Protein AF-0000000078559158 (afdb_homodimer)

Secondary structure (DSSP, 8-state):
--SHHHHHHHHHHHHHHHHHHHHHHHHS-------SSS---------------GGGSSSB--PPPSS-SS--S-------EE---SS---EEE-TTSEEEE-PPEETTEE-----EEEEEEEEEEEETTEEEE---EEE-BTS-EE---SEEEEEEEESTTT--EEEEEEEE-------SSS--SSPBP-SSS-EEEEEEETT-BHHHHHHH-HHHHHHHHHTT-EE-TTEE-S-S-HHHHHHHHHTTSS-TTT----HHHHHHHTT-EEEEEESSS--HHHH-S-----SEE-HHHHHHHHHH-BTTB-TTS-BHHHHHHHHHHHHHHHTTTB-EEEEEEE-HHHHH-GGGGGGGHHHHHHHHHHHHHTTGGGTEEEEEEESS--GGGGGG--HHHHHHHHSB-EEEE--HHHHHH-HHHHHHHHHHTTS-EEHHHHHHHHHHHHT--TTGGGGGGGG--BTTB--TTT-PPPTT--TTTTT--GGG---BEE-HHHHTTSBTTSHHHHHHHHHHHHHHHTSTTEEEEEE-TT--B-EEEE--HHHHHT-SSGGGHHHHTTS----S-EEEEEEEEEEEPPPTT-SS--EEEEEEEEEEETTTEEEEEEEEEEEE--TT----BHHHIIIIIIIS--STT-----/--SHHHHHHHHHHHHHHHHHHHHHHHHS-------SSS---------------GGGSSSB--PPPSS-SS--S-------EE---SS---EEE-TTSEEEE-PPEETTEE-----EEEEEEEEEEEETTEEEE---EEE-BTS-EE---SEEEEEEEESTTT--EEEEEEEE-------SSS--SSPBP-SSS-EEEEEEETT-BHHHHHHH-HHHHHHHHHTT-EE-TTEE-S-S-HHHHHHHHHTTTS-TTT----HHHHHHHTT-EEEEEESSS--HHHH-S-----SEE-HHHHHHHHHH-BTTB-TTS-BHHHHHHHHHHHHHHHTTTB-EEEEEEE-HHHHH-GGGGGGGHHHHHHHHHHHHHTTGGGTEEEEEEESS--GGGGGG--HHHHHHHHSB-EEEE--HHHHHH-HHHHHHHHHHTTS-EEHHHHHHHHHHHHT--TTGGGGGGGG--BTTB--TTT-PPPTT--TTTTT--GGG--PBEE-HHHHTTSBTTSHHHHHHHHHHHHHHHTSTTEEEEEE-TT--B-EEEE--HHHHHT-SSGGGHHHHTTS----S-EEEEEEEEEEEPPPTT-SS--EEEEEEEEEEETTTEEEEEEEEEEEE--TT----BHHHIIIIIII---STT-----

Structure (mmCIF, N/CA/C/O backbone):
data_AF-0000000078559158-model_v1
#
loop_
_entity.id
_entity.type
_entity.pdbx_description
1 polymer 'Uncharacterized protein'
#
loop_
_atom_site.group_PDB
_atom_site.id
_atom_site.type_symbol
_atom_site.label_atom_id
_atom_site.label_alt_id
_atom_site.label_comp_id
_atom_site.label_asym_id
_atom_site.label_entity_id
_atom_site.label_seq_id
_atom_site.pdbx_PDB_ins_code
_atom_site.Cartn_x
_atom_site.Cartn_y
_atom_site.Cartn_z
_atom_site.occupancy
_atom_site.B_iso_or_equiv
_atom_site.auth_seq_id
_atom_site.auth_comp_id
_atom_site.auth_asym_id
_atom_site.auth_atom_id
_atom_site.pdbx_PDB_model_num
ATOM 1 N N . MET A 1 1 ? 10.406 6.535 -50.938 1 21.53 1 MET A N 1
ATOM 2 C CA . MET A 1 1 ? 9.055 6.352 -50.406 1 21.53 1 MET A CA 1
ATOM 3 C C . MET A 1 1 ? 8.961 6.852 -48.969 1 21.53 1 MET A C 1
ATOM 5 O O . MET A 1 1 ? 7.941 6.668 -48.312 1 21.53 1 MET A O 1
ATOM 9 N N . THR A 1 2 ? 10.023 7.301 -48.375 1 26.86 2 THR A N 1
ATOM 10 C CA . THR A 1 2 ? 10.602 7.688 -47.094 1 26.86 2 THR A CA 1
ATOM 11 C C . THR A 1 2 ? 10.195 9.109 -46.719 1 26.86 2 THR A C 1
ATOM 13 O O . THR A 1 2 ? 10.102 9.438 -45.531 1 26.86 2 THR A O 1
ATOM 16 N N . ALA A 1 3 ? 10.109 9.938 -47.75 1 32.44 3 ALA A N 1
ATOM 17 C CA . ALA A 1 3 ? 10.055 11.391 -47.688 1 32.44 3 ALA A CA 1
ATOM 18 C C . ALA A 1 3 ? 8.648 11.867 -47.312 1 32.44 3 ALA A C 1
ATOM 20 O O . ALA A 1 3 ? 8.492 12.875 -46.625 1 32.44 3 ALA A O 1
ATOM 21 N N . SER A 1 4 ? 7.645 11.203 -47.875 1 35.44 4 SER A N 1
ATOM 22 C CA . SER A 1 4 ? 6.246 11.617 -47.812 1 35.44 4 SER A CA 1
ATOM 23 C C . SER A 1 4 ? 5.641 11.328 -46.438 1 35.44 4 SER A C 1
ATOM 25 O O . SER A 1 4 ? 4.711 12.016 -46.031 1 35.44 4 SER A O 1
ATOM 27 N N . THR A 1 5 ? 6.117 10.281 -45.844 1 40.5 5 THR A N 1
ATOM 28 C CA . THR A 1 5 ? 5.738 9.898 -44.5 1 40.5 5 THR A CA 1
ATOM 29 C C . THR A 1 5 ? 6.23 10.93 -43.469 1 40.5 5 THR A C 1
ATOM 31 O O . THR A 1 5 ? 5.574 11.172 -42.469 1 40.5 5 THR A O 1
ATOM 34 N N . SER A 1 6 ? 7.293 11.688 -44 1 42.53 6 SER A N 1
ATOM 35 C CA . SER A 1 6 ? 7.953 12.711 -43.188 1 42.53 6 SER A CA 1
ATOM 36 C C . SER A 1 6 ? 7.145 14 -43.156 1 42.53 6 SER A C 1
ATOM 38 O O . SER A 1 6 ? 6.98 14.625 -42.125 1 42.53 6 SER A O 1
ATOM 40 N N . PHE A 1 7 ? 6.547 14.336 -44.281 1 45.09 7 PHE A N 1
ATOM 41 C CA . PHE A 1 7 ? 5.848 15.609 -44.375 1 45.09 7 PHE A CA 1
ATOM 42 C C . PHE A 1 7 ? 4.504 15.555 -43.656 1 45.09 7 PHE A C 1
ATOM 44 O O . PHE A 1 7 ? 4.145 16.469 -42.938 1 45.09 7 PHE A O 1
ATOM 51 N N . ALA A 1 8 ? 3.814 14.398 -43.75 1 40.84 8 ALA A N 1
ATOM 52 C CA . ALA A 1 8 ? 2.512 14.195 -43.125 1 40.84 8 ALA A CA 1
ATOM 53 C C . ALA A 1 8 ? 2.646 14.055 -41.625 1 40.84 8 ALA A C 1
ATOM 55 O O . ALA A 1 8 ? 1.839 14.602 -40.844 1 40.84 8 ALA A O 1
ATOM 56 N N . SER A 1 9 ? 3.684 13.469 -41.125 1 42.34 9 SER A N 1
ATOM 57 C CA . SER A 1 9 ? 4.023 13.438 -39.719 1 42.34 9 SER A CA 1
ATOM 58 C C . SER A 1 9 ? 4.336 14.836 -39.188 1 42.34 9 SER A C 1
ATOM 60 O O . SER A 1 9 ? 3.906 15.203 -38.094 1 42.34 9 SER A O 1
ATOM 62 N N . TRP A 1 10 ? 4.891 15.609 -40.062 1 48.62 10 TRP A N 1
ATOM 63 C CA . TRP A 1 10 ? 5.219 16.984 -39.656 1 48.62 10 TRP A CA 1
ATOM 64 C C . TRP A 1 10 ? 3.977 17.859 -39.688 1 48.62 10 TRP A C 1
ATOM 66 O O . TRP A 1 10 ? 3.832 18.75 -38.844 1 48.62 10 TRP A O 1
ATOM 76 N N . LEU A 1 11 ? 3.014 17.609 -40.469 1 47.03 11 LEU A N 1
ATOM 77 C CA . LEU A 1 11 ? 1.763 18.359 -40.531 1 47.03 11 LEU A CA 1
ATOM 78 C C . LEU A 1 11 ? 0.872 17.984 -39.344 1 47.03 11 LEU A C 1
ATOM 80 O O . LEU A 1 11 ? 0.225 18.859 -38.75 1 47.03 11 LEU A O 1
ATOM 84 N N . VAL A 1 12 ? 0.989 16.703 -38.906 1 46.22 12 VAL A N 1
ATOM 85 C CA . VAL A 1 12 ? 0.298 16.25 -37.719 1 46.22 12 VAL A CA 1
ATOM 86 C C . VAL A 1 12 ? 0.936 16.875 -36.469 1 46.22 12 VAL A C 1
ATOM 88 O O . VAL A 1 12 ? 0.233 17.359 -35.594 1 46.22 12 VAL A O 1
ATOM 91 N N . VAL A 1 13 ? 2.186 16.969 -36.531 1 48.84 13 VAL A N 1
ATOM 92 C CA . VAL A 1 13 ? 2.912 17.625 -35.469 1 48.84 13 VAL A CA 1
ATOM 93 C C . VAL A 1 13 ? 2.605 19.125 -35.469 1 48.84 13 VAL A C 1
ATOM 95 O O . VAL A 1 13 ? 2.332 19.719 -34.438 1 48.84 13 VAL A O 1
ATOM 98 N N . ALA A 1 14 ? 2.539 19.75 -36.625 1 49.94 14 ALA A N 1
ATOM 99 C CA . ALA A 1 14 ? 2.221 21.156 -36.781 1 49.94 14 ALA A CA 1
ATOM 100 C C . ALA A 1 14 ? 0.767 21.438 -36.406 1 49.94 14 ALA A C 1
ATOM 102 O O . ALA A 1 14 ? 0.466 22.422 -35.719 1 49.94 14 ALA A O 1
ATOM 103 N N . ALA A 1 15 ? -0.104 20.562 -36.719 1 47.62 15 ALA A N 1
ATOM 104 C CA . ALA A 1 15 ? -1.515 20.719 -36.375 1 47.62 15 ALA A CA 1
ATOM 105 C C . ALA A 1 15 ? -1.746 20.5 -34.875 1 47.62 15 ALA A C 1
ATOM 107 O O . ALA A 1 15 ? -2.492 21.25 -34.25 1 47.62 15 ALA A O 1
ATOM 108 N N . ILE A 1 16 ? -1.088 19.453 -34.281 1 49.88 16 ILE A N 1
ATOM 109 C CA . ILE A 1 16 ? -1.116 19.266 -32.844 1 49.88 16 ILE A CA 1
ATOM 110 C C . ILE A 1 16 ? -0.493 20.469 -32.156 1 49.88 16 ILE A C 1
ATOM 112 O O . ILE A 1 16 ? -1.033 20.984 -31.156 1 49.88 16 ILE A O 1
ATOM 116 N N . LEU A 1 17 ? 0.523 20.969 -32.75 1 52.25 17 LEU A N 1
ATOM 117 C CA . LEU A 1 17 ? 1.148 22.172 -32.188 1 52.25 17 LEU A CA 1
ATOM 118 C C . LEU A 1 17 ? 0.264 23.391 -32.438 1 52.25 17 LEU A C 1
ATOM 120 O O . LEU A 1 17 ? 0.147 24.25 -31.547 1 52.25 17 LEU A O 1
ATOM 124 N N . GLY A 1 18 ? -0.317 23.594 -33.562 1 49.66 18 GLY A N 1
ATOM 125 C CA . GLY A 1 18 ? -1.249 24.688 -33.781 1 49.66 18 GLY A CA 1
ATOM 126 C C . GLY A 1 18 ? -2.48 24.625 -32.906 1 49.66 18 GLY A C 1
ATOM 127 O O . GLY A 1 18 ? -2.883 25.625 -32.312 1 49.66 18 GLY A O 1
ATOM 128 N N . ALA A 1 19 ? -3.062 23.469 -32.844 1 47.34 19 ALA A N 1
ATOM 129 C CA . ALA A 1 19 ? -4.211 23.281 -31.953 1 47.34 19 ALA A CA 1
ATOM 130 C C . ALA A 1 19 ? -3.82 23.469 -30.484 1 47.34 19 ALA A C 1
ATOM 132 O O . ALA A 1 19 ? -4.539 24.125 -29.719 1 47.34 19 ALA A O 1
ATOM 133 N N . SER A 1 20 ? -2.666 22.797 -30.156 1 46.62 20 SER A N 1
ATOM 134 C CA . SER A 1 20 ? -2.127 23.062 -28.828 1 46.62 20 SER A CA 1
ATOM 135 C C . SER A 1 20 ? -1.884 24.547 -28.609 1 46.62 20 SER A C 1
ATOM 137 O O . SER A 1 20 ? -2.189 25.094 -27.547 1 46.62 20 SER A O 1
ATOM 139 N N . PHE A 1 21 ? -1.425 25.156 -29.656 1 48.88 21 PHE A N 1
ATOM 140 C CA . PHE A 1 21 ? -1.225 26.609 -29.609 1 48.88 21 PHE A CA 1
ATOM 141 C C . PHE A 1 21 ? -2.561 27.328 -29.547 1 48.88 21 PHE A C 1
ATOM 143 O O . PHE A 1 21 ? -2.73 28.281 -28.781 1 48.88 21 PHE A O 1
ATOM 150 N N . TYR A 1 22 ? -3.498 27.172 -30.422 1 42.75 22 TYR A N 1
ATOM 151 C CA . TYR A 1 22 ? -4.816 27.797 -30.391 1 42.75 22 TYR A CA 1
ATOM 152 C C . TYR A 1 22 ? -5.496 27.578 -29.047 1 42.75 22 TYR A C 1
ATOM 154 O O . TYR A 1 22 ? -6.008 28.516 -28.438 1 42.75 22 TYR A O 1
ATOM 162 N N . PHE A 1 23 ? -5.594 26.281 -28.625 1 43.84 23 PHE A N 1
ATOM 163 C CA . PHE A 1 23 ? -6.195 26.078 -27.312 1 43.84 23 PHE A CA 1
ATOM 164 C C . PHE A 1 23 ? -5.371 26.75 -26.219 1 43.84 23 PHE A C 1
ATOM 166 O O . PHE A 1 23 ? -5.93 27.344 -25.281 1 43.84 23 PHE A O 1
ATOM 173 N N . TYR A 1 24 ? -4.031 26.672 -26.5 1 43.81 24 TYR A N 1
ATOM 174 C CA . TYR A 1 24 ? -3.207 27.484 -25.609 1 43.81 24 TYR A CA 1
ATOM 175 C C . TYR A 1 24 ? -3.566 28.953 -25.75 1 43.81 24 TYR A C 1
ATOM 177 O O . TYR A 1 24 ? -3.73 29.656 -24.734 1 43.81 24 TYR A O 1
ATOM 185 N N . SER A 1 25 ? -3.607 29.391 -26.922 1 42.03 25 SER A N 1
ATOM 186 C CA . SER A 1 25 ? -3.82 30.812 -27.141 1 42.03 25 SER A CA 1
ATOM 187 C C . SER A 1 25 ? -5.191 31.25 -26.641 1 42.03 25 SER A C 1
ATOM 189 O O . SER A 1 25 ? -5.348 32.375 -26.125 1 42.03 25 SER A O 1
ATOM 191 N N . ASN A 1 26 ? -6.168 30.562 -27 1 39.19 26 ASN A N 1
ATOM 192 C CA . ASN A 1 26 ? -7.508 31.016 -26.641 1 39.19 26 ASN A CA 1
ATOM 193 C C . ASN A 1 26 ? -7.879 30.609 -25.219 1 39.19 26 ASN A C 1
ATOM 195 O O . ASN A 1 26 ? -8.68 31.297 -24.562 1 39.19 26 ASN A O 1
ATOM 199 N N . HIS A 1 27 ? -7.688 29.516 -24.828 1 39.78 27 HIS A N 1
ATOM 200 C CA . HIS A 1 27 ? -8.102 29.109 -23.5 1 39.78 27 HIS A CA 1
ATOM 201 C C . HIS A 1 27 ? -6.934 29.141 -22.516 1 39.78 27 HIS A C 1
ATOM 203 O O . HIS A 1 27 ? -7.109 28.906 -21.328 1 39.78 27 HIS A O 1
ATOM 209 N N . LYS A 1 28 ? -6.016 29.859 -22.984 1 38.94 28 LYS A N 1
ATOM 210 C CA . LYS A 1 28 ? -4.762 30.219 -22.328 1 38.94 28 LYS A CA 1
ATOM 211 C C . LYS A 1 28 ? -4.215 29.047 -21.516 1 38.94 28 LYS A C 1
ATOM 213 O O . LYS A 1 28 ? -3.373 29.25 -20.625 1 38.94 28 LYS A O 1
ATOM 218 N N . TYR A 1 29 ? -5.035 28.016 -21.375 1 31.44 29 TYR A N 1
ATOM 219 C CA . TYR A 1 29 ? -4.617 26.828 -20.641 1 31.44 29 TYR A CA 1
ATOM 220 C C . TYR A 1 29 ? -4.543 25.609 -21.562 1 31.44 29 TYR A C 1
ATOM 222 O O . TYR A 1 29 ? -5.406 25.422 -22.422 1 31.44 29 TYR A O 1
ATOM 230 N N . LEU A 1 30 ? -3.605 25.359 -22.328 1 37.88 30 LEU A N 1
ATOM 231 C CA . LEU A 1 30 ? -3.494 24.109 -23.062 1 37.88 30 LEU A CA 1
ATOM 232 C C . LEU A 1 30 ? -2.797 23.047 -22.219 1 37.88 30 LEU A C 1
ATOM 234 O O . LEU A 1 30 ? -1.644 23.219 -21.812 1 37.88 30 LEU A O 1
ATOM 238 N N . THR A 1 31 ? -3.4 22.391 -21.297 1 35.5 31 THR A N 1
ATOM 239 C CA . THR A 1 31 ? -2.67 21.484 -20.406 1 35.5 31 THR A CA 1
ATOM 240 C C . THR A 1 31 ? -1.751 20.562 -21.219 1 35.5 31 THR A C 1
ATOM 242 O O . THR A 1 31 ? -0.553 20.484 -20.938 1 35.5 31 THR A O 1
ATOM 245 N N . TYR A 1 32 ? -1.821 19.094 -21.094 1 34.78 32 TYR A N 1
ATOM 246 C CA . TYR A 1 32 ? -0.945 18.047 -21.594 1 34.78 32 TYR A CA 1
ATOM 247 C C . TYR A 1 32 ? -1.465 17.5 -22.922 1 34.78 32 TYR A C 1
ATOM 249 O O . TYR A 1 32 ? -2.672 17.516 -23.172 1 34.78 32 TYR A O 1
ATOM 257 N N . VAL A 1 33 ? -0.866 17.875 -24.109 1 35.41 33 VAL A N 1
ATOM 258 C CA . VAL A 1 33 ? -1.061 17.031 -25.297 1 35.41 33 VAL A CA 1
ATOM 259 C C . VAL A 1 33 ? -0.227 15.766 -25.156 1 35.41 33 VAL A C 1
ATOM 261 O O . VAL A 1 33 ? 0.966 15.828 -24.844 1 35.41 33 VAL A O 1
ATOM 264 N N . LYS A 1 34 ? -0.628 14.688 -24.5 1 34.78 34 LYS A N 1
ATOM 265 C CA . LYS A 1 34 ? 0.139 13.445 -24.531 1 34.78 34 LYS A CA 1
ATOM 266 C C . LYS A 1 34 ? 0.008 12.75 -25.891 1 34.78 34 LYS A C 1
ATOM 268 O O . LYS A 1 34 ? -1.096 12.625 -26.422 1 34.78 34 LYS A O 1
ATOM 273 N N . THR A 1 35 ? 0.996 12.984 -26.844 1 32.03 35 THR A N 1
ATOM 274 C CA . THR A 1 35 ? 1.004 12.125 -28.016 1 32.03 35 THR A CA 1
ATOM 275 C C . THR A 1 35 ? 1.062 10.656 -27.625 1 32.03 35 THR A C 1
ATOM 277 O O . THR A 1 35 ? 1.58 10.312 -26.547 1 32.03 35 THR A O 1
ATOM 280 N N . ALA A 1 36 ? 0.203 9.875 -28.188 1 32 36 ALA A N 1
ATOM 281 C CA . ALA A 1 36 ? -0.094 8.469 -27.969 1 32 36 ALA A CA 1
ATOM 282 C C . ALA A 1 36 ? 1.189 7.648 -27.844 1 32 36 ALA A C 1
ATOM 284 O O . ALA A 1 36 ? 1.26 6.707 -27.047 1 32 36 ALA A O 1
ATOM 285 N N . ASP A 1 37 ? 2.088 7.789 -28.906 1 29.45 37 ASP A N 1
ATOM 286 C CA . ASP A 1 37 ? 3.08 6.719 -28.984 1 29.45 37 ASP A CA 1
ATOM 287 C C . ASP A 1 37 ? 3.953 6.699 -27.719 1 29.45 37 ASP A C 1
ATOM 289 O O . ASP A 1 37 ? 4.102 5.66 -27.078 1 29.45 37 ASP A O 1
ATOM 293 N N . THR A 1 38 ? 5.145 7.445 -27.938 1 32.41 38 THR A N 1
ATOM 294 C CA . THR A 1 38 ? 6.312 7.242 -27.094 1 32.41 38 THR A CA 1
ATOM 295 C C . THR A 1 38 ? 5.996 7.609 -25.641 1 32.41 38 THR A C 1
ATOM 297 O O . THR A 1 38 ? 6.832 7.43 -24.75 1 32.41 38 THR A O 1
ATOM 300 N N . PHE A 1 39 ? 4.75 7.301 -25.047 1 35.41 39 PHE A N 1
ATOM 301 C CA . PHE A 1 39 ? 4.109 7.391 -23.734 1 35.41 39 PHE A CA 1
ATOM 302 C C . PHE A 1 39 ? 4.707 8.523 -22.906 1 35.41 39 PHE A C 1
ATOM 304 O O . PHE A 1 39 ? 4.594 8.539 -21.688 1 35.41 39 PHE A O 1
ATOM 311 N N . ASP A 1 40 ? 5.648 9.203 -23.516 1 30.48 40 ASP A N 1
ATOM 312 C CA . ASP A 1 40 ? 6.188 10.25 -22.641 1 30.48 40 ASP A CA 1
ATOM 313 C C . ASP A 1 40 ? 5.184 11.383 -22.453 1 30.48 40 ASP A C 1
ATOM 315 O O . ASP A 1 40 ? 4.586 11.852 -23.422 1 30.48 40 ASP A O 1
ATOM 319 N N . PRO A 1 41 ? 4.633 11.391 -21.375 1 34.12 41 PRO A N 1
ATOM 320 C CA . PRO A 1 41 ? 3.742 12.531 -21.109 1 34.12 41 PRO A CA 1
ATOM 321 C C . PRO A 1 41 ? 4.359 13.867 -21.516 1 34.12 41 PRO A C 1
ATOM 323 O O . PRO A 1 41 ? 5.566 14.062 -21.359 1 34.12 41 PRO A O 1
ATOM 326 N N . LEU A 1 42 ? 4.051 14.32 -22.766 1 31 42 LEU A N 1
ATOM 327 C CA . LEU A 1 42 ? 4.391 15.727 -22.938 1 31 42 LEU A CA 1
ATOM 328 C C . LEU A 1 42 ? 3.758 16.578 -21.828 1 31 42 LEU A C 1
ATOM 330 O O . LEU A 1 42 ? 2.533 16.594 -21.688 1 31 42 LEU A O 1
ATOM 334 N N . TYR A 1 43 ? 4.41 16.672 -20.734 1 30.48 43 TYR A N 1
ATOM 335 C CA . TYR A 1 43 ? 4 17.531 -19.641 1 30.48 43 TYR A CA 1
ATOM 336 C C . TYR A 1 43 ? 3.912 18.984 -20.078 1 30.48 43 TYR A C 1
ATOM 338 O O . TYR A 1 43 ? 4.898 19.547 -20.547 1 30.48 43 TYR A O 1
ATOM 346 N N . LEU A 1 44 ? 2.889 19.25 -20.875 1 31.58 44 LEU A N 1
ATOM 347 C CA . LEU A 1 44 ? 2.768 20.703 -20.953 1 31.58 44 LEU A CA 1
ATOM 348 C C . LEU A 1 44 ? 2.805 21.328 -19.547 1 31.58 44 LEU A C 1
ATOM 350 O O . LEU A 1 44 ? 2.125 20.844 -18.641 1 31.58 44 LEU A O 1
ATOM 354 N N . LEU A 1 45 ? 3.822 21.875 -19.234 1 31.56 45 LEU A N 1
ATOM 355 C CA . LEU A 1 45 ? 4.023 22.562 -17.969 1 31.56 45 LEU A CA 1
ATOM 356 C C . LEU A 1 45 ? 2.771 23.344 -17.578 1 31.56 45 LEU A C 1
ATOM 358 O O . LEU A 1 45 ? 2.357 24.266 -18.281 1 31.56 45 LEU A O 1
ATOM 362 N N . ILE A 1 46 ? 1.66 22.734 -17.203 1 36.31 46 ILE A N 1
ATOM 363 C CA . ILE A 1 46 ? 0.681 23.531 -16.469 1 36.31 46 ILE A CA 1
ATOM 364 C C . ILE A 1 46 ? 1.392 24.625 -15.688 1 36.31 46 ILE A C 1
ATOM 366 O O . ILE A 1 46 ? 2.43 24.391 -15.07 1 36.31 46 ILE A O 1
ATOM 370 N N . PRO A 1 47 ? 1.113 25.922 -16.062 1 36.19 47 PRO A N 1
ATOM 371 C CA . PRO A 1 47 ? 1.758 26.891 -15.164 1 36.19 47 PRO A CA 1
ATOM 372 C C . PRO A 1 47 ? 1.902 26.344 -13.742 1 36.19 47 PRO A C 1
ATOM 374 O O . PRO A 1 47 ? 1.078 25.547 -13.289 1 36.19 47 PRO A O 1
ATOM 377 N N . PRO A 1 48 ? 2.994 26.344 -13.375 1 40.06 48 PRO A N 1
ATOM 378 C CA . PRO A 1 48 ? 3.24 25.969 -11.984 1 40.06 48 PRO A CA 1
ATOM 379 C C . PRO A 1 48 ? 2.113 26.406 -11.047 1 40.06 48 PRO A C 1
ATOM 381 O O . PRO A 1 48 ? 1.497 27.453 -11.266 1 40.06 48 PRO A O 1
ATOM 384 N N . ILE A 1 49 ? 1.317 25.562 -10.508 1 46.69 49 ILE A N 1
ATOM 385 C CA . ILE A 1 49 ? 0.531 25.906 -9.328 1 46.69 49 ILE A CA 1
ATOM 386 C C . ILE A 1 49 ? 1.013 27.234 -8.758 1 46.69 49 ILE A C 1
ATOM 388 O O . ILE A 1 49 ? 2.209 27.422 -8.523 1 46.69 49 ILE A O 1
ATOM 392 N N . VAL A 1 50 ? 0.22 28.375 -9.164 1 50.72 50 VAL A N 1
ATOM 393 C CA . VAL A 1 50 ? 0.522 29.656 -8.516 1 50.72 50 VAL A CA 1
ATOM 394 C C . VAL A 1 50 ? 1.097 29.406 -7.121 1 50.72 50 VAL A C 1
ATOM 396 O O . VAL A 1 50 ? 0.455 28.766 -6.285 1 50.72 50 VAL A O 1
ATOM 399 N N . MET A 1 51 ? 2.404 29.5 -7.062 1 62.16 51 MET A N 1
ATOM 400 C CA . MET A 1 51 ? 3.133 29.25 -5.82 1 62.16 51 MET A CA 1
ATOM 401 C C . MET A 1 51 ? 2.967 30.422 -4.852 1 62.16 51 MET A C 1
ATOM 403 O O . MET A 1 51 ? 3.051 31.578 -5.254 1 62.16 51 MET A O 1
ATOM 407 N N . SER A 1 52 ? 2.152 30.406 -3.84 1 77 52 SER A N 1
ATOM 408 C CA . SER A 1 52 ? 2.08 31.375 -2.752 1 77 52 SER A CA 1
ATOM 409 C C . SER A 1 52 ? 3.146 31.109 -1.696 1 77 52 SER A C 1
ATOM 411 O O . SER A 1 52 ? 3.721 30.016 -1.656 1 77 52 SER A O 1
ATOM 413 N N . SER A 1 53 ? 3.549 32.25 -1.063 1 81.31 53 SER A N 1
ATOM 414 C CA . SER A 1 53 ? 4.531 32.156 0.01 1 81.31 53 SER A CA 1
ATOM 415 C C . SER A 1 53 ? 3.975 32.688 1.325 1 81.31 53 SER A C 1
ATOM 417 O O . SER A 1 53 ? 3.242 33.656 1.336 1 81.31 53 SER A O 1
ATOM 419 N N . ILE A 1 54 ? 4.379 32.094 2.332 1 89.5 54 ILE A N 1
ATOM 420 C CA . ILE A 1 54 ? 3.973 32.5 3.67 1 89.5 54 ILE A CA 1
ATOM 421 C C . ILE A 1 54 ? 4.453 33.938 3.928 1 89.5 54 ILE A C 1
ATOM 423 O O . ILE A 1 54 ? 3.768 34.719 4.598 1 89.5 54 ILE A O 1
ATOM 427 N N . MET A 1 55 ? 5.516 34.375 3.324 1 85.44 55 MET A N 1
ATOM 428 C CA . MET A 1 55 ? 6.199 35.625 3.639 1 85.44 55 MET A CA 1
ATOM 429 C C . MET A 1 55 ? 5.508 36.812 2.967 1 85.44 55 MET A C 1
ATOM 431 O O . MET A 1 55 ? 5.762 37.969 3.32 1 85.44 55 MET A O 1
ATOM 435 N N . GLU A 1 56 ? 4.641 36.594 2.086 1 81.19 56 GLU A N 1
ATOM 436 C CA . GLU A 1 56 ? 3.982 37.656 1.357 1 81.19 56 GLU A CA 1
ATOM 437 C C . GLU A 1 56 ? 2.82 38.25 2.16 1 81.19 56 GLU A C 1
ATOM 439 O O . GLU A 1 56 ? 2.334 39.344 1.86 1 81.19 56 GLU A O 1
ATOM 444 N N . ASN A 1 57 ? 2.434 37.625 3.18 1 89.94 57 ASN A N 1
ATOM 445 C CA . ASN A 1 57 ? 1.248 38 3.938 1 89.94 57 ASN A CA 1
ATOM 446 C C . ASN A 1 57 ? 1.551 39.125 4.914 1 89.94 57 ASN A C 1
ATOM 448 O O . ASN A 1 57 ? 2.662 39.219 5.438 1 89.94 57 ASN A O 1
ATOM 452 N N . ASP A 1 58 ? 0.559 40 5.129 1 90.19 58 ASP A N 1
ATOM 453 C CA . ASP A 1 58 ? 0.667 41 6.191 1 90.19 58 ASP A CA 1
ATOM 454 C C . ASP A 1 58 ? 0.689 40.344 7.566 1 90.19 58 ASP A C 1
ATOM 456 O O . ASP A 1 58 ? 1.308 40.844 8.5 1 90.19 58 ASP A O 1
ATOM 460 N N . CYS A 1 59 ? -0.075 39.281 7.625 1 95.12 59 CYS A N 1
ATOM 461 C CA . CYS A 1 59 ? 0.054 38.438 8.805 1 95.12 59 CYS A CA 1
ATOM 462 C C . CYS A 1 59 ? 1.429 37.781 8.859 1 95.12 59 CYS A C 1
ATOM 464 O O . CYS A 1 59 ? 1.679 36.781 8.172 1 95.12 59 CYS A O 1
ATOM 466 N N . LYS A 1 60 ? 2.291 38.312 9.719 1 94.75 60 LYS A N 1
ATOM 467 C CA . LYS A 1 60 ? 3.633 37.75 9.867 1 94.75 60 LYS A CA 1
ATOM 468 C C . LYS A 1 60 ? 3.604 36.469 10.68 1 94.75 60 LYS A C 1
ATOM 470 O O . LYS A 1 60 ? 3.633 36.5 11.914 1 94.75 60 LYS A O 1
ATOM 475 N N . TRP A 1 61 ? 3.705 35.344 9.977 1 94.81 61 TRP A N 1
ATOM 476 C CA . TRP A 1 61 ? 3.506 34.031 10.562 1 94.81 61 TRP A CA 1
ATOM 477 C C . TRP A 1 61 ? 4.793 33.5 11.203 1 94.81 61 TRP A C 1
ATOM 479 O O . TRP A 1 61 ? 5.875 33.656 10.633 1 94.81 61 TRP A O 1
ATOM 489 N N . PRO A 1 62 ? 4.711 32.969 12.359 1 93.06 62 PRO A N 1
ATOM 490 C CA . PRO A 1 62 ? 5.887 32.375 13.023 1 93.06 62 PRO A CA 1
ATOM 491 C C . PRO A 1 62 ? 6.23 30.984 12.492 1 93.06 62 PRO A C 1
ATOM 493 O O . PRO A 1 62 ? 5.906 29.984 13.133 1 93.06 62 PRO A O 1
ATOM 496 N N . VAL A 1 63 ? 6.969 30.906 11.5 1 89.69 63 VAL A N 1
ATOM 497 C CA . VAL A 1 63 ? 7.355 29.641 10.883 1 89.69 63 VAL A CA 1
ATOM 498 C C . VAL A 1 63 ? 8.312 28.891 11.805 1 89.69 63 VAL A C 1
ATOM 500 O O . VAL A 1 63 ? 9.367 29.422 12.172 1 89.69 63 VAL A O 1
ATOM 503 N N . LEU A 1 64 ? 7.906 27.703 12.133 1 84.81 64 LEU A N 1
ATOM 504 C CA . LEU A 1 64 ? 8.727 26.875 13.008 1 84.81 64 LEU A CA 1
ATOM 505 C C . LEU A 1 64 ? 9.547 25.875 12.195 1 84.81 64 LEU A C 1
ATOM 507 O O . LEU A 1 64 ? 9.148 25.484 11.102 1 84.81 64 LEU A O 1
ATOM 511 N N . PRO A 1 65 ? 10.734 25.531 12.711 1 75.31 65 PRO A N 1
ATOM 512 C CA . PRO A 1 65 ? 11.469 24.438 12.055 1 75.31 65 PRO A CA 1
ATOM 513 C C . PRO A 1 65 ? 10.805 23.078 12.266 1 75.31 65 PRO A C 1
ATOM 515 O O . PRO A 1 65 ? 10.125 22.859 13.266 1 75.31 65 PRO A O 1
ATOM 518 N N . ALA A 1 66 ? 10.938 22.266 11.203 1 63.78 66 ALA A N 1
ATOM 519 C CA . ALA A 1 66 ? 10.398 20.922 11.359 1 63.78 66 ALA A CA 1
ATOM 520 C C . ALA A 1 66 ? 11.07 20.188 12.523 1 63.78 66 ALA A C 1
ATOM 522 O O . ALA A 1 66 ? 10.461 19.328 13.156 1 63.78 66 ALA A O 1
ATOM 523 N N . VAL A 1 67 ? 12.344 20.328 12.625 1 57.66 67 VAL A N 1
ATOM 524 C CA . VAL A 1 67 ? 13.078 19.734 13.734 1 57.66 67 VAL A CA 1
ATOM 525 C C . VAL A 1 67 ? 13.453 20.812 14.75 1 57.66 67 VAL A C 1
ATOM 527 O O . VAL A 1 67 ? 13.906 21.891 14.375 1 57.66 67 VAL A O 1
ATOM 530 N N . ASP A 1 68 ? 12.719 20.859 15.891 1 52.03 68 ASP A N 1
ATOM 531 C CA . ASP A 1 68 ? 12.969 21.906 16.891 1 52.03 68 ASP A CA 1
ATOM 532 C C . ASP A 1 68 ? 14.422 21.891 17.344 1 52.03 68 ASP A C 1
ATOM 534 O O . ASP A 1 68 ? 14.875 20.922 17.953 1 52.03 68 ASP A O 1
ATOM 538 N N . ALA A 1 69 ? 15.195 22.719 16.781 1 44.5 69 ALA A N 1
ATOM 539 C CA . ALA A 1 69 ? 16.562 22.906 17.281 1 44.5 69 ALA A CA 1
ATOM 540 C C . ALA A 1 69 ? 16.562 23.234 18.766 1 44.5 69 ALA A C 1
ATOM 542 O O . ALA A 1 69 ? 17.516 22.922 19.484 1 44.5 69 ALA A O 1
ATOM 543 N N . ASN A 1 70 ? 15.758 24.156 19.156 1 43.69 70 ASN A N 1
ATOM 544 C CA . ASN A 1 70 ? 15.859 24.672 20.516 1 43.69 70 ASN A CA 1
ATOM 545 C C . ASN A 1 70 ? 15.43 23.625 21.531 1 43.69 70 ASN A C 1
ATOM 547 O O . ASN A 1 70 ? 15.422 23.891 22.75 1 43.69 70 ASN A O 1
ATOM 551 N N . LEU A 1 71 ? 14.672 22.75 21.109 1 41.28 71 LEU A N 1
ATOM 552 C CA . LEU A 1 71 ? 14.406 21.703 22.094 1 41.28 71 LEU A CA 1
ATOM 553 C C . LEU A 1 71 ? 15.656 20.875 22.359 1 41.28 71 LEU A C 1
ATOM 555 O O . LEU A 1 71 ? 16.141 20.172 21.469 1 41.28 71 LEU A O 1
ATOM 559 N N . ASP A 1 72 ? 16.5 21.484 22.906 1 42.09 72 ASP A N 1
ATOM 560 C CA . ASP A 1 72 ? 17.719 20.766 23.266 1 42.09 72 ASP A CA 1
ATOM 561 C C . ASP A 1 72 ? 17.547 19.266 23.062 1 42.09 72 ASP A C 1
ATOM 563 O O . ASP A 1 72 ? 18.5 18.578 22.672 1 42.09 72 ASP A O 1
ATOM 567 N N . ASN A 1 73 ? 16.781 18.703 24.094 1 45.03 73 ASN A N 1
ATOM 568 C CA . ASN A 1 73 ? 16.578 17.25 24.188 1 45.03 73 ASN A CA 1
ATOM 569 C C . ASN A 1 73 ? 15.703 16.734 23.062 1 45.03 73 ASN A C 1
ATOM 571 O O . ASN A 1 73 ? 14.633 17.281 22.797 1 45.03 73 ASN A O 1
ATOM 575 N N . ALA A 1 74 ? 16.312 16.047 22.156 1 50.75 74 ALA A N 1
ATOM 576 C CA . ALA A 1 74 ? 15.82 15.297 21 1 50.75 74 ALA A CA 1
ATOM 577 C C . ALA A 1 74 ? 14.359 14.883 21.219 1 50.75 74 ALA A C 1
ATOM 579 O O . ALA A 1 74 ? 14 14.391 22.281 1 50.75 74 ALA A O 1
ATOM 580 N N . VAL A 1 75 ? 13.523 15.758 20.594 1 57.69 75 VAL A N 1
ATOM 581 C CA . VAL A 1 75 ? 12.141 15.297 20.625 1 57.69 75 VAL A CA 1
ATOM 582 C C . VAL A 1 75 ? 12.109 13.773 20.625 1 57.69 75 VAL A C 1
ATOM 584 O O . VAL A 1 75 ? 12.734 13.133 19.766 1 57.69 75 VAL A O 1
ATOM 587 N N . THR A 1 76 ? 11.75 13.359 21.812 1 66.5 76 THR A N 1
ATOM 588 C CA . THR A 1 76 ? 11.625 11.906 21.938 1 66.5 76 THR A CA 1
ATOM 589 C C . THR A 1 76 ? 10.586 11.375 20.969 1 66.5 76 THR A C 1
ATOM 591 O O . THR A 1 76 ? 9.43 11.805 20.984 1 66.5 76 THR A O 1
ATOM 594 N N . ARG A 1 77 ? 11.094 10.844 19.891 1 75.25 77 ARG A N 1
ATOM 595 C CA . ARG A 1 77 ? 10.203 10.102 19 1 75.25 77 ARG A CA 1
ATOM 596 C C . ARG A 1 77 ? 10.102 8.641 19.438 1 75.25 77 ARG A C 1
ATOM 598 O O . ARG A 1 77 ? 11.102 7.93 19.469 1 75.25 77 ARG A O 1
ATOM 605 N N . PHE A 1 78 ? 8.852 8.422 19.812 1 80.62 78 PHE A N 1
ATOM 606 C CA . PHE A 1 78 ? 8.609 7.027 20.156 1 80.62 78 PHE A CA 1
ATOM 607 C C . PHE A 1 78 ? 8.273 6.227 18.891 1 80.62 78 PHE A C 1
ATOM 609 O O . PHE A 1 78 ? 7.223 6.426 18.281 1 80.62 78 PHE A O 1
ATOM 616 N N . ARG A 1 79 ? 9.25 5.434 18.562 1 82.88 79 ARG A N 1
ATOM 617 C CA . ARG A 1 79 ? 9.086 4.719 17.297 1 82.88 79 ARG A CA 1
ATOM 618 C C . ARG A 1 79 ? 8.688 3.268 17.531 1 82.88 79 ARG A C 1
ATOM 620 O O . ARG A 1 79 ? 8.227 2.582 16.609 1 82.88 79 ARG A O 1
ATOM 627 N N . ASN A 1 80 ? 8.781 2.865 18.781 1 88.12 80 ASN A N 1
ATOM 628 C CA . ASN A 1 80 ? 8.562 1.449 19.062 1 88.12 80 ASN A CA 1
ATOM 629 C C . ASN A 1 80 ? 7.57 1.248 20.203 1 88.12 80 ASN A C 1
ATOM 631 O O . ASN A 1 80 ? 7.574 2.008 21.172 1 88.12 80 ASN A O 1
ATOM 635 N N . ILE A 1 81 ? 6.758 0.312 20.016 1 89.81 81 ILE A N 1
ATOM 636 C CA . ILE A 1 81 ? 5.805 -0.08 21.047 1 89.81 81 ILE A CA 1
ATOM 637 C C . ILE A 1 81 ? 5.754 -1.603 21.156 1 89.81 81 ILE A C 1
ATOM 639 O O . ILE A 1 81 ? 5.785 -2.303 20.141 1 89.81 81 ILE A O 1
ATOM 643 N N . ARG A 1 82 ? 5.816 -2.123 22.344 1 91.62 82 ARG A N 1
ATOM 644 C CA . ARG A 1 82 ? 5.699 -3.557 22.578 1 91.62 82 ARG A CA 1
ATOM 645 C C . ARG A 1 82 ? 4.285 -3.926 23.016 1 91.62 82 ARG A C 1
ATOM 647 O O . ARG A 1 82 ? 3.801 -3.443 24.047 1 91.62 82 ARG A O 1
ATOM 654 N N . CYS A 1 83 ? 3.646 -4.746 22.25 1 92.56 83 CYS A N 1
ATOM 655 C CA . CYS A 1 83 ? 2.344 -5.305 22.594 1 92.56 83 CYS A CA 1
ATOM 656 C C . CYS A 1 83 ? 2.375 -6.828 22.547 1 92.56 83 CYS A C 1
ATOM 658 O O . CYS A 1 83 ? 2.426 -7.422 21.469 1 92.56 83 CYS A O 1
ATOM 660 N N . ASN A 1 84 ? 2.412 -7.473 23.625 1 92.5 84 ASN A N 1
ATOM 661 C CA . ASN A 1 84 ? 2.363 -8.93 23.703 1 92.5 84 ASN A CA 1
ATOM 662 C C . ASN A 1 84 ? 0.931 -9.438 23.844 1 92.5 84 ASN A C 1
ATOM 664 O O . ASN A 1 84 ? 0.138 -8.852 24.594 1 92.5 84 ASN A O 1
ATOM 668 N N . ALA A 1 85 ? 0.634 -10.492 23.172 1 91.81 85 ALA A N 1
ATOM 669 C CA . ALA A 1 85 ? -0.689 -11.109 23.234 1 91.81 85 ALA A CA 1
ATOM 670 C C . ALA A 1 85 ? -0.894 -11.836 24.547 1 91.81 85 ALA A C 1
ATOM 672 O O . ALA A 1 85 ? 0.007 -12.531 25.031 1 91.81 85 ALA A O 1
ATOM 673 N N . VAL A 1 86 ? -2.045 -11.602 25.125 1 92.12 86 VAL A N 1
ATOM 674 C CA . VAL A 1 86 ? -2.408 -12.312 26.344 1 92.12 86 VAL A CA 1
ATOM 675 C C . VAL A 1 86 ? -3.404 -13.422 26.031 1 92.12 86 VAL A C 1
ATOM 677 O O . VAL A 1 86 ? -3.703 -14.266 26.875 1 92.12 86 VAL A O 1
ATOM 680 N N . MET A 1 87 ? -3.906 -13.422 24.844 1 91.12 87 MET A N 1
ATOM 681 C CA . MET A 1 87 ? -4.746 -14.5 24.312 1 91.12 87 MET A CA 1
ATOM 682 C C . MET A 1 87 ? -4.27 -14.938 22.938 1 91.12 87 MET A C 1
ATOM 684 O O . MET A 1 87 ? -3.65 -14.156 22.219 1 91.12 87 MET A O 1
ATOM 688 N N . ASN A 1 88 ? -4.574 -16.203 22.609 1 90.38 88 ASN A N 1
ATOM 689 C CA . ASN A 1 88 ? -4.238 -16.688 21.281 1 90.38 88 ASN A CA 1
ATOM 690 C C . ASN A 1 88 ? -5.23 -16.203 20.234 1 90.38 88 ASN A C 1
ATOM 692 O O . ASN A 1 88 ? -6.441 -16.219 20.453 1 90.38 88 ASN A O 1
ATOM 696 N N . PRO A 1 89 ? -4.711 -15.703 19.125 1 91.81 89 PRO A N 1
ATOM 697 C CA . PRO A 1 89 ? -5.625 -15.227 18.078 1 91.81 89 PRO A CA 1
ATOM 698 C C . PRO A 1 89 ? -6.262 -16.375 17.297 1 91.81 89 PRO A C 1
ATOM 700 O O . PRO A 1 89 ? -5.555 -17.188 16.703 1 91.81 89 PRO A O 1
ATOM 703 N N . PHE A 1 90 ? -7.613 -16.406 17.219 1 92.12 90 PHE A N 1
ATOM 704 C CA . PHE A 1 90 ? -8.32 -17.5 16.562 1 92.12 90 PHE A CA 1
ATOM 705 C C . PHE A 1 90 ? -9.023 -17.016 15.305 1 92.12 90 PHE A C 1
ATOM 707 O O . PHE A 1 90 ? -9.297 -17.797 14.398 1 92.12 90 PHE A O 1
ATOM 714 N N . ALA A 1 91 ? -9.32 -15.758 15.305 1 94.31 91 ALA A N 1
ATOM 715 C CA . ALA A 1 91 ? -10.25 -15.289 14.273 1 94.31 91 ALA A CA 1
ATOM 716 C C . ALA A 1 91 ? -9.547 -14.352 13.297 1 94.31 91 ALA A C 1
ATOM 718 O O . ALA A 1 91 ? -8.672 -13.57 13.688 1 94.31 91 ALA A O 1
ATOM 719 N N . PHE A 1 92 ? -9.914 -14.477 12.047 1 91.75 92 PHE A N 1
ATOM 720 C CA . PHE A 1 92 ? -9.438 -13.625 10.961 1 91.75 92 PHE A CA 1
ATOM 721 C C . PHE A 1 92 ? -10.594 -13.203 10.062 1 91.75 92 PHE A C 1
ATOM 723 O O . PHE A 1 92 ? -11.406 -14.031 9.648 1 91.75 92 PHE A O 1
ATOM 730 N N . LEU A 1 93 ? -10.734 -11.891 9.883 1 90.94 93 LEU A N 1
ATOM 731 C CA . LEU A 1 93 ? -11.734 -11.352 8.969 1 90.94 93 LEU A CA 1
ATOM 732 C C . LEU A 1 93 ? -11.078 -10.797 7.711 1 90.94 93 LEU A C 1
ATOM 734 O O . LEU A 1 93 ? -10.195 -9.938 7.789 1 90.94 93 LEU A O 1
ATOM 738 N N . ASP A 1 94 ? -11.516 -11.25 6.562 1 81.38 94 ASP A N 1
ATOM 739 C CA . ASP A 1 94 ? -10.891 -10.758 5.34 1 81.38 94 ASP A CA 1
ATOM 740 C C . ASP A 1 94 ? -11.641 -9.547 4.789 1 81.38 94 ASP A C 1
ATOM 742 O O . ASP A 1 94 ? -12.594 -9.062 5.402 1 81.38 94 ASP A O 1
ATOM 746 N N . GLU A 1 95 ? -11.188 -9.039 3.701 1 73.31 95 GLU A N 1
ATOM 747 C CA . GLU A 1 95 ? -11.711 -7.797 3.145 1 73.31 95 GLU A CA 1
ATOM 748 C C . GLU A 1 95 ? -13.086 -8 2.525 1 73.31 95 GLU A C 1
ATOM 750 O O . GLU A 1 95 ? -13.789 -7.031 2.229 1 73.31 95 GLU A O 1
ATOM 755 N N . PHE A 1 96 ? -13.531 -9.242 2.414 1 72.81 96 PHE A N 1
ATOM 756 C CA . PHE A 1 96 ? -14.82 -9.539 1.807 1 72.81 96 PHE A CA 1
ATOM 757 C C . PHE A 1 96 ? -15.867 -9.82 2.877 1 72.81 96 PHE A C 1
ATOM 759 O O . PHE A 1 96 ? -17.016 -10.117 2.559 1 72.81 96 PHE A O 1
ATOM 766 N N . GLY A 1 97 ? -15.445 -9.711 4.078 1 82.38 97 GLY A N 1
ATOM 767 C CA . GLY A 1 97 ? -16.359 -9.945 5.188 1 82.38 97 GLY A CA 1
ATOM 768 C C . GLY A 1 97 ? -16.5 -11.414 5.547 1 82.38 97 GLY A C 1
ATOM 769 O O . GLY A 1 97 ? -17.5 -11.828 6.117 1 82.38 97 GLY A O 1
ATOM 770 N N . MET A 1 98 ? -15.547 -12.211 5.078 1 85.94 98 MET A N 1
ATOM 771 C CA . MET A 1 98 ? -15.539 -13.625 5.438 1 85.94 98 MET A CA 1
ATOM 772 C C . MET A 1 98 ? -14.75 -13.859 6.723 1 85.94 98 MET A C 1
ATOM 774 O O . MET A 1 98 ? -13.547 -13.594 6.777 1 85.94 98 MET A O 1
ATOM 778 N N . LEU A 1 99 ? -15.438 -14.32 7.734 1 92.62 99 LEU A N 1
ATOM 779 C CA . LEU A 1 99 ? -14.812 -14.648 9.008 1 92.62 99 LEU A CA 1
ATOM 780 C C . LEU A 1 99 ? -14.297 -16.078 9.016 1 92.62 99 LEU A C 1
ATOM 782 O O . LEU A 1 99 ? -15.031 -17 8.656 1 92.62 99 LEU A O 1
ATOM 786 N N . GLU A 1 100 ? -13.094 -16.25 9.336 1 90.5 100 GLU A N 1
ATOM 787 C CA . GLU A 1 100 ? -12.516 -17.578 9.477 1 90.5 100 GLU A CA 1
ATOM 788 C C . GLU A 1 100 ? -11.906 -17.766 10.867 1 90.5 100 GLU A C 1
ATOM 790 O O . GLU A 1 100 ? -11.141 -16.922 11.336 1 90.5 100 GLU A O 1
ATOM 795 N N . VAL A 1 101 ? -12.305 -18.828 11.516 1 91.62 101 VAL A N 1
ATOM 796 C CA . VAL A 1 101 ? -11.727 -19.203 12.797 1 91.62 101 VAL A CA 1
ATOM 797 C C . VAL A 1 101 ? -10.828 -20.422 12.617 1 91.62 101 VAL A C 1
ATOM 799 O O . VAL A 1 101 ? -11.219 -21.406 11.992 1 91.62 101 VAL A O 1
ATOM 802 N N . SER A 1 102 ? -9.617 -20.297 13.039 1 87.06 102 SER A N 1
ATOM 803 C CA . SER A 1 102 ? -8.656 -21.391 12.906 1 87.06 102 SER A CA 1
ATOM 804 C C . SER A 1 102 ? -7.727 -21.453 14.117 1 87.06 102 SER A C 1
ATOM 806 O O . SER A 1 102 ? -7.621 -20.484 14.875 1 87.06 102 SER A O 1
ATOM 808 N N . ARG A 1 103 ? -7.094 -22.625 14.297 1 86.44 103 ARG A N 1
ATOM 809 C CA . ARG A 1 103 ? -6.082 -22.766 15.336 1 86.44 103 ARG A CA 1
ATOM 810 C C . ARG A 1 103 ? -4.855 -21.906 15.016 1 86.44 103 ARG A C 1
ATOM 812 O O . ARG A 1 103 ? -4.328 -21.969 13.906 1 86.44 103 ARG A O 1
ATOM 819 N N . PRO A 1 104 ? -4.453 -21.109 15.953 1 87.62 104 PRO A N 1
ATOM 820 C CA . PRO A 1 104 ? -3.301 -20.25 15.68 1 87.62 104 PRO A CA 1
ATOM 821 C C . PRO A 1 104 ? -1.973 -21.016 15.758 1 87.62 104 PRO A C 1
ATOM 823 O O . PRO A 1 104 ? -1.883 -22.031 16.438 1 87.62 104 PRO A O 1
ATOM 826 N N . VAL A 1 105 ? -1.055 -20.5 14.977 1 85.56 105 VAL A N 1
ATOM 827 C CA . VAL A 1 105 ? 0.331 -20.938 15.125 1 85.56 105 VAL A CA 1
ATOM 828 C C . VAL A 1 105 ? 0.981 -20.203 16.297 1 85.56 105 VAL A C 1
ATOM 830 O O . VAL A 1 105 ? 0.902 -18.969 16.391 1 85.56 105 VAL A O 1
ATOM 833 N N . VAL A 1 106 ? 1.479 -20.906 17.219 1 85.19 106 VAL A N 1
ATOM 834 C CA . VAL A 1 106 ? 2.123 -20.312 18.375 1 85.19 106 VAL A CA 1
ATOM 835 C C . VAL A 1 106 ? 3.625 -20.578 18.328 1 85.19 106 VAL A C 1
ATOM 837 O O . VAL A 1 106 ? 4.07 -21.688 18.656 1 85.19 106 VAL A O 1
ATOM 840 N N . GLY A 1 107 ? 4.426 -19.406 18.047 1 75 107 GLY A N 1
ATOM 841 C CA . GLY A 1 107 ? 5.859 -19.562 17.859 1 75 107 GLY A CA 1
ATOM 842 C C . GLY A 1 107 ? 6.215 -20.453 16.688 1 75 107 GLY A C 1
ATOM 843 O O . GLY A 1 107 ? 6.145 -20.016 15.523 1 75 107 GLY A O 1
ATOM 844 N N . GLY A 1 108 ? 6.277 -21.609 16.797 1 67.62 108 GLY A N 1
ATOM 845 C CA . GLY A 1 108 ? 6.613 -22.578 15.773 1 67.62 108 GLY A CA 1
ATOM 846 C C . GLY A 1 108 ? 5.691 -23.797 15.773 1 67.62 108 GLY A C 1
ATOM 847 O O . GLY A 1 108 ? 5.77 -24.641 14.883 1 67.62 108 GLY A O 1
ATOM 848 N N . ASP A 1 109 ? 4.832 -23.672 16.75 1 76.38 109 ASP A N 1
ATOM 849 C CA . ASP A 1 109 ? 3.986 -24.859 16.891 1 76.38 109 ASP A CA 1
ATOM 850 C C . ASP A 1 109 ? 2.508 -24.5 16.781 1 76.38 109 ASP A C 1
ATOM 852 O O . ASP A 1 109 ? 2.146 -23.312 16.875 1 76.38 109 ASP A O 1
ATOM 856 N N . LEU A 1 110 ? 1.723 -25.5 16.453 1 72.75 110 LEU A N 1
ATOM 857 C CA . LEU A 1 110 ? 0.28 -25.281 16.406 1 72.75 110 LEU A CA 1
ATOM 858 C C . LEU A 1 110 ? -0.313 -25.344 17.812 1 72.75 110 LEU A C 1
ATOM 860 O O . LEU A 1 110 ? 0.13 -26.141 18.656 1 72.75 110 LEU A O 1
ATOM 864 N N . PHE A 1 111 ? -1.273 -24.484 17.938 1 74.56 111 PHE A N 1
ATOM 865 C CA . PHE A 1 111 ? -2.035 -24.516 19.172 1 74.56 111 PHE A CA 1
ATOM 866 C C . PHE A 1 111 ? -2.77 -25.844 19.328 1 74.56 111 PHE A C 1
ATOM 868 O O . PHE A 1 111 ? -3.41 -26.312 18.391 1 74.56 111 PHE A O 1
ATOM 875 N N . VAL A 1 112 ? -2.674 -26.547 20.422 1 71.12 112 VAL A N 1
ATOM 876 C CA . VAL A 1 112 ? -3.006 -27.969 20.562 1 71.12 112 VAL A CA 1
ATOM 877 C C . VAL A 1 112 ? -4.406 -28.109 21.156 1 71.12 112 VAL A C 1
ATOM 879 O O . VAL A 1 112 ? -5.031 -29.172 21.031 1 71.12 112 VAL A O 1
ATOM 882 N N . GLU A 1 113 ? -5 -27.188 21.625 1 69.56 113 GLU A N 1
ATOM 883 C CA . GLU A 1 113 ? -6.297 -27.438 22.25 1 69.56 113 GLU A CA 1
ATOM 884 C C . GLU A 1 113 ? -7.359 -27.766 21.203 1 69.56 113 GLU A C 1
ATOM 886 O O . GLU A 1 113 ? -7.562 -27 20.266 1 69.56 113 GLU A O 1
ATOM 891 N N . THR A 1 114 ? -7.949 -28.891 21.297 1 68.69 114 THR A N 1
ATOM 892 C CA . THR A 1 114 ? -8.797 -29.391 20.219 1 68.69 114 THR A CA 1
ATOM 893 C C . THR A 1 114 ? -10.273 -29.156 20.547 1 68.69 114 THR A C 1
ATOM 895 O O . THR A 1 114 ? -11.117 -29.156 19.641 1 68.69 114 THR A O 1
ATOM 898 N N . ASP A 1 115 ? -10.703 -28.938 21.812 1 85.06 115 ASP A N 1
ATOM 899 C CA . ASP A 1 115 ? -12.125 -28.828 22.094 1 85.06 115 ASP A CA 1
ATOM 900 C C . ASP A 1 115 ? -12.539 -27.391 22.359 1 85.06 115 ASP A C 1
ATOM 902 O O . ASP A 1 115 ? -12.805 -27.016 23.5 1 85.06 115 ASP A O 1
ATOM 906 N N . ILE A 1 116 ? -12.555 -26.641 21.297 1 91.69 116 ILE A N 1
ATOM 907 C CA . ILE A 1 116 ? -12.867 -25.219 21.375 1 91.69 116 ILE A CA 1
ATOM 908 C C . ILE A 1 116 ? -14.078 -24.922 20.5 1 91.69 116 ILE A C 1
ATOM 910 O O . ILE A 1 116 ? -14.203 -25.453 19.391 1 91.69 116 ILE A O 1
ATOM 914 N N . THR A 1 117 ? -15.023 -24.25 21.047 1 92.88 117 THR A N 1
ATOM 915 C CA . THR A 1 117 ? -16.156 -23.75 20.281 1 92.88 117 THR A CA 1
ATOM 916 C C . THR A 1 117 ? -16.094 -22.219 20.156 1 92.88 117 THR A C 1
ATOM 918 O O . THR A 1 117 ? -15.75 -21.531 21.125 1 92.88 117 THR A O 1
ATOM 921 N N . CYS A 1 118 ? -16.359 -21.734 18.984 1 94.94 118 CYS A N 1
ATOM 922 C CA . CYS A 1 118 ? -16.344 -20.297 18.75 1 94.94 118 CYS A CA 1
ATOM 923 C C . CYS A 1 118 ? -17.672 -19.812 18.203 1 94.94 118 CYS A C 1
ATOM 925 O O . CYS A 1 118 ? -18.406 -20.578 17.562 1 94.94 118 CYS A O 1
ATOM 927 N N . SER A 1 119 ? -18.078 -18.625 18.547 1 96.56 119 SER A N 1
ATOM 928 C CA . SER A 1 119 ? -19.297 -17.969 18.094 1 96.56 119 SER A CA 1
ATOM 929 C C . SER A 1 119 ? -19.078 -16.484 17.844 1 96.56 119 SER A C 1
ATOM 931 O O . SER A 1 119 ? -18.062 -15.922 18.281 1 96.56 119 SER A O 1
ATOM 933 N N . TYR A 1 120 ? -19.891 -15.867 17.047 1 97.31 120 TYR A N 1
ATOM 934 C CA . TYR A 1 120 ? -19.875 -14.406 16.938 1 97.31 120 TYR A CA 1
ATOM 935 C C . TYR A 1 120 ? -21.219 -13.82 17.344 1 97.31 120 TYR A C 1
ATOM 937 O O . TYR A 1 120 ? -22.25 -14.484 17.234 1 97.31 120 TYR A O 1
ATOM 945 N N . GLN A 1 121 ? -21.234 -12.633 17.875 1 96.75 121 GLN A N 1
ATOM 946 C CA . GLN A 1 121 ? -22.406 -11.867 18.297 1 96.75 121 GLN A CA 1
ATOM 947 C C . GLN A 1 121 ? -22.344 -10.438 17.781 1 96.75 121 GLN A C 1
ATOM 949 O O . GLN A 1 121 ? -21.328 -9.758 17.938 1 96.75 121 GLN A O 1
ATOM 954 N N . PRO A 1 122 ? -23.422 -10.016 17.172 1 94.75 122 PRO A N 1
ATOM 955 C CA . PRO A 1 122 ? -23.438 -8.617 16.734 1 94.75 122 PRO A CA 1
ATOM 956 C C . PRO A 1 122 ? -23.406 -7.629 17.906 1 94.75 122 PRO A C 1
ATOM 958 O O . PRO A 1 122 ? -23.938 -7.922 18.969 1 94.75 122 PRO A O 1
ATOM 961 N N . LEU A 1 123 ? -22.656 -6.559 17.719 1 92.44 123 LEU A N 1
ATOM 962 C CA . LEU A 1 123 ? -22.672 -5.449 18.672 1 92.44 123 LEU A CA 1
ATOM 963 C C . LEU A 1 123 ? -23.781 -4.453 18.328 1 92.44 123 LEU A C 1
ATOM 965 O O . LEU A 1 123 ? -23.828 -3.932 17.219 1 92.44 123 LEU A O 1
ATOM 969 N N . LEU A 1 124 ? -24.641 -4.273 19.219 1 84.12 124 LEU A N 1
ATOM 970 C CA . LEU A 1 124 ? -25.797 -3.404 19 1 84.12 124 LEU A CA 1
ATOM 971 C C . LEU A 1 124 ? -25.781 -2.217 19.953 1 84.12 124 LEU A C 1
ATOM 973 O O . LEU A 1 124 ? -25.203 -2.305 21.047 1 84.12 124 LEU A O 1
ATOM 977 N N . ASN A 1 125 ? -26.156 -1.036 19.344 1 70.12 125 ASN A N 1
ATOM 978 C CA . ASN A 1 125 ? -26.25 0.157 20.188 1 70.12 125 ASN A CA 1
ATOM 979 C C . ASN A 1 125 ? -27.625 0.25 20.859 1 70.12 125 ASN A C 1
ATOM 981 O O . ASN A 1 125 ? -28.656 0.241 20.188 1 70.12 125 ASN A O 1
ATOM 985 N N . ASN A 1 126 ? -27.828 -0.202 22.094 1 56.28 126 ASN A N 1
ATOM 986 C CA . ASN A 1 126 ? -29.141 0.035 22.672 1 56.28 126 ASN A CA 1
ATOM 987 C C . ASN A 1 126 ? -29.391 1.521 22.922 1 56.28 126 ASN A C 1
ATOM 989 O O . ASN A 1 126 ? -30.469 2.031 22.641 1 56.28 126 ASN A O 1
ATOM 993 N N . SER A 1 127 ? -28.688 2.211 23.797 1 56.5 127 SER A N 1
ATOM 994 C CA . SER A 1 127 ? -28.672 3.623 24.172 1 56.5 127 SER A CA 1
ATOM 995 C C . SER A 1 127 ? -27.25 4.164 24.219 1 56.5 127 SER A C 1
ATOM 997 O O . SER A 1 127 ? -26.281 3.398 24.156 1 56.5 127 SER A O 1
ATOM 999 N N . ILE A 1 128 ? -27.078 5.465 24.141 1 53.47 128 ILE A N 1
ATOM 1000 C CA . ILE A 1 128 ? -25.797 6.145 24.203 1 53.47 128 ILE A CA 1
ATOM 1001 C C . ILE A 1 128 ? -24.906 5.484 25.266 1 53.47 128 ILE A C 1
ATOM 1003 O O . ILE A 1 128 ? -25.281 5.422 26.438 1 53.47 128 ILE A O 1
ATOM 1007 N N . GLY A 1 129 ? -23.781 4.859 24.906 1 55.22 129 GLY A N 1
ATOM 1008 C CA . GLY A 1 129 ? -22.734 4.41 25.812 1 55.22 129 GLY A CA 1
ATOM 1009 C C . GLY A 1 129 ? -22.875 2.945 26.188 1 55.22 129 GLY A C 1
ATOM 1010 O O . GLY A 1 129 ? -21.953 2.367 26.781 1 55.22 129 GLY A O 1
ATOM 1011 N N . HIS A 1 130 ? -24.109 2.402 25.953 1 65.94 130 HIS A N 1
ATOM 1012 C CA . HIS A 1 130 ? -24.266 1.027 26.406 1 65.94 130 HIS A CA 1
ATOM 1013 C C . HIS A 1 130 ? -24.203 0.046 25.25 1 65.94 130 HIS A C 1
ATOM 1015 O O . HIS A 1 130 ? -24.859 0.257 24.219 1 65.94 130 HIS A O 1
ATOM 1021 N N . VAL A 1 131 ? -23.266 -0.946 25.297 1 78.81 131 VAL A N 1
ATOM 1022 C CA . VAL A 1 131 ? -23.078 -1.928 24.234 1 78.81 131 VAL A CA 1
ATOM 1023 C C . VAL A 1 131 ? -23.859 -3.197 24.547 1 78.81 131 VAL A C 1
ATOM 1025 O O . VAL A 1 131 ? -23.75 -3.736 25.656 1 78.81 131 VAL A O 1
ATOM 1028 N N . LEU A 1 132 ? -24.828 -3.52 23.719 1 85.88 132 LEU A N 1
ATOM 1029 C CA . LEU A 1 132 ? -25.578 -4.766 23.828 1 85.88 132 LEU A CA 1
ATOM 1030 C C . LEU A 1 132 ? -25.078 -5.793 22.812 1 85.88 132 LEU A C 1
ATOM 1032 O O . LEU A 1 132 ? -24.703 -5.438 21.703 1 85.88 132 LEU A O 1
ATOM 1036 N N . LEU A 1 133 ? -25.047 -7.035 23.266 1 90.38 133 LEU A N 1
ATOM 1037 C CA . LEU A 1 133 ? -24.672 -8.141 22.391 1 90.38 133 LEU A CA 1
ATOM 1038 C C . LEU A 1 133 ? -25.906 -8.844 21.844 1 90.38 133 LEU A C 1
ATOM 1040 O O . LEU A 1 133 ? -26.859 -9.102 22.578 1 90.38 133 LEU A O 1
ATOM 1044 N N . GLY A 1 134 ? -25.922 -9.062 20.578 1 92.75 134 GLY A N 1
ATOM 1045 C CA . GLY A 1 134 ? -27.016 -9.805 19.953 1 92.75 134 GLY A CA 1
ATOM 1046 C C . GLY A 1 134 ? -26.922 -11.305 20.172 1 92.75 134 GLY A C 1
ATOM 1047 O O . GLY A 1 134 ? -26.266 -11.75 21.125 1 92.75 134 GLY A O 1
ATOM 1048 N N . THR A 1 135 ? -27.625 -12.047 19.312 1 94 135 THR A N 1
ATOM 1049 C CA . THR A 1 135 ? -27.672 -13.5 19.438 1 94 135 THR A CA 1
ATOM 1050 C C . THR A 1 135 ? -26.375 -14.125 18.953 1 94 135 THR A C 1
ATOM 1052 O O . THR A 1 135 ? -25.828 -13.719 17.922 1 94 135 THR A O 1
ATOM 1055 N N . ALA A 1 136 ? -25.953 -15.086 19.688 1 95.44 136 ALA A N 1
ATOM 1056 C CA . ALA A 1 136 ? -24.719 -15.781 19.344 1 95.44 136 ALA A CA 1
ATOM 1057 C C . ALA A 1 136 ? -24.938 -16.797 18.234 1 95.44 136 ALA A C 1
ATOM 1059 O O . ALA A 1 136 ? -25.938 -17.516 18.234 1 95.44 136 ALA A O 1
ATOM 1060 N N . VAL A 1 137 ? -24.109 -16.781 17.297 1 96.56 137 VAL A N 1
ATOM 1061 C CA . VAL A 1 137 ? -24.125 -17.734 16.188 1 96.56 137 VAL A CA 1
ATOM 1062 C C . VAL A 1 137 ? -22.812 -18.531 16.172 1 96.56 137 VAL A C 1
ATOM 1064 O O . VAL A 1 137 ? -21.734 -17.938 16.109 1 96.56 137 VAL A O 1
ATOM 1067 N N . GLU A 1 138 ? -22.953 -19.797 16.156 1 95.44 138 GLU A N 1
ATOM 1068 C CA . GLU A 1 138 ? -21.766 -20.641 16.172 1 95.44 138 GLU A CA 1
ATOM 1069 C C . GLU A 1 138 ? -21.062 -20.625 14.812 1 95.44 138 GLU A C 1
ATOM 1071 O O . GLU A 1 138 ? -21.703 -20.609 13.766 1 95.44 138 GLU A O 1
ATOM 1076 N N . VAL A 1 139 ? -19.719 -20.594 14.906 1 94.06 139 VAL A N 1
ATOM 1077 C CA . VAL A 1 139 ? -18.891 -20.594 13.703 1 94.06 139 VAL A CA 1
ATOM 1078 C C . VAL A 1 139 ? -18.047 -21.859 13.672 1 94.06 139 VAL A C 1
ATOM 1080 O O . VAL A 1 139 ? -17.453 -22.25 14.688 1 94.06 139 VAL A O 1
ATOM 1083 N N . GLU A 1 140 ? -17.922 -22.484 12.539 1 88.75 140 GLU A N 1
ATOM 1084 C CA . GLU A 1 140 ? -17.125 -23.688 12.375 1 88.75 140 GLU A CA 1
ATOM 1085 C C . GLU A 1 140 ? -15.664 -23.344 12.086 1 88.75 140 GLU A C 1
ATOM 1087 O O . GLU A 1 140 ? -15.375 -22.406 11.344 1 88.75 140 GLU A O 1
ATOM 1092 N N . PHE A 1 141 ? -14.773 -24.203 12.656 1 87.06 141 PHE A N 1
ATOM 1093 C CA . PHE A 1 141 ? -13.352 -24 12.438 1 87.06 141 PHE A CA 1
ATOM 1094 C C . PHE A 1 141 ? -12.984 -24.281 10.984 1 87.06 141 PHE A C 1
ATOM 1096 O O . PHE A 1 141 ? -13.5 -25.219 10.375 1 87.06 141 PHE A O 1
ATOM 1103 N N . ASN A 1 142 ? -12.164 -23.406 10.461 1 81.62 142 ASN A N 1
ATOM 1104 C CA . ASN A 1 142 ? -11.531 -23.562 9.156 1 81.62 142 ASN A CA 1
ATOM 1105 C C . ASN A 1 142 ? -12.555 -23.484 8.023 1 81.62 142 ASN A C 1
ATOM 1107 O O . ASN A 1 142 ? -12.375 -24.109 6.977 1 81.62 142 ASN A O 1
ATOM 1111 N N . ARG A 1 143 ? -13.664 -22.844 8.281 1 83.25 143 ARG A N 1
ATOM 1112 C CA . ARG A 1 143 ? -14.68 -22.578 7.27 1 83.25 143 ARG A CA 1
ATOM 1113 C C . ARG A 1 143 ? -15.047 -21.094 7.238 1 83.25 143 ARG A C 1
ATOM 1115 O O . ARG A 1 143 ? -15.508 -20.547 8.242 1 83.25 143 ARG A O 1
ATOM 1122 N N . PRO A 1 144 ? -14.836 -20.547 6.113 1 85.44 144 PRO A N 1
ATOM 1123 C CA . PRO A 1 144 ? -15.211 -19.141 6.031 1 85.44 144 PRO A CA 1
ATOM 1124 C C . PRO A 1 144 ? -16.703 -18.906 6.219 1 85.44 144 PRO A C 1
ATOM 1126 O O . PRO A 1 144 ? -17.516 -19.641 5.648 1 85.44 144 PRO A O 1
ATOM 1129 N N . THR A 1 145 ? -17.094 -18 7.051 1 90.25 145 THR A N 1
ATOM 1130 C CA . THR A 1 145 ? -18.484 -17.625 7.328 1 90.25 145 THR A CA 1
ATOM 1131 C C . THR A 1 145 ? -18.734 -16.188 6.926 1 90.25 145 THR A C 1
ATOM 1133 O O . THR A 1 145 ? -18.078 -15.266 7.426 1 90.25 145 THR A O 1
ATOM 1136 N N . PRO A 1 146 ? -19.625 -16 6.035 1 89.25 146 PRO A N 1
ATOM 1137 C CA . PRO A 1 146 ? -19.938 -14.609 5.695 1 89.25 146 PRO A CA 1
ATOM 1138 C C . PRO A 1 146 ? -20.625 -13.867 6.836 1 89.25 146 PRO A C 1
ATOM 1140 O O . PRO A 1 146 ? -21.625 -14.352 7.383 1 89.25 146 PRO A O 1
ATOM 1143 N N . ILE A 1 147 ? -20.156 -12.758 7.195 1 92.31 147 ILE A N 1
ATOM 1144 C CA . ILE A 1 147 ? -20.75 -11.938 8.25 1 92.31 147 ILE A CA 1
ATOM 1145 C C . ILE A 1 147 ? -21.516 -10.766 7.629 1 92.31 147 ILE A C 1
ATOM 1147 O O . ILE A 1 147 ? -20.969 -10.016 6.828 1 92.31 147 ILE A O 1
ATOM 1151 N N . ARG A 1 148 ? -22.734 -10.562 8.047 1 89 148 ARG A N 1
ATOM 1152 C CA . ARG A 1 148 ? -23.578 -9.516 7.473 1 89 148 ARG A CA 1
ATOM 1153 C C . ARG A 1 148 ? -23.75 -8.359 8.445 1 89 148 ARG A C 1
ATOM 1155 O O . ARG A 1 148 ? -24.547 -7.457 8.219 1 89 148 ARG A O 1
ATOM 1162 N N . HIS A 1 149 ? -22.984 -8.352 9.508 1 91.56 149 HIS A N 1
ATOM 1163 C CA . HIS A 1 149 ? -23.016 -7.285 10.5 1 91.56 149 HIS A CA 1
ATOM 1164 C C . HIS A 1 149 ? -21.781 -6.391 10.383 1 91.56 149 HIS A C 1
ATOM 1166 O O . HIS A 1 149 ? -20.688 -6.871 10.109 1 91.56 149 HIS A O 1
ATOM 1172 N N . ASP A 1 150 ? -22 -5.09 10.594 1 92.38 150 ASP A N 1
ATOM 1173 C CA . ASP A 1 150 ? -20.875 -4.156 10.438 1 92.38 150 ASP A CA 1
ATOM 1174 C C . ASP A 1 150 ? -19.969 -4.168 11.664 1 92.38 150 ASP A C 1
ATOM 1176 O O . ASP A 1 150 ? -18.828 -3.707 11.602 1 92.38 150 ASP A O 1
ATOM 1180 N N . GLN A 1 151 ? -20.438 -4.664 12.812 1 94.31 151 GLN A N 1
ATOM 1181 C CA . GLN A 1 151 ? -19.641 -4.805 14.031 1 94.31 151 GLN A CA 1
ATOM 1182 C C . GLN A 1 151 ? -20.125 -5.988 14.867 1 94.31 151 GLN A C 1
ATOM 1184 O O . GLN A 1 151 ? -21.328 -6.207 15.008 1 94.31 151 GLN A O 1
ATOM 1189 N N . PHE A 1 152 ? -19.188 -6.785 15.359 1 96.19 152 PHE A N 1
ATOM 1190 C CA . PHE A 1 152 ? -19.516 -8.008 16.078 1 96.19 152 PHE A CA 1
ATOM 1191 C C . PHE A 1 152 ? -18.328 -8.461 16.938 1 96.19 152 PHE A C 1
ATOM 1193 O O . PHE A 1 152 ? -17.219 -7.969 16.781 1 96.19 152 PHE A O 1
ATOM 1200 N N . VAL A 1 153 ? -18.656 -9.336 17.875 1 96.56 153 VAL A N 1
ATOM 1201 C CA . VAL A 1 153 ? -17.641 -9.891 18.75 1 96.56 153 VAL A CA 1
ATOM 1202 C C . VAL A 1 153 ? -17.516 -11.391 18.531 1 96.56 153 VAL A C 1
ATOM 1204 O O . VAL A 1 153 ? -18.531 -12.086 18.375 1 96.56 153 VAL A O 1
ATOM 1207 N N . VAL A 1 154 ? -16.281 -11.844 18.344 1 97.06 154 VAL A N 1
ATOM 1208 C CA . VAL A 1 154 ? -16.031 -13.273 18.281 1 97.06 154 VAL A CA 1
ATOM 1209 C C . VAL A 1 154 ? -15.539 -13.781 19.625 1 97.06 154 VAL A C 1
ATOM 1211 O O . VAL A 1 154 ? -14.688 -13.156 20.266 1 97.06 154 VAL A O 1
ATOM 1214 N N . GLN A 1 155 ? -16.109 -14.875 20.047 1 96.44 155 GLN A N 1
ATOM 1215 C CA . GLN A 1 155 ? -15.719 -15.492 21.312 1 96.44 155 GLN A CA 1
ATOM 1216 C C . GLN A 1 155 ? -15.477 -16.984 21.141 1 96.44 155 GLN A C 1
ATOM 1218 O O . GLN A 1 155 ? -16.188 -17.656 20.391 1 96.44 155 GLN A O 1
ATOM 1223 N N . CYS A 1 156 ? -14.438 -17.469 21.734 1 95.12 156 CYS A N 1
ATOM 1224 C CA . CYS A 1 156 ? -14.141 -18.891 21.75 1 95.12 156 CYS A CA 1
ATOM 1225 C C . CYS A 1 156 ? -14.039 -19.406 23.188 1 95.12 156 CYS A C 1
ATOM 1227 O O . CYS A 1 156 ? -13.461 -18.75 24.047 1 95.12 156 CYS A O 1
ATOM 1229 N N . ARG A 1 157 ? -14.633 -20.562 23.438 1 94.5 157 ARG A N 1
ATOM 1230 C CA . ARG A 1 157 ? -14.648 -21.188 24.75 1 94.5 157 ARG A CA 1
ATOM 1231 C C . ARG A 1 157 ? -14.242 -22.656 24.672 1 94.5 157 ARG A C 1
ATOM 1233 O O . ARG A 1 157 ? -14.422 -23.297 23.625 1 94.5 157 ARG A O 1
ATOM 1240 N N . THR A 1 158 ? -13.617 -23.062 25.719 1 91.06 158 THR A N 1
ATOM 1241 C CA . THR A 1 158 ? -13.32 -24.484 25.812 1 91.06 158 THR A CA 1
ATOM 1242 C C . THR A 1 158 ? -14.602 -25.297 25.984 1 91.06 158 THR A C 1
ATOM 1244 O O . THR A 1 158 ? -15.617 -24.766 26.422 1 91.06 158 THR A O 1
ATOM 1247 N N . ALA A 1 159 ? -14.484 -26.531 25.5 1 84.19 159 ALA A N 1
ATOM 1248 C CA . ALA A 1 159 ? -15.641 -27.422 25.609 1 84.19 159 ALA A CA 1
ATOM 1249 C C . ALA A 1 159 ? -16.078 -27.578 27.062 1 84.19 159 ALA A C 1
ATOM 1251 O O . ALA A 1 159 ? -15.289 -27.375 27.984 1 84.19 159 ALA A O 1
ATOM 1252 N N . PRO A 1 160 ? -17.438 -27.891 27.141 1 81 160 PRO A N 1
ATOM 1253 C CA . PRO A 1 160 ? -17.891 -28.203 28.5 1 81 160 PRO A CA 1
ATOM 1254 C C . PRO A 1 160 ? -17.109 -29.359 29.125 1 81 160 PRO A C 1
ATOM 1256 O O . PRO A 1 160 ? -16.688 -30.281 28.422 1 81 160 PRO A O 1
ATOM 1259 N N . PRO A 1 161 ? -16.906 -29.109 30.484 1 82 161 PRO A N 1
ATOM 1260 C CA . PRO A 1 161 ? -17.625 -28.312 31.453 1 82 161 PRO A CA 1
ATOM 1261 C C . PRO A 1 161 ? -16.953 -26.969 31.75 1 82 161 PRO A C 1
ATOM 1263 O O . PRO A 1 161 ? -17.562 -26.062 32.312 1 82 161 PRO A O 1
ATOM 1266 N N . SER A 1 162 ? -15.672 -26.812 31.391 1 80.44 162 SER A N 1
ATOM 1267 C CA . SER A 1 162 ? -14.969 -25.594 31.781 1 80.44 162 SER A CA 1
ATOM 1268 C C . SER A 1 162 ? -15.555 -24.359 31.078 1 80.44 162 SER A C 1
ATOM 1270 O O . SER A 1 162 ? -15.789 -23.344 31.719 1 80.44 162 SER A O 1
ATOM 1272 N N . GLN A 1 163 ? -15.914 -24.422 29.906 1 88 163 GLN A N 1
ATOM 1273 C CA . GLN A 1 163 ? -16.438 -23.328 29.109 1 88 163 GLN A CA 1
ATOM 1274 C C . GLN A 1 163 ? -15.672 -22.031 29.391 1 88 163 GLN A C 1
ATOM 1276 O O . GLN A 1 163 ? -16.281 -20.969 29.578 1 88 163 GLN A O 1
ATOM 1281 N N . GLN A 1 164 ? -14.398 -22.188 29.578 1 91.88 164 GLN A N 1
ATOM 1282 C CA . GLN A 1 164 ? -13.539 -21.047 29.844 1 91.88 164 GLN A CA 1
ATOM 1283 C C . GLN A 1 164 ? -13.383 -20.172 28.594 1 91.88 164 GLN A C 1
ATOM 1285 O O . GLN A 1 164 ? -13.18 -20.703 27.5 1 91.88 164 GLN A O 1
ATOM 1290 N N . LEU A 1 165 ? -13.578 -18.844 28.844 1 93.5 165 LEU A N 1
ATOM 1291 C CA . LEU A 1 165 ? -13.375 -17.906 27.75 1 93.5 165 LEU A CA 1
ATOM 1292 C C . LEU A 1 165 ? -11.891 -17.75 27.438 1 93.5 165 LEU A C 1
ATOM 1294 O O . LEU A 1 165 ? -11.109 -17.297 28.281 1 93.5 165 LEU A O 1
ATOM 1298 N N . ILE A 1 166 ? -11.484 -18.141 26.219 1 92.62 166 ILE A N 1
ATOM 1299 C CA . ILE A 1 166 ? -10.062 -18.141 25.906 1 92.62 166 ILE A CA 1
ATOM 1300 C C . ILE A 1 166 ? -9.766 -17.094 24.828 1 92.62 166 ILE A C 1
ATOM 1302 O O . ILE A 1 166 ? -8.602 -16.75 24.594 1 92.62 166 ILE A O 1
ATOM 1306 N N . TYR A 1 167 ? -10.781 -16.672 24.156 1 94.25 167 TYR A N 1
ATOM 1307 C CA . TYR A 1 167 ? -10.625 -15.656 23.125 1 94.25 167 TYR A CA 1
ATOM 1308 C C . TYR A 1 167 ? -11.867 -14.773 23.031 1 94.25 167 TYR A C 1
ATOM 1310 O O . TYR A 1 167 ? -12.992 -15.273 23.078 1 94.25 167 TYR A O 1
ATOM 1318 N N . LYS A 1 168 ? -11.688 -13.5 23 1 95.44 168 LYS A N 1
ATOM 1319 C CA . LYS A 1 168 ? -12.758 -12.523 22.859 1 95.44 168 LYS A CA 1
ATOM 1320 C C . LYS A 1 168 ? -12.266 -11.25 22.172 1 95.44 168 LYS A C 1
ATOM 1322 O O . LYS A 1 168 ? -11.414 -10.539 22.719 1 95.44 168 LYS A O 1
ATOM 1327 N N . LYS A 1 169 ? -12.797 -10.977 21 1 95.62 169 LYS A N 1
ATOM 1328 C CA . LYS A 1 169 ? -12.352 -9.805 20.25 1 95.62 169 LYS A CA 1
ATOM 1329 C C . LYS A 1 169 ? -13.469 -9.273 19.359 1 95.62 169 LYS A C 1
ATOM 1331 O O . LYS A 1 169 ? -14.227 -10.055 18.781 1 95.62 169 LYS A O 1
ATOM 1336 N N . ALA A 1 170 ? -13.547 -7.965 19.312 1 95.75 170 ALA A N 1
ATOM 1337 C CA . ALA A 1 170 ? -14.523 -7.328 18.422 1 95.75 170 ALA A CA 1
ATOM 1338 C C . ALA A 1 170 ? -13.938 -7.078 17.047 1 95.75 170 ALA A C 1
ATOM 1340 O O . ALA A 1 170 ? -12.727 -6.902 16.906 1 95.75 170 ALA A O 1
ATOM 1341 N N . PHE A 1 171 ? -14.758 -7.109 16 1 96.06 171 PHE A N 1
ATOM 1342 C CA . PHE A 1 171 ? -14.383 -6.883 14.609 1 96.06 171 PHE A CA 1
ATOM 1343 C C . PHE A 1 171 ? -15.32 -5.879 13.953 1 96.06 171 PHE A C 1
ATOM 1345 O O . PHE A 1 171 ? -16.469 -5.734 14.359 1 96.06 171 PHE A O 1
ATOM 1352 N N . VAL A 1 172 ? -14.797 -5.09 13.031 1 95.19 172 VAL A N 1
ATOM 1353 C CA . VAL A 1 172 ? -15.578 -4.203 12.172 1 95.19 172 VAL A CA 1
ATOM 1354 C C . VAL A 1 172 ? -15.617 -4.762 10.75 1 95.19 172 VAL A C 1
ATOM 1356 O O . VAL A 1 172 ? -14.609 -5.262 10.242 1 95.19 172 VAL A O 1
ATOM 1359 N N . ASN A 1 173 ? -16.781 -4.82 10.164 1 91.62 173 ASN A N 1
ATOM 1360 C CA . ASN A 1 173 ? -17.016 -5.27 8.797 1 91.62 173 ASN A CA 1
ATOM 1361 C C . ASN A 1 173 ? -17.844 -4.27 8.008 1 91.62 173 ASN A C 1
ATOM 1363 O O . ASN A 1 173 ? -18.578 -3.465 8.594 1 91.62 173 ASN A O 1
ATOM 1367 N N . VAL A 1 174 ? -17.625 -4.031 6.758 1 85.62 174 VAL A N 1
ATOM 1368 C CA . VAL A 1 174 ? -18.516 -3.287 5.875 1 85.62 174 VAL A CA 1
ATOM 1369 C C . VAL A 1 174 ? -19.203 -4.246 4.902 1 85.62 174 VAL A C 1
ATOM 1371 O O . VAL A 1 174 ? -18.641 -4.57 3.852 1 85.62 174 VAL A O 1
ATOM 1374 N N . PRO A 1 175 ? -20.328 -4.727 5.289 1 76.88 175 PRO A N 1
ATOM 1375 C CA . PRO A 1 175 ? -21 -5.754 4.488 1 76.88 175 PRO A CA 1
ATOM 1376 C C . PRO A 1 175 ? -21.406 -5.25 3.107 1 76.88 175 PRO A C 1
ATOM 1378 O O . PRO A 1 175 ? -21.812 -4.094 2.965 1 76.88 175 PRO A O 1
ATOM 1381 N N . ILE A 1 176 ? -20.953 -6.039 1.99 1 63.53 176 ILE A N 1
ATOM 1382 C CA . ILE A 1 176 ? -21.391 -5.742 0.635 1 63.53 176 ILE A CA 1
ATOM 1383 C C . ILE A 1 176 ? -22.766 -6.363 0.399 1 63.53 176 ILE A C 1
ATOM 1385 O O . ILE A 1 176 ? -23.016 -7.504 0.8 1 63.53 176 ILE A O 1
ATOM 1389 N N . ALA A 1 177 ? -23.734 -5.547 0.013 1 56.72 177 ALA A N 1
ATOM 1390 C CA . ALA A 1 177 ? -25.047 -6.09 -0.276 1 56.72 177 ALA A CA 1
ATOM 1391 C C . ALA A 1 177 ? -25 -7.117 -1.401 1 56.72 177 ALA A C 1
ATOM 1393 O O . ALA A 1 177 ? -24.484 -6.828 -2.49 1 56.72 177 ALA A O 1
ATOM 1394 N N . SER A 1 178 ? -24.516 -8.344 -1.366 1 51.56 178 SER A N 1
ATOM 1395 C CA . SER A 1 178 ? -24.266 -9.375 -2.365 1 51.56 178 SER A CA 1
ATOM 1396 C C . SER A 1 178 ? -25.516 -9.664 -3.188 1 51.56 178 SER A C 1
ATOM 1398 O O . SER A 1 178 ? -25.5 -10.516 -4.078 1 51.56 178 SER A O 1
ATOM 1400 N N . GLY A 1 179 ? -26.703 -9.297 -2.893 1 48.78 179 GLY A N 1
ATOM 1401 C CA . GLY A 1 179 ? -27.766 -9.992 -3.615 1 48.78 179 GLY A CA 1
ATOM 1402 C C . GLY A 1 179 ? -27.906 -9.539 -5.055 1 48.78 179 GLY A C 1
ATOM 1403 O O . GLY A 1 179 ? -27.516 -8.414 -5.395 1 48.78 179 GLY A O 1
ATOM 1404 N N . PRO A 1 180 ? -27.953 -10.531 -6.129 1 49.84 180 PRO A N 1
ATOM 1405 C CA . PRO A 1 180 ? -28.109 -10.273 -7.562 1 49.84 180 PRO A CA 1
ATOM 1406 C C . PRO A 1 180 ? -28.875 -8.984 -7.852 1 49.84 180 PRO A C 1
ATOM 1408 O O . PRO A 1 180 ? -28.531 -8.258 -8.797 1 49.84 180 PRO A O 1
ATOM 1411 N N . ALA A 1 181 ? -30.297 -8.969 -7.746 1 46.62 181 ALA A N 1
ATOM 1412 C CA . ALA A 1 181 ? -31.406 -8.195 -8.32 1 46.62 181 ALA A CA 1
ATOM 1413 C C . ALA A 1 181 ? -31.438 -6.777 -7.762 1 46.62 181 ALA A C 1
ATOM 1415 O O . ALA A 1 181 ? -32.281 -5.969 -8.148 1 46.62 181 ALA A O 1
ATOM 1416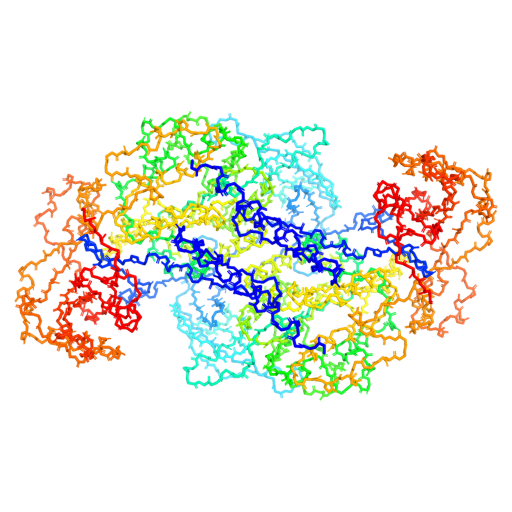 N N . THR A 1 182 ? -30.797 -6.418 -6.691 1 52.41 182 THR A N 1
ATOM 1417 C CA . THR A 1 182 ? -31.281 -5.211 -6.031 1 52.41 182 THR A CA 1
ATOM 1418 C C . THR A 1 182 ? -30.469 -3.994 -6.469 1 52.41 182 THR A C 1
ATOM 1420 O O . THR A 1 182 ? -29.266 -4.098 -6.707 1 52.41 182 THR A O 1
ATOM 1423 N N . GLU A 1 183 ? -31.094 -3.033 -6.98 1 65.19 183 GLU A N 1
ATOM 1424 C CA . GLU A 1 183 ? -30.547 -1.7 -7.238 1 65.19 183 GLU A CA 1
ATOM 1425 C C . GLU A 1 183 ? -29.531 -1.297 -6.172 1 65.19 183 GLU A C 1
ATOM 1427 O O . GLU A 1 183 ? -29.766 -1.5 -4.977 1 65.19 183 GLU A O 1
ATOM 1432 N N . PRO A 1 184 ? -28.312 -1.008 -6.613 1 78.62 184 PRO A N 1
ATOM 1433 C CA . PRO A 1 184 ? -27.328 -0.578 -5.617 1 78.62 184 PRO A CA 1
ATOM 1434 C C . PRO A 1 184 ? -27.891 0.474 -4.656 1 78.62 184 PRO A C 1
ATOM 1436 O O . PRO A 1 184 ? -28.562 1.413 -5.086 1 78.62 184 PRO A O 1
ATOM 1439 N N . LYS A 1 185 ? -27.797 0.211 -3.467 1 84.81 185 LYS A N 1
ATOM 1440 C CA . LYS A 1 185 ? -28.297 1.092 -2.41 1 84.81 185 LYS A CA 1
ATOM 1441 C C . LYS A 1 185 ? -27.625 2.461 -2.48 1 84.81 185 LYS A C 1
ATOM 1443 O O . LYS A 1 185 ? -28.25 3.48 -2.178 1 84.81 185 LYS A O 1
ATOM 1448 N N . PHE A 1 186 ? -26.406 2.512 -2.943 1 92.62 186 PHE A N 1
ATOM 1449 C CA . PHE A 1 186 ? -25.625 3.744 -2.93 1 92.62 186 PHE A CA 1
ATOM 1450 C C . PHE A 1 186 ? -25.203 4.137 -4.34 1 92.62 186 PHE A C 1
ATOM 1452 O O . PHE A 1 186 ? -25.078 3.277 -5.215 1 92.62 186 PHE A O 1
ATOM 1459 N N . ALA A 1 187 ? -25.047 5.426 -4.496 1 92.62 187 ALA A N 1
ATOM 1460 C CA . ALA A 1 187 ? -24.625 5.957 -5.793 1 92.62 187 ALA A CA 1
ATOM 1461 C C . ALA A 1 187 ? -23.219 5.484 -6.156 1 92.62 187 ALA A C 1
ATOM 1463 O O . ALA A 1 187 ? -22.469 5.059 -5.285 1 92.62 187 ALA A O 1
ATOM 1464 N N . GLU A 1 188 ? -22.953 5.477 -7.414 1 92.06 188 GLU A N 1
ATOM 1465 C CA . GLU A 1 188 ? -21.625 5.109 -7.879 1 92.06 188 GLU A CA 1
ATOM 1466 C C . GLU A 1 188 ? -20.594 6.195 -7.539 1 92.06 188 GLU A C 1
ATOM 1468 O O . GLU A 1 188 ? -20.906 7.387 -7.609 1 92.06 188 GLU A O 1
ATOM 1473 N N . ASN A 1 189 ? -19.453 5.773 -7.133 1 93.38 189 ASN A N 1
ATOM 1474 C CA . ASN A 1 189 ? -18.359 6.715 -6.887 1 93.38 189 ASN A CA 1
ATOM 1475 C C . ASN A 1 189 ? -17.844 7.328 -8.188 1 93.38 189 ASN A C 1
ATOM 1477 O O . ASN A 1 189 ? -17.812 6.66 -9.219 1 93.38 189 ASN A O 1
ATOM 1481 N N . SER A 1 190 ? -17.547 8.641 -8.133 1 90.88 190 SER A N 1
ATOM 1482 C CA . SER A 1 190 ? -17.078 9.328 -9.328 1 90.88 190 SER A CA 1
ATOM 1483 C C . SER A 1 190 ? -16.094 10.445 -8.969 1 90.88 190 SER A C 1
ATOM 1485 O O . SER A 1 190 ? -16.141 10.992 -7.863 1 90.88 190 SER A O 1
ATOM 1487 N N . TRP A 1 191 ? -15.25 10.727 -9.922 1 88.62 191 TRP A N 1
ATOM 1488 C CA . TRP A 1 191 ? -14.305 11.82 -9.695 1 88.62 191 TRP A CA 1
ATOM 1489 C C . TRP A 1 191 ? -15.008 13.172 -9.789 1 88.62 191 TRP A C 1
ATOM 1491 O O . TRP A 1 191 ? -14.516 14.172 -9.25 1 88.62 191 TRP A O 1
ATOM 1501 N N . GLU A 1 192 ? -16.156 13.25 -10.453 1 86.69 192 GLU A N 1
ATOM 1502 C CA . GLU A 1 192 ? -16.922 14.484 -10.586 1 86.69 192 GLU A CA 1
ATOM 1503 C C . GLU A 1 192 ? -17.609 14.859 -9.273 1 86.69 192 GLU A C 1
ATOM 1505 O O . GLU A 1 192 ? -17.734 16.031 -8.945 1 86.69 192 GLU A O 1
ATOM 1510 N N . TYR A 1 193 ? -18.109 13.836 -8.641 1 92.31 193 TYR A N 1
ATOM 1511 C CA . TYR A 1 193 ? -18.719 13.953 -7.32 1 92.31 193 TYR A CA 1
ATOM 1512 C C . TYR A 1 193 ? -18.047 13.023 -6.324 1 92.31 193 TYR A C 1
ATOM 1514 O O . TYR A 1 193 ? -18.625 12.008 -5.914 1 92.31 193 TYR A O 1
ATOM 1522 N N . PRO A 1 194 ? -16.875 13.438 -5.918 1 95.94 194 PRO A N 1
ATOM 1523 C CA . PRO A 1 194 ? -16 12.5 -5.195 1 95.94 194 PRO A CA 1
ATOM 1524 C C . PRO A 1 194 ? -16.531 12.156 -3.809 1 95.94 194 PRO A C 1
ATOM 1526 O O . PRO A 1 194 ? -17.25 12.961 -3.197 1 95.94 194 PRO A O 1
ATOM 1529 N N . SER A 1 195 ? -16.25 10.945 -3.393 1 97.69 195 SER A N 1
ATOM 1530 C CA . SER A 1 195 ? -16.438 10.555 -1.999 1 97.69 195 SER A CA 1
ATOM 1531 C C . SER A 1 195 ? -15.539 11.375 -1.071 1 97.69 195 SER A C 1
ATOM 1533 O O . SER A 1 195 ? -14.641 12.086 -1.531 1 97.69 195 SER A O 1
ATOM 1535 N N . LEU A 1 196 ? -15.82 11.359 0.236 1 98.19 196 LEU A N 1
ATOM 1536 C CA . LEU A 1 196 ? -15.078 12.164 1.206 1 98.19 196 LEU A CA 1
ATOM 1537 C C . LEU A 1 196 ? -14.625 11.305 2.385 1 98.19 196 LEU A C 1
ATOM 1539 O O . LEU A 1 196 ? -15.453 10.719 3.084 1 98.19 196 LEU A O 1
ATOM 1543 N N . ALA A 1 197 ? -13.352 11.164 2.531 1 98.56 197 ALA A N 1
ATOM 1544 C CA . ALA A 1 197 ? -12.75 10.453 3.658 1 98.56 197 ALA A CA 1
ATOM 1545 C C . ALA A 1 197 ? -12 11.422 4.574 1 98.56 197 ALA A C 1
ATOM 1547 O O . ALA A 1 197 ? -11.086 12.117 4.133 1 98.56 197 ALA A O 1
ATOM 1548 N N . VAL A 1 198 ? -12.328 11.422 5.871 1 97.94 198 VAL A N 1
ATOM 1549 C CA . VAL A 1 198 ? -11.773 12.398 6.801 1 97.94 198 VAL A CA 1
ATOM 1550 C C . VAL A 1 198 ? -11.094 11.68 7.965 1 97.94 198 VAL A C 1
ATOM 1552 O O . VAL A 1 198 ? -1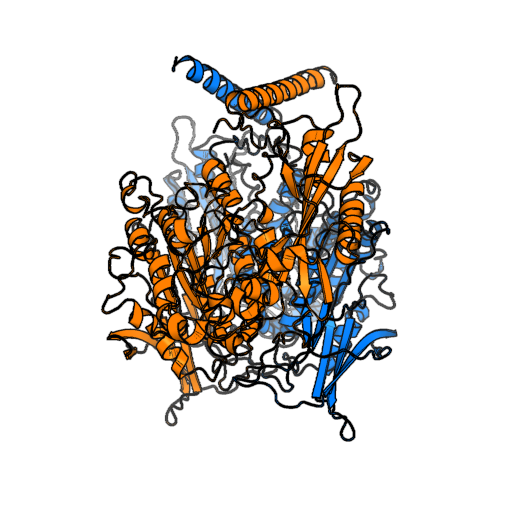1.734 10.898 8.672 1 97.94 198 VAL A O 1
ATOM 1555 N N . LEU A 1 199 ? -9.859 11.914 8.117 1 97.69 199 LEU A N 1
ATOM 1556 C CA . LEU A 1 199 ? -9.133 11.484 9.312 1 97.69 199 LEU A CA 1
ATOM 1557 C C . LEU A 1 199 ? -8.961 12.648 10.281 1 97.69 199 LEU A C 1
ATOM 1559 O O . LEU A 1 199 ? -8.336 13.656 9.945 1 97.69 199 LEU A O 1
ATOM 1563 N N . VAL A 1 200 ? -9.477 12.469 11.422 1 96.12 200 VAL A N 1
ATOM 1564 C CA . VAL A 1 200 ? -9.406 13.531 12.422 1 96.12 200 VAL A CA 1
ATOM 1565 C C . VAL A 1 200 ? -8.383 13.164 13.492 1 96.12 200 VAL A C 1
ATOM 1567 O O . VAL A 1 200 ? -8.422 12.062 14.047 1 96.12 200 VAL A O 1
ATOM 1570 N N . PHE A 1 201 ? -7.457 14.039 13.742 1 95.25 201 PHE A N 1
ATOM 1571 C CA . PHE A 1 201 ? -6.461 13.859 14.789 1 95.25 201 PHE A CA 1
ATOM 1572 C C . PHE A 1 201 ? -6.789 14.727 16 1 95.25 201 PHE A C 1
ATOM 1574 O O . PHE A 1 201 ? -7.09 15.914 15.867 1 95.25 201 PHE A O 1
ATOM 1581 N N . ASP A 1 202 ? -6.699 14.133 17.078 1 90.88 202 ASP A N 1
ATOM 1582 C CA . ASP A 1 202 ? -6.98 14.875 18.297 1 90.88 202 ASP A CA 1
ATOM 1583 C C . ASP A 1 202 ? -5.758 15.664 18.766 1 90.88 202 ASP A C 1
ATOM 1585 O O . ASP A 1 202 ? -4.754 15.078 19.172 1 90.88 202 ASP A O 1
ATOM 1589 N N . SER A 1 203 ? -5.852 16.969 18.656 1 90.44 203 SER A N 1
ATOM 1590 C CA . SER A 1 203 ? -4.867 17.891 19.219 1 90.44 203 SER A CA 1
ATOM 1591 C C . SER A 1 203 ? -3.512 17.734 18.531 1 90.44 203 SER A C 1
ATOM 1593 O O . SER A 1 203 ? -2.492 17.547 19.203 1 90.44 203 SER A O 1
ATOM 1595 N N . VAL A 1 204 ? -3.438 17.781 17.312 1 94.25 204 VAL A N 1
ATOM 1596 C CA . VAL A 1 204 ? -2.199 17.688 16.547 1 94.25 204 VAL A CA 1
ATOM 1597 C C . VAL A 1 204 ? -2.018 18.938 15.711 1 94.25 204 VAL A C 1
ATOM 1599 O O . VAL A 1 204 ? -2.891 19.297 14.914 1 94.25 204 VAL A O 1
ATOM 1602 N N . SER A 1 205 ? -0.937 19.609 15.914 1 93.56 205 SER A N 1
ATOM 1603 C CA . SER A 1 205 ? -0.624 20.781 15.109 1 93.56 205 SER A CA 1
ATOM 1604 C C . SER A 1 205 ? 0.057 20.391 13.805 1 93.56 205 SER A C 1
ATOM 1606 O O . SER A 1 205 ? 0.549 19.281 13.664 1 93.56 205 SER A O 1
ATOM 1608 N N . ALA A 1 206 ? 0.047 21.344 12.898 1 94.19 206 ALA A N 1
ATOM 1609 C CA . ALA A 1 206 ? 0.722 21.125 11.625 1 94.19 206 ALA A CA 1
ATOM 1610 C C . ALA A 1 206 ? 2.211 20.859 11.836 1 94.19 206 ALA A C 1
ATOM 1612 O O . ALA A 1 206 ? 2.779 19.953 11.234 1 94.19 206 ALA A O 1
ATOM 1613 N N . ASN A 1 207 ? 2.822 21.609 12.688 1 90.31 207 ASN A N 1
ATOM 1614 C CA . ASN A 1 207 ? 4.254 21.469 12.922 1 90.31 207 ASN A CA 1
ATOM 1615 C C . ASN A 1 207 ? 4.566 20.156 13.648 1 90.31 207 ASN A C 1
ATOM 1617 O O . ASN A 1 207 ? 5.586 19.516 13.375 1 90.31 207 ASN A O 1
ATOM 1621 N N . GLN A 1 208 ? 3.789 19.875 14.648 1 89.38 208 GLN A N 1
ATOM 1622 C CA . GLN A 1 208 ? 3.969 18.609 15.32 1 89.38 208 GLN A CA 1
ATOM 1623 C C . GLN A 1 208 ? 3.893 17.438 14.336 1 89.38 208 GLN A C 1
ATOM 1625 O O . GLN A 1 208 ? 4.672 16.484 14.43 1 89.38 208 GLN A O 1
ATOM 1630 N N . PHE A 1 209 ? 2.914 17.469 13.438 1 93.5 209 PHE A N 1
ATOM 1631 C CA . PHE A 1 209 ? 2.754 16.438 12.43 1 93.5 209 PHE A CA 1
ATOM 1632 C C . PHE A 1 209 ? 4 16.328 11.555 1 93.5 209 PHE A C 1
ATOM 1634 O O . PHE A 1 209 ? 4.488 15.227 11.289 1 93.5 209 PHE A O 1
ATOM 1641 N N . ARG A 1 210 ? 4.559 17.406 11.203 1 90.62 210 ARG A N 1
ATOM 1642 C CA . ARG A 1 210 ? 5.762 17.422 10.375 1 90.62 210 ARG A CA 1
ATOM 1643 C C . ARG A 1 210 ? 6.941 16.812 11.117 1 90.62 210 ARG A C 1
ATOM 1645 O O . ARG A 1 210 ? 7.738 16.078 10.523 1 90.62 210 ARG A O 1
ATOM 1652 N N . ARG A 1 211 ? 7 17.047 12.336 1 85 211 ARG A N 1
ATOM 1653 C CA . ARG A 1 211 ? 8.148 16.609 13.125 1 85 211 ARG A CA 1
ATOM 1654 C C . ARG A 1 211 ? 8.031 15.141 13.492 1 85 211 ARG A C 1
ATOM 1656 O O . ARG A 1 211 ? 9.031 14.414 13.508 1 85 211 ARG A O 1
ATOM 1663 N N . THR A 1 212 ? 6.82 14.773 13.789 1 87.88 212 THR A N 1
ATOM 1664 C CA . THR A 1 212 ? 6.656 13.461 14.406 1 87.88 212 THR A CA 1
ATOM 1665 C C . THR A 1 212 ? 6.234 12.43 13.359 1 87.88 212 THR A C 1
ATOM 1667 O O . THR A 1 212 ? 6.379 11.227 13.578 1 87.88 212 THR A O 1
ATOM 1670 N N . MET A 1 213 ? 5.699 12.883 12.234 1 92.12 213 MET A N 1
ATOM 1671 C CA . MET A 1 213 ? 5.227 11.984 11.195 1 92.12 213 MET A CA 1
ATOM 1672 C C . MET A 1 213 ? 5.941 12.25 9.875 1 92.12 213 MET A C 1
ATOM 1674 O O . MET A 1 213 ? 5.301 12.453 8.844 1 92.12 213 MET A O 1
ATOM 1678 N N . PRO A 1 214 ? 7.242 12.188 9.859 1 88.44 214 PRO A N 1
ATOM 1679 C CA . PRO A 1 214 ? 7.98 12.609 8.664 1 88.44 214 PRO A CA 1
ATOM 1680 C C . PRO A 1 214 ? 7.711 11.703 7.457 1 88.44 214 PRO A C 1
ATOM 1682 O O . PRO A 1 214 ? 7.711 12.18 6.316 1 88.44 214 PRO A O 1
ATOM 1685 N N . GLN A 1 215 ? 7.531 10.438 7.617 1 90.19 215 GLN A N 1
ATOM 1686 C CA . GLN A 1 215 ? 7.273 9.539 6.496 1 90.19 215 GLN A CA 1
ATOM 1687 C C . GLN A 1 215 ? 5.914 9.82 5.863 1 90.19 215 GLN A C 1
ATOM 1689 O O . GLN A 1 215 ? 5.789 9.859 4.641 1 90.19 215 GLN A O 1
ATOM 1694 N N . THR A 1 216 ? 4.93 10.008 6.699 1 95.44 216 THR A N 1
ATOM 1695 C CA . THR A 1 216 ? 3.604 10.352 6.199 1 95.44 216 THR A CA 1
ATOM 1696 C C . THR A 1 216 ? 3.625 11.711 5.512 1 95.44 216 THR A C 1
ATOM 1698 O O . THR A 1 216 ? 3.021 11.891 4.449 1 95.44 216 THR A O 1
ATOM 1701 N N . MET A 1 217 ? 4.352 12.648 6.102 1 93.31 217 MET A N 1
ATOM 1702 C CA . MET A 1 217 ? 4.422 13.984 5.523 1 93.31 217 MET A CA 1
ATOM 1703 C C . MET A 1 217 ? 5.043 13.945 4.129 1 93.31 217 MET A C 1
ATOM 1705 O O . MET A 1 217 ? 4.551 14.602 3.207 1 93.31 217 MET A O 1
ATOM 1709 N N . LYS A 1 218 ? 6.07 13.234 4 1 90.56 218 LYS A N 1
ATOM 1710 C CA . LYS A 1 218 ? 6.691 13.086 2.688 1 90.56 218 LYS A CA 1
ATOM 1711 C C . LYS A 1 218 ? 5.703 12.516 1.675 1 90.56 218 LYS A C 1
ATOM 1713 O O . LYS A 1 218 ? 5.641 12.977 0.533 1 90.56 218 LYS A O 1
ATOM 1718 N N . PHE A 1 219 ? 5.02 11.523 2.098 1 94.69 219 PHE A N 1
ATOM 1719 C CA . PHE A 1 219 ? 4.016 10.938 1.222 1 94.69 219 PHE A CA 1
ATOM 1720 C C . PHE A 1 219 ? 2.988 11.977 0.797 1 94.69 219 PHE A C 1
ATOM 1722 O O . PHE A 1 219 ? 2.59 12.023 -0.369 1 94.69 219 PHE A O 1
ATOM 1729 N N . LEU A 1 220 ? 2.477 12.773 1.744 1 97 220 LEU A N 1
ATOM 1730 C CA . LEU A 1 220 ? 1.477 13.789 1.441 1 97 220 LEU A CA 1
ATOM 1731 C C . LEU A 1 220 ? 1.993 14.766 0.388 1 97 220 LEU A C 1
ATOM 1733 O O . LEU A 1 220 ? 1.286 15.078 -0.57 1 97 220 LEU A O 1
ATOM 1737 N N . VAL A 1 221 ? 3.203 15.172 0.566 1 91.94 221 VAL A N 1
ATOM 1738 C CA . VAL A 1 221 ? 3.805 16.125 -0.365 1 91.94 221 VAL A CA 1
ATOM 1739 C C . VAL A 1 221 ? 3.947 15.477 -1.741 1 91.94 221 VAL A C 1
ATOM 1741 O O . VAL A 1 221 ? 3.539 16.062 -2.75 1 91.94 221 VAL A O 1
ATOM 1744 N N . ASP A 1 222 ? 4.43 14.242 -1.767 1 88.44 222 ASP A N 1
ATOM 1745 C CA . ASP A 1 222 ? 4.676 13.539 -3.02 1 88.44 222 ASP A CA 1
ATOM 1746 C C . ASP A 1 222 ? 3.371 13.266 -3.764 1 88.44 222 ASP A C 1
ATOM 1748 O O . ASP A 1 222 ? 3.373 13.078 -4.98 1 88.44 222 ASP A O 1
ATOM 1752 N N . ASN A 1 223 ? 2.311 13.242 -3.023 1 92.62 223 ASN A N 1
ATOM 1753 C CA . ASN A 1 223 ? 1.03 12.922 -3.643 1 92.62 223 ASN A CA 1
ATOM 1754 C C . ASN A 1 223 ? 0.125 14.141 -3.73 1 92.62 223 ASN A C 1
ATOM 1756 O O . ASN A 1 223 ? -1.096 14.016 -3.836 1 92.62 223 ASN A O 1
ATOM 1760 N N . HIS A 1 224 ? 0.615 15.344 -3.543 1 89.81 224 HIS A N 1
ATOM 1761 C CA . HIS A 1 224 ? 0.01 16.625 -3.869 1 89.81 224 HIS A CA 1
ATOM 1762 C C . HIS A 1 224 ? -1.146 16.953 -2.926 1 89.81 224 HIS A C 1
ATOM 1764 O O . HIS A 1 224 ? -2.211 17.375 -3.369 1 89.81 224 HIS A O 1
ATOM 1770 N N . PHE A 1 225 ? -0.945 16.594 -1.7 1 96.56 225 PHE A N 1
ATOM 1771 C CA . PHE A 1 225 ? -1.848 17.141 -0.695 1 96.56 225 PHE A CA 1
ATOM 1772 C C . PHE A 1 225 ? -1.611 18.641 -0.515 1 96.56 225 PHE A C 1
ATOM 1774 O O . PHE A 1 225 ? -0.47 19.094 -0.555 1 96.56 225 PHE A O 1
ATOM 1781 N N . PHE A 1 226 ? -2.652 19.359 -0.372 1 95.69 226 PHE A N 1
ATOM 1782 C CA . PHE A 1 226 ? -2.541 20.766 0.004 1 95.69 226 PHE A CA 1
ATOM 1783 C C . PHE A 1 226 ? -2.609 20.922 1.518 1 95.69 226 PHE A C 1
ATOM 1785 O O . PHE A 1 226 ? -3.65 20.672 2.129 1 95.69 226 PHE A O 1
ATOM 1792 N N . THR A 1 227 ? -1.5 21.297 2.094 1 96.56 227 THR A N 1
ATOM 1793 C CA . THR A 1 227 ? -1.472 21.547 3.531 1 96.56 227 THR A CA 1
ATOM 1794 C C . THR A 1 227 ? -1.55 23.047 3.822 1 96.56 227 THR A C 1
ATOM 1796 O O . THR A 1 227 ? -0.83 23.844 3.213 1 96.56 227 THR A O 1
ATOM 1799 N N . MET A 1 228 ? -2.496 23.406 4.66 1 97.06 228 MET A N 1
ATOM 1800 C CA . MET A 1 228 ? -2.617 24.812 5.043 1 97.06 228 MET A CA 1
ATOM 1801 C C . MET A 1 228 ? -1.572 25.188 6.09 1 97.06 228 MET A C 1
ATOM 1803 O O . MET A 1 228 ? -1.71 24.828 7.262 1 97.06 228 MET A O 1
ATOM 1807 N N . ASN A 1 229 ? -0.668 26.031 5.711 1 94.94 229 ASN A N 1
ATOM 1808 C CA . ASN A 1 229 ? 0.515 26.297 6.523 1 94.94 229 ASN A CA 1
ATOM 1809 C C . ASN A 1 229 ? 0.273 27.438 7.504 1 94.94 229 ASN A C 1
ATOM 1811 O O . ASN A 1 229 ? 1.058 27.641 8.43 1 94.94 229 ASN A O 1
ATOM 1815 N N . MET A 1 230 ? -0.76 28.219 7.34 1 97.12 230 MET A N 1
ATOM 1816 C CA . MET A 1 230 ? -1.096 29.328 8.211 1 97.12 230 MET A CA 1
ATOM 1817 C C . MET A 1 230 ? -2.494 29.172 8.797 1 97.12 230 MET A C 1
ATOM 1819 O O . MET A 1 230 ? -3.254 30.141 8.891 1 97.12 230 MET A O 1
ATOM 1823 N N . TYR A 1 231 ? -2.869 27.953 9.062 1 97.88 231 TYR A N 1
ATOM 1824 C CA . TYR A 1 231 ? -4.152 27.656 9.695 1 97.88 231 TYR A CA 1
ATOM 1825 C C . TYR A 1 231 ? -4.125 28.031 11.172 1 97.88 231 TYR A C 1
ATOM 1827 O O . TYR A 1 231 ? -3.287 27.531 11.93 1 97.88 231 TYR A O 1
ATOM 1835 N N . ASN A 1 232 ? -4.957 28.969 11.594 1 97.62 232 ASN A N 1
ATOM 1836 C CA . ASN A 1 232 ? -5.105 29.438 12.969 1 97.62 232 ASN A CA 1
ATOM 1837 C C . ASN A 1 232 ? -6.465 29.062 13.547 1 97.62 232 ASN A C 1
ATOM 1839 O O . ASN A 1 232 ? -7.5 29.328 12.93 1 97.62 232 ASN A O 1
ATOM 1843 N N . GLU A 1 233 ? -6.473 28.422 14.703 1 95.88 233 GLU A N 1
ATOM 1844 C CA . GLU A 1 233 ? -7.734 28.016 15.328 1 95.88 233 GLU A CA 1
ATOM 1845 C C . GLU A 1 233 ? -8.562 29.234 15.727 1 95.88 233 GLU A C 1
ATOM 1847 O O . GLU A 1 233 ? -8.023 30.344 15.852 1 95.88 233 GLU A O 1
ATOM 1852 N N . MET A 1 234 ? -9.844 29 15.977 1 92.94 234 MET A N 1
ATOM 1853 C CA . MET A 1 234 ? -10.742 30.109 16.266 1 92.94 234 MET A CA 1
ATOM 1854 C C . MET A 1 234 ? -11.203 30.094 17.719 1 92.94 234 MET A C 1
ATOM 1856 O O . MET A 1 234 ? -11.648 31.109 18.234 1 92.94 234 MET A O 1
ATOM 1860 N N . THR A 1 235 ? -11.156 28.906 18.25 1 90.19 235 THR A N 1
ATOM 1861 C CA . THR A 1 235 ? -11.531 28.781 19.641 1 90.19 235 THR A CA 1
ATOM 1862 C C . THR A 1 235 ? -10.547 27.875 20.391 1 90.19 235 THR A C 1
ATOM 1864 O O . THR A 1 235 ? -9.812 27.109 19.766 1 90.19 235 THR A O 1
ATOM 1867 N N . ASP A 1 236 ? -10.531 28.031 21.703 1 86.31 236 ASP A N 1
ATOM 1868 C CA . ASP A 1 236 ? -9.617 27.219 22.5 1 86.31 236 ASP A CA 1
ATOM 1869 C C . ASP A 1 236 ? -10.25 25.875 22.875 1 86.31 236 ASP A C 1
ATOM 1871 O O . ASP A 1 236 ? -9.672 25.109 23.641 1 86.31 236 ASP A O 1
ATOM 1875 N N . ASP A 1 237 ? -11.352 25.609 22.328 1 85.19 237 ASP A N 1
ATOM 1876 C CA . ASP A 1 237 ? -12.07 24.375 22.609 1 85.19 237 ASP A CA 1
ATOM 1877 C C . ASP A 1 237 ? -12 23.422 21.406 1 85.19 237 ASP A C 1
ATOM 1879 O O . ASP A 1 237 ? -12.555 23.703 20.344 1 85.19 237 ASP A O 1
ATOM 1883 N N . SER A 1 238 ? -11.336 22.266 21.703 1 83.19 238 SER A N 1
ATOM 1884 C CA . SER A 1 238 ? -11.125 21.297 20.641 1 83.19 238 SER A CA 1
ATOM 1885 C C . SER A 1 238 ? -12.453 20.781 20.078 1 83.19 238 SER A C 1
ATOM 1887 O O . SER A 1 238 ? -12.602 20.609 18.875 1 83.19 238 SER A O 1
ATOM 1889 N N . ASN A 1 239 ? -13.398 20.516 20.906 1 83.38 239 ASN A N 1
ATOM 1890 C CA . ASN A 1 239 ? -14.688 20 20.469 1 83.38 239 ASN A CA 1
ATOM 1891 C C . ASN A 1 239 ? -15.453 21.016 19.625 1 83.38 239 ASN A C 1
ATOM 1893 O O . ASN A 1 239 ? -16.062 20.672 18.625 1 83.38 239 ASN A O 1
ATOM 1897 N N . ALA A 1 240 ? -15.414 22.25 20.094 1 87.19 240 ALA A N 1
ATOM 1898 C CA . ALA A 1 240 ? -16.078 23.297 19.328 1 87.19 240 ALA A CA 1
ATOM 1899 C C . ALA A 1 240 ? -15.477 23.438 17.938 1 87.19 240 ALA A C 1
ATOM 1901 O O . ALA A 1 240 ? -16.203 23.609 16.953 1 87.19 240 ALA A O 1
ATOM 1902 N N . ASN A 1 241 ? -14.172 23.422 17.859 1 92.06 241 ASN A N 1
ATOM 1903 C CA . ASN A 1 241 ? -13.5 23.562 16.578 1 92.06 241 ASN A CA 1
ATOM 1904 C C . ASN A 1 241 ? -13.844 22.391 15.648 1 92.06 241 ASN A C 1
ATOM 1906 O O . ASN A 1 241 ? -14.148 22.609 14.469 1 92.06 241 ASN A O 1
ATOM 1910 N N . ILE A 1 242 ? -13.82 21.141 16.156 1 91.56 242 ILE A N 1
ATOM 1911 C CA . ILE A 1 242 ? -14.086 19.984 15.328 1 91.56 242 ILE A CA 1
ATOM 1912 C C . ILE A 1 242 ? -15.539 19.984 14.867 1 91.56 242 ILE A C 1
ATOM 1914 O O . ILE A 1 242 ? -15.836 19.656 13.719 1 91.56 242 ILE A O 1
ATOM 1918 N N . LEU A 1 243 ? -16.422 20.359 15.758 1 88.94 243 LEU A N 1
ATOM 1919 C CA . LEU A 1 243 ? -17.828 20.438 15.375 1 88.94 243 LEU A CA 1
ATOM 1920 C C . LEU A 1 243 ? -18.062 21.516 14.328 1 88.94 243 LEU A C 1
ATOM 1922 O O . LEU A 1 243 ? -18.906 21.359 13.445 1 88.94 243 LEU A O 1
ATOM 1926 N N . THR A 1 244 ? -17.375 22.625 14.469 1 91.75 244 THR A N 1
ATOM 1927 C CA . THR A 1 244 ? -17.422 23.672 13.453 1 91.75 244 THR A CA 1
ATOM 1928 C C . THR A 1 244 ? -16.969 23.141 12.102 1 91.75 244 THR A C 1
ATOM 1930 O O . THR A 1 244 ? -17.578 23.422 11.07 1 91.75 244 THR A O 1
ATOM 1933 N N . ILE A 1 245 ? -15.938 22.375 12.109 1 94.62 245 ILE A N 1
ATOM 1934 C CA . ILE A 1 245 ? -15.406 21.812 10.883 1 94.62 245 ILE A CA 1
ATOM 1935 C C . ILE A 1 245 ? -16.406 20.828 10.289 1 94.62 245 ILE A C 1
ATOM 1937 O O . ILE A 1 245 ? -16.766 20.922 9.117 1 94.62 245 ILE A O 1
ATOM 1941 N N . LEU A 1 246 ? -16.906 19.906 11.078 1 92.12 246 LEU A N 1
ATOM 1942 C CA . LEU A 1 246 ? -17.797 18.844 10.617 1 92.12 246 LEU A CA 1
ATOM 1943 C C . LEU A 1 246 ? -19.172 19.422 10.242 1 92.12 246 LEU A C 1
ATOM 1945 O O . LEU A 1 246 ? -19.891 18.812 9.445 1 92.12 246 LEU A O 1
ATOM 1949 N N . GLY A 1 247 ? -19.469 20.578 10.828 1 89.31 247 GLY A N 1
ATOM 1950 C CA . GLY A 1 247 ? -20.734 21.25 10.531 1 89.31 247 GLY A CA 1
ATOM 1951 C C . GLY A 1 247 ? -20.641 22.203 9.352 1 89.31 247 GLY A C 1
ATOM 1952 O O . GLY A 1 247 ? -21.562 22.984 9.094 1 89.31 247 GLY A O 1
ATOM 1953 N N . GLY A 1 248 ? -19.547 22.188 8.625 1 91.38 248 GLY A N 1
ATOM 1954 C CA . GLY A 1 248 ? -19.406 23.016 7.434 1 91.38 248 GLY A CA 1
ATOM 1955 C C . GLY A 1 248 ? -19.109 24.469 7.746 1 91.38 248 GLY A C 1
ATOM 1956 O O . GLY A 1 248 ? -19.609 25.359 7.07 1 91.38 248 GLY A O 1
ATOM 1957 N N . GLY A 1 249 ? -18.422 24.688 8.844 1 91.31 249 GLY A N 1
ATOM 1958 C CA . GLY A 1 249 ? -17.984 26.031 9.18 1 91.31 249 GLY A CA 1
ATOM 1959 C C . GLY A 1 249 ? -18.984 26.797 10.016 1 91.31 249 GLY A C 1
ATOM 1960 O O . GLY A 1 249 ? -18.734 27.938 10.438 1 91.31 249 GLY A O 1
ATOM 1961 N N . ARG A 1 250 ? -20.062 26.25 10.273 1 87.38 250 ARG A N 1
ATOM 1962 C CA . ARG A 1 250 ? -21.094 26.922 11.039 1 87.38 250 ARG A CA 1
ATOM 1963 C C . ARG A 1 250 ? -20.922 26.688 12.539 1 87.38 250 ARG A C 1
ATOM 1965 O O . ARG A 1 250 ? -20.203 25.766 12.945 1 87.38 250 ARG A O 1
ATOM 1972 N N . ASP A 1 251 ? -21.516 27.547 13.203 1 83 251 ASP A N 1
ATOM 1973 C CA . ASP A 1 251 ? -21.5 27.375 14.656 1 83 251 ASP A CA 1
ATOM 1974 C C . ASP A 1 251 ? -22.234 26.094 15.062 1 83 251 ASP A C 1
ATOM 1976 O O . ASP A 1 251 ? -23.328 25.812 14.578 1 83 251 ASP A O 1
ATOM 1980 N N . PRO A 1 252 ? -21.562 25.344 15.852 1 78.44 252 PRO A N 1
ATOM 1981 C CA . PRO A 1 252 ? -22.141 24.062 16.266 1 78.44 252 PRO A CA 1
ATOM 1982 C C . PRO A 1 252 ? -23.562 24.203 16.797 1 78.44 252 PRO A C 1
ATOM 1984 O O . PRO A 1 252 ? -24.375 23.297 16.609 1 78.44 252 PRO A O 1
ATOM 1987 N N . ALA A 1 253 ? -23.812 25.297 17.453 1 74.56 253 ALA A N 1
ATOM 1988 C CA . ALA A 1 253 ? -25.141 25.516 18.031 1 74.56 253 ALA A CA 1
ATOM 1989 C C . ALA A 1 253 ? -26.188 25.75 16.938 1 74.56 253 ALA A C 1
ATOM 1991 O O . ALA A 1 253 ? -27.375 25.516 17.141 1 74.56 253 ALA A O 1
ATOM 1992 N N . GLU A 1 254 ? -25.766 26.094 15.781 1 76 254 GLU A N 1
ATOM 1993 C CA . GLU A 1 254 ? -26.672 26.469 14.695 1 76 254 GLU A CA 1
ATOM 1994 C C . GLU A 1 254 ? -26.672 25.422 13.594 1 76 254 GLU A C 1
ATOM 1996 O O . GLU A 1 254 ? -27.516 25.469 12.688 1 76 254 GLU A O 1
ATOM 2001 N N . THR A 1 255 ? -25.75 24.484 13.82 1 75.44 255 THR A N 1
ATOM 2002 C CA . THR A 1 255 ? -25.547 23.547 12.727 1 75.44 255 THR A CA 1
ATOM 2003 C C . THR A 1 255 ? -26.688 22.547 12.641 1 75.44 255 THR A C 1
ATOM 2005 O O . THR A 1 255 ? -27.047 21.922 13.633 1 75.44 255 THR A O 1
ATOM 2008 N N . GLN A 1 256 ? -27.266 22.484 11.406 1 70.5 256 GLN A N 1
ATOM 2009 C CA . GLN A 1 256 ? -28.359 21.531 11.18 1 70.5 256 GLN A CA 1
ATOM 2010 C C . GLN A 1 256 ? -27.891 20.375 10.289 1 70.5 256 GLN A C 1
ATOM 2012 O O . GLN A 1 256 ? -28.5 19.312 10.297 1 70.5 256 GLN A O 1
ATOM 2017 N N . THR A 1 257 ? -26.891 20.656 9.633 1 83.19 257 THR A N 1
ATOM 2018 C CA . THR A 1 257 ? -26.422 19.672 8.664 1 83.19 257 THR A CA 1
ATOM 2019 C C . THR A 1 257 ? -24.922 19.422 8.82 1 83.19 257 THR A C 1
ATOM 2021 O O . THR A 1 257 ? -24.125 20.359 8.766 1 83.19 257 THR A O 1
ATOM 2024 N N . PHE A 1 258 ? -24.578 18.219 9.109 1 89.38 258 PHE A N 1
ATOM 2025 C CA . PHE A 1 258 ? -23.172 17.844 9.172 1 89.38 258 PHE A CA 1
ATOM 2026 C C . PHE A 1 258 ? -22.719 17.219 7.859 1 89.38 258 PHE A C 1
ATOM 2028 O O . PHE A 1 258 ? -23.531 16.953 6.977 1 89.38 258 PHE A O 1
ATOM 2035 N N . LEU A 1 259 ? -21.422 17 7.73 1 92.62 259 LEU A N 1
ATOM 2036 C CA . LEU A 1 259 ? -20.844 16.469 6.504 1 92.62 259 LEU A CA 1
ATOM 2037 C C . LEU A 1 259 ? -21.516 15.156 6.117 1 92.62 259 LEU A C 1
ATOM 2039 O O . LEU A 1 259 ? -21.812 14.93 4.941 1 92.62 259 LEU A O 1
ATOM 2043 N N . TRP A 1 260 ? -21.75 14.227 7.105 1 92.38 260 TRP A N 1
ATOM 2044 C CA . TRP A 1 260 ? -22.328 12.922 6.793 1 92.38 260 TRP A CA 1
ATOM 2045 C C . TRP A 1 260 ? -23.781 13.07 6.348 1 92.38 260 TRP A C 1
ATOM 2047 O O . TRP A 1 260 ? -24.281 12.25 5.586 1 92.38 260 TRP A O 1
ATOM 2057 N N . ASP A 1 261 ? -24.469 14.133 6.777 1 90.19 261 ASP A N 1
ATOM 2058 C CA . ASP A 1 261 ? -25.828 14.398 6.309 1 90.19 261 ASP A CA 1
ATOM 2059 C C . ASP A 1 261 ? -25.844 14.789 4.832 1 90.19 261 ASP A C 1
ATOM 2061 O O . ASP A 1 261 ? -26.656 14.289 4.055 1 90.19 261 ASP A O 1
ATOM 2065 N N . ALA A 1 262 ? -24.984 15.711 4.539 1 91.25 262 ALA A N 1
ATOM 2066 C CA . ALA A 1 262 ? -24.875 16.172 3.154 1 91.25 262 ALA A CA 1
ATOM 2067 C C . ALA A 1 262 ? -24.516 15.008 2.227 1 91.25 262 ALA A C 1
ATOM 2069 O O . ALA A 1 262 ? -25.094 14.875 1.143 1 91.25 262 ALA A O 1
ATOM 2070 N N . MET A 1 263 ? -23.656 14.188 2.648 1 94.31 263 MET A N 1
ATOM 2071 C CA . MET A 1 263 ? -23.219 13.062 1.823 1 94.31 263 MET A CA 1
ATOM 2072 C C . MET A 1 263 ? -24.297 12 1.722 1 94.31 263 MET A C 1
ATOM 2074 O O . MET A 1 263 ? -24.422 11.336 0.691 1 94.31 263 MET A O 1
ATOM 2078 N N . LYS A 1 264 ? -24.984 11.836 2.797 1 92.44 264 LYS A N 1
ATOM 2079 C CA . LYS A 1 264 ? -26.125 10.922 2.771 1 92.44 264 LYS A CA 1
ATOM 2080 C C . LYS A 1 264 ? -27.156 11.359 1.737 1 92.44 264 LYS A C 1
ATOM 2082 O O . LYS A 1 264 ? -27.75 10.523 1.053 1 92.44 264 LYS A O 1
ATOM 2087 N N . GLU A 1 265 ? -27.359 12.594 1.669 1 90 265 GLU A N 1
ATOM 2088 C CA . GLU A 1 265 ? -28.297 13.133 0.681 1 90 265 GLU A CA 1
ATOM 2089 C C . GLU A 1 265 ? -27.844 12.797 -0.739 1 90 265 GLU A C 1
ATOM 2091 O O . GLU A 1 265 ? -28.672 12.656 -1.642 1 90 265 GLU A O 1
ATOM 2096 N N . ARG A 1 266 ? -26.609 12.641 -0.868 1 92.31 266 ARG A N 1
ATOM 2097 C CA . ARG A 1 266 ? -26.062 12.242 -2.158 1 92.31 266 ARG A CA 1
ATOM 2098 C C . ARG A 1 266 ? -26.109 10.727 -2.332 1 92.31 266 ARG A C 1
ATOM 2100 O O . ARG A 1 266 ? -25.547 10.188 -3.291 1 92.31 266 ARG A O 1
ATOM 2107 N N . GLN A 1 267 ? -26.641 10.086 -1.367 1 93.19 267 GLN A N 1
ATOM 2108 C CA . GLN A 1 267 ? -26.781 8.641 -1.355 1 93.19 267 GLN A CA 1
ATOM 2109 C C . GLN A 1 267 ? -25.422 7.957 -1.182 1 93.19 267 GLN A C 1
ATOM 2111 O O . GLN A 1 267 ? -25.156 6.938 -1.817 1 93.19 267 GLN A O 1
ATOM 2116 N N . CYS A 1 268 ? -24.594 8.578 -0.453 1 95.12 268 CYS A N 1
ATOM 2117 C CA . CYS A 1 268 ? -23.312 7.977 -0.102 1 95.12 268 CYS A CA 1
ATOM 2118 C C . CYS A 1 268 ? -23.438 7.098 1.136 1 95.12 268 CYS A C 1
ATOM 2120 O O . CYS A 1 268 ? -24.234 7.391 2.025 1 95.12 268 CYS A O 1
ATOM 2122 N N . MET A 1 269 ? -22.672 6.035 1.145 1 94.81 269 MET A N 1
ATOM 2123 C CA . MET A 1 269 ? -22.531 5.277 2.385 1 94.81 269 MET A CA 1
ATOM 2124 C C . MET A 1 269 ? -21.797 6.098 3.445 1 94.81 269 MET A C 1
ATOM 2126 O O . MET A 1 269 ? -20.781 6.723 3.158 1 94.81 269 MET A O 1
ATOM 2130 N N . THR A 1 270 ? -22.328 6.164 4.637 1 94.62 270 THR A N 1
ATOM 2131 C CA . THR A 1 270 ? -21.719 6.977 5.688 1 94.62 270 THR A CA 1
ATOM 2132 C C . THR A 1 270 ? -21.141 6.09 6.789 1 94.62 270 THR A C 1
ATOM 2134 O O . THR A 1 270 ? -21.828 5.207 7.309 1 94.62 270 THR A O 1
ATOM 2137 N N . TYR A 1 271 ? -19.875 6.23 7.055 1 93.75 271 TYR A N 1
ATOM 2138 C CA . TYR A 1 271 ? -19.094 5.469 8.023 1 93.75 271 TYR A CA 1
ATOM 2139 C C . TYR A 1 271 ? -18.469 6.391 9.062 1 93.75 271 TYR A C 1
ATOM 2141 O O . TYR A 1 271 ? -17.672 7.27 8.734 1 93.75 271 TYR A O 1
ATOM 2149 N N . LEU A 1 272 ? -18.859 6.262 10.344 1 91 272 LEU A N 1
ATOM 2150 C CA . LEU A 1 272 ? -18.328 7.098 11.422 1 91 272 LEU A CA 1
ATOM 2151 C C . LEU A 1 272 ? -17.656 6.246 12.492 1 91 272 LEU A C 1
ATOM 2153 O O . LEU A 1 272 ? -18.266 5.316 13.023 1 91 272 LEU A O 1
ATOM 2157 N N . SER A 1 273 ? -16.406 6.574 12.734 1 91.06 273 SER A N 1
ATOM 2158 C CA . SER A 1 273 ? -15.648 5.895 13.789 1 91.06 273 SER A CA 1
ATOM 2159 C C . SER A 1 273 ? -14.859 6.887 14.633 1 91.06 273 SER A C 1
ATOM 2161 O O . SER A 1 273 ? -14.359 7.891 14.125 1 91.06 273 SER A O 1
ATOM 2163 N N . GLU A 1 274 ? -14.812 6.629 15.945 1 88.44 274 GLU A N 1
ATOM 2164 C CA . GLU A 1 274 ? -14.07 7.422 16.922 1 88.44 274 GLU A CA 1
ATOM 2165 C C . GLU A 1 274 ? -13.477 6.539 18 1 88.44 274 GLU A C 1
ATOM 2167 O O . GLU A 1 274 ? -14.18 5.738 18.625 1 88.44 274 GLU A O 1
ATOM 2172 N N . GLU A 1 275 ? -12.195 6.648 18.297 1 88.5 275 GLU A N 1
ATOM 2173 C CA . GLU A 1 275 ? -11.414 5.672 19.047 1 88.5 275 GLU A CA 1
ATOM 2174 C C . GLU A 1 275 ? -11.922 5.543 20.484 1 88.5 275 GLU A C 1
ATOM 2176 O O . GLU A 1 275 ? -11.695 4.523 21.141 1 88.5 275 GLU A O 1
ATOM 2181 N N . VAL A 1 276 ? -12.523 6.527 21.047 1 80.75 276 VAL A N 1
ATOM 2182 C CA . VAL A 1 276 ? -12.906 6.504 22.469 1 80.75 276 VAL A CA 1
ATOM 2183 C C . VAL A 1 276 ? -14.367 6.094 22.594 1 80.75 276 VAL A C 1
ATOM 2185 O O . VAL A 1 276 ? -14.742 5.422 23.562 1 80.75 276 VAL A O 1
ATOM 2188 N N . GLY A 1 277 ? -15.148 6.391 21.562 1 71.38 277 GLY A N 1
ATOM 2189 C CA . GLY A 1 277 ? -16.547 5.996 21.547 1 71.38 277 GLY A CA 1
ATOM 2190 C C . GLY A 1 277 ? -17.453 6.984 22.25 1 71.38 277 GLY A C 1
ATOM 2191 O O . GLY A 1 277 ? -18.609 6.668 22.562 1 71.38 277 GLY A O 1
ATOM 2192 N N . ASP A 1 278 ? -16.906 8.219 22.609 1 69.75 278 ASP A N 1
ATOM 2193 C CA . ASP A 1 278 ? -17.719 9.18 23.328 1 69.75 278 ASP A CA 1
ATOM 2194 C C . ASP A 1 278 ? -17.969 10.43 22.5 1 69.75 278 ASP A C 1
ATOM 2196 O O . ASP A 1 278 ? -18.344 11.477 23.047 1 69.75 278 ASP A O 1
ATOM 2200 N N . PHE A 1 279 ? -17.578 10.398 21.281 1 64.12 279 PHE A N 1
ATOM 2201 C CA . PHE A 1 279 ? -17.672 11.57 20.422 1 64.12 279 PHE A CA 1
ATOM 2202 C C . PHE A 1 279 ? -19.078 12.156 20.453 1 64.12 279 PHE A C 1
ATOM 2204 O O . PHE A 1 279 ? -19.281 13.312 20.078 1 64.12 279 PHE A O 1
ATOM 2211 N N . PRO A 1 280 ? -20.219 11.688 20.562 1 57.31 280 PRO A N 1
ATOM 2212 C CA . PRO A 1 280 ? -21.406 12.547 20.625 1 57.31 280 PRO A CA 1
ATOM 2213 C C . PRO A 1 280 ? -21.391 13.477 21.844 1 57.31 280 PRO A C 1
ATOM 2215 O O . PRO A 1 280 ? -22.328 14.258 22.031 1 57.31 280 PRO A O 1
ATOM 2218 N N . PRO A 1 281 ? -20.656 13.07 22.938 1 50.72 281 PRO A N 1
ATOM 2219 C CA . PRO A 1 281 ? -21.172 14.07 23.875 1 50.72 281 PRO A CA 1
ATOM 2220 C C . PRO A 1 281 ? -21.391 15.43 23.219 1 50.72 281 PRO A C 1
ATOM 2222 O O . PRO A 1 281 ? -22.297 16.172 23.609 1 50.72 281 PRO A O 1
ATOM 2225 N N . ILE A 1 282 ? -20.531 15.641 22.406 1 47.25 282 ILE A N 1
ATOM 2226 C CA . ILE A 1 282 ? -20.609 16.984 21.844 1 47.25 282 ILE A CA 1
ATOM 2227 C C . ILE A 1 282 ? -21.75 17.031 20.828 1 47.25 282 ILE A C 1
ATOM 2229 O O . ILE A 1 282 ? -22.281 18.109 20.531 1 47.25 282 ILE A O 1
ATOM 2233 N N . LEU A 1 283 ? -21.891 15.875 20.031 1 51.03 283 LEU A N 1
ATOM 2234 C CA . LEU A 1 283 ? -22.969 16.078 19.078 1 51.03 283 LEU A CA 1
ATOM 2235 C C . LEU A 1 283 ? -24.328 16.094 19.781 1 51.03 283 LEU A C 1
ATOM 2237 O O . LEU A 1 283 ? -25.359 16.297 19.156 1 51.03 283 LEU A O 1
ATOM 2241 N N . GLY A 1 284 ? -24.188 16.234 21 1 45.12 284 GLY A N 1
ATOM 2242 C CA . GLY A 1 284 ? -25.438 16.25 21.75 1 45.12 284 GLY A CA 1
ATOM 2243 C C . GLY A 1 284 ? -26.266 14.984 21.562 1 45.12 284 GLY A C 1
ATOM 2244 O O . GLY A 1 284 ? -25.719 13.922 21.281 1 45.12 284 GLY A O 1
ATOM 2245 N N . ASN A 1 285 ? -27.594 14.922 21.938 1 45 285 ASN A N 1
ATOM 2246 C CA . ASN A 1 285 ? -28.656 13.93 21.781 1 45 285 ASN A CA 1
ATOM 2247 C C . ASN A 1 285 ? -28.859 13.539 20.328 1 45 285 ASN A C 1
ATOM 2249 O O . ASN A 1 285 ? -29.938 13.055 19.953 1 45 285 ASN A O 1
ATOM 2253 N N . MET A 1 286 ? -27.969 13.82 19.531 1 48.69 286 MET A N 1
ATOM 2254 C CA . MET A 1 286 ? -28.328 13.648 18.125 1 48.69 286 MET A CA 1
ATOM 2255 C C . MET A 1 286 ? -28.094 12.211 17.672 1 48.69 286 MET A C 1
ATOM 2257 O O . MET A 1 286 ? -27.031 11.641 17.953 1 48.69 286 MET A O 1
ATOM 2261 N N . SER A 1 287 ? -29.078 11.461 17.641 1 56.94 287 SER A N 1
ATOM 2262 C CA . SER A 1 287 ? -29.047 10.203 16.891 1 56.94 287 SER A CA 1
ATOM 2263 C C . SER A 1 287 ? -28.328 10.367 15.562 1 56.94 287 SER A C 1
ATOM 2265 O O . SER A 1 287 ? -28.641 11.273 14.789 1 56.94 287 SER A O 1
ATOM 2267 N N . LEU A 1 288 ? -27.031 9.836 15.523 1 70.31 288 LEU A N 1
ATOM 2268 C CA . LEU A 1 288 ? -26.359 9.93 14.234 1 70.31 288 LEU A CA 1
ATOM 2269 C C . LEU A 1 288 ? -27.047 9.055 13.195 1 70.31 288 LEU A C 1
ATOM 2271 O O . LEU A 1 288 ? -27.266 7.863 13.43 1 70.31 288 LEU A O 1
ATOM 2275 N N . ASP A 1 289 ? -27.75 9.648 12.297 1 80.5 289 ASP A N 1
ATOM 2276 C CA . ASP A 1 289 ? -28.344 8.922 11.18 1 80.5 289 ASP A CA 1
ATOM 2277 C C . ASP A 1 289 ? -27.297 8.594 10.117 1 80.5 289 ASP A C 1
ATOM 2279 O O . ASP A 1 289 ? -27.266 9.219 9.055 1 80.5 289 ASP A O 1
ATOM 2283 N N . VAL A 1 290 ? -26.391 7.645 10.516 1 88.25 290 VAL A N 1
ATOM 2284 C CA . VAL A 1 290 ? -25.344 7.207 9.602 1 88.25 290 VAL A CA 1
ATOM 2285 C C . VAL A 1 290 ? -25.484 5.707 9.352 1 88.25 290 VAL A C 1
ATOM 2287 O O . VAL A 1 290 ? -26.078 4.984 10.156 1 88.25 290 VAL A O 1
ATOM 2290 N N . GLU A 1 291 ? -25.031 5.246 8.25 1 89.19 291 GLU A N 1
ATOM 2291 C CA . GLU A 1 291 ? -25.141 3.844 7.867 1 89.19 291 GLU A CA 1
ATOM 2292 C C . GLU A 1 291 ? -24.375 2.941 8.828 1 89.19 291 GLU A C 1
ATOM 2294 O O . GLU A 1 291 ? -24.875 1.901 9.25 1 89.19 291 GLU A O 1
ATOM 2299 N N . HIS A 1 292 ? -23.141 3.305 9.141 1 90.19 292 HIS A N 1
ATOM 2300 C CA . HIS A 1 292 ? -22.297 2.541 10.047 1 90.19 292 HIS A CA 1
ATOM 2301 C C . HIS A 1 292 ? -21.812 3.41 11.203 1 90.19 292 HIS A C 1
ATOM 2303 O O . HIS A 1 292 ? -20.859 4.184 11.047 1 90.19 292 HIS A O 1
ATOM 2309 N N . ASP A 1 293 ? -22.469 3.316 12.297 1 87.69 293 ASP A N 1
ATOM 2310 C CA . ASP A 1 293 ? -22.047 3.955 13.539 1 87.69 293 ASP A CA 1
ATOM 2311 C C . ASP A 1 293 ? -21.25 2.99 14.414 1 87.69 293 ASP A C 1
ATOM 2313 O O . ASP A 1 293 ? -21.828 2.148 15.102 1 87.69 293 ASP A O 1
ATOM 2317 N N . LEU A 1 294 ? -19.953 3.17 14.492 1 88.62 294 LEU A N 1
ATOM 2318 C CA . LEU A 1 294 ? -19.109 2.15 15.094 1 88.62 294 LEU A CA 1
ATOM 2319 C C . LEU A 1 294 ? -18.828 2.475 16.562 1 88.62 294 LEU A C 1
ATOM 2321 O O . LEU A 1 294 ? -17.922 1.894 17.172 1 88.62 294 LEU A O 1
ATOM 2325 N N . ARG A 1 295 ? -19.516 3.33 17.188 1 85.94 295 ARG A N 1
ATOM 2326 C CA . ARG A 1 295 ? -19.328 3.695 18.578 1 85.94 295 ARG A CA 1
ATOM 2327 C C . ARG A 1 295 ? -19.453 2.475 19.484 1 85.94 295 ARG A C 1
ATOM 2329 O O . ARG A 1 295 ? -18.672 2.312 20.438 1 85.94 295 ARG A O 1
ATOM 2336 N N . PRO A 1 296 ? -20.391 1.535 19.203 1 85.44 296 PRO A N 1
ATOM 2337 C CA . PRO A 1 296 ? -20.422 0.335 20.047 1 85.44 296 PRO A CA 1
ATOM 2338 C C . PRO A 1 296 ? -19.141 -0.479 19.984 1 85.44 296 PRO A C 1
ATOM 2340 O O . PRO A 1 296 ? -18.688 -1.021 21 1 85.44 296 PRO A O 1
ATOM 2343 N N . PHE A 1 297 ? -18.594 -0.611 18.859 1 91.69 297 PHE A N 1
ATOM 2344 C CA . PHE A 1 297 ? -17.344 -1.326 18.719 1 91.69 297 PHE A CA 1
ATOM 2345 C C . PHE A 1 297 ? -16.25 -0.703 19.578 1 91.69 297 PHE A C 1
ATOM 2347 O O . PHE A 1 297 ? -15.539 -1.412 20.297 1 91.69 297 PHE A O 1
ATOM 2354 N N . TYR A 1 298 ? -16.141 0.593 19.531 1 89 298 TYR A N 1
ATOM 2355 C CA . TYR A 1 298 ? -15.047 1.268 20.234 1 89 298 TYR A CA 1
ATOM 2356 C C . TYR A 1 298 ? -15.305 1.284 21.734 1 89 298 TYR A C 1
ATOM 2358 O O . TYR A 1 298 ? -14.359 1.218 22.531 1 89 298 TYR A O 1
ATOM 2366 N N . ALA A 1 299 ? -16.562 1.385 22.125 1 84.56 299 ALA A N 1
ATOM 2367 C CA . ALA A 1 299 ? -16.891 1.259 23.547 1 84.56 299 ALA A CA 1
ATOM 2368 C C . ALA A 1 299 ? -16.5 -0.117 24.078 1 84.56 299 ALA A C 1
ATOM 2370 O O . ALA A 1 299 ? -15.93 -0.229 25.172 1 84.56 299 ALA A O 1
ATOM 2371 N N . PHE A 1 300 ? -16.75 -1.137 23.312 1 89.19 300 PHE A N 1
ATOM 2372 C CA . PHE A 1 300 ? -16.406 -2.498 23.688 1 89.19 300 PHE A CA 1
ATOM 2373 C C . PHE A 1 300 ? -14.891 -2.678 23.719 1 89.19 300 PHE A C 1
ATOM 2375 O O . PHE A 1 300 ? -14.352 -3.252 24.672 1 89.19 300 PHE A O 1
ATOM 2382 N N . SER A 1 301 ? -14.242 -2.258 22.672 1 90.75 301 SER A N 1
ATOM 2383 C CA . SER A 1 301 ? -12.805 -2.445 22.531 1 90.75 301 SER A CA 1
ATOM 2384 C C . SER A 1 301 ? -12.031 -1.716 23.625 1 90.75 301 SER A C 1
ATOM 2386 O O . SER A 1 301 ? -10.984 -2.182 24.062 1 90.75 301 SER A O 1
ATOM 2388 N N . ARG A 1 302 ? -12.539 -0.618 24.047 1 85.88 302 ARG A N 1
ATOM 2389 C CA . ARG A 1 302 ? -11.883 0.152 25.094 1 85.88 302 ARG A CA 1
ATOM 2390 C C . ARG A 1 302 ? -11.82 -0.644 26.391 1 85.88 302 ARG A C 1
ATOM 2392 O O . ARG A 1 302 ? -10.836 -0.561 27.141 1 85.88 302 ARG A O 1
ATOM 2399 N N . GLU A 1 303 ? -12.789 -1.414 26.609 1 84.31 303 GLU A N 1
ATOM 2400 C CA . GLU A 1 303 ? -12.852 -2.201 27.828 1 84.31 303 GLU A CA 1
ATOM 2401 C C . GLU A 1 303 ? -11.867 -3.369 27.797 1 84.31 303 GLU A C 1
ATOM 2403 O O . GLU A 1 303 ? -11.438 -3.859 28.844 1 84.31 303 GLU A O 1
ATOM 2408 N N . THR A 1 304 ? -11.523 -3.727 26.656 1 85.62 304 THR A N 1
ATOM 2409 C CA . THR A 1 304 ? -10.711 -4.93 26.531 1 85.62 304 THR A CA 1
ATOM 2410 C C . THR A 1 304 ? -9.273 -4.57 26.141 1 85.62 304 THR A C 1
ATOM 2412 O O . THR A 1 304 ? -8.422 -5.453 26.031 1 85.62 304 THR A O 1
ATOM 2415 N N . THR A 1 305 ? -9.016 -3.344 25.875 1 88.38 305 THR A N 1
ATOM 2416 C CA . THR A 1 305 ? -7.676 -2.896 25.5 1 88.38 305 THR A CA 1
ATOM 2417 C C . THR A 1 305 ? -6.855 -2.545 26.734 1 88.38 305 THR A C 1
ATOM 2419 O O . THR A 1 305 ? -7.355 -1.894 27.656 1 88.38 305 THR A O 1
ATOM 2422 N N . ASP A 1 306 ? -5.676 -3.059 26.812 1 88.75 306 ASP A N 1
ATOM 2423 C CA . ASP A 1 306 ? -4.73 -2.73 27.875 1 88.75 306 ASP A CA 1
ATOM 2424 C C . ASP A 1 306 ? -3.758 -1.64 27.422 1 88.75 306 ASP A C 1
ATOM 2426 O O . ASP A 1 306 ? -2.75 -1.928 26.781 1 88.75 306 ASP A O 1
ATOM 2430 N N . GLY A 1 307 ? -4.039 -0.427 27.906 1 89.19 307 GLY A N 1
ATOM 2431 C CA . GLY A 1 307 ? -3.26 0.685 27.375 1 89.19 307 GLY A CA 1
ATOM 2432 C C . GLY A 1 307 ? -3.486 0.932 25.906 1 89.19 307 GLY A C 1
ATOM 2433 O O . GLY A 1 307 ? -4.598 1.263 25.484 1 89.19 307 GLY A O 1
ATOM 2434 N N . HIS A 1 308 ? -2.385 0.658 25.156 1 92.94 308 HIS A N 1
ATOM 2435 C CA . HIS A 1 308 ? -2.494 0.867 23.719 1 92.94 308 HIS A CA 1
ATOM 2436 C C . HIS A 1 308 ? -2.438 -0.457 22.969 1 92.94 308 HIS A C 1
ATOM 2438 O O . HIS A 1 308 ? -2.279 -0.472 21.75 1 92.94 308 HIS A O 1
ATOM 2444 N N . CYS A 1 309 ? -2.576 -1.589 23.703 1 93.69 309 CYS A N 1
ATOM 2445 C CA . CYS A 1 309 ? -2.406 -2.912 23.109 1 93.69 309 CYS A CA 1
ATOM 2446 C C . CYS A 1 309 ? -3.693 -3.721 23.203 1 93.69 309 CYS A C 1
ATOM 2448 O O . CYS A 1 309 ? -4.305 -3.799 24.281 1 93.69 309 CYS A O 1
ATOM 2450 N N . THR A 1 310 ? -4.129 -4.266 22.094 1 92.75 310 THR A N 1
ATOM 2451 C CA . THR A 1 310 ? -5.238 -5.215 22.141 1 92.75 310 THR A CA 1
ATOM 2452 C C . THR A 1 310 ? -4.812 -6.516 22.812 1 92.75 310 THR A C 1
ATOM 2454 O O . THR A 1 310 ? -3.619 -6.785 22.953 1 92.75 310 THR A O 1
ATOM 2457 N N . ARG A 1 311 ? -5.73 -7.285 23.188 1 92.12 311 ARG A N 1
ATOM 2458 C CA . ARG A 1 311 ? -5.43 -8.5 23.953 1 92.12 311 ARG A CA 1
ATOM 2459 C C . ARG A 1 311 ? -4.766 -9.547 23.062 1 92.12 311 ARG A C 1
ATOM 2461 O O . ARG A 1 311 ? -4.121 -10.469 23.562 1 92.12 311 ARG A O 1
ATOM 2468 N N . ASP A 1 312 ? -4.965 -9.422 21.781 1 89.88 312 ASP A N 1
ATOM 2469 C CA . ASP A 1 312 ? -4.309 -10.367 20.891 1 89.88 312 ASP A CA 1
ATOM 2470 C C . ASP A 1 312 ? -2.957 -9.836 20.406 1 89.88 312 ASP A C 1
ATOM 2472 O O . ASP A 1 312 ? -2.371 -10.359 19.469 1 89.88 312 ASP A O 1
ATOM 2476 N N . GLY A 1 313 ? -2.48 -8.781 21.016 1 89.88 313 GLY A N 1
ATOM 2477 C CA . GLY A 1 313 ? -1.095 -8.375 20.844 1 89.88 313 GLY A CA 1
ATOM 2478 C C . GLY A 1 313 ? -0.902 -7.359 19.734 1 89.88 313 GLY A C 1
ATOM 2479 O O . GLY A 1 313 ? 0.217 -7.152 19.266 1 89.88 313 GLY A O 1
ATOM 2480 N N . ARG A 1 314 ? -1.883 -6.688 19.297 1 92 314 ARG A N 1
ATOM 2481 C CA . ARG A 1 314 ? -1.778 -5.641 18.281 1 92 314 ARG A CA 1
ATOM 2482 C C . ARG A 1 314 ? -1.81 -4.258 18.922 1 92 314 ARG A C 1
ATOM 2484 O O . ARG A 1 314 ? -2.238 -4.105 20.078 1 92 314 ARG A O 1
ATOM 2491 N N . VAL A 1 315 ? -1.254 -3.318 18.234 1 93.5 315 VAL A N 1
ATOM 2492 C CA . VAL A 1 315 ? -1.43 -1.931 18.656 1 93.5 315 VAL A CA 1
ATOM 2493 C C . VAL A 1 315 ? -2.838 -1.459 18.297 1 93.5 315 VAL A C 1
ATOM 2495 O O . VAL A 1 315 ? -3.229 -1.476 17.141 1 93.5 315 VAL A O 1
ATOM 2498 N N . ALA A 1 316 ? -3.574 -1.029 19.234 1 94.88 316 ALA A N 1
ATOM 2499 C CA . ALA A 1 316 ? -4.996 -0.736 19.062 1 94.88 316 ALA A CA 1
ATOM 2500 C C . ALA A 1 316 ? -5.207 0.316 17.969 1 94.88 316 ALA A C 1
ATOM 2502 O O . ALA A 1 316 ? -6.027 0.131 17.078 1 94.88 316 ALA A O 1
ATOM 2503 N N . SER A 1 317 ? -4.488 1.407 18.016 1 94.44 317 SER A N 1
ATOM 2504 C CA . SER A 1 317 ? -4.66 2.49 17.047 1 94.44 317 SER A CA 1
ATOM 2505 C C . SER A 1 317 ? -4.344 2.029 15.633 1 94.44 317 SER A C 1
ATOM 2507 O O . SER A 1 317 ? -4.938 2.518 14.664 1 94.44 317 SER A O 1
ATOM 2509 N N . HIS A 1 318 ? -3.354 1.113 15.484 1 95.56 318 HIS A N 1
ATOM 2510 C CA . HIS A 1 318 ? -3.066 0.546 14.172 1 95.56 318 HIS A CA 1
ATOM 2511 C C . HIS A 1 318 ? -4.266 -0.228 13.633 1 95.56 318 HIS A C 1
ATOM 2513 O O . HIS A 1 318 ? -4.617 -0.095 12.461 1 95.56 318 HIS A O 1
ATOM 2519 N N . GLU A 1 319 ? -4.836 -0.987 14.484 1 94.69 319 GLU A N 1
ATOM 2520 C CA . GLU A 1 319 ? -6 -1.777 14.094 1 94.69 319 GLU A CA 1
ATOM 2521 C C . GLU A 1 319 ? -7.176 -0.88 13.719 1 94.69 319 GLU A C 1
ATOM 2523 O O . GLU A 1 319 ? -7.906 -1.172 12.766 1 94.69 319 GLU A O 1
ATOM 2528 N N . TYR A 1 320 ? -7.398 0.143 14.484 1 95.88 320 TYR A N 1
ATOM 2529 C CA . TYR A 1 320 ? -8.484 1.071 14.195 1 95.88 320 TYR A CA 1
ATOM 2530 C C . TYR A 1 320 ? -8.297 1.732 12.836 1 95.88 320 TYR A C 1
ATOM 2532 O O . TYR A 1 320 ? -9.25 1.867 12.062 1 95.88 320 TYR A O 1
ATOM 2540 N N . LEU A 1 321 ? -7.102 2.139 12.586 1 96.25 321 LEU A N 1
ATOM 2541 C CA . LEU A 1 321 ? -6.793 2.711 11.281 1 96.25 321 LEU A CA 1
ATOM 2542 C C . LEU A 1 321 ? -7.008 1.684 10.172 1 96.25 321 LEU A C 1
ATOM 2544 O O . LEU A 1 321 ? -7.5 2.023 9.094 1 96.25 321 LEU A O 1
ATOM 2548 N N . GLU A 1 322 ? -6.633 0.469 10.438 1 94.38 322 GLU A N 1
ATOM 2549 C CA . GLU A 1 322 ? -6.844 -0.616 9.484 1 94.38 322 GLU A CA 1
ATOM 2550 C C . GLU A 1 322 ? -8.328 -0.817 9.195 1 94.38 322 GLU A C 1
ATOM 2552 O O . GLU A 1 322 ? -8.719 -1.085 8.055 1 94.38 322 GLU A O 1
ATOM 2557 N N . ASN A 1 323 ? -9.141 -0.779 10.234 1 94.69 323 ASN A N 1
ATOM 2558 C CA . ASN A 1 323 ? -10.578 -0.888 10.039 1 94.69 323 ASN A CA 1
ATOM 2559 C C . ASN A 1 323 ? -11.102 0.197 9.102 1 94.69 323 ASN A C 1
ATOM 2561 O O . ASN A 1 323 ? -11.914 -0.077 8.219 1 94.69 323 ASN A O 1
ATOM 2565 N N . TRP A 1 324 ? -10.641 1.391 9.305 1 95.56 324 TRP A N 1
ATOM 2566 C CA . TRP A 1 324 ? -11.031 2.506 8.445 1 95.56 324 TRP A CA 1
ATOM 2567 C C . TRP A 1 324 ? -10.578 2.271 7.012 1 95.56 324 TRP A C 1
ATOM 2569 O O . TRP A 1 324 ? -11.359 2.43 6.07 1 95.56 324 TRP A O 1
ATOM 2579 N N . LYS A 1 325 ? -9.32 1.881 6.84 1 95.06 325 LYS A N 1
ATOM 2580 C CA . LYS A 1 325 ? -8.758 1.572 5.523 1 95.06 325 LYS A CA 1
ATOM 2581 C C . LYS A 1 325 ? -9.586 0.501 4.816 1 95.06 325 LYS A C 1
ATOM 2583 O O . LYS A 1 325 ? -9.945 0.657 3.646 1 95.06 325 LYS A O 1
ATOM 2588 N N . ASN A 1 326 ? -9.906 -0.551 5.508 1 92.12 326 ASN A N 1
ATOM 2589 C CA . ASN A 1 326 ? -10.656 -1.655 4.926 1 92.12 326 ASN A CA 1
ATOM 2590 C C . ASN A 1 326 ? -12.07 -1.227 4.527 1 92.12 326 ASN A C 1
ATOM 2592 O O . ASN A 1 326 ? -12.594 -1.681 3.512 1 92.12 326 ASN A O 1
ATOM 2596 N N . ALA A 1 327 ? -12.68 -0.396 5.371 1 93 327 ALA A N 1
ATOM 2597 C CA . ALA A 1 327 ? -14 0.131 5.031 1 93 327 ALA A CA 1
ATOM 2598 C C . ALA A 1 327 ? -13.961 0.889 3.709 1 93 327 ALA A C 1
ATOM 2600 O O . ALA A 1 327 ? -14.867 0.75 2.881 1 93 327 ALA A O 1
ATOM 2601 N N . LEU A 1 328 ? -12.945 1.676 3.537 1 94.5 328 LEU A N 1
ATOM 2602 C CA . LEU A 1 328 ? -12.789 2.443 2.307 1 94.5 328 LEU A CA 1
ATOM 2603 C C . LEU A 1 328 ? -12.562 1.52 1.114 1 94.5 328 LEU A C 1
ATOM 2605 O O . LEU A 1 328 ? -13.133 1.731 0.042 1 94.5 328 LEU A O 1
ATOM 2609 N N . LEU A 1 329 ? -11.797 0.492 1.302 1 91.25 329 LEU A N 1
ATOM 2610 C CA . LEU A 1 329 ? -11.516 -0.459 0.232 1 91.25 329 LEU A CA 1
ATOM 2611 C C . LEU A 1 329 ? -12.781 -1.191 -0.19 1 91.25 329 LEU A C 1
ATOM 2613 O O . LEU A 1 329 ? -13 -1.431 -1.38 1 91.25 329 LEU A O 1
ATOM 2617 N N . HIS A 1 330 ? -13.562 -1.445 0.75 1 88 330 HIS A N 1
ATOM 2618 C CA . HIS A 1 330 ? -14.781 -2.191 0.476 1 88 330 HIS A CA 1
ATOM 2619 C C . HIS A 1 330 ? -15.82 -1.317 -0.222 1 88 330 HIS A C 1
ATOM 2621 O O . HIS A 1 330 ? -16.625 -1.812 -1.013 1 88 330 HIS A O 1
ATOM 2627 N N . SER A 1 331 ? -15.773 -0.018 0.01 1 90.31 331 SER A N 1
ATOM 2628 C CA . SER A 1 331 ? -16.797 0.88 -0.522 1 90.31 331 SER A CA 1
ATOM 2629 C C . SER A 1 331 ? -16.266 1.686 -1.702 1 90.31 331 SER A C 1
ATOM 2631 O O . SER A 1 331 ? -16.891 2.656 -2.133 1 90.31 331 SER A O 1
ATOM 2633 N N . LYS A 1 332 ? -15.133 1.321 -2.205 1 91.31 332 LYS A N 1
ATOM 2634 C CA . LYS A 1 332 ? -14.398 2.172 -3.137 1 91.31 332 LYS A CA 1
ATOM 2635 C C . LYS A 1 332 ? -15.203 2.404 -4.414 1 91.31 332 LYS A C 1
ATOM 2637 O O . LYS A 1 332 ? -15.016 3.416 -5.094 1 91.31 332 LYS A O 1
ATOM 2642 N N . GLU A 1 333 ? -16.188 1.461 -4.777 1 90.12 333 GLU A N 1
ATOM 2643 C CA . GLU A 1 333 ? -16.938 1.581 -6.027 1 90.12 333 GLU A CA 1
ATOM 2644 C C . GLU A 1 333 ? -18.203 2.398 -5.832 1 90.12 333 GLU A C 1
ATOM 2646 O O . GLU A 1 333 ? -18.859 2.783 -6.809 1 90.12 333 GLU A O 1
ATOM 2651 N N . ARG A 1 334 ? -18.547 2.678 -4.594 1 92.94 334 ARG A N 1
ATOM 2652 C CA . ARG A 1 334 ? -19.75 3.42 -4.25 1 92.94 334 ARG A CA 1
ATOM 2653 C C . ARG A 1 334 ? -19.406 4.734 -3.559 1 92.94 334 ARG A C 1
ATOM 2655 O O . ARG A 1 334 ? -18.359 4.852 -2.92 1 92.94 334 ARG A O 1
ATOM 2662 N N . CYS A 1 335 ? -20.312 5.656 -3.762 1 95.56 335 CYS A N 1
ATOM 2663 C CA . CYS A 1 335 ? -20.141 6.91 -3.035 1 95.56 335 CYS A CA 1
ATOM 2664 C C . CYS A 1 335 ? -20.109 6.668 -1.531 1 95.56 335 CYS A C 1
ATOM 2666 O O . CYS A 1 335 ? -20.906 5.902 -0.998 1 95.56 335 CYS A O 1
ATOM 2668 N N . HIS A 1 336 ? -19.172 7.289 -0.888 1 96.81 336 HIS A N 1
ATOM 2669 C CA . HIS A 1 336 ? -19.031 7.039 0.542 1 96.81 336 HIS A CA 1
ATOM 2670 C C . HIS A 1 336 ? -18.5 8.266 1.27 1 96.81 336 HIS A C 1
ATOM 2672 O O . HIS A 1 336 ? -17.812 9.094 0.668 1 96.81 336 HIS A O 1
ATOM 2678 N N . PHE A 1 337 ? -18.906 8.414 2.508 1 96.88 337 PHE A N 1
ATOM 2679 C CA . PHE A 1 337 ? -18.328 9.297 3.516 1 96.88 337 PHE A CA 1
ATOM 2680 C C . PHE A 1 337 ? -17.75 8.492 4.672 1 96.88 337 PHE A C 1
ATOM 2682 O O . PHE A 1 337 ? -18.422 7.609 5.215 1 96.88 337 PHE A O 1
ATOM 2689 N N . SER A 1 338 ? -16.547 8.781 4.957 1 96.75 338 SER A N 1
ATOM 2690 C CA . SER A 1 338 ? -15.938 8.094 6.094 1 96.75 338 SER A CA 1
ATOM 2691 C C . SER A 1 338 ? -15.188 9.07 6.992 1 96.75 338 SER A C 1
ATOM 2693 O O . SER A 1 338 ? -14.531 9.992 6.504 1 96.75 338 SER A O 1
ATOM 2695 N N . MET A 1 339 ? -15.344 8.906 8.258 1 95.38 339 MET A N 1
ATOM 2696 C CA . MET A 1 339 ? -14.594 9.688 9.242 1 95.38 339 MET A CA 1
ATOM 2697 C C . MET A 1 339 ? -14.023 8.781 10.328 1 95.38 339 MET A C 1
ATOM 2699 O O . MET A 1 339 ? -14.727 7.918 10.859 1 95.38 339 MET A O 1
ATOM 2703 N N . HIS A 1 340 ? -12.812 8.875 10.586 1 95.38 340 HIS A N 1
ATOM 2704 C CA . HIS A 1 340 ? -12.164 8.219 11.727 1 95.38 340 HIS A CA 1
ATOM 2705 C C . HIS A 1 340 ? -11.469 9.234 12.617 1 95.38 340 HIS A C 1
ATOM 2707 O O . HIS A 1 340 ? -10.602 9.984 12.156 1 95.38 340 HIS A O 1
ATOM 2713 N N . TYR A 1 341 ? -11.891 9.352 13.852 1 94.12 341 TYR A N 1
ATOM 2714 C CA . TYR A 1 341 ? -11.344 10.289 14.828 1 94.12 341 TYR A CA 1
ATOM 2715 C C . TYR A 1 341 ? -10.312 9.602 15.727 1 94.12 341 TYR A C 1
ATOM 2717 O O . TYR A 1 341 ? -10.68 8.828 16.609 1 94.12 341 TYR A O 1
ATOM 2725 N N . MET A 1 342 ? -9.047 9.852 15.477 1 94.06 342 MET A N 1
ATOM 2726 C CA . MET A 1 342 ? -7.934 9.273 16.219 1 94.06 342 MET A CA 1
ATOM 2727 C C . MET A 1 342 ? -7.625 10.094 17.469 1 94.06 342 MET A C 1
ATOM 2729 O O . MET A 1 342 ? -7.195 11.25 17.375 1 94.06 342 MET A O 1
ATOM 2733 N N . ARG A 1 343 ? -7.668 9.461 18.672 1 90.88 343 ARG A N 1
ATOM 2734 C CA . ARG A 1 343 ? -7.609 10.242 19.891 1 90.88 343 ARG A CA 1
ATOM 2735 C C . ARG A 1 343 ? -6.719 9.57 20.938 1 90.88 343 ARG A C 1
ATOM 2737 O O . ARG A 1 343 ? -6.07 10.25 21.734 1 90.88 343 ARG A O 1
ATOM 2744 N N . THR A 1 344 ? -6.57 8.312 20.938 1 90.31 344 THR A N 1
ATOM 2745 C CA . THR A 1 344 ? -6.062 7.57 22.078 1 90.31 344 THR A CA 1
ATOM 2746 C C . THR A 1 344 ? -4.57 7.832 22.266 1 90.31 344 THR A C 1
ATOM 2748 O O . THR A 1 344 ? -4.117 8.086 23.391 1 90.31 344 THR A O 1
ATOM 2751 N N . LEU A 1 345 ? -3.768 7.855 21.25 1 89.62 345 LEU A N 1
ATOM 2752 C CA . LEU A 1 345 ? -2.322 8 21.391 1 89.62 345 LEU A CA 1
ATOM 2753 C C . LEU A 1 345 ? -1.958 9.406 21.859 1 89.62 345 LEU A C 1
ATOM 2755 O O . LEU A 1 345 ? -1.275 9.57 22.875 1 89.62 345 LEU A O 1
ATOM 2759 N N . THR A 1 346 ? -2.486 10.43 21.234 1 88.62 346 THR A N 1
ATOM 2760 C CA . THR A 1 346 ? -2.08 11.805 21.484 1 88.62 346 THR A CA 1
ATOM 2761 C C . THR A 1 346 ? -2.664 12.32 22.797 1 88.62 346 THR A C 1
ATOM 2763 O O . THR A 1 346 ? -2.131 13.25 23.391 1 88.62 346 THR A O 1
ATOM 2766 N N . ARG A 1 347 ? -3.721 11.758 23.234 1 84.94 347 ARG A N 1
ATOM 2767 C CA . ARG A 1 347 ? -4.297 12.133 24.516 1 84.94 347 ARG A CA 1
ATOM 2768 C C . ARG A 1 347 ? -3.398 11.695 25.672 1 84.94 347 ARG A C 1
ATOM 2770 O O . ARG A 1 347 ? -3.324 12.367 26.703 1 84.94 347 ARG A O 1
ATOM 2777 N N . ASP A 1 348 ? -2.795 10.602 25.469 1 84.75 348 ASP A N 1
ATOM 2778 C CA . ASP A 1 348 ? -1.902 10.094 26.516 1 84.75 348 ASP A CA 1
ATOM 2779 C C . ASP A 1 348 ? -0.563 10.82 26.484 1 84.75 348 ASP A C 1
ATOM 2781 O O . ASP A 1 348 ? -0.061 11.242 27.531 1 84.75 348 ASP A O 1
ATOM 2785 N N . ASN A 1 349 ? 0.009 10.914 25.344 1 85.69 349 ASN A N 1
ATOM 2786 C CA . ASN A 1 349 ? 1.272 11.602 25.109 1 85.69 349 ASN A CA 1
ATOM 2787 C C . ASN A 1 349 ? 1.371 12.117 23.688 1 85.69 349 ASN A C 1
ATOM 2789 O O . ASN A 1 349 ? 1.319 11.336 22.734 1 85.69 349 ASN A O 1
ATOM 2793 N N . PRO A 1 350 ? 1.508 13.414 23.562 1 84 350 PRO A N 1
ATOM 2794 C CA . PRO A 1 350 ? 1.554 13.984 22.203 1 84 350 PRO A CA 1
ATOM 2795 C C . PRO A 1 350 ? 2.637 13.352 21.344 1 84 350 PRO A C 1
ATOM 2797 O O . PRO A 1 350 ? 2.49 13.273 20.109 1 84 350 PRO A O 1
ATOM 2800 N N . GLU A 1 351 ? 3.686 12.898 21.922 1 82.62 351 GLU A N 1
ATOM 2801 C CA . GLU A 1 351 ? 4.809 12.367 21.172 1 82.62 351 GLU A CA 1
ATOM 2802 C C . GLU A 1 351 ? 4.531 10.945 20.688 1 82.62 351 GLU A C 1
ATOM 2804 O O . GLU A 1 351 ? 5.246 10.414 19.844 1 82.62 351 GLU A O 1
ATOM 2809 N N . TYR A 1 352 ? 3.439 10.312 21.172 1 90 352 TYR A N 1
ATOM 2810 C CA . TYR A 1 352 ? 3.08 8.969 20.734 1 90 352 TYR A CA 1
ATOM 2811 C C . TYR A 1 352 ? 2.527 8.977 19.312 1 90 352 TYR A C 1
ATOM 2813 O O . TYR A 1 352 ? 2.381 7.922 18.688 1 90 352 TYR A O 1
ATOM 2821 N N . LEU A 1 353 ? 2.328 10.203 18.797 1 92.19 353 LEU A N 1
ATOM 2822 C CA . LEU A 1 353 ? 1.848 10.297 17.422 1 92.19 353 LEU A CA 1
ATOM 2823 C C . LEU A 1 353 ? 2.805 9.602 16.469 1 92.19 353 LEU A C 1
ATOM 2825 O O . LEU A 1 353 ? 2.375 9.039 15.453 1 92.19 353 LEU A O 1
ATOM 2829 N N . SER A 1 354 ? 4.086 9.602 16.828 1 91.06 354 SER A N 1
ATOM 2830 C CA . SER A 1 354 ? 5.113 9.047 15.953 1 91.06 354 SER A CA 1
ATOM 2831 C C . SER A 1 354 ? 4.902 7.547 15.75 1 91.06 354 SER A C 1
ATOM 2833 O O . SER A 1 354 ? 5.371 6.98 14.758 1 91.06 354 SER A O 1
ATOM 2835 N N . LEU A 1 355 ? 4.18 6.887 16.641 1 92.44 355 LEU A N 1
ATOM 2836 C CA . LEU A 1 355 ? 3.91 5.453 16.547 1 92.44 355 LEU A CA 1
ATOM 2837 C C . LEU A 1 355 ? 3.008 5.145 15.359 1 92.44 355 LEU A C 1
ATOM 2839 O O . LEU A 1 355 ? 2.924 3.994 14.922 1 92.44 355 LEU A O 1
ATOM 2843 N N . LEU A 1 356 ? 2.363 6.195 14.789 1 95.38 356 LEU A N 1
ATOM 2844 C CA . LEU A 1 356 ? 1.396 6.004 13.719 1 95.38 356 LEU A CA 1
ATOM 2845 C C . LEU A 1 356 ? 2.031 6.289 12.359 1 95.38 356 LEU A C 1
ATOM 2847 O O . LEU A 1 356 ? 1.425 6.023 11.32 1 95.38 356 LEU A O 1
ATOM 2851 N N . ASP A 1 357 ? 3.209 6.832 12.273 1 93.38 357 ASP A N 1
ATOM 2852 C CA . ASP A 1 357 ? 3.801 7.398 11.062 1 93.38 357 ASP A CA 1
ATOM 2853 C C . ASP A 1 357 ? 3.854 6.363 9.945 1 93.38 357 ASP A C 1
ATOM 2855 O O . ASP A 1 357 ? 3.23 6.547 8.891 1 93.38 357 ASP A O 1
ATOM 2859 N N . LEU A 1 358 ? 4.453 5.207 10.234 1 92.12 358 LEU A N 1
ATOM 2860 C CA . LEU A 1 358 ? 4.605 4.18 9.211 1 92.12 358 LEU A CA 1
ATOM 2861 C C . LEU A 1 358 ? 3.25 3.588 8.836 1 92.12 358 LEU A C 1
ATOM 2863 O O . LEU A 1 358 ? 2.965 3.383 7.652 1 92.12 358 LEU A O 1
ATOM 2867 N N . GLU A 1 359 ? 2.426 3.285 9.812 1 95 359 GLU A N 1
ATOM 2868 C CA . GLU A 1 359 ? 1.131 2.652 9.586 1 95 359 GLU A CA 1
ATOM 2869 C C . GLU A 1 359 ? 0.227 3.539 8.734 1 95 359 GLU A C 1
ATOM 2871 O O . GLU A 1 359 ? -0.453 3.053 7.828 1 95 359 GLU A O 1
ATOM 2876 N N . LEU A 1 360 ? 0.192 4.805 9.023 1 97.56 360 LEU A N 1
ATOM 2877 C CA . LEU A 1 360 ? -0.65 5.711 8.25 1 97.56 360 LEU A CA 1
ATOM 2878 C C . LEU A 1 360 ? -0.136 5.848 6.824 1 97.56 360 LEU A C 1
ATOM 2880 O O . LEU A 1 360 ? -0.919 5.812 5.871 1 97.56 360 LEU A O 1
ATOM 2884 N N . ARG A 1 361 ? 1.155 6.055 6.672 1 95.81 361 ARG A N 1
ATOM 2885 C CA . ARG A 1 361 ? 1.728 6.141 5.336 1 95.81 361 ARG A CA 1
ATOM 2886 C C . ARG A 1 361 ? 1.355 4.922 4.5 1 95.81 361 ARG A C 1
ATOM 2888 O O . ARG A 1 361 ? 0.869 5.059 3.373 1 95.81 361 ARG A O 1
ATOM 2895 N N . GLU A 1 362 ? 1.552 3.732 5.035 1 95 362 GLU A N 1
ATOM 2896 C CA . GLU A 1 362 ? 1.274 2.494 4.312 1 95 362 GLU A CA 1
ATOM 2897 C C . GLU A 1 362 ? -0.215 2.352 4.012 1 95 362 GLU A C 1
ATOM 2899 O O . GLU A 1 362 ? -0.596 1.827 2.965 1 95 362 GLU A O 1
ATOM 2904 N N . SER A 1 363 ? -1.037 2.73 4.949 1 96.88 363 SER A N 1
ATOM 2905 C CA . SER A 1 363 ? -2.477 2.691 4.715 1 96.88 363 SER A CA 1
ATOM 2906 C C . SER A 1 363 ? -2.867 3.582 3.539 1 96.88 363 SER A C 1
ATOM 2908 O O . SER A 1 363 ? -3.654 3.176 2.682 1 96.88 363 SER A O 1
ATOM 2910 N N . LEU A 1 364 ? -2.309 4.785 3.518 1 97.94 364 LEU A N 1
ATOM 2911 C CA . LEU A 1 364 ? -2.596 5.703 2.422 1 97.94 364 LEU A CA 1
ATOM 2912 C C . LEU A 1 364 ? -2.064 5.156 1.101 1 97.94 364 LEU A C 1
ATOM 2914 O O . LEU A 1 364 ? -2.709 5.301 0.059 1 97.94 364 LEU A O 1
ATOM 2918 N N . GLU A 1 365 ? -0.917 4.52 1.174 1 96.62 365 GLU A N 1
ATOM 2919 C CA . GLU A 1 365 ? -0.353 3.895 -0.019 1 96.62 365 GLU A CA 1
ATOM 2920 C C . GLU A 1 365 ? -1.263 2.789 -0.547 1 96.62 365 GLU A C 1
ATOM 2922 O O . GLU A 1 365 ? -1.466 2.67 -1.758 1 96.62 365 GLU A O 1
ATOM 2927 N N . THR A 1 366 ? -1.777 1.984 0.336 1 95.88 366 THR A N 1
ATOM 2928 C CA . THR A 1 366 ? -2.707 0.927 -0.044 1 95.88 366 THR A CA 1
ATOM 2929 C C . THR A 1 366 ? -3.949 1.513 -0.712 1 95.88 366 THR A C 1
ATOM 2931 O O . THR A 1 366 ? -4.406 1.004 -1.737 1 95.88 366 THR A O 1
ATOM 2934 N N . LEU A 1 367 ? -4.473 2.561 -0.146 1 97.31 367 LEU A N 1
ATOM 2935 C CA . LEU A 1 367 ? -5.66 3.199 -0.702 1 97.31 367 LEU A CA 1
ATOM 2936 C C . LEU A 1 367 ? -5.371 3.779 -2.082 1 97.31 367 LEU A C 1
ATOM 2938 O O . LEU A 1 367 ? -6.195 3.672 -2.992 1 97.31 367 LEU A O 1
ATOM 2942 N N . LYS A 1 368 ? -4.188 4.387 -2.24 1 96.75 368 LYS A N 1
ATOM 2943 C CA . LYS A 1 368 ? -3.764 4.895 -3.541 1 96.75 368 LYS A CA 1
ATOM 2944 C C . LYS A 1 368 ? -3.646 3.768 -4.562 1 96.75 368 LYS A C 1
ATOM 2946 O O . LYS A 1 368 ? -4.16 3.879 -5.68 1 96.75 368 LYS A O 1
ATOM 2951 N N . ALA A 1 369 ? -3.045 2.691 -4.141 1 94.62 369 ALA A N 1
ATOM 2952 C CA . ALA A 1 369 ? -2.795 1.559 -5.027 1 94.62 369 ALA A CA 1
ATOM 2953 C C . ALA A 1 369 ? -4.105 0.939 -5.508 1 94.62 369 ALA A C 1
ATOM 2955 O O . ALA A 1 369 ? -4.148 0.308 -6.566 1 94.62 369 ALA A O 1
ATOM 2956 N N . ASN A 1 370 ? -5.117 1.152 -4.727 1 93.44 370 ASN A N 1
ATOM 2957 C CA . ASN A 1 370 ? -6.41 0.56 -5.059 1 93.44 370 ASN A CA 1
ATOM 2958 C C . ASN A 1 370 ? -7.348 1.581 -5.699 1 93.44 370 ASN A C 1
ATOM 2960 O O . ASN A 1 370 ? -8.555 1.351 -5.789 1 93.44 370 ASN A O 1
ATOM 2964 N N . GLY A 1 371 ? -6.891 2.76 -6.02 1 93.81 371 GLY A N 1
ATOM 2965 C CA . GLY A 1 371 ? -7.574 3.676 -6.914 1 93.81 371 GLY A CA 1
ATOM 2966 C C . GLY A 1 371 ? -8.422 4.703 -6.184 1 93.81 371 GLY A C 1
ATOM 2967 O O . GLY A 1 371 ? -9.102 5.516 -6.812 1 93.81 371 GLY A O 1
ATOM 2968 N N . LEU A 1 372 ? -8.367 4.734 -4.863 1 96.88 372 LEU A N 1
ATOM 2969 C CA . LEU A 1 372 ? -9.25 5.629 -4.117 1 96.88 372 LEU A CA 1
ATOM 2970 C C . LEU A 1 372 ? -8.836 7.086 -4.309 1 96.88 372 LEU A C 1
ATOM 2972 O O . LEU A 1 372 ? -9.648 7.996 -4.137 1 96.88 372 LEU A O 1
ATOM 2976 N N . PHE A 1 373 ? -7.594 7.375 -4.695 1 96.19 373 PHE A N 1
ATOM 2977 C CA . PHE A 1 373 ? -7.129 8.742 -4.902 1 96.19 373 PHE A CA 1
ATOM 2978 C C . PHE A 1 373 ? -7.734 9.336 -6.172 1 96.19 373 PHE A C 1
ATOM 2980 O O . PHE A 1 373 ? -7.68 10.547 -6.387 1 96.19 373 PHE A O 1
ATOM 2987 N N . GLU A 1 374 ? -8.438 8.523 -6.984 1 93 374 GLU A N 1
ATOM 2988 C CA . GLU A 1 374 ? -8.953 8.961 -8.273 1 93 374 GLU A CA 1
ATOM 2989 C C . GLU A 1 374 ? -10.367 9.516 -8.141 1 93 374 GLU A C 1
ATOM 2991 O O . GLU A 1 374 ? -10.828 10.266 -9.008 1 93 374 GLU A O 1
ATOM 2996 N N . ASP A 1 375 ? -11.016 9.125 -7.031 1 95.81 375 ASP A N 1
ATOM 2997 C CA . ASP A 1 375 ? -12.414 9.523 -6.977 1 95.81 375 ASP A CA 1
ATOM 2998 C C . ASP A 1 375 ? -12.859 9.781 -5.539 1 95.81 375 ASP A C 1
ATOM 3000 O O . ASP A 1 375 ? -14.055 9.766 -5.238 1 95.81 375 ASP A O 1
ATOM 3004 N N . THR A 1 376 ? -11.891 9.914 -4.629 1 98 376 THR A N 1
ATOM 3005 C CA . THR A 1 376 ? -12.172 10.203 -3.23 1 98 376 THR A CA 1
ATOM 3006 C C . THR A 1 376 ? -11.32 11.375 -2.738 1 98 376 THR A C 1
ATOM 3008 O O . THR A 1 376 ? -10.133 11.453 -3.049 1 98 376 THR A O 1
ATOM 3011 N N . VAL A 1 377 ? -11.922 12.305 -2.053 1 98.19 377 VAL A N 1
ATOM 3012 C CA . VAL A 1 377 ? -11.211 13.375 -1.371 1 98.19 377 VAL A CA 1
ATOM 3013 C C . VAL A 1 377 ? -10.75 12.898 0.007 1 98.19 377 VAL A C 1
ATOM 3015 O O . VAL A 1 377 ? -11.523 12.281 0.741 1 98.19 377 VAL A O 1
ATOM 3018 N N . PHE A 1 378 ? -9.523 13.117 0.275 1 98.75 378 PHE A N 1
ATOM 3019 C CA . PHE A 1 378 ? -8.977 12.789 1.588 1 98.75 378 PHE A CA 1
ATOM 3020 C C . PHE A 1 378 ? -8.641 14.055 2.367 1 98.75 378 PHE A C 1
ATOM 3022 O O . PHE A 1 378 ? -7.984 14.953 1.841 1 98.75 378 PHE A O 1
ATOM 3029 N N . ALA A 1 379 ? -9.07 14.141 3.588 1 98.69 379 ALA A N 1
ATOM 3030 C CA . ALA A 1 379 ? -8.758 15.273 4.461 1 98.69 379 ALA A CA 1
ATOM 3031 C C . ALA A 1 379 ? -8.195 14.797 5.793 1 98.69 379 ALA A C 1
ATOM 3033 O O . ALA A 1 379 ? -8.773 13.914 6.441 1 98.69 379 ALA A O 1
ATOM 3034 N N . LEU A 1 380 ? -7.035 15.25 6.156 1 98.62 380 LEU A N 1
ATOM 3035 C CA . LEU A 1 380 ? -6.469 15.125 7.496 1 98.62 380 LEU A CA 1
ATOM 3036 C C . LEU A 1 380 ? -6.66 16.406 8.289 1 98.62 380 LEU A C 1
ATOM 3038 O O . LEU A 1 380 ? -6.18 17.469 7.883 1 98.62 380 LEU A O 1
ATOM 3042 N N . VAL A 1 381 ? -7.367 16.266 9.391 1 97.56 381 VAL A N 1
ATOM 3043 C CA . VAL A 1 381 ? -7.77 17.516 10.039 1 97.56 381 VAL A CA 1
ATOM 3044 C C . VAL A 1 381 ? -7.602 17.391 11.555 1 97.56 381 VAL A C 1
ATOM 3046 O O . VAL A 1 381 ? -7.648 16.281 12.094 1 97.56 381 VAL A O 1
ATOM 3049 N N . SER A 1 382 ? -7.277 18.453 12.117 1 96 382 SER A N 1
ATOM 3050 C CA . SER A 1 382 ? -7.281 18.609 13.57 1 96 382 SER A CA 1
ATOM 3051 C C . SER A 1 382 ? -7.961 19.922 13.969 1 96 382 SER A C 1
ATOM 3053 O O . SER A 1 382 ? -8.047 20.859 13.172 1 96 382 SER A O 1
ATOM 3055 N N . GLY A 1 383 ? -8.539 19.953 15.18 1 91.38 383 GLY A N 1
ATOM 3056 C CA . GLY A 1 383 ? -9.219 21.141 15.648 1 91.38 383 GLY A CA 1
ATOM 3057 C C . GLY A 1 383 ? -8.312 22.094 16.406 1 91.38 383 GLY A C 1
ATOM 3058 O O . GLY A 1 383 ? -8.586 23.297 16.469 1 91.38 383 GLY A O 1
ATOM 3059 N N . ARG A 1 384 ? -7.328 21.562 16.953 1 91.5 384 ARG A N 1
ATOM 3060 C CA . ARG A 1 384 ? -6.359 22.359 17.703 1 91.5 384 ARG A CA 1
ATOM 3061 C C . ARG A 1 384 ? -5.051 21.594 17.891 1 91.5 384 ARG A C 1
ATOM 3063 O O . ARG A 1 384 ? -4.969 20.406 17.562 1 91.5 384 ARG A O 1
ATOM 3070 N N . GLY A 1 385 ? -4.043 22.344 18.281 1 89.31 385 GLY A N 1
ATOM 3071 C CA . GLY A 1 385 ? -2.818 21.672 18.672 1 89.31 385 GLY A CA 1
ATOM 3072 C C . GLY A 1 385 ? -2.871 21.141 20.094 1 89.31 385 GLY A C 1
ATOM 3073 O O . GLY A 1 385 ? -3.891 21.266 20.766 1 89.31 385 GLY A O 1
ATOM 3074 N N . ASN A 1 386 ? -1.792 20.438 20.516 1 83.19 386 ASN A N 1
ATOM 3075 C CA . ASN A 1 386 ? -1.761 19.781 21.812 1 83.19 386 ASN A CA 1
ATOM 3076 C C . ASN A 1 386 ? -1.445 20.766 22.938 1 83.19 386 ASN A C 1
ATOM 3078 O O . ASN A 1 386 ? -0.385 21.391 22.938 1 83.19 386 ASN A O 1
ATOM 3082 N N . PRO A 1 387 ? -2.322 20.859 23.875 1 73.12 387 PRO A N 1
ATOM 3083 C CA . PRO A 1 387 ? -2.113 21.828 24.953 1 73.12 387 PRO A CA 1
ATOM 3084 C C . PRO A 1 387 ? -1.063 21.359 25.969 1 73.12 387 PRO A C 1
ATOM 3086 O O . PRO A 1 387 ? -0.559 22.172 26.75 1 73.12 387 PRO A O 1
ATOM 3089 N N . LEU A 1 388 ? -0.811 20.094 26.016 1 63.88 388 LEU A N 1
ATOM 3090 C CA . LEU A 1 388 ? 0.069 19.547 27.047 1 63.88 388 LEU A CA 1
ATOM 3091 C C . LEU A 1 388 ? 1.472 20.141 26.922 1 63.88 388 LEU A C 1
ATOM 3093 O O . LEU A 1 388 ? 2.16 20.312 27.938 1 63.88 388 LEU A O 1
ATOM 3097 N N . ARG A 1 389 ? 1.931 20.406 25.797 1 56.59 389 ARG A N 1
ATOM 3098 C CA . ARG A 1 389 ? 3.289 20.922 25.625 1 56.59 389 ARG A CA 1
ATOM 3099 C C . ARG A 1 389 ? 3.396 22.375 26.078 1 56.59 389 ARG A C 1
ATOM 3101 O O . ARG A 1 389 ? 4.5 22.891 26.25 1 56.59 389 ARG A O 1
ATOM 3108 N N . VAL A 1 390 ? 2.277 22.969 26.312 1 51.84 390 VAL A N 1
ATOM 3109 C CA . VAL A 1 390 ? 2.221 24.391 26.641 1 51.84 390 VAL A CA 1
ATOM 3110 C C . VAL A 1 390 ? 2.748 24.625 28.047 1 51.84 390 VAL A C 1
ATOM 3112 O O . VAL A 1 390 ? 3.328 25.672 28.344 1 51.84 390 VAL A O 1
ATOM 3115 N N . LYS A 1 391 ? 2.619 23.562 28.734 1 49.84 391 LYS A N 1
ATOM 3116 C CA . LYS A 1 391 ? 3.111 23.766 30.094 1 49.84 391 LYS A CA 1
ATOM 3117 C C . LYS A 1 391 ? 4.609 24.047 30.094 1 49.84 391 LYS A C 1
ATOM 3119 O O . LYS A 1 391 ? 5.121 24.703 31.016 1 49.84 391 LYS A O 1
ATOM 3124 N N . ASP A 1 392 ? 5.199 23.719 28.953 1 53.41 392 ASP A N 1
ATOM 3125 C CA . ASP A 1 392 ? 6.652 23.859 28.922 1 53.41 392 ASP A CA 1
ATOM 3126 C C . ASP A 1 392 ? 7.055 25.297 28.641 1 53.41 392 ASP A C 1
ATOM 3128 O O . ASP A 1 392 ? 8.234 25.641 28.703 1 53.41 392 ASP A O 1
ATOM 3132 N N . GLN A 1 393 ? 6.098 26.188 28.656 1 58.59 393 GLN A N 1
ATOM 3133 C CA . GLN A 1 393 ? 6.309 27.625 28.469 1 58.59 393 GLN A CA 1
ATOM 3134 C C . GLN A 1 393 ? 7.297 27.891 27.344 1 58.59 393 GLN A C 1
ATOM 3136 O O . GLN A 1 393 ? 8.242 28.672 27.5 1 58.59 393 GLN A O 1
ATOM 3141 N N . LEU A 1 394 ? 7.09 27.062 26.312 1 73.5 394 LEU A N 1
ATOM 3142 C CA . LEU A 1 394 ? 7.953 27.234 25.156 1 73.5 394 LEU A CA 1
ATOM 3143 C C . LEU A 1 394 ? 7.211 27.953 24.031 1 73.5 394 LEU A C 1
ATOM 3145 O O . LEU A 1 394 ? 6.004 27.781 23.859 1 73.5 394 LEU A O 1
ATOM 3149 N N . PHE A 1 395 ? 7.941 28.875 23.375 1 80.19 395 PHE A N 1
ATOM 3150 C CA . PHE A 1 395 ? 7.434 29.594 22.219 1 80.19 395 PHE A CA 1
ATOM 3151 C C . PHE A 1 395 ? 6.805 28.641 21.219 1 80.19 395 PHE A C 1
ATOM 3153 O O . PHE A 1 395 ? 5.688 28.875 20.75 1 80.19 395 PHE A O 1
ATOM 3160 N N . THR A 1 396 ? 7.445 27.562 20.969 1 81.5 396 THR A N 1
ATOM 3161 C CA . THR A 1 396 ? 6.984 26.594 19.984 1 81.5 396 THR A CA 1
ATOM 3162 C C . THR A 1 396 ? 5.656 25.984 20.406 1 81.5 396 THR A C 1
ATOM 3164 O O . THR A 1 396 ? 4.793 25.703 19.578 1 81.5 396 THR A O 1
ATOM 3167 N N . ALA A 1 397 ? 5.512 25.766 21.672 1 83.81 397 ALA A N 1
ATOM 3168 C CA . ALA A 1 397 ? 4.281 25.172 22.188 1 83.81 397 ALA A CA 1
ATOM 3169 C C . ALA A 1 397 ? 3.094 26.109 22 1 83.81 397 ALA A C 1
ATOM 3171 O O . ALA A 1 397 ? 1.982 25.656 21.703 1 83.81 397 ALA A O 1
ATOM 3172 N N . ARG A 1 398 ? 3.367 27.438 22.172 1 87.44 398 ARG A N 1
ATOM 3173 C CA . ARG A 1 398 ? 2.309 28.422 22 1 87.44 398 ARG A CA 1
ATOM 3174 C C . ARG A 1 398 ? 1.836 28.469 20.547 1 87.44 398 ARG A C 1
ATOM 3176 O O . ARG A 1 398 ? 0.638 28.594 20.281 1 87.44 398 ARG A O 1
ATOM 3183 N N . VAL A 1 399 ? 2.762 28.391 19.656 1 90.06 399 VAL A N 1
ATOM 3184 C CA . VAL A 1 399 ? 2.439 28.438 18.234 1 90.06 399 VAL A CA 1
ATOM 3185 C C . VAL A 1 399 ? 1.736 27.141 17.828 1 90.06 399 VAL A C 1
ATOM 3187 O O . VAL A 1 399 ? 0.696 27.172 17.172 1 90.06 399 VAL A O 1
ATOM 3190 N N . GLU A 1 400 ? 2.244 26.016 18.281 1 89.38 400 GLU A N 1
ATOM 3191 C CA . GLU A 1 400 ? 1.702 24.719 17.891 1 89.38 400 GLU A CA 1
ATOM 3192 C C . GLU A 1 400 ? 0.282 24.531 18.422 1 89.38 400 GLU A C 1
ATOM 3194 O O . GLU A 1 400 ? -0.567 23.953 17.734 1 89.38 400 GLU A O 1
ATOM 3199 N N . GLU A 1 401 ? 0.064 24.969 19.531 1 90.5 401 GLU A N 1
ATOM 3200 C CA . GLU A 1 401 ? -1.263 24.797 20.125 1 90.5 401 GLU A CA 1
ATOM 3201 C C . GLU A 1 401 ? -2.33 25.5 19.281 1 90.5 401 GLU A C 1
ATOM 3203 O O . GLU A 1 401 ? -3.465 25.016 19.188 1 90.5 401 GLU A O 1
ATOM 3208 N N . ARG A 1 402 ? -1.958 26.531 18.594 1 94 402 ARG A N 1
ATOM 3209 C CA . ARG A 1 402 ? -2.938 27.406 17.953 1 94 402 ARG A CA 1
ATOM 3210 C C . ARG A 1 402 ? -2.951 27.203 16.453 1 94 402 ARG A C 1
ATOM 3212 O O . ARG A 1 402 ? -3.736 27.828 15.734 1 94 402 ARG A O 1
ATOM 3219 N N . SER A 1 403 ? -2.125 26.328 15.914 1 95.5 403 SER A N 1
ATOM 3220 C CA . SER A 1 403 ? -2.039 26.078 14.477 1 95.5 403 SER A CA 1
ATOM 3221 C C . SER A 1 403 ? -2.236 24.594 14.172 1 95.5 403 SER A C 1
ATOM 3223 O O . SER A 1 403 ? -1.27 23.875 13.906 1 95.5 403 SER A O 1
ATOM 3225 N N . PRO A 1 404 ? -3.514 24.172 14.094 1 97.06 404 PRO A N 1
ATOM 3226 C CA . PRO A 1 404 ? -3.801 22.75 13.883 1 97.06 404 PRO A CA 1
ATOM 3227 C C . PRO A 1 404 ? -3.502 22.297 12.453 1 97.06 404 PRO A C 1
ATOM 3229 O O . PRO A 1 404 ? -3.217 23.125 11.586 1 97.06 404 PRO A O 1
ATOM 3232 N N . LEU A 1 405 ? -3.562 20.969 12.289 1 97.75 405 LEU A N 1
ATOM 3233 C CA . LEU A 1 405 ? -3.291 20.328 11.008 1 97.75 405 LEU A CA 1
ATOM 3234 C C . LEU A 1 405 ? -4.52 20.375 10.109 1 97.75 405 LEU A C 1
ATOM 3236 O O . LEU A 1 405 ? -5.633 20.078 10.547 1 97.75 405 LEU A O 1
ATOM 3240 N N . PHE A 1 406 ? -4.363 20.797 8.844 1 98.31 406 PHE A N 1
ATOM 3241 C CA . PHE A 1 406 ? -5.336 20.578 7.777 1 98.31 406 PHE A CA 1
ATOM 3242 C C . PHE A 1 406 ? -4.633 20.297 6.453 1 98.31 406 PHE A C 1
ATOM 3244 O O . PHE A 1 406 ? -3.908 21.156 5.934 1 98.31 406 PHE A O 1
ATOM 3251 N N . SER A 1 407 ? -4.715 19.141 5.961 1 98.5 407 SER A N 1
ATOM 3252 C CA . SER A 1 407 ? -4.184 18.688 4.68 1 98.5 407 SER A CA 1
ATOM 3253 C C . SER A 1 407 ? -5.25 17.969 3.855 1 98.5 407 SER A C 1
ATOM 3255 O O . SER A 1 407 ? -5.973 17.125 4.371 1 98.5 407 SER A O 1
ATOM 3257 N N . ILE A 1 408 ? -5.383 18.375 2.549 1 98.38 408 ILE A N 1
ATOM 3258 C CA . ILE A 1 408 ? -6.484 17.844 1.753 1 98.38 408 ILE A CA 1
ATOM 3259 C C . ILE A 1 408 ? -5.969 17.406 0.384 1 98.38 408 ILE A C 1
ATOM 3261 O O . ILE A 1 408 ? -5.078 18.047 -0.183 1 98.38 408 ILE A O 1
ATOM 3265 N N . LYS A 1 409 ? -6.414 16.312 -0.07 1 97.88 409 LYS A N 1
ATOM 3266 C CA . LYS A 1 409 ? -6.133 15.789 -1.402 1 97.88 409 LYS A CA 1
ATOM 3267 C C . LYS A 1 409 ? -7.41 15.641 -2.219 1 97.88 409 LYS A C 1
ATOM 3269 O O . LYS A 1 409 ? -8.359 14.977 -1.783 1 97.88 409 LYS A O 1
ATOM 3274 N N . LEU A 1 410 ? -7.461 16.312 -3.318 1 95.94 410 LEU A N 1
ATOM 3275 C CA . LEU A 1 410 ? -8.555 16.172 -4.266 1 95.94 410 LEU A CA 1
ATOM 3276 C C . LEU A 1 410 ? -8.125 15.32 -5.465 1 95.94 410 LEU A C 1
ATOM 3278 O O . LEU A 1 410 ? -6.945 15.297 -5.812 1 95.94 410 LEU A O 1
ATOM 3282 N N . PRO A 1 411 ? -9.102 14.578 -6.023 1 93.56 411 PRO A N 1
ATOM 3283 C CA . PRO A 1 411 ? -8.758 13.812 -7.219 1 93.56 411 PRO A CA 1
ATOM 3284 C C . PRO A 1 411 ? -8.203 14.688 -8.344 1 93.56 411 PRO A C 1
ATOM 3286 O O . PRO A 1 411 ? -8.695 15.797 -8.562 1 93.56 411 PRO A O 1
ATOM 3289 N N . GLU A 1 412 ? -7.207 14.203 -9.008 1 84.81 412 GLU A N 1
ATOM 3290 C CA . GLU A 1 412 ? -6.52 14.977 -10.031 1 84.81 412 GLU A CA 1
ATOM 3291 C C . GLU A 1 412 ? -7.469 15.352 -11.172 1 84.81 412 GLU A C 1
ATOM 3293 O O . GLU A 1 412 ? -7.414 16.469 -11.688 1 84.81 412 GLU A O 1
ATOM 3298 N N . LYS A 1 413 ? -8.336 14.453 -11.578 1 81.56 413 LYS A N 1
ATOM 3299 C CA . LYS A 1 413 ? -9.289 14.727 -12.648 1 81.56 413 LYS A CA 1
ATOM 3300 C C . LYS A 1 413 ? -10.258 15.836 -12.25 1 81.56 413 LYS A C 1
ATOM 3302 O O . LYS A 1 413 ? -10.625 16.672 -13.078 1 81.56 413 LYS A O 1
ATOM 3307 N N . TYR A 1 414 ? -10.625 15.828 -11.016 1 86.94 414 TYR A N 1
ATOM 3308 C CA . TYR A 1 414 ? -11.477 16.891 -10.477 1 86.94 414 TYR A CA 1
ATOM 3309 C C . TYR A 1 414 ? -10.797 18.25 -10.594 1 86.94 414 TYR A C 1
ATOM 3311 O O . TYR A 1 414 ? -11.398 19.219 -11.047 1 86.94 414 TYR A O 1
ATOM 3319 N N . LEU A 1 415 ? -9.562 18.266 -10.211 1 83.5 415 LEU A N 1
ATOM 3320 C CA . LEU A 1 415 ? -8.812 19.516 -10.172 1 83.5 415 LEU A CA 1
ATOM 3321 C C . LEU A 1 415 ? -8.5 20 -11.578 1 83.5 415 LEU A C 1
ATOM 3323 O O . LEU A 1 415 ? -8.391 21.203 -11.812 1 83.5 415 LEU A O 1
ATOM 3327 N N . ARG A 1 416 ? -8.367 19.094 -12.383 1 76.06 416 ARG A N 1
ATOM 3328 C CA . ARG A 1 416 ? -8.117 19.469 -13.766 1 76.06 416 ARG A CA 1
ATOM 3329 C C . ARG A 1 416 ? -9.352 20.125 -14.383 1 76.06 416 ARG A C 1
ATOM 3331 O O . ARG A 1 416 ? -9.234 21.078 -15.156 1 76.06 416 ARG A O 1
ATOM 3338 N N . LYS A 1 417 ? -10.461 19.578 -14.086 1 74.69 417 LYS A N 1
ATOM 3339 C CA . LYS A 1 417 ? -11.719 20.141 -14.562 1 74.69 417 LYS A CA 1
ATOM 3340 C C . LYS A 1 417 ? -12.008 21.484 -13.883 1 74.69 417 LYS A C 1
ATOM 3342 O O . LYS A 1 417 ? -12.555 22.391 -14.5 1 74.69 417 LYS A O 1
ATOM 3347 N N . HIS A 1 418 ? -11.672 21.516 -12.648 1 79.88 418 HIS A N 1
ATOM 3348 C CA . HIS A 1 418 ? -11.906 22.703 -11.852 1 79.88 418 HIS A CA 1
ATOM 3349 C C . HIS A 1 418 ? -10.609 23.453 -11.578 1 79.88 418 HIS A C 1
ATOM 3351 O O . HIS A 1 418 ? -10.18 23.562 -10.422 1 79.88 418 HIS A O 1
ATOM 3357 N N . PHE A 1 419 ? -10.148 24.125 -12.484 1 75.19 419 PHE A N 1
ATOM 3358 C CA . PHE A 1 419 ? -8.836 24.734 -12.445 1 75.19 419 PHE A CA 1
ATOM 3359 C C . PHE A 1 419 ? -8.797 25.875 -11.43 1 75.19 419 PHE A C 1
ATOM 3361 O O . PHE A 1 419 ? -7.785 26.094 -10.773 1 75.19 419 PHE A O 1
ATOM 3368 N N . MET A 1 420 ? -9.805 26.625 -11.383 1 81.19 420 MET A N 1
ATOM 3369 C CA . MET A 1 420 ? -9.844 27.734 -10.43 1 81.19 420 MET A CA 1
ATOM 3370 C C . MET A 1 420 ? -9.781 27.219 -9 1 81.19 420 MET A C 1
ATOM 3372 O O . MET A 1 420 ? -9.102 27.812 -8.156 1 81.19 420 MET A O 1
ATOM 3376 N N . GLU A 1 421 ? -10.492 26.109 -8.805 1 86.56 421 GLU A N 1
ATOM 3377 C CA . GLU A 1 421 ? -10.445 25.516 -7.48 1 86.56 421 GLU A CA 1
ATOM 3378 C C . GLU A 1 421 ? -9.031 25.047 -7.137 1 86.56 421 GLU A C 1
ATOM 3380 O O . GLU A 1 421 ? -8.578 25.203 -6 1 86.56 421 GLU A O 1
ATOM 3385 N N . ARG A 1 422 ? -8.383 24.469 -8.117 1 86.69 422 ARG A N 1
ATOM 3386 C CA . ARG A 1 422 ? -7 24.047 -7.922 1 86.69 422 ARG A CA 1
ATOM 3387 C C . ARG A 1 422 ? -6.105 25.234 -7.574 1 86.69 422 ARG A C 1
ATOM 3389 O O . ARG A 1 422 ? -5.312 25.156 -6.629 1 86.69 422 ARG A O 1
ATOM 3396 N N . SER A 1 423 ? -6.238 26.25 -8.32 1 83.06 423 SER A N 1
ATOM 3397 C CA . SER A 1 423 ? -5.434 27.453 -8.094 1 83.06 423 SER A CA 1
ATOM 3398 C C . SER A 1 423 ? -5.73 28.062 -6.734 1 83.06 423 SER A C 1
ATOM 3400 O O . SER A 1 423 ? -4.812 28.406 -5.988 1 83.06 423 SER A O 1
ATOM 3402 N N . ASN A 1 424 ? -7.008 28.172 -6.418 1 89.5 424 ASN A N 1
ATOM 3403 C CA . ASN A 1 424 ? -7.422 28.797 -5.168 1 89.5 424 ASN A CA 1
ATOM 3404 C C . ASN A 1 424 ? -6.863 28.047 -3.959 1 89.5 424 ASN A C 1
ATOM 3406 O O . ASN A 1 424 ? -6.258 28.656 -3.072 1 89.5 424 ASN A O 1
ATOM 3410 N N . ILE A 1 425 ? -7.039 26.797 -3.959 1 94.06 425 ILE A N 1
ATOM 3411 C CA . ILE A 1 425 ? -6.605 26.031 -2.797 1 94.06 425 ILE A CA 1
ATOM 3412 C C . ILE A 1 425 ? -5.078 26.016 -2.725 1 94.06 425 ILE A C 1
ATOM 3414 O O . ILE A 1 425 ? -4.504 26.016 -1.634 1 94.06 425 ILE A O 1
ATOM 3418 N N . GLY A 1 426 ? -4.406 26.016 -3.846 1 91 426 GLY A N 1
ATOM 3419 C CA . GLY A 1 426 ? -2.955 26.109 -3.885 1 91 426 GLY A CA 1
ATOM 3420 C C . GLY A 1 426 ? -2.424 27.391 -3.291 1 91 426 GLY A C 1
ATOM 3421 O O . GLY A 1 426 ? -1.462 27.391 -2.521 1 91 426 GLY A O 1
ATOM 3422 N N . VAL A 1 427 ? -3.047 28.469 -3.617 1 88.5 427 VAL A N 1
ATOM 3423 C CA . VAL A 1 427 ? -2.648 29.781 -3.1 1 88.5 427 VAL A CA 1
ATOM 3424 C C . VAL A 1 427 ? -2.973 29.875 -1.61 1 88.5 427 VAL A C 1
ATOM 3426 O O . VAL A 1 427 ? -2.154 30.344 -0.817 1 88.5 427 VAL A O 1
ATOM 3429 N N . ASN A 1 428 ? -4.113 29.344 -1.291 1 95 428 ASN A N 1
ATOM 3430 C CA . ASN A 1 428 ? -4.578 29.438 0.089 1 95 428 ASN A CA 1
ATOM 3431 C C . ASN A 1 428 ? -3.74 28.578 1.024 1 95 428 ASN A C 1
ATOM 3433 O O . ASN A 1 428 ? -3.816 28.719 2.246 1 95 428 ASN A O 1
ATOM 3437 N N . ALA A 1 429 ? -2.938 27.672 0.493 1 94.81 429 ALA A N 1
ATOM 3438 C CA . ALA A 1 429 ? -2.055 26.844 1.312 1 94.81 429 ALA A CA 1
ATOM 3439 C C . ALA A 1 429 ? -1.131 27.703 2.166 1 94.81 429 ALA A C 1
ATOM 3441 O O . ALA A 1 429 ? -0.696 27.281 3.24 1 94.81 429 ALA A O 1
ATOM 3442 N N . ASN A 1 430 ? -0.845 28.922 1.669 1 92.56 430 ASN A N 1
ATOM 3443 C CA . ASN A 1 430 ? 0.048 29.828 2.387 1 92.56 430 ASN A CA 1
ATOM 3444 C C . ASN A 1 430 ? -0.639 31.141 2.715 1 92.56 430 ASN A C 1
ATOM 3446 O O . ASN A 1 430 ? -0.002 32.188 2.701 1 92.56 430 ASN A O 1
ATOM 3450 N N . ARG A 1 431 ? -1.908 31.109 2.891 1 94.81 431 ARG A N 1
ATOM 3451 C CA . ARG A 1 431 ? -2.68 32.25 3.357 1 94.81 431 ARG A CA 1
ATOM 3452 C C . ARG A 1 431 ? -3.268 32 4.742 1 94.81 431 ARG A C 1
ATOM 3454 O O . ARG A 1 431 ? -3.449 30.844 5.137 1 94.81 431 ARG A O 1
ATOM 3461 N N . LEU A 1 432 ? -3.533 33.094 5.438 1 97.31 432 LEU A N 1
ATOM 3462 C CA . LEU A 1 432 ? -4.184 32.938 6.734 1 97.31 432 LEU A CA 1
ATOM 3463 C C . LEU A 1 432 ? -5.547 32.281 6.59 1 97.31 432 LEU A C 1
ATOM 3465 O O . LEU A 1 432 ? -6.402 32.781 5.848 1 97.31 432 LEU A O 1
ATOM 3469 N N . THR A 1 433 ? -5.688 31.172 7.234 1 97.25 433 THR A N 1
ATOM 3470 C CA . THR A 1 433 ? -6.906 30.359 7.191 1 97.25 433 THR A CA 1
ATOM 3471 C C . THR A 1 433 ? -7.43 30.094 8.602 1 97.25 433 THR A C 1
ATOM 3473 O O . THR A 1 433 ? -6.648 29.984 9.547 1 97.25 433 THR A O 1
ATOM 3476 N N . ASN A 1 434 ? -8.742 30.078 8.75 1 97.12 434 ASN A N 1
ATOM 3477 C CA . ASN A 1 434 ? -9.344 29.812 10.055 1 97.12 434 ASN A CA 1
ATOM 3478 C C . ASN A 1 434 ? -10.172 28.531 10.039 1 97.12 434 ASN A C 1
ATOM 3480 O O . ASN A 1 434 ? -10.297 27.875 9 1 97.12 434 ASN A O 1
ATOM 3484 N N . THR A 1 435 ? -10.695 28.109 11.188 1 97.06 435 THR A N 1
ATOM 3485 C CA . THR A 1 435 ? -11.406 26.859 11.383 1 97.06 435 THR A CA 1
ATOM 3486 C C . THR A 1 435 ? -12.688 26.828 10.547 1 97.06 435 THR A C 1
ATOM 3488 O O . THR A 1 435 ? -13.047 25.781 10 1 97.06 435 THR A O 1
ATOM 3491 N N . ARG A 1 436 ? -13.359 27.891 10.422 1 95.94 436 ARG A N 1
ATOM 3492 C CA . ARG A 1 436 ? -14.602 27.984 9.648 1 95.94 436 ARG A CA 1
ATOM 3493 C C . ARG A 1 436 ? -14.352 27.672 8.18 1 95.94 436 ARG A C 1
ATOM 3495 O O . ARG A 1 436 ? -15.141 26.969 7.547 1 95.94 436 ARG A O 1
ATOM 3502 N N . GLU A 1 437 ? -13.32 28.188 7.672 1 97.38 437 GLU A N 1
ATOM 3503 C CA . GLU A 1 437 ? -13 27.984 6.262 1 97.38 437 GLU A CA 1
ATOM 3504 C C . GLU A 1 437 ? -12.672 26.531 5.969 1 97.38 437 GLU A C 1
ATOM 3506 O O . GLU A 1 437 ? -12.977 26.016 4.887 1 97.38 437 GLU A O 1
ATOM 3511 N N . VAL A 1 438 ? -12.023 25.844 6.945 1 97.69 438 VAL A N 1
ATOM 3512 C CA . VAL A 1 438 ? -11.773 24.406 6.812 1 97.69 438 VAL A CA 1
ATOM 3513 C C . VAL A 1 438 ? -13.102 23.672 6.688 1 97.69 438 VAL A C 1
ATOM 3515 O O . VAL A 1 438 ? -13.273 22.828 5.797 1 97.69 438 VAL A O 1
ATOM 3518 N N . GLY A 1 439 ? -14.039 23.984 7.539 1 96.19 439 GLY A N 1
ATOM 3519 C CA . GLY A 1 439 ? -15.359 23.375 7.484 1 96.19 439 GLY A CA 1
ATOM 3520 C C . GLY A 1 439 ? -16.094 23.672 6.191 1 96.19 439 GLY A C 1
ATOM 3521 O O . GLY A 1 439 ? -16.672 22.766 5.578 1 96.19 439 GLY A O 1
ATOM 3522 N N . LEU A 1 440 ? -16.078 24.953 5.754 1 95.56 440 LEU A N 1
ATOM 3523 C CA . LEU A 1 440 ? -16.734 25.375 4.52 1 95.56 440 LEU A CA 1
ATOM 3524 C C . LEU A 1 440 ? -16.156 24.625 3.318 1 95.56 440 LEU A C 1
ATOM 3526 O O . LEU A 1 440 ? -16.891 24.266 2.393 1 95.56 440 LEU A O 1
ATOM 3530 N N . THR A 1 441 ? -14.852 24.453 3.338 1 96.75 441 THR A N 1
ATOM 3531 C CA . THR A 1 441 ? -14.188 23.766 2.24 1 96.75 441 THR A CA 1
ATOM 3532 C C . THR A 1 441 ? -14.648 22.312 2.148 1 96.75 441 THR A C 1
ATOM 3534 O O . THR A 1 441 ? -14.961 21.828 1.061 1 96.75 441 THR A O 1
ATOM 3537 N N . LEU A 1 442 ? -14.703 21.594 3.293 1 96.94 442 LEU A N 1
ATOM 3538 C CA . LEU A 1 442 ? -15.148 20.203 3.303 1 96.94 442 LEU A CA 1
ATOM 3539 C C . LEU A 1 442 ? -16.625 20.094 2.922 1 96.94 442 LEU A C 1
ATOM 3541 O O . LEU A 1 442 ? -17.016 19.156 2.225 1 96.94 442 LEU A O 1
ATOM 3545 N N . MET A 1 443 ? -17.391 21.047 3.359 1 94.25 443 MET A N 1
ATOM 3546 C CA . MET A 1 443 ? -18.812 21.062 2.996 1 94.25 443 MET A CA 1
ATOM 3547 C C . MET A 1 443 ? -18.984 21.312 1.502 1 94.25 443 MET A C 1
ATOM 3549 O O . MET A 1 443 ? -19.891 20.766 0.877 1 94.25 443 MET A O 1
ATOM 3553 N N . ASP A 1 444 ? -18.156 22.203 0.977 1 93.38 444 ASP A N 1
ATOM 3554 C CA . ASP A 1 444 ? -18.156 22.453 -0.459 1 93.38 444 ASP A CA 1
ATOM 3555 C C . ASP A 1 444 ? -17.969 21.172 -1.253 1 93.38 444 ASP A C 1
ATOM 3557 O O . ASP A 1 444 ? -18.688 20.938 -2.232 1 93.38 444 ASP A O 1
ATOM 3561 N N . VAL A 1 445 ? -17.094 20.344 -0.791 1 93.88 445 VAL A N 1
ATOM 3562 C CA . VAL A 1 445 ? -16.859 19.047 -1.413 1 93.88 445 VAL A CA 1
ATOM 3563 C C . VAL A 1 445 ? -18.078 18.141 -1.217 1 93.88 445 VAL A C 1
ATOM 3565 O O . VAL A 1 445 ? -18.516 17.469 -2.152 1 93.88 445 VAL A O 1
ATOM 3568 N N . ALA A 1 446 ? -18.609 18.109 -0.034 1 93.94 446 ALA A N 1
ATOM 3569 C CA . ALA A 1 446 ? -19.719 17.219 0.322 1 93.94 446 ALA A CA 1
ATOM 3570 C C . ALA A 1 446 ? -20.969 17.562 -0.482 1 93.94 446 ALA A C 1
ATOM 3572 O O . ALA A 1 446 ? -21.797 16.688 -0.771 1 93.94 446 ALA A O 1
ATOM 3573 N N . LEU A 1 447 ? -21.047 18.797 -0.899 1 90 447 LEU A N 1
ATOM 3574 C CA . LEU A 1 447 ? -22.266 19.234 -1.567 1 90 447 LEU A CA 1
ATOM 3575 C C . LEU A 1 447 ? -22.078 19.25 -3.082 1 90 447 LEU A C 1
ATOM 3577 O O . LEU A 1 447 ? -22.953 19.719 -3.814 1 90 447 LEU A O 1
ATOM 3581 N N . THR A 1 448 ? -20.938 18.75 -3.545 1 81.06 448 THR A N 1
ATOM 3582 C CA . THR A 1 448 ? -20.734 18.672 -4.988 1 81.06 448 THR A CA 1
ATOM 3583 C C . THR A 1 448 ? -21.688 17.656 -5.617 1 81.06 448 THR A C 1
ATOM 3585 O O . THR A 1 448 ? -21.547 16.453 -5.395 1 81.06 448 THR A O 1
ATOM 3588 N N . SER A 1 449 ? -22.891 17.969 -6.125 1 66.44 449 SER A N 1
ATOM 3589 C CA . SER A 1 449 ? -23.828 17.031 -6.727 1 66.44 449 SER A CA 1
ATOM 3590 C C . SER A 1 449 ? -24.469 17.609 -7.988 1 66.44 449 SER A C 1
ATOM 3592 O O . SER A 1 449 ? -24.516 18.828 -8.156 1 66.44 449 SER A O 1
ATOM 3594 N N . PRO A 1 450 ? -24.734 16.688 -9.016 1 55.81 450 PRO A N 1
ATOM 3595 C CA . PRO A 1 450 ? -25.484 17.188 -10.18 1 55.81 450 PRO A CA 1
ATOM 3596 C C . PRO A 1 450 ? -26.688 18.031 -9.789 1 55.81 450 PRO A C 1
ATOM 3598 O O . PRO A 1 450 ? -27.016 19 -10.477 1 55.81 450 PRO A O 1
ATOM 3601 N N . SER A 1 451 ? -27.422 17.516 -8.852 1 49.91 451 SER A N 1
ATOM 3602 C CA . SER A 1 451 ? -28.703 18.109 -8.477 1 49.91 451 SER A CA 1
ATOM 3603 C C . SER A 1 451 ? -28.5 19.328 -7.57 1 49.91 451 SER A C 1
ATOM 3605 O O . SER A 1 451 ? -29.469 20.016 -7.242 1 49.91 451 SER A O 1
ATOM 3607 N N . SER A 1 452 ? -27.312 19.484 -7.031 1 52.47 452 SER A N 1
ATOM 3608 C CA . SER A 1 452 ? -27.172 20.438 -5.93 1 52.47 452 SER A CA 1
ATOM 3609 C C . SER A 1 452 ? -26.938 21.844 -6.449 1 52.47 452 SER A C 1
ATOM 3611 O O . SER A 1 452 ? -26.172 22.609 -5.867 1 52.47 452 SER A O 1
ATOM 3613 N N . GLU A 1 453 ? -27.234 22.172 -7.605 1 48.69 453 GLU A N 1
ATOM 3614 C CA . GLU A 1 453 ? -27.219 23.609 -7.895 1 48.69 453 GLU A CA 1
ATOM 3615 C C . GLU A 1 453 ? -27.672 24.422 -6.688 1 48.69 453 GLU A C 1
ATOM 3617 O O . GLU A 1 453 ? -27.281 25.578 -6.52 1 48.69 453 GLU A O 1
ATOM 3622 N N . HIS A 1 454 ? -28.531 23.875 -5.883 1 46.53 454 HIS A N 1
ATOM 3623 C CA . HIS A 1 454 ? -29.328 24.562 -4.867 1 46.53 454 HIS A CA 1
ATOM 3624 C C . HIS A 1 454 ? -28.516 24.781 -3.596 1 46.53 454 HIS A C 1
ATOM 3626 O O . HIS A 1 454 ? -28.969 25.484 -2.684 1 46.53 454 HIS A O 1
ATOM 3632 N N . HIS A 1 455 ? -27.344 24.203 -3.408 1 58.94 455 HIS A N 1
ATOM 3633 C CA . HIS A 1 455 ? -26.875 24.281 -2.031 1 58.94 455 HIS A CA 1
ATOM 3634 C C . HIS A 1 455 ? -25.844 25.406 -1.871 1 58.94 455 HIS A C 1
ATOM 3636 O O . HIS A 1 455 ? -24.953 25.312 -1.029 1 58.94 455 HIS A O 1
ATOM 3642 N N . GLU A 1 456 ? -26.031 26.359 -2.762 1 60.66 456 GLU A N 1
ATOM 3643 C CA . GLU A 1 456 ? -25.172 27.547 -2.684 1 60.66 456 GLU A CA 1
ATOM 3644 C C . GLU A 1 456 ? -25.328 28.25 -1.339 1 60.66 456 GLU A C 1
ATOM 3646 O O . GLU A 1 456 ? -24.375 28.859 -0.843 1 60.66 456 GLU A O 1
ATOM 3651 N N . GLN A 1 457 ? -26.531 28.062 -0.81 1 60.31 457 GLN A N 1
ATOM 3652 C CA . GLN A 1 457 ? -26.781 28.75 0.455 1 60.31 457 GLN A CA 1
ATOM 3653 C C . GLN A 1 457 ? -25.875 28.219 1.557 1 60.31 457 GLN A C 1
ATOM 3655 O O . GLN A 1 457 ? -25.422 28.984 2.414 1 60.31 457 GLN A O 1
ATOM 3660 N N . GLU A 1 458 ? -25.594 26.953 1.478 1 63.38 458 GLU A N 1
ATOM 3661 C CA . GLU A 1 458 ? -24.75 26.359 2.506 1 63.38 458 GLU A CA 1
ATOM 3662 C C . GLU A 1 458 ? -23.281 26.75 2.32 1 63.38 458 GLU A C 1
ATOM 3664 O O . GLU A 1 458 ? -22.484 26.641 3.248 1 63.38 458 GLU A O 1
ATOM 3669 N N . LEU A 1 459 ? -23.062 27.25 1.214 1 70.06 459 LEU A N 1
ATOM 3670 C CA . LEU A 1 459 ? -21.688 27.641 0.916 1 70.06 459 LEU A CA 1
ATOM 3671 C C . LEU A 1 459 ? -21.516 29.156 0.924 1 70.06 459 LEU A C 1
ATOM 3673 O O . LEU A 1 459 ? -20.5 29.672 0.49 1 70.06 459 LEU A O 1
ATOM 3677 N N . GLU A 1 460 ? -22.594 29.719 1.462 1 71.81 460 GLU A N 1
ATOM 3678 C CA . GLU A 1 460 ? -22.531 31.172 1.542 1 71.81 460 GLU A CA 1
ATOM 3679 C C . GLU A 1 460 ? -21.406 31.625 2.465 1 71.81 460 GLU A C 1
ATOM 3681 O O . GLU A 1 460 ? -21.094 30.953 3.447 1 71.81 460 GLU A O 1
ATOM 3686 N N . GLN A 1 461 ? -20.828 32.625 2.062 1 77.06 461 GLN A N 1
ATOM 3687 C CA . GLN A 1 461 ? -19.797 33.25 2.873 1 77.06 461 GLN A CA 1
ATOM 3688 C C . GLN A 1 461 ? -20.312 33.562 4.27 1 77.06 461 GLN A C 1
ATOM 3690 O O . GLN A 1 461 ? -21.438 34.031 4.422 1 77.06 461 GLN A O 1
ATOM 3695 N N . ILE A 1 462 ? -19.625 33.156 5.215 1 81 462 ILE A N 1
ATOM 3696 C CA . ILE A 1 462 ? -19.922 33.5 6.602 1 81 462 ILE A CA 1
ATOM 3697 C C . ILE A 1 462 ? -18.922 34.531 7.105 1 81 462 ILE A C 1
ATOM 3699 O O . ILE A 1 462 ? -17.75 34.219 7.348 1 81 462 ILE A O 1
ATOM 3703 N N . GLY A 1 463 ? -19.406 35.688 7.18 1 78.38 463 GLY A N 1
ATOM 3704 C CA . GLY A 1 463 ? -18.453 36.75 7.434 1 78.38 463 GLY A CA 1
ATOM 3705 C C . GLY A 1 463 ? -17.406 36.906 6.336 1 78.38 463 GLY A C 1
ATOM 3706 O O . GLY A 1 463 ? -17.75 37.031 5.16 1 78.38 463 GLY A O 1
ATOM 3707 N N . ASN A 1 464 ? -16.172 36.844 6.75 1 84.62 464 ASN A N 1
ATOM 3708 C CA . ASN A 1 464 ? -15.078 36.906 5.789 1 84.62 464 ASN A CA 1
ATOM 3709 C C . ASN A 1 464 ? -14.461 35.562 5.52 1 84.62 464 ASN A C 1
ATOM 3711 O O . ASN A 1 464 ? -13.281 35.469 5.16 1 84.62 464 ASN A O 1
ATOM 3715 N N . SER A 1 465 ? -15.281 34.562 5.77 1 93.12 465 SER A N 1
ATOM 3716 C CA . SER A 1 465 ? -14.781 33.188 5.566 1 93.12 465 SER A CA 1
ATOM 3717 C C . SER A 1 465 ? -15.523 32.5 4.434 1 93.12 465 SER A C 1
ATOM 3719 O O . SER A 1 465 ? -16.75 32.594 4.32 1 93.12 465 SER A O 1
ATOM 3721 N N . SER A 1 466 ? -14.836 31.922 3.551 1 93.62 466 SER A N 1
ATOM 3722 C CA . SER A 1 466 ? -15.367 31.172 2.42 1 93.62 466 SER A CA 1
ATOM 3723 C C . SER A 1 466 ? -14.586 29.875 2.191 1 93.62 466 SER A C 1
ATOM 3725 O O . SER A 1 466 ? -13.531 29.672 2.787 1 93.62 466 SER A O 1
ATOM 3727 N N . SER A 1 467 ? -15.219 29.047 1.364 1 95.44 467 SER A N 1
ATOM 3728 C CA . SER A 1 467 ? -14.508 27.844 0.976 1 95.44 467 SER A CA 1
ATOM 3729 C C . SER A 1 467 ? -13.172 28.172 0.309 1 95.44 467 SER A C 1
ATOM 3731 O O . SER A 1 467 ? -13.109 29.031 -0.568 1 95.44 467 SER A O 1
ATOM 3733 N N . LEU A 1 468 ? -12.133 27.438 0.705 1 96.44 468 LEU A N 1
ATOM 3734 C CA . LEU A 1 468 ? -10.781 27.641 0.186 1 96.44 468 LEU A CA 1
ATOM 3735 C C . LEU A 1 468 ? -10.688 27.219 -1.273 1 96.44 468 LEU A C 1
ATOM 3737 O O . LEU A 1 468 ? -9.719 27.531 -1.959 1 96.44 468 LEU A O 1
ATOM 3741 N N . LEU A 1 469 ? -11.695 26.547 -1.749 1 93.69 469 LEU A N 1
ATOM 3742 C CA . LEU A 1 469 ? -11.758 26.125 -3.148 1 93.69 469 LEU A CA 1
ATOM 3743 C C . LEU A 1 469 ? -12.344 27.234 -4.016 1 93.69 469 LEU A C 1
ATOM 3745 O O . LEU A 1 469 ? -12.086 27.281 -5.223 1 93.69 469 LEU A O 1
ATOM 3749 N N . ARG A 1 470 ? -13.047 28.172 -3.371 1 90.88 470 ARG A N 1
ATOM 3750 C CA . ARG A 1 470 ? -13.828 29.125 -4.152 1 90.88 470 ARG A CA 1
ATOM 3751 C C . ARG A 1 470 ? -13.172 30.5 -4.152 1 90.88 470 ARG A C 1
ATOM 3753 O O . ARG A 1 470 ? -13.211 31.203 -5.16 1 90.88 470 ARG A O 1
ATOM 3760 N N . VAL A 1 471 ? -12.625 30.844 -2.998 1 91.25 471 VAL A N 1
ATOM 3761 C CA . VAL A 1 471 ? -12.125 32.219 -2.854 1 91.25 471 VAL A CA 1
ATOM 3762 C C . VAL A 1 471 ? -10.68 32.188 -2.348 1 91.25 471 VAL A C 1
ATOM 3764 O O . VAL A 1 471 ? -10.336 31.344 -1.498 1 91.25 471 VAL A O 1
ATOM 3767 N N . VAL A 1 472 ? -9.867 33.031 -2.857 1 90.75 472 VAL A N 1
ATOM 3768 C CA . VAL A 1 472 ? -8.5 33.188 -2.379 1 90.75 472 VAL A CA 1
ATOM 3769 C C . VAL A 1 472 ? -8.469 34.219 -1.261 1 90.75 472 VAL A C 1
ATOM 3771 O O . VAL A 1 472 ? -9.023 35.312 -1.408 1 90.75 472 VAL A O 1
ATOM 3774 N N . ASN A 1 473 ? -7.934 33.844 -0.186 1 93.75 473 ASN A N 1
ATOM 3775 C CA . ASN A 1 473 ? -7.758 34.812 0.896 1 93.75 473 ASN A CA 1
ATOM 3776 C C . ASN A 1 473 ? -6.715 35.875 0.54 1 93.75 473 ASN A C 1
ATOM 3778 O O . ASN A 1 473 ? -5.672 35.562 -0.034 1 93.75 473 ASN A O 1
ATOM 3782 N N . GLU A 1 474 ? -6.977 37.062 0.963 1 88.69 474 GLU A N 1
ATOM 3783 C CA . GLU A 1 474 ? -6.109 38.188 0.596 1 88.69 474 GLU A CA 1
ATOM 3784 C C . GLU A 1 474 ? -4.824 38.188 1.417 1 88.69 474 GLU A C 1
ATOM 3786 O O . GLU A 1 474 ? -4.805 37.688 2.545 1 88.69 474 GLU A O 1
ATOM 3791 N N . VAL A 1 475 ? -3.799 38.812 0.91 1 87.12 475 VAL A N 1
ATOM 3792 C CA . VAL A 1 475 ? -2.494 38.906 1.56 1 87.12 475 VAL A CA 1
ATOM 3793 C C . VAL A 1 475 ? -2.576 39.812 2.777 1 87.12 475 VAL A C 1
ATOM 3795 O O . VAL A 1 475 ? -1.838 39.625 3.748 1 87.12 475 VAL A O 1
ATOM 3798 N N . TYR A 1 476 ? -3.49 40.812 2.777 1 91 476 TYR A N 1
ATOM 3799 C CA . TYR A 1 476 ? -3.561 41.812 3.844 1 91 476 TYR A CA 1
ATOM 3800 C C . TYR A 1 476 ? -4.547 41.375 4.926 1 91 476 TYR A C 1
ATOM 3802 O O . TYR A 1 476 ? -4.852 42.156 5.84 1 91 476 TYR A O 1
ATOM 3810 N N . ARG A 1 477 ? -5.016 40.156 4.816 1 94 477 ARG A N 1
ATOM 3811 C CA . ARG A 1 477 ? -5.977 39.656 5.777 1 94 477 ARG A CA 1
ATOM 3812 C C . ARG A 1 477 ? -5.359 39.531 7.168 1 94 477 ARG A C 1
ATOM 3814 O O . ARG A 1 477 ? -4.336 38.875 7.348 1 94 477 ARG A O 1
ATOM 3821 N N . SER A 1 478 ? -6.027 40.219 8.164 1 93.94 478 SER A N 1
ATOM 3822 C CA . SER A 1 478 ? -5.586 40.156 9.555 1 93.94 478 SER A CA 1
ATOM 3823 C C . SER A 1 478 ? -6.383 39.125 10.344 1 93.94 478 SER A C 1
ATOM 3825 O O . SER A 1 478 ? -7.355 38.562 9.844 1 93.94 478 SER A O 1
ATOM 3827 N N . CYS A 1 479 ? -5.926 38.875 11.625 1 96.5 479 CYS A N 1
ATOM 3828 C CA . CYS A 1 479 ? -6.676 37.969 12.492 1 96.5 479 CYS A CA 1
ATOM 3829 C C . CYS A 1 479 ? -8.078 38.5 12.75 1 96.5 479 CYS A C 1
ATOM 3831 O O . CYS A 1 479 ? -9.039 37.719 12.812 1 96.5 479 CYS A O 1
ATOM 3833 N N . ASP A 1 480 ? -8.219 39.781 12.836 1 94.5 480 ASP A N 1
ATOM 3834 C CA . ASP A 1 480 ? -9.531 40.406 13.039 1 94.5 480 ASP A CA 1
ATOM 3835 C C . ASP A 1 480 ? -10.438 40.156 11.836 1 94.5 480 ASP A C 1
ATOM 3837 O O . ASP A 1 480 ? -11.609 39.812 12 1 94.5 480 ASP A O 1
ATOM 3841 N N . ASP A 1 481 ? -9.852 40.344 10.664 1 93.56 481 ASP A N 1
ATOM 3842 C CA . ASP A 1 481 ? -10.602 40.062 9.438 1 93.56 481 ASP A CA 1
ATOM 3843 C C . ASP A 1 481 ? -11.078 38.625 9.414 1 93.56 481 ASP A C 1
ATOM 3845 O O . ASP A 1 481 ? -12.164 38.344 8.906 1 93.56 481 ASP A O 1
ATOM 3849 N N . ALA A 1 482 ? -10.273 37.75 9.953 1 95.5 482 ALA A N 1
ATOM 3850 C CA . ALA A 1 482 ? -10.539 36.312 9.914 1 95.5 482 ALA A CA 1
ATOM 3851 C C . ALA A 1 482 ? -11.352 35.875 11.125 1 95.5 482 ALA A C 1
ATOM 3853 O O . ALA A 1 482 ? -11.578 34.688 11.328 1 95.5 482 ALA A O 1
ATOM 3854 N N . ALA A 1 483 ? -11.711 36.75 11.977 1 93.62 483 ALA A N 1
ATOM 3855 C CA . ALA A 1 483 ? -12.508 36.469 13.172 1 93.62 483 ALA A CA 1
ATOM 3856 C C . ALA A 1 483 ? -11.742 35.594 14.148 1 93.62 483 ALA A C 1
ATOM 3858 O O . ALA A 1 483 ? -12.32 34.719 14.789 1 93.62 483 ALA A O 1
ATOM 3859 N N . ILE A 1 484 ? -10.469 35.719 14.289 1 95.56 484 ILE A N 1
ATOM 3860 C CA . ILE A 1 484 ? -9.609 35.062 15.258 1 95.56 484 ILE A CA 1
ATOM 3861 C C . ILE A 1 484 ? -9.352 35.969 16.438 1 95.56 484 ILE A C 1
ATOM 3863 O O . ILE A 1 484 ? -8.82 37.094 16.266 1 95.56 484 ILE A O 1
ATOM 3867 N N . PRO A 1 485 ? -9.734 35.562 17.578 1 94.38 485 PRO A N 1
ATOM 3868 C CA . PRO A 1 485 ? -9.531 36.438 18.734 1 94.38 485 PRO A CA 1
ATOM 3869 C C . PRO A 1 485 ? -8.055 36.719 19 1 94.38 485 PRO A C 1
ATOM 3871 O O . PRO A 1 485 ? -7.195 35.875 18.703 1 94.38 485 PRO A O 1
ATOM 3874 N N . PRO A 1 486 ? -7.77 37.812 19.609 1 92.81 486 PRO A N 1
ATOM 3875 C CA . PRO A 1 486 ? -6.379 38.25 19.812 1 92.81 486 PRO A CA 1
ATOM 3876 C C . PRO A 1 486 ? -5.566 37.25 20.625 1 92.81 486 PRO A C 1
ATOM 3878 O O . PRO A 1 486 ? -4.371 37.062 20.375 1 92.81 486 PRO A O 1
ATOM 3881 N N . HIS A 1 487 ? -6.195 36.562 21.562 1 91.94 487 HIS A N 1
ATOM 3882 C CA . HIS A 1 487 ? -5.438 35.656 22.422 1 91.94 487 HIS A CA 1
ATOM 3883 C C . HIS A 1 487 ? -5.098 34.375 21.688 1 91.94 487 HIS A C 1
ATOM 3885 O O . HIS A 1 487 ? -4.316 33.562 22.188 1 91.94 487 HIS A O 1
ATOM 3891 N N . LEU A 1 488 ? -5.641 34.188 20.531 1 94.69 488 LEU A N 1
ATOM 3892 C CA . LEU A 1 488 ? -5.332 33 19.719 1 94.69 488 LEU A CA 1
ATOM 3893 C C . LEU A 1 488 ? -4.551 33.375 18.469 1 94.69 488 LEU A C 1
ATOM 3895 O O . LEU A 1 488 ? -4.074 32.5 17.734 1 94.69 488 LEU A O 1
ATOM 3899 N N . CYS A 1 489 ? -4.398 34.688 18.219 1 95.88 489 CYS A N 1
ATOM 3900 C CA . CYS A 1 489 ? -3.814 35.188 16.969 1 95.88 489 CYS A CA 1
ATOM 3901 C C . CYS A 1 489 ? -2.312 34.938 16.938 1 95.88 489 CYS A C 1
ATOM 3903 O O . CYS A 1 489 ? -1.582 35.375 17.812 1 95.88 489 CYS A O 1
ATOM 3905 N N . LEU A 1 490 ? -1.818 34.281 15.875 1 96.19 490 LEU A N 1
ATOM 3906 C CA . LEU A 1 490 ? -0.403 33.938 15.758 1 96.19 490 LEU A CA 1
ATOM 3907 C C . LEU A 1 490 ? 0.323 34.969 14.883 1 96.19 490 LEU A C 1
ATOM 3909 O O . LEU A 1 490 ? 1.548 34.906 14.75 1 96.19 490 LEU A O 1
ATOM 3913 N N . CYS A 1 491 ? -0.391 35.875 14.258 1 96.81 491 CYS A N 1
ATOM 3914 C CA . CYS A 1 491 ? 0.274 36.938 13.492 1 96.81 491 CYS A CA 1
ATOM 3915 C C . CYS A 1 491 ? 1.127 37.812 14.398 1 96.81 491 CYS A C 1
ATOM 3917 O O . CYS A 1 491 ? 0.605 38.469 15.297 1 96.81 491 CYS A O 1
ATOM 3919 N N . MET A 1 492 ? 2.34 37.844 14.102 1 95.44 492 MET A N 1
ATOM 3920 C CA . MET A 1 492 ? 3.262 38.531 14.984 1 95.44 492 MET A CA 1
ATOM 3921 C C . MET A 1 492 ? 3.156 40.062 14.789 1 95.44 492 MET A C 1
ATOM 3923 O O . MET A 1 492 ? 2.826 40.531 13.703 1 95.44 492 MET A O 1
ATOM 3927 N N . ASP A 1 493 ? 3.52 40.688 15.859 1 92.31 493 ASP A N 1
ATOM 3928 C CA . ASP A 1 493 ? 3.523 42.125 15.859 1 92.31 493 ASP A CA 1
ATOM 3929 C C . ASP A 1 493 ? 4.945 42.688 15.742 1 92.31 493 ASP A C 1
ATOM 3931 O O . ASP A 1 493 ? 5.891 42.094 16.25 1 92.31 493 ASP A O 1
ATOM 3935 N N . GLU A 1 494 ? 4.996 43.781 15.078 1 93.25 494 GLU A N 1
ATOM 3936 C CA . GLU A 1 494 ? 6.273 44.5 15.062 1 93.25 494 GLU A CA 1
ATOM 3937 C C . GLU A 1 494 ? 6.57 45.125 16.406 1 93.25 494 GLU A C 1
ATOM 3939 O O . GLU A 1 494 ? 5.672 45.688 17.062 1 93.25 494 GLU A O 1
ATOM 3944 N N . LYS A 1 495 ? 7.816 45 16.766 1 92.69 495 LYS A N 1
ATOM 3945 C CA . LYS A 1 495 ? 8.305 45.656 17.984 1 92.69 495 LYS A CA 1
ATOM 3946 C C . LYS A 1 495 ? 9.234 46.812 17.641 1 92.69 495 LYS A C 1
ATOM 3948 O O . LYS A 1 495 ? 10.453 46.656 17.609 1 92.69 495 LYS A O 1
ATOM 3953 N N . PRO A 1 496 ? 8.703 48 17.609 1 91.69 496 PRO A N 1
ATOM 3954 C CA . PRO A 1 496 ? 9.5 49.125 17.141 1 91.69 496 PRO A CA 1
ATOM 3955 C C . PRO A 1 496 ? 10.672 49.438 18.062 1 91.69 496 PRO A C 1
ATOM 3957 O O . PRO A 1 496 ? 11.766 49.75 17.594 1 91.69 496 PRO A O 1
ATOM 3960 N N . LEU A 1 497 ? 10.422 49.438 19.344 1 91.06 497 LEU A N 1
ATOM 3961 C CA . LEU A 1 497 ? 11.477 49.75 20.297 1 91.06 497 LEU A CA 1
ATOM 3962 C C . LEU A 1 497 ? 12.641 48.781 20.172 1 91.06 497 LEU A C 1
ATOM 3964 O O . LEU A 1 497 ? 13.805 49.188 20.234 1 91.06 497 LEU A O 1
ATOM 3968 N N . LEU A 1 498 ? 12.312 47.562 20 1 90.31 498 LEU A N 1
ATOM 3969 C CA . LEU A 1 498 ? 13.359 46.562 19.828 1 90.31 498 LEU A CA 1
ATOM 3970 C C . LEU A 1 498 ? 14.047 46.719 18.469 1 90.31 498 LEU A C 1
ATOM 3972 O O . LEU A 1 498 ? 15.242 46.438 18.344 1 90.31 498 LEU A O 1
ATOM 3976 N N . SER A 1 499 ? 13.328 47.062 17.5 1 92.75 499 SER A N 1
ATOM 3977 C CA . SER A 1 499 ? 13.875 47.281 16.156 1 92.75 499 SER A CA 1
ATOM 3978 C C . SER A 1 499 ? 14.93 48.375 16.156 1 92.75 499 SER A C 1
ATOM 3980 O O . SER A 1 499 ? 15.891 48.312 15.383 1 92.75 499 SER A O 1
ATOM 3982 N N . GLU A 1 500 ? 14.781 49.312 17.016 1 93.06 500 GLU A N 1
ATOM 3983 C CA . GLU A 1 500 ? 15.703 50.438 17.094 1 93.06 500 GLU A CA 1
ATOM 3984 C C . GLU A 1 500 ? 17.078 50 17.594 1 93.06 500 GLU A C 1
ATOM 3986 O O . GLU A 1 500 ? 18.078 50.688 17.375 1 93.06 500 GLU A O 1
ATOM 3991 N N . GLU A 1 501 ? 17.031 48.938 18.188 1 91.69 501 GLU A N 1
ATOM 3992 C CA . GLU A 1 501 ? 18.297 48.406 18.719 1 91.69 501 GLU A CA 1
ATOM 3993 C C . GLU A 1 501 ? 19.156 47.812 17.609 1 91.69 501 GLU A C 1
ATOM 3995 O O . GLU A 1 501 ? 20.344 47.562 17.797 1 91.69 501 GLU A O 1
ATOM 4000 N N . TYR A 1 502 ? 18.562 47.656 16.438 1 94.25 502 TYR A N 1
ATOM 4001 C CA . TYR A 1 502 ? 19.297 47.031 15.328 1 94.25 502 TYR A CA 1
ATOM 4002 C C . TYR A 1 502 ? 19.375 47.969 14.133 1 94.25 502 TYR A C 1
ATOM 4004 O O . TYR A 1 502 ? 18.859 47.656 13.055 1 94.25 502 TYR A O 1
ATOM 4012 N N . PRO A 1 503 ? 20.125 49 14.258 1 94.88 503 PRO A N 1
ATOM 4013 C CA . PRO A 1 503 ? 20.297 49.906 13.117 1 94.88 503 PRO A CA 1
ATOM 4014 C C . PRO A 1 503 ? 21.219 49.312 12.039 1 94.88 503 PRO A C 1
ATOM 4016 O O . PRO A 1 503 ? 21.859 48.281 12.266 1 94.88 503 PRO A O 1
ATOM 4019 N N . SER A 1 504 ? 21.328 50.031 10.93 1 94.62 504 SER A N 1
ATOM 4020 C CA . SER A 1 504 ? 22.031 49.562 9.75 1 94.62 504 SER A CA 1
ATOM 4021 C C . SER A 1 504 ? 23.516 49.406 10.031 1 94.62 504 SER A C 1
ATOM 4023 O O . SER A 1 504 ? 24.219 48.688 9.305 1 94.62 504 SER A O 1
ATOM 4025 N N . TYR A 1 505 ? 24 50.062 11.078 1 93.5 505 TYR A N 1
ATOM 4026 C CA . TYR A 1 505 ? 25.422 49.969 11.367 1 93.5 505 TYR A CA 1
ATOM 4027 C C . TYR A 1 505 ? 25.688 48.969 12.477 1 93.5 505 TYR A C 1
ATOM 4029 O O . TYR A 1 505 ? 26.844 48.75 12.844 1 93.5 505 TYR A O 1
ATOM 4037 N N . SER A 1 506 ? 24.656 48.406 13.039 1 94.56 506 SER A N 1
ATOM 4038 C CA . SER A 1 506 ? 24.859 47.406 14.078 1 94.56 506 SER A CA 1
ATOM 4039 C C . SER A 1 506 ? 25.5 46.156 13.508 1 94.56 506 SER A C 1
ATOM 4041 O O . SER A 1 506 ? 25.375 45.875 12.312 1 94.56 506 SER A O 1
ATOM 4043 N N . PHE A 1 507 ? 26.125 45.406 14.359 1 94.44 507 PHE A N 1
ATOM 4044 C CA . PHE A 1 507 ? 26.781 44.156 13.969 1 94.44 507 PHE A CA 1
ATOM 4045 C C . PHE A 1 507 ? 25.766 43.156 13.438 1 94.44 507 PHE A C 1
ATOM 4047 O O . PHE A 1 507 ? 26.016 42.469 12.43 1 94.44 507 PHE A O 1
ATOM 4054 N N . GLU A 1 508 ? 24.672 42.969 14.102 1 93.94 508 GLU A N 1
ATOM 4055 C CA . GLU A 1 508 ? 23.625 42.031 13.711 1 93.94 508 GLU A CA 1
ATOM 4056 C C . GLU A 1 508 ? 23.078 42.375 12.328 1 93.94 508 GLU A C 1
ATOM 4058 O O . GLU A 1 508 ? 22.891 41.469 11.5 1 93.94 508 GLU A O 1
ATOM 4063 N N . PHE A 1 509 ? 22.812 43.625 12.102 1 95.62 509 PHE A N 1
ATOM 4064 C CA . PHE A 1 509 ? 22.281 44.031 10.805 1 95.62 509 PHE A CA 1
ATOM 4065 C C . PHE A 1 509 ? 23.266 43.688 9.688 1 95.62 509 PHE A C 1
ATOM 4067 O O . PHE A 1 509 ? 22.859 43.125 8.664 1 95.62 509 PHE A O 1
ATOM 4074 N N . LEU A 1 510 ? 24.516 43.969 9.93 1 94.88 510 LEU A N 1
ATOM 4075 C CA . LEU A 1 510 ? 25.531 43.719 8.914 1 94.88 510 LEU A CA 1
ATOM 4076 C C . LEU A 1 510 ? 25.688 42.25 8.641 1 94.88 510 LEU A C 1
ATOM 4078 O O . LEU A 1 510 ? 25.906 41.844 7.496 1 94.88 510 LEU A O 1
ATOM 4082 N N . GLN A 1 511 ? 25.609 41.531 9.625 1 95.06 511 GLN A N 1
ATOM 4083 C CA . GLN A 1 511 ? 25.703 40.062 9.469 1 95.06 511 GLN A CA 1
ATOM 4084 C C . GLN A 1 511 ? 24.562 39.562 8.602 1 95.06 511 GLN A C 1
ATOM 4086 O O . GLN A 1 511 ? 24.781 38.75 7.695 1 95.06 511 GLN A O 1
ATOM 4091 N N . LEU A 1 512 ? 23.344 39.938 8.906 1 95.69 512 LEU A N 1
ATOM 4092 C CA . LEU A 1 512 ? 22.188 39.469 8.156 1 95.69 512 LEU A CA 1
ATOM 4093 C C . LEU A 1 512 ? 22.219 40.031 6.73 1 95.69 512 LEU A C 1
ATOM 4095 O O . LEU A 1 512 ? 21.812 39.344 5.793 1 95.69 512 LEU A O 1
ATOM 4099 N N . PHE A 1 513 ? 22.719 41.219 6.633 1 95.19 513 PHE A N 1
ATOM 4100 C CA . PHE A 1 513 ? 22.875 41.812 5.312 1 95.19 513 PHE A CA 1
ATOM 4101 C C . PHE A 1 513 ? 23.797 40.969 4.438 1 95.19 513 PHE A C 1
ATOM 4103 O O . PHE A 1 513 ? 23.484 40.688 3.277 1 95.19 513 PHE A O 1
ATOM 4110 N N . GLU A 1 514 ? 24.859 40.594 5.02 1 95.19 514 GLU A N 1
ATOM 4111 C CA . GLU A 1 514 ? 25.812 39.781 4.266 1 95.19 514 GLU A CA 1
ATOM 4112 C C . GLU A 1 514 ? 25.219 38.438 3.875 1 95.19 514 GLU A C 1
ATOM 4114 O O . GLU A 1 514 ? 25.5 37.906 2.797 1 95.19 514 GLU A O 1
ATOM 4119 N N . TYR A 1 515 ? 24.453 37.938 4.781 1 94.69 515 TYR A N 1
ATOM 4120 C CA . TYR A 1 515 ? 23.797 36.656 4.48 1 94.69 515 TYR A CA 1
ATOM 4121 C C . TYR A 1 515 ? 22.844 36.812 3.301 1 94.69 515 TYR A C 1
ATOM 4123 O O . TYR A 1 515 ? 22.875 36.031 2.363 1 94.69 515 TYR A O 1
ATOM 4131 N N . VAL A 1 516 ? 21.984 37.812 3.348 1 93.88 516 VAL A N 1
ATOM 4132 C CA . VAL A 1 516 ? 20.984 38 2.301 1 93.88 516 VAL A CA 1
ATOM 4133 C C . VAL A 1 516 ? 21.688 38.344 0.985 1 93.88 516 VAL A C 1
ATOM 4135 O O . VAL A 1 516 ? 21.234 37.906 -0.086 1 93.88 516 VAL A O 1
ATOM 4138 N N . LYS A 1 517 ? 22.734 39.125 1.095 1 93.5 517 LYS A N 1
ATOM 4139 C CA . LYS A 1 517 ? 23.547 39.438 -0.077 1 93.5 517 LYS A CA 1
ATOM 4140 C C . LYS A 1 517 ? 24.078 38.156 -0.743 1 93.5 517 LYS A C 1
ATOM 4142 O O . LYS A 1 517 ? 23.969 38 -1.958 1 93.5 517 LYS A O 1
ATOM 4147 N N . ALA A 1 518 ? 24.594 37.375 0.073 1 93.75 518 ALA A N 1
ATOM 4148 C CA . ALA A 1 518 ? 25.141 36.125 -0.452 1 93.75 518 ALA A CA 1
ATOM 4149 C C . ALA A 1 518 ? 24.047 35.281 -1.102 1 93.75 518 ALA A C 1
ATOM 4151 O O . ALA A 1 518 ? 24.266 34.688 -2.154 1 93.75 518 ALA A O 1
ATOM 4152 N N . GLU A 1 519 ? 22.906 35.156 -0.471 1 92.12 519 GLU A N 1
ATOM 4153 C CA . GLU A 1 519 ? 21.781 34.375 -0.984 1 92.12 519 GLU A CA 1
ATOM 4154 C C . GLU A 1 519 ? 21.266 34.969 -2.301 1 92.12 519 GLU A C 1
ATOM 4156 O O . GLU A 1 519 ? 20.906 34.219 -3.211 1 92.12 519 GLU A O 1
ATOM 4161 N N . ALA A 1 520 ? 21.203 36.25 -2.398 1 89.94 520 ALA A N 1
ATOM 4162 C CA . ALA A 1 520 ? 20.703 36.906 -3.604 1 89.94 520 ALA A CA 1
ATOM 4163 C C . ALA A 1 520 ? 21.688 36.719 -4.766 1 89.94 520 ALA A C 1
ATOM 4165 O O . ALA A 1 520 ? 21.266 36.469 -5.902 1 89.94 520 ALA A O 1
ATOM 4166 N N . LEU A 1 521 ? 22.906 36.781 -4.496 1 91.62 521 LEU A N 1
ATOM 4167 C CA . LEU A 1 521 ? 23.922 36.812 -5.539 1 91.62 521 LEU A CA 1
ATOM 4168 C C . LEU A 1 521 ? 24.203 35.375 -6.023 1 91.62 521 LEU A C 1
ATOM 4170 O O . LEU A 1 521 ? 24.969 35.188 -6.969 1 91.62 521 LEU A O 1
ATOM 4174 N N . LYS A 1 522 ? 23.656 34.469 -5.324 1 89.38 522 LYS A N 1
ATOM 4175 C CA . LYS A 1 522 ? 23.688 33.094 -5.871 1 89.38 522 LYS A CA 1
ATOM 4176 C C . LYS A 1 522 ? 23 33.031 -7.223 1 89.38 522 LYS A C 1
ATOM 4178 O O . LYS A 1 522 ? 23.266 32.156 -8.023 1 89.38 522 LYS A O 1
ATOM 4183 N N . ASN A 1 523 ? 22.094 33.938 -7.398 1 85.88 523 ASN A N 1
ATOM 4184 C CA . ASN A 1 523 ? 21.359 34 -8.656 1 85.88 523 ASN A CA 1
ATOM 4185 C C . ASN A 1 523 ? 22.078 34.906 -9.672 1 85.88 523 ASN A C 1
ATOM 4187 O O . ASN A 1 523 ? 22.453 36.031 -9.352 1 85.88 523 ASN A O 1
ATOM 4191 N N . ASP A 1 524 ? 22.281 34.469 -10.891 1 85.94 524 ASP A N 1
ATOM 4192 C CA . ASP A 1 524 ? 23.156 35.094 -11.883 1 85.94 524 ASP A CA 1
ATOM 4193 C C . ASP A 1 524 ? 22.516 36.375 -12.414 1 85.94 524 ASP A C 1
ATOM 4195 O O . ASP A 1 524 ? 23.188 37.188 -13.078 1 85.94 524 ASP A O 1
ATOM 4199 N N . CYS A 1 525 ? 21.297 36.594 -12.102 1 88.12 525 CYS A N 1
ATOM 4200 C CA . CYS A 1 525 ? 20.625 37.75 -12.688 1 88.12 525 CYS A CA 1
ATOM 4201 C C . CYS A 1 525 ? 20.859 39 -11.836 1 88.12 525 CYS A C 1
ATOM 4203 O O . CYS A 1 525 ? 20.484 40.094 -12.234 1 88.12 525 CYS A O 1
ATOM 4205 N N . PHE A 1 526 ? 21.453 38.812 -10.734 1 91.06 526 PHE A N 1
ATOM 4206 C CA . PHE A 1 526 ? 21.688 39.938 -9.852 1 91.06 526 PHE A CA 1
ATOM 4207 C C . PHE A 1 526 ? 23.172 40.281 -9.805 1 91.06 526 PHE A C 1
ATOM 4209 O O . PHE A 1 526 ? 24.031 39.406 -9.883 1 91.06 526 PHE A O 1
ATOM 4216 N N . GLU A 1 527 ? 23.438 41.562 -9.688 1 89.75 527 GLU A N 1
ATOM 4217 C CA . GLU A 1 527 ? 24.844 42 -9.727 1 89.75 527 GLU A CA 1
ATOM 4218 C C . GLU A 1 527 ? 25.234 42.688 -8.43 1 89.75 527 GLU A C 1
ATOM 4220 O O . GLU A 1 527 ? 26.422 42.719 -8.062 1 89.75 527 GLU A O 1
ATOM 4225 N N . GLU A 1 528 ? 24.266 43.438 -7.836 1 92.25 528 GLU A N 1
ATOM 4226 C CA . GLU A 1 528 ? 24.594 44.219 -6.652 1 92.25 528 GLU A CA 1
ATOM 4227 C C . GLU A 1 528 ? 23.469 44.188 -5.625 1 92.25 528 GLU A C 1
ATOM 4229 O O . GLU A 1 528 ? 22.297 44.094 -5.988 1 92.25 528 GLU A O 1
ATOM 4234 N N . VAL A 1 529 ? 23.859 44.188 -4.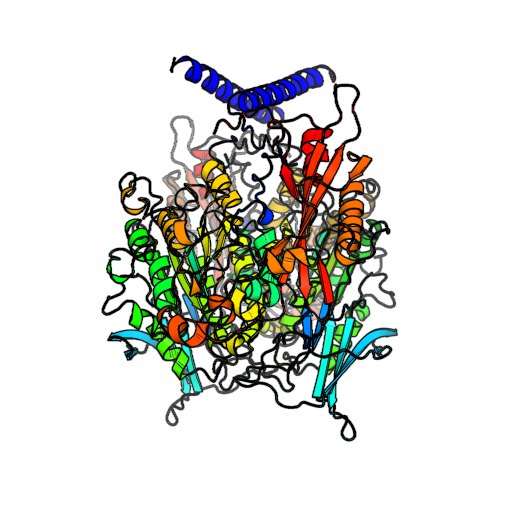391 1 94.44 529 VAL A N 1
ATOM 4235 C CA . VAL A 1 529 ? 22.938 44.281 -3.27 1 94.44 529 VAL A CA 1
ATOM 4236 C C . VAL A 1 529 ? 23.359 45.438 -2.354 1 94.44 529 VAL A C 1
ATOM 4238 O O . VAL A 1 529 ? 24.516 45.5 -1.927 1 94.44 529 VAL A O 1
ATOM 4241 N N . ASP A 1 530 ? 22.453 46.344 -2.113 1 93.56 530 ASP A N 1
ATOM 4242 C CA . ASP A 1 530 ? 22.75 47.5 -1.306 1 93.56 530 ASP A CA 1
ATOM 4243 C C . ASP A 1 530 ? 21.766 47.656 -0.149 1 93.56 530 ASP A C 1
ATOM 4245 O O . ASP A 1 530 ? 20.75 46.938 -0.104 1 93.56 530 ASP A O 1
ATOM 4249 N N . LEU A 1 531 ? 22.141 48.5 0.722 1 93.19 531 LEU A N 1
ATOM 4250 C CA . LEU A 1 531 ? 21.203 48.875 1.787 1 93.19 531 LEU A CA 1
ATOM 4251 C C . LEU A 1 531 ? 19.969 49.562 1.223 1 93.19 531 LEU A C 1
ATOM 4253 O O . LEU A 1 531 ? 20.094 50.406 0.316 1 93.19 531 LEU A O 1
ATOM 4257 N N . ALA A 1 532 ? 18.859 49.188 1.71 1 90.62 532 ALA A N 1
ATOM 4258 C CA . ALA A 1 532 ? 17.625 49.906 1.342 1 90.62 532 ALA A CA 1
ATOM 4259 C C . ALA A 1 532 ? 17.484 51.188 2.14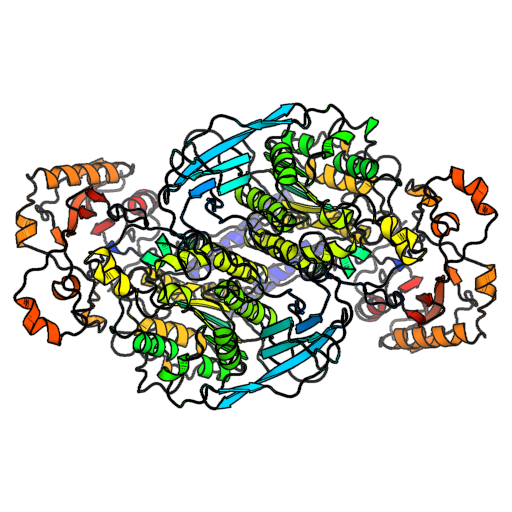5 1 90.62 532 ALA A C 1
ATOM 4261 O O . ALA A 1 532 ? 17.375 51.156 3.371 1 90.62 532 ALA A O 1
ATOM 4262 N N . LYS A 1 533 ? 17.391 52.281 1.524 1 87.62 533 LYS A N 1
ATOM 4263 C CA . LYS A 1 533 ? 17.391 53.594 2.172 1 87.62 533 LYS A CA 1
ATOM 4264 C C . LYS A 1 533 ? 16.172 53.75 3.088 1 87.62 533 LYS A C 1
ATOM 4266 O O . LYS A 1 533 ? 16.234 54.438 4.09 1 87.62 533 LYS A O 1
ATOM 4271 N N . GLU A 1 534 ? 15.148 53.125 2.744 1 86.19 534 GLU A N 1
ATOM 4272 C CA . GLU A 1 534 ? 13.914 53.25 3.516 1 86.19 534 GLU A CA 1
ATOM 4273 C C . GLU A 1 534 ? 13.875 52.219 4.656 1 86.19 534 GLU A C 1
ATOM 4275 O O . GLU A 1 534 ? 12.992 52.281 5.52 1 86.19 534 GLU A O 1
ATOM 4280 N N . HIS A 1 535 ? 14.75 51.312 4.746 1 88.94 535 HIS A N 1
ATOM 4281 C CA . HIS A 1 535 ? 14.773 50.25 5.734 1 88.94 535 HIS A CA 1
ATOM 4282 C C . HIS A 1 535 ? 16.141 50.156 6.41 1 88.94 535 HIS A C 1
ATOM 4284 O O . HIS A 1 535 ? 16.906 49.219 6.125 1 88.94 535 HIS A O 1
ATOM 4290 N N . LEU A 1 536 ? 16.328 51.031 7.352 1 91.75 536 LEU A N 1
AT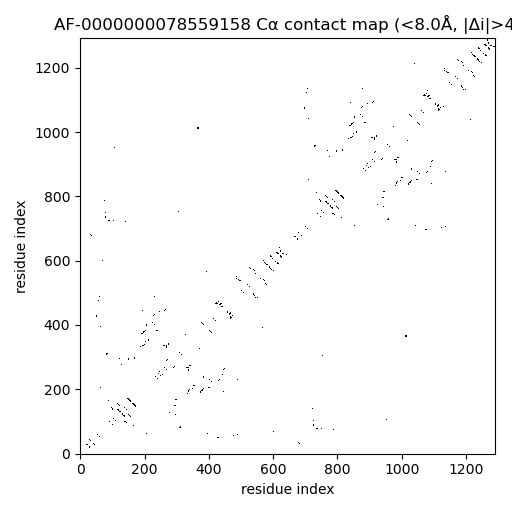OM 4291 C CA . LEU A 1 536 ? 17.656 51.188 7.934 1 91.75 536 LEU A CA 1
ATOM 4292 C C . LEU A 1 536 ? 17.734 50.469 9.281 1 91.75 536 LEU A C 1
ATOM 4294 O O . LEU A 1 536 ? 18.734 50.594 10 1 91.75 536 LEU A O 1
ATOM 4298 N N . HIS A 1 537 ? 16.672 49.812 9.656 1 94.38 537 HIS A N 1
ATOM 4299 C CA . HIS A 1 537 ? 16.656 49 10.859 1 94.38 537 HIS A CA 1
ATOM 4300 C C . HIS A 1 537 ? 16.125 47.594 10.547 1 94.38 537 HIS A C 1
ATOM 4302 O O . HIS A 1 537 ? 15.367 47.406 9.594 1 94.38 537 HIS A O 1
ATOM 4308 N N . LEU A 1 538 ? 16.594 46.656 11.375 1 95.06 538 LEU A N 1
ATOM 4309 C CA . LEU A 1 538 ? 15.906 45.375 11.344 1 95.06 538 LEU A CA 1
ATOM 4310 C C . LEU A 1 538 ? 14.5 45.5 11.922 1 95.06 538 LEU A C 1
ATOM 4312 O O . LEU A 1 538 ? 14.273 46.281 12.852 1 95.06 538 LEU A O 1
ATOM 4316 N N . THR A 1 539 ? 13.586 44.844 11.359 1 94.38 539 THR A N 1
ATOM 4317 C CA . THR A 1 539 ? 12.242 44.781 11.93 1 94.38 539 THR A CA 1
ATOM 4318 C C . THR A 1 539 ? 12.109 43.594 12.867 1 94.38 539 THR A C 1
ATOM 4320 O O . THR A 1 539 ? 12.211 42.438 12.438 1 94.38 539 THR A O 1
ATOM 4323 N N . VAL A 1 540 ? 11.93 43.844 14.102 1 94.62 540 VAL A N 1
ATOM 4324 C CA . VAL A 1 540 ? 11.773 42.781 15.078 1 94.62 540 VAL A CA 1
ATOM 4325 C C . VAL A 1 540 ? 10.297 42.406 15.219 1 94.62 540 VAL A C 1
ATOM 4327 O O . VAL A 1 540 ? 9.445 43.281 15.344 1 94.62 540 VAL A O 1
ATOM 4330 N N . LEU A 1 541 ? 10.016 41.125 15.141 1 94.81 541 LEU A N 1
ATOM 4331 C CA . LEU A 1 541 ? 8.656 40.625 15.234 1 94.81 541 LEU A CA 1
ATOM 4332 C C . LEU A 1 541 ? 8.523 39.656 16.422 1 94.81 541 LEU A C 1
ATOM 4334 O O . LEU A 1 541 ? 9.438 38.906 16.719 1 94.81 541 LEU A O 1
ATOM 4338 N N . SER A 1 542 ? 7.406 39.719 17.062 1 92.31 542 SER A N 1
ATOM 4339 C CA . SER A 1 542 ? 7.125 38.812 18.172 1 92.31 542 SER A CA 1
ATOM 4340 C C . SER A 1 542 ? 5.637 38.531 18.281 1 92.31 542 SER A C 1
ATOM 4342 O O . SER A 1 542 ? 4.809 39.25 17.734 1 92.31 542 SER A O 1
ATOM 4344 N N . LEU A 1 543 ? 5.355 37.469 19.047 1 92.44 543 LEU A N 1
ATOM 4345 C CA . LEU A 1 543 ? 3.963 37.125 19.266 1 92.44 543 LEU A CA 1
ATOM 4346 C C . LEU A 1 543 ? 3.277 38.125 20.188 1 92.44 543 LEU A C 1
ATOM 4348 O O . LEU A 1 543 ? 3.93 38.719 21.031 1 92.44 543 LEU A O 1
ATOM 4352 N N . ASN A 1 544 ? 2.014 38.219 19.906 1 88.69 544 ASN A N 1
ATOM 4353 C CA . ASN A 1 544 ? 1.23 39.031 20.828 1 88.69 544 ASN A CA 1
ATOM 4354 C C . ASN A 1 544 ? 1.374 38.562 22.266 1 88.69 544 ASN A C 1
ATOM 4356 O O . ASN A 1 544 ? 1.446 37.344 22.531 1 88.69 544 ASN A O 1
ATOM 4360 N N . PRO A 1 545 ? 1.418 39.469 23.188 1 88.31 545 PRO A N 1
ATOM 4361 C CA . PRO A 1 545 ? 1.66 39.125 24.578 1 88.31 545 PRO A CA 1
ATOM 4362 C C . PRO A 1 545 ? 0.627 38.156 25.141 1 88.31 545 PRO A C 1
ATOM 4364 O O . PRO A 1 545 ? 0.952 37.312 26 1 88.31 545 PRO A O 1
ATOM 4367 N N . MET A 1 546 ? -0.546 38.25 24.734 1 89.88 546 MET A N 1
ATOM 4368 C CA . MET A 1 546 ? -1.575 37.344 25.203 1 89.88 546 MET A CA 1
ATOM 4369 C C . MET A 1 546 ? -1.219 35.875 24.859 1 89.88 546 MET A C 1
ATOM 4371 O O . MET A 1 546 ? -1.369 35 25.688 1 89.88 546 MET A O 1
ATOM 4375 N N . VAL A 1 547 ? -0.763 35.656 23.656 1 90.25 547 VAL A N 1
ATOM 4376 C CA . VAL A 1 547 ? -0.365 34.344 23.188 1 90.25 547 VAL A CA 1
ATOM 4377 C C . VAL A 1 547 ? 0.872 33.875 23.953 1 90.25 547 VAL A C 1
ATOM 4379 O O . VAL A 1 547 ? 0.974 32.719 24.328 1 90.25 547 VAL A O 1
ATOM 4382 N N . GLN A 1 548 ? 1.74 34.719 24.156 1 87.56 548 GLN A N 1
ATOM 4383 C CA . GLN A 1 548 ? 2.963 34.406 24.875 1 87.56 548 GLN A CA 1
ATOM 4384 C C . GLN A 1 548 ? 2.65 33.906 26.297 1 87.56 548 GLN A C 1
ATOM 4386 O O . GLN A 1 548 ? 3.32 33.031 26.812 1 87.56 548 GLN A O 1
ATOM 4391 N N . HIS A 1 549 ? 1.635 34.562 26.906 1 84 549 HIS A N 1
ATOM 4392 C CA . HIS A 1 549 ? 1.249 34.156 28.25 1 84 549 HIS A CA 1
ATOM 4393 C C . HIS A 1 549 ? 0.448 32.875 28.25 1 84 549 HIS A C 1
ATOM 4395 O O . HIS A 1 549 ? 0.231 32.25 29.297 1 84 549 HIS A O 1
ATOM 4401 N N . GLY A 1 550 ? 0.061 32.438 27.094 1 81.69 550 GLY A N 1
ATOM 4402 C CA . GLY A 1 550 ? -0.72 31.203 26.984 1 81.69 550 GLY A CA 1
ATOM 4403 C C . GLY A 1 550 ? -2.146 31.375 27.484 1 81.69 550 GLY A C 1
ATOM 4404 O O . GLY A 1 550 ? -2.719 30.438 28.047 1 81.69 550 GLY A O 1
ATOM 4405 N N . ILE A 1 551 ? -2.656 32.562 27.359 1 81.75 551 ILE A N 1
ATOM 4406 C CA . ILE A 1 551 ? -4.012 32.844 27.812 1 81.75 551 ILE A CA 1
ATOM 4407 C C . ILE A 1 551 ? -5.016 32.094 26.922 1 81.75 551 ILE A C 1
ATOM 4409 O O . ILE A 1 551 ? -4.844 32.031 25.703 1 81.75 551 ILE A O 1
ATOM 4413 N N . ARG A 1 552 ? -5.992 31.484 27.547 1 77.12 552 ARG A N 1
ATOM 4414 C CA . ARG A 1 552 ? -7.012 30.75 26.797 1 77.12 552 ARG A CA 1
ATOM 4415 C C . ARG A 1 552 ? -8.289 31.578 26.672 1 77.12 552 ARG A C 1
ATOM 4417 O O . ARG A 1 552 ? -9.086 31.375 25.75 1 77.12 552 ARG A O 1
ATOM 4424 N N . LYS A 1 553 ? -8.43 32.438 27.656 1 80.38 553 LYS A N 1
ATOM 4425 C CA . LYS A 1 553 ? -9.586 33.312 27.656 1 80.38 553 LYS A CA 1
ATOM 4426 C C . LYS A 1 553 ? -9.156 34.781 27.766 1 80.38 553 LYS A C 1
ATOM 4428 O O . LYS A 1 553 ? -8.297 35.125 28.594 1 80.38 553 LYS A O 1
ATOM 4433 N N . GLU A 1 554 ? -9.805 35.594 26.984 1 82 554 GLU A N 1
ATOM 4434 C CA . GLU A 1 554 ? -9.43 37 26.922 1 82 554 GLU A CA 1
ATOM 4435 C C . GLU A 1 554 ? -9.578 37.656 28.281 1 82 554 GLU A C 1
ATOM 4437 O O . GLU A 1 554 ? -8.812 38.562 28.609 1 82 554 GLU A O 1
ATOM 4442 N N . ARG A 1 555 ? -10.5 37.188 29.031 1 81.88 555 ARG A N 1
ATOM 4443 C CA . ARG A 1 555 ? -10.766 37.812 30.328 1 81.88 555 ARG A CA 1
ATOM 4444 C C . ARG A 1 555 ? -9.562 37.688 31.25 1 81.88 555 ARG A C 1
ATOM 4446 O O . ARG A 1 555 ? -9.359 38.531 32.125 1 81.88 555 ARG A O 1
ATOM 4453 N N . ASP A 1 556 ? -8.82 36.75 31.031 1 83.56 556 ASP A N 1
ATOM 4454 C CA . ASP A 1 556 ? -7.664 36.5 31.875 1 83.56 556 ASP A CA 1
ATOM 4455 C C . ASP A 1 556 ? -6.574 37.531 31.641 1 83.56 556 ASP A C 1
ATOM 4457 O O . ASP A 1 556 ? -5.664 37.688 32.469 1 83.56 556 ASP A O 1
ATOM 4461 N N . TRP A 1 557 ? -6.715 38.25 30.562 1 86.12 557 TRP A N 1
ATOM 4462 C CA . TRP A 1 557 ? -5.699 39.219 30.188 1 86.12 557 TRP A CA 1
ATOM 4463 C C . TRP A 1 557 ? -5.672 40.375 31.172 1 86.12 557 TRP A C 1
ATOM 4465 O O . TRP A 1 557 ? -4.609 40.938 31.469 1 86.12 557 TRP A O 1
ATOM 4475 N N . THR A 1 558 ? -6.746 40.656 31.734 1 85.12 558 THR A N 1
ATOM 4476 C CA . THR A 1 558 ? -6.824 41.781 32.656 1 85.12 558 THR A CA 1
ATOM 4477 C C . THR A 1 558 ? -5.871 41.594 33.844 1 85.12 558 THR A C 1
ATOM 4479 O O . THR A 1 558 ? -5.242 42.531 34.312 1 85.12 558 THR A O 1
ATOM 4482 N N . ARG A 1 559 ? -5.754 40.438 34.219 1 83.38 559 ARG A N 1
ATOM 4483 C CA . ARG A 1 559 ? -4.879 40.094 35.344 1 83.38 559 ARG A CA 1
ATOM 4484 C C . ARG A 1 559 ? -3.438 39.938 34.875 1 83.38 559 ARG A C 1
ATOM 4486 O O . ARG A 1 559 ? -2.508 40.406 35.531 1 83.38 559 ARG A O 1
ATOM 4493 N N . LEU A 1 560 ? -3.223 39.375 33.75 1 83.75 560 LEU A N 1
ATOM 4494 C CA . LEU A 1 560 ? -1.896 38.906 33.375 1 83.75 560 LEU A CA 1
ATOM 4495 C C . LEU A 1 560 ? -1.13 40 32.625 1 83.75 560 LEU A C 1
ATOM 4497 O O . LEU A 1 560 ? 0.097 39.938 32.531 1 83.75 560 LEU A O 1
ATOM 4501 N N . ARG A 1 561 ? -1.833 40.938 32.156 1 83.94 561 ARG A N 1
ATOM 4502 C CA . ARG A 1 561 ? -1.201 42 31.375 1 83.94 561 ARG A CA 1
ATOM 4503 C C . ARG A 1 561 ? -0.184 42.781 32.219 1 83.94 561 ARG A C 1
ATOM 4505 O O . ARG A 1 561 ? 0.671 43.469 31.656 1 83.94 561 ARG A O 1
ATOM 4512 N N . LYS A 1 562 ? -0.272 42.625 33.469 1 78.62 562 LYS A N 1
ATOM 4513 C CA . LYS A 1 562 ? 0.632 43.344 34.375 1 78.62 562 LYS A CA 1
ATOM 4514 C C . LYS A 1 562 ? 2.008 42.688 34.406 1 78.62 562 LYS A C 1
ATOM 4516 O O . LYS A 1 562 ? 2.98 43.281 34.875 1 78.62 562 LYS A O 1
ATOM 4521 N N . PHE A 1 563 ? 2.035 41.5 33.844 1 77.56 563 PHE A N 1
ATOM 4522 C CA . PHE A 1 563 ? 3.285 40.75 33.875 1 77.56 563 PHE A CA 1
ATOM 4523 C C . PHE A 1 563 ? 3.904 40.656 32.469 1 77.56 563 PHE A C 1
ATOM 4525 O O . PHE A 1 563 ? 3.191 40.531 31.469 1 77.56 563 PHE A O 1
ATOM 4532 N N . HIS A 1 564 ? 5.203 41 32.469 1 72.31 564 HIS A N 1
ATOM 4533 C CA . HIS A 1 564 ? 5.926 40.812 31.203 1 72.31 564 HIS A CA 1
ATOM 4534 C C . HIS A 1 564 ? 6.352 39.375 31.016 1 72.31 564 HIS A C 1
ATOM 4536 O O . HIS A 1 564 ? 6.832 38.719 31.953 1 72.31 564 HIS A O 1
ATOM 4542 N N . ASN A 1 565 ? 5.934 38.781 29.891 1 69.88 565 ASN A N 1
ATOM 4543 C CA . ASN A 1 565 ? 6.34 37.406 29.531 1 69.88 565 ASN A CA 1
ATOM 4544 C C . ASN A 1 565 ? 6.996 37.375 28.156 1 69.88 565 ASN A C 1
ATOM 4546 O O . ASN A 1 565 ? 6.316 37.531 27.141 1 69.88 565 ASN A O 1
ATOM 4550 N N . ASP A 1 566 ? 8.344 37.406 28.156 1 70.19 566 ASP A N 1
ATOM 4551 C CA . ASP A 1 566 ? 9.102 37.25 26.906 1 70.19 566 ASP A CA 1
ATOM 4552 C C . ASP A 1 566 ? 9.648 35.844 26.766 1 70.19 566 ASP A C 1
ATOM 4554 O O . ASP A 1 566 ? 10.438 35.375 27.594 1 70.19 566 ASP A O 1
ATOM 4558 N N . MET A 1 567 ? 9.172 35.188 25.844 1 76.31 567 MET A N 1
ATOM 4559 C CA . MET A 1 567 ? 9.523 33.781 25.656 1 76.31 567 MET A CA 1
ATOM 4560 C C . MET A 1 567 ? 10.898 33.656 25.016 1 76.31 567 MET A C 1
ATOM 4562 O O . MET A 1 567 ? 11.367 32.531 24.766 1 76.31 567 MET A O 1
ATOM 4566 N N . GLY A 1 568 ? 11.539 34.688 24.781 1 71.56 568 GLY A N 1
ATOM 4567 C CA . GLY A 1 568 ? 12.93 34.688 24.359 1 71.56 568 GLY A CA 1
ATOM 4568 C C . GLY A 1 568 ? 13.094 34.438 22.875 1 71.56 568 GLY A C 1
ATOM 4569 O O . GLY A 1 568 ? 14.211 34.469 22.344 1 71.56 568 GLY A O 1
ATOM 4570 N N . MET A 1 569 ? 12.125 34.062 22.156 1 81.69 569 MET A N 1
ATOM 4571 C CA . MET A 1 569 ? 12.211 33.875 20.719 1 81.69 569 MET A CA 1
ATOM 4572 C C . MET A 1 569 ? 11.508 34.969 19.953 1 81.69 569 MET A C 1
ATOM 4574 O O . MET A 1 569 ? 10.383 35.344 20.297 1 81.69 569 MET A O 1
ATOM 4578 N N . ASN A 1 570 ? 12.32 35.594 19.047 1 88.75 570 ASN A N 1
ATOM 4579 C CA . ASN A 1 570 ? 11.797 36.625 18.172 1 88.75 570 ASN A CA 1
ATOM 4580 C C . ASN A 1 570 ? 12.164 36.344 16.719 1 88.75 570 ASN A C 1
ATOM 4582 O O . ASN A 1 570 ? 12.922 35.438 16.422 1 88.75 570 ASN A O 1
ATOM 4586 N N . TYR A 1 571 ? 11.453 37 15.93 1 93.44 571 TYR A N 1
ATOM 4587 C CA . TYR A 1 571 ? 11.781 36.969 14.508 1 93.44 571 TYR A CA 1
ATOM 4588 C C . TYR A 1 571 ? 12.258 38.344 14.039 1 93.44 571 TYR A C 1
ATOM 4590 O O . TYR A 1 571 ? 11.891 39.375 14.625 1 93.44 571 TYR A O 1
ATOM 4598 N N . VAL A 1 572 ? 13.203 38.281 13.102 1 94.44 572 VAL A N 1
ATOM 4599 C CA . VAL A 1 572 ? 13.734 39.531 12.562 1 94.44 572 VAL A CA 1
ATOM 4600 C C . VAL A 1 572 ? 13.656 39.5 11.039 1 94.44 572 VAL A C 1
ATOM 4602 O O . VAL A 1 572 ? 13.883 38.469 10.406 1 94.44 572 VAL A O 1
ATOM 4605 N N . GLU A 1 573 ? 13.25 40.625 10.516 1 94 573 GLU A N 1
ATOM 4606 C CA . GLU A 1 573 ? 13.211 40.781 9.062 1 94 573 GLU A CA 1
ATOM 4607 C C . GLU A 1 573 ? 14.172 41.875 8.594 1 94 573 GLU A C 1
ATOM 4609 O O . GLU A 1 573 ? 14.312 42.906 9.25 1 94 573 GLU A O 1
ATOM 4614 N N . ILE A 1 574 ? 14.852 41.531 7.543 1 94.12 574 ILE A N 1
ATOM 4615 C CA . ILE A 1 574 ? 15.727 42.5 6.91 1 94.12 574 ILE A CA 1
ATOM 4616 C C . ILE A 1 574 ? 15.297 42.75 5.465 1 94.12 574 ILE A C 1
ATOM 4618 O O . ILE A 1 574 ? 14.898 41.781 4.773 1 94.12 574 ILE A O 1
ATOM 4622 N N . THR A 1 575 ? 15.234 43.969 5.094 1 92.5 575 THR A N 1
ATOM 4623 C CA . THR A 1 575 ? 14.945 44.344 3.711 1 92.5 575 THR A CA 1
ATOM 4624 C C . THR A 1 575 ? 16.156 45 3.055 1 92.5 575 THR A C 1
ATOM 4626 O O . THR A 1 575 ? 16.75 45.906 3.619 1 92.5 575 THR A O 1
ATOM 4629 N N . VAL A 1 576 ? 16.484 44.469 1.896 1 93.19 576 VAL A N 1
ATOM 4630 C CA . VAL A 1 576 ? 17.641 45 1.174 1 93.19 576 VAL A CA 1
ATOM 4631 C C . VAL A 1 576 ? 17.234 45.375 -0.251 1 93.19 576 VAL A C 1
ATOM 4633 O O . VAL A 1 576 ? 16.156 45 -0.715 1 93.19 576 VAL A O 1
ATOM 4636 N N . GLU A 1 577 ? 18.062 46.156 -0.84 1 92.12 577 GLU A N 1
ATOM 4637 C CA . GLU A 1 577 ? 17.875 46.531 -2.246 1 92.12 577 GLU A CA 1
ATOM 4638 C C . GLU A 1 577 ? 18.766 45.688 -3.148 1 92.12 577 GLU A C 1
ATOM 4640 O O . GLU A 1 577 ? 19.969 45.594 -2.918 1 92.12 577 GLU A O 1
ATOM 4645 N N . VAL A 1 578 ? 18.141 45.031 -4.066 1 91.88 578 VAL A N 1
ATOM 4646 C CA . VAL A 1 578 ? 18.859 44.188 -5.004 1 91.88 578 VAL A CA 1
ATOM 4647 C C . VAL A 1 578 ? 18.766 44.781 -6.414 1 91.88 578 VAL A C 1
ATOM 4649 O O . VAL A 1 578 ? 17.672 45.188 -6.852 1 91.88 578 VAL A O 1
ATOM 4652 N N . ARG A 1 579 ? 19.875 44.75 -7.098 1 90 579 ARG A N 1
ATOM 4653 C CA . ARG A 1 579 ? 19.922 45.281 -8.453 1 90 579 ARG A CA 1
ATOM 4654 C C . ARG A 1 579 ? 20.266 44.188 -9.461 1 90 579 ARG A C 1
ATOM 4656 O O . ARG A 1 579 ? 21.234 43.438 -9.266 1 90 579 ARG A O 1
ATOM 4663 N N . ALA A 1 580 ? 19.453 44.156 -10.461 1 88.69 580 ALA A N 1
ATOM 4664 C CA . ALA A 1 580 ? 19.688 43.188 -11.516 1 88.69 580 ALA A CA 1
ATOM 4665 C C . ALA A 1 580 ? 20.75 43.656 -12.484 1 88.69 580 ALA A C 1
ATOM 4667 O O . ALA A 1 580 ? 21 44.875 -12.609 1 88.69 580 ALA A O 1
ATOM 4668 N N . VAL A 1 581 ? 21.328 42.656 -13.086 1 89 581 VAL A N 1
ATOM 4669 C CA . VAL A 1 581 ? 22.266 42.969 -14.156 1 89 581 VAL A CA 1
ATOM 4670 C C . VAL A 1 581 ? 21.531 43.719 -15.281 1 89 581 VAL A C 1
ATOM 4672 O O . VAL A 1 581 ? 20.438 43.312 -15.695 1 89 581 VAL A O 1
ATOM 4675 N N . LYS A 1 582 ? 22.094 44.719 -15.688 1 85.56 582 LYS A N 1
ATOM 4676 C CA . LYS A 1 582 ? 21.438 45.469 -16.75 1 85.56 582 LYS A CA 1
ATOM 4677 C C . LYS A 1 582 ? 21.453 44.719 -18.062 1 85.56 582 LYS A C 1
ATOM 4679 O O . LYS A 1 582 ? 22.516 44.312 -18.531 1 85.56 582 LYS A O 1
ATOM 4684 N N . ARG A 1 583 ? 20.344 44.562 -18.531 1 80.12 583 ARG A N 1
ATOM 4685 C CA . ARG A 1 583 ? 20.234 43.938 -19.859 1 80.12 583 ARG A CA 1
ATOM 4686 C C . ARG A 1 583 ? 20.266 45 -20.953 1 80.12 583 ARG A C 1
ATOM 4688 O O . ARG A 1 583 ? 19.938 46.156 -20.719 1 80.12 583 ARG A O 1
ATOM 4695 N N . SER A 1 584 ? 20.531 44.688 -22.094 1 76.75 584 SER A N 1
ATOM 4696 C CA . SER A 1 584 ? 20.594 45.594 -23.234 1 76.75 584 SER A CA 1
ATOM 4697 C C . SER A 1 584 ? 19.234 46.219 -23.531 1 76.75 584 SER A C 1
ATOM 4699 O O . SER A 1 584 ? 19.156 47.375 -23.969 1 76.75 584 SER A O 1
ATOM 4701 N N . ILE A 1 585 ? 18.172 45.5 -23.219 1 70.44 585 ILE A N 1
ATOM 4702 C CA . ILE A 1 585 ? 16.828 45.938 -23.562 1 70.44 585 ILE A CA 1
ATOM 4703 C C . ILE A 1 585 ? 16.312 46.906 -22.484 1 70.44 585 ILE A C 1
ATOM 4705 O O . ILE A 1 585 ? 15.336 47.625 -22.719 1 70.44 585 ILE A O 1
ATOM 4709 N N . ASP A 1 586 ? 16.984 46.969 -21.422 1 74.06 586 ASP A N 1
ATOM 4710 C CA . ASP A 1 586 ? 16.5 47.781 -20.297 1 74.06 586 ASP A CA 1
ATOM 4711 C C . ASP A 1 586 ? 17.141 49.188 -20.328 1 74.06 586 ASP A C 1
ATOM 4713 O O . ASP A 1 586 ? 18.344 49.312 -20.578 1 74.06 586 ASP A O 1
ATOM 4717 N N . SER A 1 587 ? 16.312 50.156 -20.297 1 75.88 587 SER A N 1
ATOM 4718 C CA . SER A 1 587 ? 16.828 51.5 -20.234 1 75.88 587 SER A CA 1
ATOM 4719 C C . SER A 1 587 ? 17.547 51.781 -18.906 1 75.88 587 SER A C 1
ATOM 4721 O O . SER A 1 587 ? 18.531 52.5 -18.875 1 75.88 587 SER A O 1
ATOM 4723 N N . GLU A 1 588 ? 16.906 51.25 -17.891 1 79.38 588 GLU A N 1
ATOM 4724 C CA . GLU A 1 588 ? 17.5 51.406 -16.562 1 79.38 588 GLU A CA 1
ATOM 4725 C C . GLU A 1 588 ? 17.641 50.031 -15.859 1 79.38 588 GLU A C 1
ATOM 4727 O O . GLU A 1 588 ? 16.969 49.062 -16.234 1 79.38 588 GLU A O 1
ATOM 4732 N N . ARG A 1 589 ? 18.5 50.094 -14.969 1 81.88 589 ARG A N 1
ATOM 4733 C CA . ARG A 1 589 ? 18.688 48.875 -14.172 1 81.88 589 ARG A CA 1
ATOM 4734 C C . ARG A 1 589 ? 17.469 48.594 -13.305 1 81.88 589 ARG A C 1
ATOM 4736 O O . ARG A 1 589 ? 16.922 49.531 -12.688 1 81.88 589 ARG A O 1
ATOM 4743 N N . ILE A 1 590 ? 17.078 47.406 -13.336 1 83.31 590 ILE A N 1
ATOM 4744 C CA . ILE A 1 590 ? 15.93 47 -12.523 1 83.31 590 ILE A CA 1
ATOM 4745 C C . ILE A 1 590 ? 16.344 46.906 -11.062 1 83.31 590 ILE A C 1
ATOM 4747 O O . ILE A 1 590 ? 17.359 46.25 -10.75 1 83.31 590 ILE A O 1
ATOM 4751 N N . LYS A 1 591 ? 15.602 47.625 -10.266 1 84.38 591 LYS A N 1
ATOM 4752 C CA . LYS A 1 591 ? 15.805 47.562 -8.82 1 84.38 591 LYS A CA 1
ATOM 4753 C C . LYS A 1 591 ? 14.617 46.875 -8.133 1 84.38 591 LYS A C 1
ATOM 4755 O O . LYS A 1 591 ? 13.469 47.094 -8.508 1 84.38 591 LYS A O 1
ATOM 4760 N N . LEU A 1 592 ? 14.969 46 -7.227 1 87.19 592 LEU A N 1
ATOM 4761 C CA . LEU A 1 592 ? 13.906 45.375 -6.434 1 87.19 592 LEU A CA 1
ATOM 4762 C C . LEU A 1 592 ? 14.305 45.281 -4.965 1 87.19 592 LEU A C 1
ATOM 4764 O O . LEU A 1 592 ? 15.492 45.375 -4.633 1 87.19 592 LEU A O 1
ATOM 4768 N N . TYR A 1 593 ? 13.297 45.219 -4.094 1 88.38 593 TYR A N 1
ATOM 4769 C CA . TYR A 1 593 ? 13.531 45 -2.672 1 88.38 593 TYR A CA 1
ATOM 4770 C C . TYR A 1 593 ? 13.359 43.531 -2.322 1 88.38 593 TYR A C 1
ATOM 4772 O O . TYR A 1 593 ? 12.438 42.875 -2.82 1 88.38 593 TYR A O 1
ATOM 4780 N N . ALA A 1 594 ? 14.312 43 -1.613 1 89.69 594 ALA A N 1
ATOM 4781 C CA . ALA A 1 594 ? 14.242 41.625 -1.112 1 89.69 594 ALA A CA 1
ATOM 4782 C C . ALA A 1 594 ? 14.172 41.625 0.412 1 89.69 594 ALA A C 1
ATOM 4784 O O . ALA A 1 594 ? 14.867 42.375 1.085 1 89.69 594 ALA A O 1
ATOM 4785 N N . ARG A 1 595 ? 13.273 40.844 0.873 1 90.94 595 ARG A N 1
ATOM 4786 C CA . ARG A 1 595 ? 13.07 40.688 2.311 1 90.94 595 ARG A CA 1
ATOM 4787 C C . ARG A 1 595 ? 13.328 39.25 2.752 1 90.94 595 ARG A C 1
ATOM 4789 O O . ARG A 1 595 ? 12.977 38.312 2.045 1 90.94 595 ARG A O 1
ATOM 4796 N N . MET A 1 596 ? 13.961 39.094 3.861 1 92.19 596 MET A N 1
ATOM 4797 C CA . MET A 1 596 ? 14.203 37.781 4.441 1 92.19 596 MET A CA 1
ATOM 4798 C C . MET A 1 596 ? 13.961 37.812 5.949 1 92.19 596 MET A C 1
ATOM 4800 O O . MET A 1 596 ? 14.211 38.812 6.609 1 92.19 596 MET A O 1
ATOM 4804 N N . ARG A 1 597 ? 13.453 36.719 6.383 1 92.5 597 ARG A N 1
ATOM 4805 C CA . ARG A 1 597 ? 13.156 36.594 7.805 1 92.5 597 ARG A CA 1
ATOM 4806 C C . ARG A 1 597 ? 14.109 35.594 8.469 1 92.5 597 ARG A C 1
ATOM 4808 O O . ARG A 1 597 ? 14.5 34.594 7.863 1 92.5 597 ARG A O 1
ATOM 4815 N N . PHE A 1 598 ? 14.461 35.938 9.695 1 92.62 598 PHE A N 1
ATOM 4816 C CA . PHE A 1 598 ? 15.312 35.094 10.516 1 92.62 598 PHE A CA 1
ATOM 4817 C C . PHE A 1 598 ? 14.672 34.844 11.883 1 92.62 598 PHE A C 1
ATOM 4819 O O . PHE A 1 598 ? 14.016 35.75 12.438 1 92.62 598 PHE A O 1
ATOM 4826 N N . ARG A 1 599 ? 14.828 33.688 12.344 1 89.75 599 ARG A N 1
ATOM 4827 C CA . ARG A 1 599 ? 14.453 33.344 13.719 1 89.75 599 ARG A CA 1
ATOM 4828 C C . ARG A 1 599 ? 15.617 33.625 14.672 1 89.75 599 ARG A C 1
ATOM 4830 O O . ARG A 1 599 ? 16.75 33.219 14.391 1 89.75 599 ARG A O 1
ATOM 4837 N N . HIS A 1 600 ? 15.367 34.312 15.703 1 87.38 600 HIS A N 1
ATOM 4838 C CA . HIS A 1 600 ? 16.406 34.656 16.672 1 87.38 600 HIS A CA 1
ATOM 4839 C C . HIS A 1 600 ? 16.141 33.969 18.016 1 87.38 600 HIS A C 1
ATOM 4841 O O . HIS A 1 600 ? 15.086 34.156 18.625 1 87.38 600 HIS A O 1
ATOM 4847 N N . THR A 1 601 ? 17.047 33.125 18.422 1 80.25 601 THR A N 1
ATOM 4848 C CA . THR A 1 601 ? 17.031 32.5 19.734 1 80.25 601 THR A CA 1
ATOM 4849 C C . THR A 1 601 ? 18.312 32.812 20.5 1 80.25 601 THR A C 1
ATOM 4851 O O . THR A 1 601 ? 19.375 33 19.891 1 80.25 601 THR A O 1
ATOM 4854 N N . PRO A 1 602 ? 18.203 32.969 21.781 1 72.69 602 PRO A N 1
ATOM 4855 C CA . PRO A 1 602 ? 19.406 33.25 22.562 1 72.69 602 PRO A CA 1
ATOM 4856 C C . PRO A 1 602 ? 20.5 32.219 22.375 1 72.69 602 PRO A C 1
ATOM 4858 O O . PRO A 1 602 ? 21.688 32.562 22.391 1 72.69 602 PRO A O 1
ATOM 4861 N N . MET A 1 603 ? 20.172 31.047 22.156 1 68.88 603 MET A N 1
ATOM 4862 C CA . MET A 1 603 ? 21.141 29.953 22.094 1 68.88 603 MET A CA 1
ATOM 4863 C C . MET A 1 603 ? 21.734 29.828 20.688 1 68.88 603 MET A C 1
ATOM 4865 O O . MET A 1 603 ? 22.938 29.609 20.547 1 68.88 603 MET A O 1
ATOM 4869 N N . GLN A 1 604 ? 21 30.047 19.609 1 70.25 604 GLN A N 1
ATOM 4870 C CA . GLN A 1 604 ? 21.438 29.719 18.25 1 70.25 604 GLN A CA 1
ATOM 4871 C C . GLN A 1 604 ? 21.703 30.969 17.438 1 70.25 604 GLN A C 1
ATOM 4873 O O . GLN A 1 604 ? 22.328 30.906 16.375 1 70.25 604 GLN A O 1
ATOM 4878 N N . GLY A 1 605 ? 21.359 32.062 18 1 82.19 605 GLY A N 1
ATOM 4879 C CA . GLY A 1 605 ? 21.5 33.25 17.188 1 82.19 605 GLY A CA 1
ATOM 4880 C C . GLY A 1 605 ? 20.438 33.375 16.109 1 82.19 605 GLY A C 1
ATOM 4881 O O . GLY A 1 605 ? 19.25 33.188 16.375 1 82.19 605 GLY A O 1
ATOM 4882 N N . PHE A 1 606 ? 20.859 33.844 14.891 1 88.38 606 PHE A N 1
ATOM 4883 C CA . PHE A 1 606 ? 19.922 34.062 13.797 1 88.38 606 PHE A CA 1
ATOM 4884 C C . PHE A 1 606 ? 19.922 32.906 12.828 1 88.38 606 PHE A C 1
ATOM 4886 O O . PHE A 1 606 ? 20.969 32.531 12.305 1 88.38 606 PHE A O 1
ATOM 4893 N N . GLU A 1 607 ? 18.781 32.312 12.625 1 88.38 607 GLU A N 1
ATOM 4894 C CA . GLU A 1 607 ? 18.594 31.219 11.664 1 88.38 607 GLU A CA 1
ATOM 4895 C C . GLU A 1 607 ? 17.641 31.641 10.539 1 88.38 607 GLU A C 1
ATOM 4897 O O . GLU A 1 607 ? 16.547 32.125 10.789 1 88.38 607 GLU A O 1
ATOM 4902 N N . PRO A 1 608 ? 18.047 31.422 9.352 1 88.44 608 PRO A N 1
ATOM 4903 C CA . PRO A 1 608 ? 17.188 31.812 8.234 1 88.44 608 PRO A CA 1
ATOM 4904 C C . PRO A 1 608 ? 15.898 31 8.172 1 88.44 608 PRO A C 1
ATOM 4906 O O . PRO A 1 608 ? 15.906 29.797 8.438 1 88.44 608 PRO A O 1
ATOM 4909 N N . VAL A 1 609 ? 14.883 31.703 7.875 1 85.56 609 VAL A N 1
ATOM 4910 C CA . VAL A 1 609 ? 13.57 31.094 7.668 1 85.56 609 VAL A CA 1
ATOM 4911 C C . VAL A 1 609 ? 13.195 31.172 6.188 1 85.56 609 VAL A C 1
ATOM 4913 O O . VAL A 1 609 ? 12.75 32.219 5.711 1 85.56 609 VAL A O 1
ATOM 4916 N N . GLY A 1 610 ? 13.445 30.141 5.414 1 76.06 610 GLY A N 1
ATOM 4917 C CA . GLY A 1 610 ? 13.109 30.141 3.998 1 76.06 610 GLY A CA 1
ATOM 4918 C C . GLY A 1 610 ? 14.117 30.891 3.145 1 76.06 610 GLY A C 1
ATOM 4919 O O . GLY A 1 610 ? 15.312 30.875 3.439 1 76.06 610 GLY A O 1
ATOM 4920 N N . THR A 1 611 ? 13.578 31.438 1.988 1 77.31 611 THR A N 1
ATOM 4921 C CA . THR A 1 611 ? 14.398 32.188 1.046 1 77.31 611 THR A CA 1
ATOM 4922 C C . THR A 1 611 ? 13.906 33.625 0.922 1 77.31 611 THR A C 1
ATOM 4924 O O . THR A 1 611 ? 12.781 33.938 1.31 1 77.31 611 THR A O 1
ATOM 4927 N N . PRO A 1 612 ? 14.805 34.438 0.459 1 80.75 612 PRO A N 1
ATOM 4928 C CA . PRO A 1 612 ? 14.406 35.844 0.322 1 80.75 612 PRO A CA 1
ATOM 4929 C C . PRO A 1 612 ? 13.227 36.031 -0.629 1 80.75 612 PRO A C 1
ATOM 4931 O O . PRO A 1 612 ? 13.172 35.406 -1.688 1 80.75 612 PRO A O 1
ATOM 4934 N N . ILE A 1 613 ? 12.367 36.906 -0.202 1 82.94 613 ILE A N 1
ATOM 4935 C CA . ILE A 1 613 ? 11.18 37.188 -1.009 1 82.94 613 ILE A CA 1
ATOM 4936 C C . ILE A 1 613 ? 11.25 38.594 -1.558 1 82.94 613 ILE A C 1
ATOM 4938 O O . ILE A 1 613 ? 11.852 39.5 -0.941 1 82.94 613 ILE A O 1
ATOM 4942 N N . ILE A 1 614 ? 10.594 38.75 -2.684 1 77.06 614 ILE A N 1
ATOM 4943 C CA . ILE A 1 614 ? 10.547 40.062 -3.322 1 77.06 614 ILE A CA 1
ATOM 4944 C C . ILE A 1 614 ? 9.383 40.875 -2.752 1 77.06 614 ILE A C 1
ATOM 4946 O O . ILE A 1 614 ? 8.258 40.375 -2.674 1 77.06 614 ILE A O 1
ATOM 4950 N N . THR A 1 615 ? 9.594 41.906 -2.199 1 73.12 615 THR A N 1
ATOM 4951 C CA . THR A 1 615 ? 8.539 42.75 -1.645 1 73.12 615 THR A CA 1
ATOM 4952 C C . THR A 1 615 ? 8.031 43.75 -2.688 1 73.12 615 THR A C 1
ATOM 4954 O O . THR A 1 615 ? 6.883 44.188 -2.617 1 73.12 615 THR A O 1
ATOM 4957 N N . TRP A 1 616 ? 8.828 44.281 -3.562 1 61.5 616 TRP A N 1
ATOM 4958 C CA . TRP A 1 616 ? 8.383 45.25 -4.562 1 61.5 616 TRP A CA 1
ATOM 4959 C C . TRP A 1 616 ? 9.094 45.031 -5.895 1 61.5 616 TRP A C 1
ATOM 4961 O O . TRP A 1 616 ? 10.32 44.875 -5.934 1 61.5 616 TRP A O 1
ATOM 4971 N N . VAL A 1 617 ? 8.266 44.438 -6.785 1 56.44 617 VAL A N 1
ATOM 4972 C CA . VAL A 1 617 ? 8.852 44.375 -8.125 1 56.44 617 VAL A CA 1
ATOM 4973 C C . VAL A 1 617 ? 8.055 45.25 -9.078 1 56.44 617 VAL A C 1
ATOM 4975 O O . VAL A 1 617 ? 6.898 45.594 -8.812 1 56.44 617 VAL A O 1
ATOM 4978 N N . SER A 1 618 ? 8.75 45.719 -10.055 1 55.03 618 SER A N 1
ATOM 4979 C CA . SER A 1 618 ? 8.039 46.438 -11.102 1 55.03 618 SER A CA 1
ATOM 4980 C C . SER A 1 618 ? 6.793 45.688 -11.555 1 55.03 618 SER A C 1
ATOM 4982 O O . SER A 1 618 ? 6.742 44.469 -11.453 1 55.03 618 SER A O 1
ATOM 4984 N N . LYS A 1 619 ? 5.547 46.312 -11.555 1 53.28 619 LYS A N 1
ATOM 4985 C CA . LYS A 1 619 ? 4.199 45.844 -11.875 1 53.28 619 LYS A CA 1
ATOM 4986 C C . LYS A 1 619 ? 4.23 44.719 -12.93 1 53.28 619 LYS A C 1
ATOM 4988 O O . LYS A 1 619 ? 3.301 43.938 -13.016 1 53.28 619 LYS A O 1
ATOM 4993 N N . ARG A 1 620 ? 5.328 44.375 -13.602 1 55.06 620 ARG A N 1
ATOM 4994 C CA . ARG A 1 620 ? 5.285 43.438 -14.734 1 55.06 620 ARG A CA 1
ATOM 4995 C C . ARG A 1 620 ? 5.734 42.031 -14.32 1 55.06 620 ARG A C 1
ATOM 4997 O O . ARG A 1 620 ? 5.613 41.094 -15.094 1 55.06 620 ARG A O 1
ATOM 5004 N N . CYS A 1 621 ? 6.164 41.938 -13.195 1 60.75 621 CYS A N 1
ATOM 5005 C CA . CYS A 1 621 ? 6.684 40.625 -12.852 1 60.75 621 CYS A CA 1
ATOM 5006 C C . CYS A 1 621 ? 5.945 40.031 -11.648 1 60.75 621 CYS A C 1
ATOM 5008 O O . CYS A 1 621 ? 5.797 40.719 -10.625 1 60.75 621 CYS A O 1
ATOM 5010 N N . LEU A 1 622 ? 5.391 38.781 -11.82 1 61.16 622 LEU A N 1
ATOM 5011 C CA . LEU A 1 622 ? 4.598 38.156 -10.789 1 61.16 622 LEU A CA 1
ATOM 5012 C C . LEU A 1 622 ? 5.48 37.312 -9.875 1 61.16 622 LEU A C 1
ATOM 5014 O O . LEU A 1 622 ? 4.977 36.625 -8.984 1 61.16 622 LEU A O 1
ATOM 5018 N N . ALA A 1 623 ? 6.82 37.469 -10.055 1 66.94 623 ALA A N 1
ATOM 5019 C CA . ALA A 1 623 ? 7.695 36.656 -9.211 1 66.94 623 ALA A CA 1
ATOM 5020 C C . ALA A 1 623 ? 7.637 37.125 -7.758 1 66.94 623 ALA A C 1
ATOM 5022 O O . ALA A 1 623 ? 7.582 38.344 -7.492 1 66.94 623 ALA A O 1
ATOM 5023 N N . ARG A 1 624 ? 7.602 36.156 -6.867 1 71.69 624 ARG A N 1
ATOM 5024 C CA . ARG A 1 624 ? 7.523 36.531 -5.453 1 71.69 624 ARG A CA 1
ATOM 5025 C C . ARG A 1 624 ? 8.82 36.156 -4.73 1 71.69 624 ARG A C 1
ATOM 5027 O O . ARG A 1 624 ? 9.055 36.625 -3.609 1 71.69 624 ARG A O 1
ATOM 5034 N N . ARG A 1 625 ? 9.617 35.344 -5.418 1 77.38 625 ARG A N 1
ATOM 5035 C CA . ARG A 1 625 ? 10.906 34.969 -4.84 1 77.38 625 ARG A CA 1
ATOM 5036 C C . ARG A 1 625 ? 12.062 35.469 -5.719 1 77.38 625 ARG A C 1
ATOM 5038 O O . ARG A 1 625 ? 11.906 35.594 -6.934 1 77.38 625 ARG A O 1
ATOM 5045 N N . VAL A 1 626 ? 13.133 35.719 -5.07 1 78.56 626 VAL A N 1
ATOM 5046 C CA . VAL A 1 626 ? 14.312 36.219 -5.773 1 78.56 626 VAL A CA 1
ATOM 5047 C C . VAL A 1 626 ? 14.734 35.219 -6.844 1 78.56 626 VAL A C 1
ATOM 5049 O O . VAL A 1 626 ? 15.07 35.594 -7.969 1 78.56 626 VAL A O 1
ATOM 5052 N N . GLU A 1 627 ? 14.688 33.938 -6.484 1 76.38 627 GLU A N 1
ATOM 5053 C CA . GLU A 1 627 ? 15.078 32.906 -7.438 1 76.38 627 GLU A CA 1
ATOM 5054 C C . GLU A 1 627 ? 14.109 32.844 -8.617 1 76.38 627 GLU A C 1
ATOM 5056 O O . GLU A 1 627 ? 14.531 32.625 -9.758 1 76.38 627 GLU A O 1
ATOM 5061 N N . GLN A 1 628 ? 12.906 33.031 -8.359 1 73.75 628 GLN A N 1
ATOM 5062 C CA . GLN A 1 628 ? 11.883 33.031 -9.398 1 73.75 628 GLN A CA 1
ATOM 5063 C C . GLN A 1 628 ? 12.008 34.219 -10.336 1 73.75 628 GLN A C 1
ATOM 5065 O O . GLN A 1 628 ? 11.688 34.125 -11.523 1 73.75 628 GLN A O 1
ATOM 5070 N N . PHE A 1 629 ? 12.406 35.344 -9.812 1 77.12 629 PHE A N 1
ATOM 5071 C CA . PHE A 1 629 ? 12.578 36.562 -10.617 1 77.12 629 PHE A CA 1
ATOM 5072 C C . PHE A 1 629 ? 13.57 36.312 -11.75 1 77.12 629 PHE A C 1
ATOM 5074 O O . PHE A 1 629 ? 13.328 36.719 -12.883 1 77.12 629 PHE A O 1
ATOM 5081 N N . CYS A 1 630 ? 14.617 35.656 -11.461 1 77.38 630 CYS A N 1
ATOM 5082 C CA . CYS A 1 630 ? 15.641 35.406 -12.477 1 77.38 630 CYS A CA 1
ATOM 5083 C C . CYS A 1 630 ? 15.094 34.5 -13.586 1 77.38 630 CYS A C 1
ATOM 5085 O O . CYS A 1 630 ? 15.266 34.812 -14.766 1 77.38 630 CYS A O 1
ATOM 5087 N N . GLU A 1 631 ? 14.422 33.531 -13.133 1 69.69 631 GLU A N 1
ATOM 5088 C CA . GLU A 1 631 ? 13.945 32.562 -14.102 1 69.69 631 GLU A CA 1
ATOM 5089 C C . GLU A 1 631 ? 12.742 33.094 -14.875 1 69.69 631 GLU A C 1
ATOM 5091 O O . GLU A 1 631 ? 12.664 32.906 -16.094 1 69.69 631 GLU A O 1
ATOM 5096 N N . MET A 1 632 ? 11.867 33.75 -14.172 1 68.38 632 MET A N 1
ATOM 5097 C CA . MET A 1 632 ? 10.57 34.062 -14.766 1 68.38 632 MET A CA 1
ATOM 5098 C C . MET A 1 632 ? 10.562 35.469 -15.375 1 68.38 632 MET A C 1
ATOM 5100 O O . MET A 1 632 ? 9.859 35.719 -16.359 1 68.38 632 MET A O 1
ATOM 5104 N N . CYS A 1 633 ? 11.281 36.312 -14.797 1 71.69 633 CYS A N 1
ATOM 5105 C CA . CYS A 1 633 ? 11.141 37.688 -15.18 1 71.69 633 CYS A CA 1
ATOM 5106 C C . CYS A 1 633 ? 12.391 38.219 -15.883 1 71.69 633 CYS A C 1
ATOM 5108 O O . CYS A 1 633 ? 12.305 39 -16.812 1 71.69 633 CYS A O 1
ATOM 5110 N N . TYR A 1 634 ? 13.477 37.75 -15.57 1 75.56 634 TYR A N 1
ATOM 5111 C CA . TYR A 1 634 ? 14.727 38.25 -16.109 1 75.56 634 TYR A CA 1
ATOM 5112 C C . TYR A 1 634 ? 15.094 37.531 -17.406 1 75.56 634 TYR A C 1
ATOM 5114 O O . TYR A 1 634 ? 15.32 38.188 -18.438 1 75.56 634 TYR A O 1
ATOM 5122 N N . HIS A 1 635 ? 15.164 36.094 -17.297 1 69.62 635 HIS A N 1
ATOM 5123 C CA . HIS A 1 635 ? 15.586 35.344 -18.453 1 69.62 635 HIS A CA 1
ATOM 5124 C C . HIS A 1 635 ? 14.43 35.125 -19.422 1 69.62 635 HIS A C 1
ATOM 5126 O O . HIS A 1 635 ? 14.625 35.062 -20.641 1 69.62 635 HIS A O 1
ATOM 5132 N N . ASN A 1 636 ? 13.266 34.625 -18.828 1 55.91 636 ASN A N 1
ATOM 5133 C CA . ASN A 1 636 ? 12.133 34.312 -19.688 1 55.91 636 ASN A CA 1
ATOM 5134 C C . ASN A 1 636 ? 11.047 35.375 -19.609 1 55.91 636 ASN A C 1
ATOM 5136 O O . ASN A 1 636 ? 10.508 35.656 -18.531 1 55.91 636 ASN A O 1
ATOM 5140 N N . ARG A 1 637 ? 11.156 36.469 -20.328 1 48.47 637 ARG A N 1
ATOM 5141 C CA . ARG A 1 637 ? 10.148 37.531 -20.328 1 48.47 637 ARG A CA 1
ATOM 5142 C C . ARG A 1 637 ? 8.742 36.938 -20.359 1 48.47 637 ARG A C 1
ATOM 5144 O O . ARG A 1 637 ? 8.148 36.781 -21.422 1 48.47 637 ARG A O 1
ATOM 5151 N N . LEU A 1 638 ? 8.523 35.844 -19.859 1 41.41 638 LEU A N 1
ATOM 5152 C CA . LEU A 1 638 ? 7.18 35.312 -20.016 1 41.41 638 LEU A CA 1
ATOM 5153 C C . LEU A 1 638 ? 6.121 36.375 -19.688 1 41.41 638 LEU A C 1
ATOM 5155 O O . LEU A 1 638 ? 5.445 36.875 -20.578 1 41.41 638 LEU A O 1
ATOM 5159 N N . MET A 1 639 ? 5.137 35.938 -18.562 1 40.38 639 MET A N 1
ATOM 5160 C CA . MET A 1 639 ? 3.705 36.188 -18.406 1 40.38 639 MET A CA 1
ATOM 5161 C C . MET A 1 639 ? 3.453 37.562 -17.828 1 40.38 639 MET A C 1
ATOM 5163 O O . MET A 1 639 ? 2.379 37.844 -17.281 1 40.38 639 MET A O 1
ATOM 5167 N N . THR A 1 640 ? 4.305 38.375 -17.75 1 36 640 THR A N 1
ATOM 5168 C CA . THR A 1 640 ? 3.951 39.438 -16.828 1 36 640 THR A CA 1
ATOM 5169 C C . THR A 1 640 ? 2.785 40.25 -17.375 1 36 640 THR A C 1
ATOM 5171 O O . THR A 1 640 ? 2.412 41.281 -16.797 1 36 640 THR A O 1
ATOM 5174 N N . ASP A 1 641 ? 2.475 40.125 -18.688 1 34.44 641 ASP A N 1
ATOM 5175 C CA . ASP A 1 641 ? 1.58 41.25 -18.938 1 34.44 641 ASP A CA 1
ATOM 5176 C C . ASP A 1 641 ? 0.279 41.094 -18.141 1 34.44 641 ASP A C 1
ATOM 5178 O O . ASP A 1 641 ? -0.8 41.406 -18.656 1 34.44 641 ASP A O 1
ATOM 5182 N N . VAL A 1 642 ? 0.136 40.125 -17.312 1 31.94 642 VAL A N 1
ATOM 5183 C CA . VAL A 1 642 ? -1.205 40.188 -16.75 1 31.94 642 VAL A CA 1
ATOM 5184 C C . VAL A 1 642 ? -1.305 41.406 -15.812 1 31.94 642 VAL A C 1
ATOM 5186 O O . VAL A 1 642 ? -0.489 41.562 -14.898 1 31.94 642 VAL A O 1
ATOM 5189 N N . ASP A 1 643 ? -1.77 42.531 -16.281 1 28.23 643 ASP A N 1
ATOM 5190 C CA . ASP A 1 643 ? -2.178 43.719 -15.531 1 28.23 643 ASP A CA 1
ATOM 5191 C C . ASP A 1 643 ? -2.908 43.312 -14.25 1 28.23 643 ASP A C 1
ATOM 5193 O O . ASP A 1 643 ? -3.969 42.688 -14.297 1 28.23 643 ASP A O 1
ATOM 5197 N N . PRO A 1 644 ? -2.273 43.031 -13.203 1 28.88 644 PRO A N 1
ATOM 5198 C CA . PRO A 1 644 ? -3.121 42.875 -12.016 1 28.88 644 PRO A CA 1
ATOM 5199 C C . PRO A 1 644 ? -3.967 44.125 -11.742 1 28.88 644 PRO A C 1
ATOM 5201 O O . PRO A 1 644 ? -3.426 45.156 -11.391 1 28.88 644 PRO A O 1
ATOM 5204 N N . SER A 1 645 ? -4.77 44.656 -12.68 1 24.31 645 SER A N 1
ATOM 5205 C CA . SER A 1 645 ? -5.66 45.656 -12.133 1 24.31 645 SER A CA 1
ATOM 5206 C C . SER A 1 645 ? -6.242 45.219 -10.789 1 24.31 645 SER A C 1
ATOM 5208 O O . SER A 1 645 ? -6.711 44.094 -10.656 1 24.31 645 SER A O 1
ATOM 5210 N N . PRO A 1 646 ? -5.691 45.906 -9.641 1 22.61 646 PRO A N 1
ATOM 5211 C CA . PRO A 1 646 ? -6.699 45.875 -8.578 1 22.61 646 PRO A CA 1
ATOM 5212 C C . PRO A 1 646 ? -8.094 46.25 -9.07 1 22.61 646 PRO A C 1
ATOM 5214 O O . PRO A 1 646 ? -8.234 47.031 -10.008 1 22.61 646 PRO A O 1
ATOM 5217 N N . MET B 1 1 ? -23.406 33.219 -32.875 1 21.77 1 MET B N 1
ATOM 5218 C CA . MET B 1 1 ? -21.953 33.062 -32.938 1 21.77 1 MET B CA 1
ATOM 5219 C C . MET B 1 1 ? -21.547 31.672 -32.5 1 21.77 1 MET B C 1
ATOM 5221 O O . MET B 1 1 ? -20.359 31.406 -32.281 1 21.77 1 MET B O 1
ATOM 5225 N N . THR B 1 2 ? -22.453 30.797 -32.156 1 26.83 2 THR B N 1
ATOM 5226 C CA . THR B 1 2 ? -22.734 29.516 -31.516 1 26.83 2 THR B CA 1
ATOM 5227 C C . THR B 1 2 ? -22.422 28.359 -32.469 1 26.83 2 THR B C 1
ATOM 5229 O O . THR B 1 2 ? -22.047 27.266 -32 1 26.83 2 THR B O 1
ATOM 5232 N N . ALA B 1 3 ? -22.734 28.578 -33.719 1 32.66 3 ALA B N 1
ATOM 5233 C CA . ALA B 1 3 ? -22.844 27.578 -34.781 1 32.66 3 ALA B CA 1
ATOM 5234 C C . ALA B 1 3 ? -21.453 27.172 -35.281 1 32.66 3 ALA B C 1
ATOM 5236 O O . ALA B 1 3 ? -21.234 26.016 -35.656 1 32.66 3 ALA B O 1
ATOM 5237 N N . SER B 1 4 ? -20.562 28.172 -35.406 1 35.72 4 SER B N 1
ATOM 5238 C CA . SER B 1 4 ? -19.266 28.031 -36.062 1 35.72 4 SER B CA 1
ATOM 5239 C C . SER B 1 4 ? -18.281 27.266 -35.188 1 35.72 4 SER B C 1
ATOM 5241 O O . SER B 1 4 ? -17.359 26.625 -35.688 1 35.72 4 SER B O 1
ATOM 5243 N N . THR B 1 5 ? -18.453 27.422 -33.906 1 40.44 5 THR B N 1
ATOM 5244 C CA . THR B 1 5 ? -17.672 26.703 -32.906 1 40.44 5 THR B CA 1
ATOM 5245 C C . THR B 1 5 ? -18 25.203 -32.938 1 40.44 5 THR B C 1
ATOM 5247 O O . THR B 1 5 ? -17.141 24.375 -32.656 1 40.44 5 THR B O 1
ATOM 5250 N N . SER B 1 6 ? -19.25 24.969 -33.5 1 41.56 6 SER B N 1
ATOM 5251 C CA . SER B 1 6 ? -19.781 23.609 -33.625 1 41.56 6 SER B CA 1
ATOM 5252 C C . SER B 1 6 ? -19.156 22.875 -34.781 1 41.56 6 SER B C 1
ATOM 5254 O O . SER B 1 6 ? -18.781 21.703 -34.688 1 41.56 6 SER B O 1
ATOM 5256 N N . PHE B 1 7 ? -18.953 23.547 -35.906 1 45.06 7 PHE B N 1
ATOM 5257 C CA . PHE B 1 7 ? -18.453 22.906 -37.094 1 45.06 7 PHE B CA 1
ATOM 5258 C C . PHE B 1 7 ? -16.969 22.594 -36.969 1 45.06 7 PHE B C 1
ATOM 5260 O O . PHE B 1 7 ? -16.516 21.5 -37.344 1 45.06 7 PHE B O 1
ATOM 5267 N N . ALA B 1 8 ? -16.203 23.484 -36.344 1 40.81 8 ALA B N 1
ATOM 5268 C CA . ALA B 1 8 ? -14.766 23.328 -36.156 1 40.81 8 ALA B CA 1
ATOM 5269 C C . ALA B 1 8 ? -14.469 22.266 -35.094 1 40.81 8 ALA B C 1
ATOM 5271 O O . ALA B 1 8 ? -13.547 21.453 -35.281 1 40.81 8 ALA B O 1
ATOM 5272 N N . SER B 1 9 ? -15.258 22.125 -34.125 1 42.34 9 SER B N 1
ATOM 5273 C CA . SER B 1 9 ? -15.195 21.031 -33.156 1 42.34 9 SER B CA 1
ATOM 5274 C C . SER B 1 9 ? -15.508 19.688 -33.812 1 42.34 9 SER B C 1
ATOM 5276 O O . SER B 1 9 ? -14.844 18.688 -33.531 1 42.34 9 SER B O 1
ATOM 5278 N N . TRP B 1 10 ? -16.359 19.75 -34.781 1 48.38 10 TRP B N 1
ATOM 5279 C CA . TRP B 1 10 ? -16.719 18.531 -35.5 1 48.38 10 TRP B CA 1
ATOM 5280 C C . TRP B 1 10 ? -15.625 18.141 -36.469 1 48.38 10 TRP B C 1
ATOM 5282 O O . TRP B 1 10 ? -15.359 16.953 -36.688 1 48.38 10 TRP B O 1
ATOM 5292 N N . LEU B 1 11 ? -14.914 19.016 -37.031 1 46.91 11 LEU B N 1
ATOM 5293 C CA . LEU B 1 11 ? -13.812 18.734 -37.938 1 46.91 11 LEU B CA 1
ATOM 5294 C C . LEU B 1 11 ? -12.594 18.219 -37.188 1 46.91 11 LEU B C 1
ATOM 5296 O O . LEU B 1 11 ? -11.906 17.312 -37.656 1 46.91 11 LEU B O 1
ATOM 5300 N N . VAL B 1 12 ? -12.469 18.703 -35.938 1 45.81 12 VAL B N 1
ATOM 5301 C CA . VAL B 1 12 ? -11.438 18.219 -35.031 1 45.81 12 VAL B CA 1
ATOM 5302 C C . VAL B 1 12 ? -11.758 16.797 -34.594 1 45.81 12 VAL B C 1
ATOM 5304 O O . VAL B 1 12 ? -10.891 15.922 -34.625 1 45.81 12 VAL B O 1
ATOM 5307 N N . VAL B 1 13 ? -12.977 16.578 -34.375 1 48.28 13 VAL B N 1
ATOM 5308 C CA . VAL B 1 13 ? -13.438 15.242 -34.031 1 48.28 13 VAL B CA 1
ATOM 5309 C C . VAL B 1 13 ? -13.312 14.336 -35.25 1 48.28 13 VAL B C 1
ATOM 5311 O O . VAL B 1 13 ? -12.836 13.203 -35.156 1 48.28 13 VAL B O 1
ATOM 5314 N N . ALA B 1 14 ? -13.617 14.805 -36.438 1 49.81 14 ALA B N 1
ATOM 5315 C CA . ALA B 1 14 ? -13.5 14.031 -37.656 1 49.81 14 ALA B CA 1
ATOM 5316 C C . ALA B 1 14 ? -12.039 13.781 -38.031 1 49.81 14 ALA B C 1
ATOM 5318 O O . ALA B 1 14 ? -11.672 12.68 -38.438 1 49.81 14 ALA B O 1
ATOM 5319 N N . ALA B 1 15 ? -11.18 14.695 -37.781 1 47.09 15 ALA B N 1
ATOM 5320 C CA . ALA B 1 15 ? -9.758 14.539 -38.031 1 47.09 15 ALA B CA 1
ATOM 5321 C C . ALA B 1 15 ? -9.102 13.602 -37.031 1 47.09 15 ALA B C 1
ATOM 5323 O O . ALA B 1 15 ? -8.297 12.742 -37.406 1 47.09 15 ALA B O 1
ATOM 5324 N N . ILE B 1 16 ? -9.477 13.719 -35.719 1 49.66 16 ILE B N 1
ATOM 5325 C CA . ILE B 1 16 ? -9.031 12.766 -34.719 1 49.66 16 ILE B CA 1
ATOM 5326 C C . ILE B 1 16 ? -9.57 11.375 -35.062 1 49.66 16 ILE B C 1
ATOM 5328 O O . ILE B 1 16 ? -8.836 10.383 -34.969 1 49.66 16 ILE B O 1
ATOM 5332 N N . LEU B 1 17 ? -10.742 11.352 -35.531 1 51.81 17 LEU B N 1
ATOM 5333 C CA . LEU B 1 17 ? -11.32 10.078 -35.938 1 51.81 17 LEU B CA 1
ATOM 5334 C C . LEU B 1 17 ? -10.672 9.578 -37.219 1 51.81 17 LEU B C 1
ATOM 5336 O O . LEU B 1 17 ? -10.406 8.383 -37.375 1 51.81 17 LEU B O 1
ATOM 5340 N N . GLY B 1 18 ? -10.453 10.359 -38.219 1 49.12 18 GLY B N 1
ATOM 5341 C CA . GLY B 1 18 ? -9.75 9.961 -39.438 1 49.12 18 GLY B CA 1
ATOM 5342 C C . GLY B 1 18 ? -8.32 9.516 -39.188 1 49.12 18 GLY B C 1
ATOM 5343 O O . GLY B 1 18 ? -7.887 8.477 -39.688 1 49.12 18 GLY B O 1
ATOM 5344 N N . ALA B 1 19 ? -7.586 10.289 -38.406 1 47 19 ALA B N 1
ATOM 5345 C CA . ALA B 1 19 ? -6.227 9.906 -38.031 1 47 19 ALA B CA 1
ATOM 5346 C C . ALA B 1 19 ? -6.227 8.633 -37.188 1 47 19 ALA B C 1
ATOM 5348 O O . ALA B 1 19 ? -5.41 7.738 -37.406 1 47 19 ALA B O 1
ATOM 5349 N N . SER B 1 20 ? -7.18 8.633 -36.188 1 46.28 20 SER B N 1
ATOM 5350 C CA . SER B 1 20 ? -7.363 7.387 -35.438 1 46.28 20 SER B CA 1
ATOM 5351 C C . SER B 1 20 ? -7.715 6.234 -36.375 1 46.28 20 SER B C 1
ATOM 5353 O O . SER B 1 20 ? -7.195 5.125 -36.219 1 46.28 20 SER B O 1
ATOM 5355 N N . PHE B 1 21 ? -8.516 6.531 -37.344 1 48.84 21 PHE B N 1
ATOM 5356 C CA . PHE B 1 21 ? -8.859 5.527 -38.344 1 48.84 21 PHE B CA 1
ATOM 5357 C C . PHE B 1 21 ? -7.648 5.199 -39.219 1 48.84 21 PHE B C 1
ATOM 5359 O O . PHE B 1 21 ? -7.379 4.027 -39.5 1 48.84 21 PHE B O 1
ATOM 5366 N N . TYR B 1 22 ? -6.953 6.07 -39.844 1 42.5 22 TYR B N 1
ATOM 5367 C CA . TYR B 1 22 ? -5.762 5.816 -40.656 1 42.5 22 TYR B CA 1
ATOM 5368 C C . TYR B 1 22 ? -4.719 5.051 -39.844 1 42.5 22 TYR B C 1
ATOM 5370 O O . TYR B 1 22 ? -4.176 4.051 -40.312 1 42.5 22 TYR B O 1
ATOM 5378 N N . PHE B 1 23 ? -4.379 5.582 -38.625 1 43.25 23 PHE B N 1
ATOM 5379 C CA . PHE B 1 23 ? -3.422 4.824 -37.844 1 43.25 23 PHE B CA 1
ATOM 5380 C C . PHE B 1 23 ? -3.984 3.457 -37.469 1 43.25 23 PHE B C 1
ATOM 5382 O O . PHE B 1 23 ? -3.262 2.459 -37.5 1 43.25 23 PHE B O 1
ATOM 5389 N N . TYR B 1 24 ? -5.332 3.516 -37.219 1 43.72 24 TYR B N 1
ATOM 5390 C CA . TYR B 1 24 ? -5.965 2.209 -37.062 1 43.72 24 TYR B CA 1
ATOM 5391 C C . TYR B 1 24 ? -5.828 1.393 -38.344 1 43.72 24 TYR B C 1
ATOM 5393 O O . TYR B 1 24 ? -5.477 0.212 -38.312 1 43.72 24 TYR B O 1
ATOM 5401 N N . SER B 1 25 ? -6.168 1.979 -39.406 1 41.66 25 SER B N 1
ATOM 5402 C CA . SER B 1 25 ? -6.188 1.232 -40.656 1 41.66 25 SER B CA 1
ATOM 5403 C C . SER B 1 25 ? -4.793 0.757 -41.031 1 41.66 25 SER B C 1
ATOM 5405 O O . SER B 1 25 ? -4.633 -0.324 -41.625 1 41.66 25 SER B O 1
ATOM 5407 N N . ASN B 1 26 ? -3.869 1.591 -41 1 39.12 26 ASN B N 1
ATOM 5408 C CA . ASN B 1 26 ? -2.547 1.204 -41.5 1 39.12 26 ASN B CA 1
ATOM 5409 C C . ASN B 1 26 ? -1.748 0.476 -40.406 1 39.12 26 ASN B C 1
ATOM 5411 O O . ASN B 1 26 ? -0.876 -0.337 -40.719 1 39.12 26 ASN B O 1
ATOM 5415 N N . HIS B 1 27 ? -1.693 0.911 -39.281 1 39.44 27 HIS B N 1
ATOM 5416 C CA . HIS B 1 27 ? -0.871 0.251 -38.281 1 39.44 27 HIS B CA 1
ATOM 5417 C C . HIS B 1 27 ? -1.715 -0.644 -37.375 1 39.44 27 HIS B C 1
ATOM 5419 O O . HIS B 1 27 ? -1.179 -1.353 -36.531 1 39.44 27 HIS B O 1
ATOM 5425 N N . LYS B 1 28 ? -2.789 -0.916 -37.906 1 38.75 28 LYS B N 1
ATOM 5426 C CA . LYS B 1 28 ? -3.834 -1.808 -37.406 1 38.75 28 LYS B CA 1
ATOM 5427 C C . LYS B 1 28 ? -3.957 -1.716 -35.875 1 38.75 28 LYS B C 1
ATOM 5429 O O . LYS B 1 28 ? -4.508 -2.615 -35.25 1 38.75 28 LYS B O 1
ATOM 5434 N N . TYR B 1 29 ? -3.039 -1.027 -35.281 1 31.39 29 TYR B N 1
ATOM 5435 C CA . TYR B 1 29 ? -3.041 -0.847 -33.844 1 31.39 29 TYR B CA 1
ATOM 5436 C C . TYR B 1 29 ? -3.309 0.607 -33.469 1 31.39 29 TYR B C 1
ATOM 5438 O O . TYR B 1 29 ? -2.703 1.52 -34.031 1 31.39 29 TYR B O 1
ATOM 5446 N N . LEU B 1 30 ? -4.445 1.146 -33.594 1 37.44 30 LEU B N 1
ATOM 5447 C CA . LEU B 1 30 ? -4.676 2.484 -33.031 1 37.44 30 LEU B CA 1
ATOM 5448 C C . LEU B 1 30 ? -5.012 2.426 -31.562 1 37.44 30 LEU B C 1
ATOM 5450 O O . LEU B 1 30 ? -5.973 1.766 -31.156 1 37.44 30 LEU B O 1
ATOM 5454 N N . THR B 1 31 ? -4.098 2.426 -30.719 1 34.75 31 THR B N 1
ATOM 5455 C CA . THR B 1 31 ? -4.465 2.426 -29.312 1 34.75 31 THR B CA 1
ATOM 5456 C C . THR B 1 31 ? -5.504 3.506 -29.016 1 34.75 31 THR B C 1
ATOM 5458 O O . THR B 1 31 ? -5.879 4.27 -29.906 1 34.75 31 THR B O 1
ATOM 5461 N N . TYR B 1 32 ? -5.578 3.982 -27.516 1 34.84 32 TYR B N 1
ATOM 5462 C CA . TYR B 1 32 ? -6.504 4.914 -26.875 1 34.84 32 TYR B CA 1
ATOM 5463 C C . TYR B 1 32 ? -6.23 6.344 -27.328 1 34.84 32 TYR B C 1
ATOM 5465 O O . TYR B 1 32 ? -5.098 6.688 -27.672 1 34.84 32 TYR B O 1
ATOM 5473 N N . VAL B 1 33 ? -7.098 6.938 -28.234 1 34.78 33 VAL B N 1
ATOM 5474 C CA . VAL B 1 33 ? -7.125 8.391 -28.344 1 34.78 33 VAL B CA 1
ATOM 5475 C C . VAL B 1 33 ? -7.738 8.992 -27.078 1 34.78 33 VAL B C 1
ATOM 5477 O O . VAL B 1 33 ? -8.805 8.562 -26.641 1 34.78 33 VAL B O 1
ATOM 5480 N N . LYS B 1 34 ? -7.062 9.195 -25.953 1 34.75 34 LYS B N 1
ATOM 5481 C CA . LYS B 1 34 ? -7.652 9.938 -24.844 1 34.75 34 LYS B CA 1
ATOM 5482 C C . LYS B 1 34 ? -7.84 11.406 -25.203 1 34.75 34 LYS B C 1
ATOM 5484 O O . LYS B 1 34 ? -6.93 12.047 -25.734 1 34.75 34 LYS B O 1
ATOM 5489 N N . THR B 1 35 ? -9.07 11.812 -25.688 1 31.45 35 THR B N 1
ATOM 5490 C CA . THR B 1 35 ? -9.328 13.242 -25.781 1 31.45 35 THR B CA 1
ATOM 5491 C C . THR B 1 35 ? -9.062 13.93 -24.453 1 31.45 35 THR B C 1
ATOM 5493 O O . THR B 1 35 ? -9.18 13.312 -23.391 1 31.45 35 THR B O 1
ATOM 5496 N N . ALA B 1 36 ? -8.312 15 -24.5 1 32.28 36 ALA B N 1
ATOM 5497 C CA . ALA B 1 36 ? -7.781 15.852 -23.438 1 32.28 36 ALA B CA 1
ATOM 5498 C C . ALA B 1 36 ? -8.844 16.125 -22.375 1 32.28 36 ALA B C 1
ATOM 5500 O O . ALA B 1 36 ? -8.539 16.188 -21.172 1 32.28 36 ALA B O 1
ATOM 5501 N N . ASP B 1 37 ? -10.031 16.641 -22.859 1 29.83 37 ASP B N 1
ATOM 5502 C CA . ASP B 1 37 ? -10.875 17.25 -21.844 1 29.83 37 ASP B CA 1
ATOM 5503 C C . ASP B 1 37 ? -11.312 16.219 -20.797 1 29.83 37 ASP B C 1
ATOM 5505 O O . ASP B 1 37 ? -11.141 16.438 -19.594 1 29.83 37 ASP B O 1
ATOM 5509 N N . THR B 1 38 ? -12.531 15.586 -21.172 1 33.06 38 THR B N 1
ATOM 5510 C CA . THR B 1 38 ? -13.352 14.922 -20.156 1 33.06 38 THR B CA 1
ATOM 5511 C C . THR B 1 38 ? -12.617 13.719 -19.578 1 33.06 38 THR B C 1
ATOM 5513 O O . THR B 1 38 ? -13.109 13.094 -18.625 1 33.06 38 THR B O 1
ATOM 5516 N N . PHE B 1 39 ? -11.172 13.648 -19.469 1 35.5 39 PHE B N 1
ATOM 5517 C CA . PHE B 1 39 ? -10.188 12.719 -18.922 1 35.5 39 PHE B CA 1
ATOM 5518 C C . PHE B 1 39 ? -10.68 11.281 -19.047 1 35.5 39 PHE B C 1
ATOM 5520 O O . PHE B 1 39 ? -10.258 10.414 -18.281 1 35.5 39 PHE B O 1
ATOM 5527 N N . ASP B 1 40 ? -11.812 11.125 -19.688 1 31.14 40 ASP B N 1
ATOM 5528 C CA . ASP B 1 40 ? -12.234 9.727 -19.766 1 31.14 40 ASP B CA 1
ATOM 5529 C C . ASP B 1 40 ? -11.375 8.953 -20.766 1 31.14 40 ASP B C 1
ATOM 5531 O O . ASP B 1 40 ? -11.109 9.43 -21.859 1 31.14 40 ASP B O 1
ATOM 5535 N N . PRO B 1 41 ? -10.57 8.164 -20.266 1 34.62 41 PRO B N 1
ATOM 5536 C CA . PRO B 1 41 ? -9.805 7.336 -21.203 1 34.62 41 PRO B CA 1
ATOM 5537 C C . PRO B 1 41 ? -10.688 6.711 -22.281 1 34.62 41 PRO B C 1
ATOM 5539 O O . PRO B 1 41 ? -11.828 6.324 -22 1 34.62 41 PRO B O 1
ATOM 5542 N N . LEU B 1 42 ? -10.758 7.363 -23.469 1 31.19 42 LEU B N 1
ATOM 5543 C CA . LEU B 1 42 ? -11.328 6.551 -24.531 1 31.19 42 LEU B CA 1
ATOM 5544 C C . LEU B 1 42 ? -10.547 5.25 -24.703 1 31.19 42 LEU B C 1
ATOM 5546 O O . LEU B 1 42 ? -9.352 5.27 -24.984 1 31.19 42 LEU B O 1
ATOM 5550 N N . TYR B 1 43 ? -10.891 4.277 -23.953 1 30.64 43 TYR B N 1
ATOM 5551 C CA . TYR B 1 43 ? -10.32 2.941 -24.078 1 30.64 43 TYR B CA 1
ATOM 5552 C C . TYR B 1 43 ? -10.57 2.369 -25.469 1 30.64 43 TYR B C 1
ATOM 5554 O O . TYR B 1 43 ? -11.719 2.254 -25.906 1 30.64 43 TYR B O 1
ATOM 5562 N N . LEU B 1 44 ? -9.844 2.896 -26.453 1 31.62 44 LEU B N 1
ATOM 5563 C CA . LEU B 1 44 ? -9.953 2.039 -27.625 1 31.62 44 LEU B CA 1
ATOM 5564 C C . LEU B 1 44 ? -9.734 0.578 -27.25 1 31.62 44 LEU B C 1
ATOM 5566 O O . LEU B 1 44 ? -8.789 0.253 -26.531 1 31.62 44 LEU B O 1
ATOM 5570 N N . LEU B 1 45 ? -10.711 -0.12 -27.203 1 31.88 45 LEU B N 1
ATOM 5571 C CA . LEU B 1 45 ? -10.688 -1.553 -26.922 1 31.88 45 LEU B CA 1
ATOM 5572 C C . LEU B 1 45 ? -9.492 -2.215 -27.609 1 31.88 45 LEU B C 1
ATOM 5574 O O . LEU B 1 45 ? -9.398 -2.219 -28.828 1 31.88 45 LEU B O 1
ATOM 5578 N N . ILE B 1 46 ? -8.242 -2.008 -27.188 1 36.53 46 ILE B N 1
ATOM 5579 C CA . ILE B 1 46 ? -7.215 -2.951 -27.625 1 36.53 46 ILE B CA 1
ATOM 5580 C C . ILE B 1 46 ? -7.832 -4.336 -27.812 1 36.53 46 ILE B C 1
ATOM 5582 O O . ILE B 1 46 ? -8.641 -4.777 -27 1 36.53 46 ILE B O 1
ATOM 5586 N N . PRO B 1 47 ? -7.758 -4.836 -29.094 1 36.47 47 PRO B N 1
ATOM 5587 C CA . PRO B 1 47 ? -8.25 -6.215 -29.125 1 36.47 47 PRO B CA 1
ATOM 5588 C C . PRO B 1 47 ? -7.98 -6.977 -27.844 1 36.47 47 PRO B C 1
ATOM 5590 O O . PRO B 1 47 ? -6.984 -6.715 -27.156 1 36.47 47 PRO B O 1
ATOM 5593 N N . PRO B 1 48 ? -8.945 -7.398 -27.328 1 40.59 48 PRO B N 1
ATOM 5594 C CA . PRO B 1 48 ? -8.789 -8.234 -26.141 1 40.59 48 PRO B CA 1
ATOM 5595 C C . PRO B 1 48 ? -7.531 -9.094 -26.188 1 40.59 48 PRO B C 1
ATOM 5597 O O . PRO B 1 48 ? -7.125 -9.547 -27.25 1 40.59 48 PRO B O 1
ATOM 5600 N N . ILE B 1 49 ? -6.531 -8.852 -25.406 1 47.44 49 ILE B N 1
ATOM 5601 C CA . ILE B 1 49 ? -5.512 -9.867 -25.156 1 47.44 49 ILE B CA 1
ATOM 5602 C C . ILE B 1 49 ? -5.992 -11.227 -25.656 1 47.44 49 ILE B C 1
ATOM 5604 O O . ILE B 1 49 ? -7.109 -11.648 -25.344 1 47.44 49 ILE B O 1
ATOM 5608 N N . VAL B 1 50 ? -5.438 -11.594 -26.953 1 50.75 50 VAL B N 1
ATOM 5609 C CA . VAL B 1 50 ? -5.715 -12.945 -27.422 1 50.75 50 VAL B CA 1
ATOM 5610 C C . VAL B 1 50 ? -5.883 -13.883 -26.234 1 50.75 50 VAL B C 1
ATOM 5612 O O . VAL B 1 50 ? -4.992 -13.984 -25.375 1 50.75 50 VAL B O 1
ATOM 5615 N N . MET B 1 51 ? -7.145 -14.195 -25.984 1 62.22 51 MET B N 1
ATOM 5616 C CA . MET B 1 51 ? -7.504 -15.055 -24.859 1 62.22 51 MET B CA 1
ATOM 5617 C C . MET B 1 51 ? -7.215 -16.516 -25.172 1 62.22 51 MET B C 1
ATOM 5619 O O . MET B 1 51 ? -7.465 -16.969 -26.297 1 62.22 51 MET B O 1
ATOM 5623 N N . SER B 1 52 ? -6.207 -17.172 -24.688 1 77.38 52 SER B N 1
ATOM 5624 C CA . SER B 1 52 ? -5.969 -18.609 -24.766 1 77.38 52 SER B CA 1
ATOM 5625 C C . SER B 1 52 ? -6.691 -19.344 -23.641 1 77.38 52 SER B C 1
ATOM 5627 O O . SER B 1 52 ? -7.109 -18.734 -22.656 1 77.38 52 SER B O 1
ATOM 5629 N N . SER B 1 53 ? -7.043 -20.641 -24.016 1 81 53 SER B N 1
ATOM 5630 C CA . SER B 1 53 ? -7.695 -21.484 -23.016 1 81 53 SER B CA 1
ATOM 5631 C C . SER B 1 53 ? -6.895 -22.75 -22.766 1 81 53 SER B C 1
ATOM 5633 O O . SER B 1 53 ? -6.312 -23.328 -23.703 1 81 53 SER B O 1
ATOM 5635 N N . ILE B 1 54 ? -6.953 -23.188 -21.609 1 89.06 54 ILE B N 1
ATOM 5636 C CA . ILE B 1 54 ? -6.27 -24.422 -21.219 1 89.06 54 ILE B CA 1
ATOM 5637 C C . ILE B 1 54 ? -6.836 -25.609 -22 1 89.06 54 ILE B C 1
ATOM 5639 O O . ILE B 1 54 ? -6.102 -26.531 -22.359 1 89.06 54 ILE B O 1
ATOM 5643 N N . MET B 1 55 ? -8.062 -25.562 -22.422 1 84.88 55 MET B N 1
ATOM 5644 C CA . MET B 1 55 ? -8.789 -26.688 -23 1 84.88 55 MET B CA 1
ATOM 5645 C C . MET B 1 55 ? -8.438 -26.875 -24.469 1 84.88 55 MET B C 1
ATOM 5647 O O . MET B 1 55 ? -8.734 -27.906 -25.062 1 84.88 55 MET B O 1
ATOM 5651 N N . GLU B 1 56 ? -7.809 -25.969 -25.062 1 80.62 56 GLU B N 1
ATOM 5652 C CA . GLU B 1 56 ? -7.488 -26.047 -26.484 1 80.62 56 GLU B CA 1
ATOM 5653 C C . GLU B 1 56 ? -6.238 -26.875 -26.734 1 80.62 56 GLU B C 1
ATOM 5655 O O . GLU B 1 56 ? -5.977 -27.312 -27.859 1 80.62 56 GLU B O 1
ATOM 5660 N N . ASN B 1 57 ? -5.539 -27.188 -25.719 1 89.75 57 ASN B N 1
ATOM 5661 C CA . ASN B 1 57 ? -4.254 -27.859 -25.844 1 89.75 57 ASN B CA 1
ATOM 5662 C C . ASN B 1 57 ? -4.43 -29.375 -26.016 1 89.75 57 ASN B C 1
ATOM 5664 O O . ASN B 1 57 ? -5.367 -29.953 -25.484 1 89.75 57 ASN B O 1
ATOM 5668 N N . ASP B 1 58 ? -3.525 -29.969 -26.812 1 90.12 58 ASP B N 1
ATOM 5669 C CA . ASP B 1 58 ? -3.473 -31.422 -26.875 1 90.12 58 ASP B CA 1
ATOM 5670 C C . ASP B 1 58 ? -3.061 -32.031 -25.531 1 90.12 58 ASP B C 1
ATOM 5672 O O . ASP B 1 58 ? -3.475 -33.125 -25.188 1 90.12 58 ASP B O 1
ATOM 5676 N N . CYS B 1 59 ? -2.199 -31.297 -24.906 1 95.12 59 CYS B N 1
ATOM 5677 C CA . CYS B 1 59 ? -1.917 -31.641 -23.516 1 95.12 59 CYS B CA 1
ATOM 5678 C C . CYS B 1 59 ? -3.141 -31.422 -22.625 1 95.12 59 CYS B C 1
ATOM 5680 O O . CYS B 1 59 ? -3.432 -30.281 -22.25 1 95.12 59 CYS B O 1
ATOM 5682 N N . LYS B 1 60 ? -3.816 -32.5 -22.281 1 94.69 60 LYS B N 1
ATOM 5683 C CA . LYS B 1 60 ? -4.996 -32.406 -21.422 1 94.69 60 LYS B CA 1
ATOM 5684 C C . LYS B 1 60 ? -4.598 -32.188 -19.969 1 94.69 60 LYS B C 1
ATOM 5686 O O . LYS B 1 60 ? -4.297 -33.125 -19.234 1 94.69 60 LYS B O 1
ATOM 5691 N N . TRP B 1 61 ? -4.754 -30.953 -19.531 1 94.75 61 TRP B N 1
ATOM 5692 C CA . TRP B 1 61 ? -4.254 -30.5 -18.234 1 94.75 61 TRP B CA 1
ATOM 5693 C C . TRP B 1 61 ? -5.258 -30.812 -17.141 1 94.75 61 TRP B C 1
ATOM 5695 O O . TRP B 1 61 ? -6.461 -30.609 -17.312 1 94.75 61 TRP B O 1
ATOM 5705 N N . PRO B 1 62 ? -4.805 -31.312 -16.031 1 93.06 62 PRO B N 1
ATOM 5706 C CA . PRO B 1 62 ? -5.688 -31.562 -14.891 1 93.06 62 PRO B CA 1
ATOM 5707 C C . PRO B 1 62 ? -5.988 -30.312 -14.078 1 93.06 62 PRO B C 1
ATOM 5709 O O . PRO B 1 62 ? -5.398 -30.094 -13.016 1 93.06 62 PRO B O 1
ATOM 5712 N N . VAL B 1 63 ? -6.949 -29.609 -14.453 1 89.31 63 VAL B N 1
ATOM 5713 C CA . VAL B 1 63 ? -7.324 -28.359 -13.773 1 89.31 63 VAL B CA 1
ATOM 5714 C C . VAL B 1 63 ? -7.926 -28.688 -12.406 1 89.31 63 VAL B C 1
ATOM 5716 O O . VAL B 1 63 ? -8.914 -29.422 -12.312 1 89.31 63 VAL B O 1
ATOM 5719 N N . LEU B 1 64 ? -7.305 -28.109 -11.422 1 84.44 64 LEU B N 1
ATOM 5720 C CA . LEU B 1 64 ? -7.77 -28.328 -10.062 1 84.44 64 LEU B CA 1
ATOM 5721 C C . LEU B 1 64 ? -8.664 -27.188 -9.602 1 84.44 64 LEU B C 1
ATOM 5723 O O . LEU B 1 64 ? -8.547 -26.062 -10.094 1 84.44 64 LEU B O 1
ATOM 5727 N N . PRO B 1 65 ? -9.633 -27.5 -8.734 1 74.44 65 PRO B N 1
ATOM 5728 C CA . PRO B 1 65 ? -10.398 -26.391 -8.141 1 74.44 65 PRO B CA 1
ATOM 5729 C C . PRO B 1 65 ? -9.562 -25.547 -7.188 1 74.44 65 PRO B C 1
ATOM 5731 O O . PRO B 1 65 ? -8.586 -26.031 -6.613 1 74.44 65 PRO B O 1
ATOM 5734 N N . ALA B 1 66 ? -9.898 -24.234 -7.258 1 62.06 66 ALA B N 1
ATOM 5735 C CA . ALA B 1 66 ? -9.203 -23.375 -6.301 1 62.06 66 ALA B CA 1
ATOM 5736 C C . ALA B 1 66 ? -9.453 -23.844 -4.867 1 62.06 66 ALA B C 1
ATOM 5738 O O . ALA B 1 66 ? -8.594 -23.656 -3.996 1 62.06 66 ALA B O 1
ATOM 5739 N N . VAL B 1 67 ? -10.688 -24.203 -4.566 1 55.44 67 VAL B N 1
ATOM 5740 C CA . VAL B 1 67 ? -11.023 -24.703 -3.242 1 55.44 67 VAL B CA 1
ATOM 5741 C C . VAL B 1 67 ? -11.312 -26.203 -3.326 1 55.44 67 VAL B C 1
ATOM 5743 O O . VAL B 1 67 ? -12.047 -26.656 -4.207 1 55.44 67 VAL B O 1
ATOM 5746 N N . ASP B 1 68 ? -10.352 -27.047 -3.02 1 50.56 68 ASP B N 1
ATOM 5747 C CA . ASP B 1 68 ? -10.516 -28.484 -3.135 1 50.56 68 ASP B CA 1
ATOM 5748 C C . ASP B 1 68 ? -11.758 -28.953 -2.385 1 50.56 68 ASP B C 1
ATOM 5750 O O . ASP B 1 68 ? -11.828 -28.859 -1.157 1 50.56 68 ASP B O 1
ATOM 5754 N N . ALA B 1 69 ? -12.797 -29.172 -3.043 1 42.59 69 ALA B N 1
ATOM 5755 C CA . ALA B 1 69 ? -13.945 -29.828 -2.428 1 42.59 69 ALA B CA 1
ATOM 5756 C C . ALA B 1 69 ? -13.539 -31.156 -1.782 1 42.59 69 ALA B C 1
ATOM 5758 O O . ALA B 1 69 ? -14.156 -31.578 -0.804 1 42.59 69 ALA B O 1
ATOM 5759 N N . ASN B 1 70 ? -12.891 -31.984 -2.494 1 41.88 70 ASN B N 1
ATOM 5760 C CA . ASN B 1 70 ? -12.609 -33.312 -1.969 1 41.88 70 ASN B CA 1
ATOM 5761 C C . ASN B 1 70 ? -11.68 -33.25 -0.76 1 41.88 70 ASN B C 1
ATOM 5763 O O . ASN B 1 70 ? -11.32 -34.281 -0.196 1 41.88 70 ASN B O 1
ATOM 5767 N N . LEU B 1 71 ? -10.992 -32.312 -0.657 1 40.75 71 LEU B N 1
ATOM 5768 C CA . LEU B 1 71 ? -10.305 -32.125 0.615 1 40.75 71 LEU B CA 1
ATOM 5769 C C . LEU B 1 71 ? -11.297 -31.859 1.741 1 40.75 71 LEU B C 1
ATOM 5771 O O . LEU B 1 71 ? -11.844 -30.766 1.84 1 40.75 71 LEU B O 1
ATOM 5775 N N . ASP B 1 72 ? -12.156 -32.625 1.769 1 40.34 72 ASP B N 1
ATOM 5776 C CA . ASP B 1 72 ? -13.156 -32.594 2.828 1 40.34 72 ASP B CA 1
ATOM 5777 C C . ASP B 1 72 ? -12.742 -31.625 3.939 1 40.34 72 ASP B C 1
ATOM 5779 O O . ASP B 1 72 ? -13.578 -30.922 4.516 1 40.34 72 ASP B O 1
ATOM 5783 N N . ASN B 1 73 ? -11.688 -32.219 4.668 1 43.62 73 ASN B N 1
ATOM 5784 C CA . ASN B 1 73 ? -11.227 -31.469 5.832 1 43.62 73 ASN B CA 1
ATOM 5785 C C . ASN B 1 73 ? -10.531 -30.172 5.422 1 43.62 73 ASN B C 1
ATOM 5787 O O . ASN B 1 73 ? -9.633 -30.188 4.578 1 43.62 73 ASN B O 1
ATOM 5791 N N . ALA B 1 74 ? -11.242 -29.078 5.512 1 50.16 74 ALA B N 1
ATOM 5792 C CA . ALA B 1 74 ? -10.984 -27.656 5.305 1 50.16 74 ALA B CA 1
ATOM 5793 C C . ALA B 1 74 ? -9.492 -27.344 5.391 1 50.16 74 ALA B C 1
ATOM 5795 O O . ALA B 1 74 ? -8.828 -27.734 6.359 1 50.16 74 ALA B O 1
ATOM 5796 N N . VAL B 1 75 ? -8.938 -27.438 4.137 1 57.12 75 VAL B N 1
ATOM 5797 C CA . VAL B 1 75 ? -7.562 -26.969 4.164 1 57.12 75 VAL B CA 1
ATOM 5798 C C . VAL B 1 75 ? -7.402 -25.922 5.266 1 57.12 75 VAL B C 1
ATOM 5800 O O . VAL B 1 75 ? -8.18 -24.969 5.344 1 57.12 75 VAL B O 1
ATOM 5803 N N . THR B 1 76 ? -6.77 -26.469 6.258 1 66.25 76 THR B N 1
ATOM 5804 C CA . THR B 1 76 ? -6.492 -25.578 7.379 1 66.25 76 THR B CA 1
ATOM 5805 C C . THR B 1 76 ? -5.688 -24.375 6.922 1 66.25 76 THR B C 1
ATOM 5807 O O . THR B 1 76 ? -4.605 -24.516 6.348 1 66.25 76 THR B O 1
ATOM 5810 N N . ARG B 1 77 ? -6.398 -23.297 6.73 1 75.25 77 ARG B N 1
ATOM 5811 C CA . ARG B 1 77 ? -5.684 -22.047 6.535 1 75.25 77 ARG B CA 1
ATOM 5812 C C . ARG B 1 77 ? -5.312 -21.406 7.871 1 75.25 77 ARG B C 1
ATOM 5814 O O . ARG B 1 77 ? -6.188 -21.094 8.68 1 75.25 77 ARG B O 1
ATOM 5821 N N . PHE B 1 78 ? -4.004 -21.438 7.965 1 81 78 PHE B N 1
ATOM 5822 C CA . PHE B 1 78 ? -3.523 -20.75 9.156 1 81 78 PHE B CA 1
ATOM 5823 C C . PHE B 1 78 ? -3.422 -19.25 8.914 1 81 78 PHE B C 1
ATOM 5825 O O . PHE B 1 78 ? -2.574 -18.797 8.148 1 81 78 PHE B O 1
ATOM 5832 N N . ARG B 1 79 ? -4.344 -18.594 9.555 1 82.94 79 ARG B N 1
ATOM 5833 C CA . ARG B 1 79 ? -4.418 -17.156 9.273 1 82.94 79 ARG B CA 1
ATOM 5834 C C . ARG B 1 79 ? -3.807 -16.344 10.414 1 82.94 79 ARG B C 1
ATOM 5836 O O . ARG B 1 79 ? -3.535 -15.148 10.25 1 82.94 79 ARG B O 1
ATOM 5843 N N . ASN B 1 80 ? -3.518 -17.031 11.492 1 88.19 80 ASN B N 1
ATOM 5844 C CA . ASN B 1 80 ? -3.072 -16.297 12.664 1 88.19 80 ASN B CA 1
ATOM 5845 C C . ASN B 1 80 ? -1.802 -16.906 13.258 1 88.19 80 ASN B C 1
ATOM 5847 O O . ASN B 1 80 ? -1.642 -18.125 13.281 1 88.19 80 ASN B O 1
ATOM 5851 N N . ILE B 1 81 ? -0.955 -16.062 13.633 1 89.88 81 ILE B N 1
ATOM 5852 C CA . ILE B 1 81 ? 0.273 -16.453 14.312 1 89.88 81 ILE B CA 1
ATOM 5853 C C . ILE B 1 81 ? 0.531 -15.539 15.5 1 89.88 81 ILE B C 1
ATOM 5855 O O . ILE B 1 81 ? 0.32 -14.328 15.414 1 89.88 81 ILE B O 1
ATOM 5859 N N . ARG B 1 82 ? 0.846 -16.094 16.625 1 91.75 82 ARG B N 1
ATOM 5860 C CA . ARG B 1 82 ? 1.189 -15.328 17.828 1 91.75 82 ARG B CA 1
ATOM 5861 C C . ARG B 1 82 ? 2.701 -15.242 18 1 91.75 82 ARG B C 1
ATOM 5863 O O . ARG B 1 82 ? 3.373 -16.266 18.141 1 91.75 82 ARG B O 1
ATOM 5870 N N . CYS B 1 83 ? 3.221 -14.047 18 1 92.5 83 CYS B N 1
ATOM 5871 C CA . CYS B 1 83 ? 4.625 -13.781 18.281 1 92.5 83 CYS B CA 1
ATOM 5872 C C . CYS B 1 83 ? 4.762 -12.758 19.406 1 92.5 83 CYS B C 1
ATOM 5874 O O . CYS B 1 83 ? 4.48 -11.57 19.203 1 92.5 83 CYS B O 1
ATOM 5876 N N . ASN B 1 84 ? 5.102 -13.148 20.562 1 92.44 84 ASN B N 1
ATOM 5877 C CA . ASN B 1 84 ? 5.34 -12.242 21.688 1 92.44 84 ASN B CA 1
ATOM 5878 C C . ASN B 1 84 ? 6.812 -11.852 21.797 1 92.44 84 ASN B C 1
ATOM 5880 O O . ASN B 1 84 ? 7.695 -12.695 21.594 1 92.44 84 ASN B O 1
ATOM 5884 N N . ALA B 1 85 ? 7.035 -10.617 22.094 1 91.88 85 ALA B N 1
ATOM 5885 C CA . ALA B 1 85 ? 8.398 -10.102 22.25 1 91.88 85 ALA B CA 1
ATOM 5886 C C . ALA B 1 85 ? 9.023 -10.594 23.547 1 91.88 85 ALA B C 1
ATOM 5888 O O . ALA B 1 85 ? 8.367 -10.609 24.594 1 91.88 85 ALA B O 1
ATOM 5889 N N . VAL B 1 86 ? 10.242 -11.039 23.422 1 92.25 86 VAL B N 1
ATOM 5890 C CA . VAL B 1 86 ? 11 -11.453 24.609 1 92.25 86 VAL B CA 1
ATOM 5891 C C . VAL B 1 86 ? 12 -10.367 24.984 1 92.25 86 VAL B C 1
ATOM 5893 O O . VAL B 1 86 ? 12.602 -10.406 26.062 1 92.25 86 VAL B O 1
ATOM 5896 N N . MET B 1 87 ? 12.195 -9.422 24.125 1 91.31 87 MET B N 1
ATOM 5897 C CA . MET B 1 87 ? 12.984 -8.227 24.391 1 91.31 87 MET B CA 1
ATOM 5898 C C . MET B 1 87 ? 12.219 -6.965 23.984 1 91.31 87 MET B C 1
ATOM 5900 O O . MET B 1 87 ? 11.367 -7.004 23.109 1 91.31 87 MET B O 1
ATOM 5904 N N . ASN B 1 88 ? 12.57 -5.859 24.656 1 90.31 88 ASN B N 1
ATOM 5905 C CA . ASN B 1 88 ? 11.953 -4.586 24.297 1 90.31 88 ASN B CA 1
ATOM 5906 C C . ASN B 1 88 ? 12.57 -4.004 23.031 1 90.31 88 ASN B C 1
ATOM 5908 O O . ASN B 1 88 ? 13.797 -4.012 22.859 1 90.31 88 ASN B O 1
ATOM 5912 N N . PRO B 1 89 ? 11.734 -3.564 22.125 1 91.81 89 PRO B N 1
ATOM 5913 C CA . PRO B 1 89 ? 12.281 -2.982 20.906 1 91.81 89 PRO B CA 1
ATOM 5914 C C . PRO B 1 89 ? 12.828 -1.572 21.109 1 91.81 89 PRO B C 1
ATOM 5916 O O . PRO B 1 89 ? 12.086 -0.672 21.516 1 91.81 89 PRO B O 1
ATOM 5919 N N . PHE B 1 90 ? 14.109 -1.335 20.766 1 92.12 90 PHE B N 1
ATOM 5920 C CA . PHE B 1 90 ? 14.75 -0.048 21.016 1 92.12 90 PHE B CA 1
ATOM 5921 C C . PHE B 1 90 ? 15.031 0.667 19.688 1 92.12 90 PHE B C 1
ATOM 5923 O O . PHE B 1 90 ? 15.148 1.895 19.656 1 92.12 90 PHE B O 1
ATOM 5930 N N . ALA B 1 91 ? 15.172 -0.107 18.672 1 94.44 91 ALA B N 1
ATOM 5931 C CA . ALA B 1 91 ? 15.734 0.472 17.453 1 94.44 91 ALA B CA 1
ATOM 5932 C C . ALA B 1 91 ? 14.695 0.51 16.344 1 94.44 91 ALA B C 1
ATOM 5934 O O . ALA B 1 91 ? 13.875 -0.396 16.219 1 94.44 91 ALA B O 1
ATOM 5935 N N . PHE B 1 92 ? 14.75 1.564 15.57 1 91.94 92 PHE B N 1
ATOM 5936 C CA . PHE B 1 92 ? 13.914 1.764 14.398 1 91.94 92 PHE B CA 1
ATOM 5937 C C . PHE B 1 92 ? 14.734 2.303 13.234 1 91.94 92 PHE B C 1
ATOM 5939 O O . PHE B 1 92 ? 15.5 3.254 13.391 1 91.94 92 PHE B O 1
ATOM 5946 N N . LEU B 1 93 ? 14.672 1.61 12.102 1 91.06 93 LEU B N 1
ATOM 5947 C CA . LEU B 1 93 ? 15.328 2.062 10.883 1 91.06 93 LEU B CA 1
ATOM 5948 C C . LEU B 1 93 ? 14.305 2.568 9.867 1 91.06 93 LEU B C 1
ATOM 5950 O O . LEU B 1 93 ? 13.383 1.841 9.492 1 91.06 93 LEU B O 1
ATOM 5954 N N . ASP B 1 94 ? 14.484 3.771 9.383 1 81.56 94 ASP B N 1
ATOM 5955 C CA . ASP B 1 94 ? 13.508 4.293 8.43 1 81.56 94 ASP B CA 1
ATOM 5956 C C . ASP B 1 94 ? 13.945 4.016 6.996 1 81.56 94 ASP B C 1
ATOM 5958 O O . ASP B 1 94 ? 14.961 3.359 6.766 1 81.56 94 ASP B O 1
ATOM 5962 N N . GLU B 1 95 ? 13.18 4.453 6.078 1 73.44 95 GLU B N 1
ATOM 5963 C CA . GLU B 1 95 ? 13.391 4.125 4.672 1 73.44 95 GLU B CA 1
ATOM 5964 C C . GLU B 1 95 ? 14.578 4.895 4.098 1 73.44 95 GLU B C 1
ATOM 5966 O O . GLU B 1 95 ? 15.055 4.578 3.006 1 73.44 95 GLU B O 1
ATOM 5971 N N . PHE B 1 96 ? 15.109 5.84 4.844 1 73 96 PHE B N 1
ATOM 5972 C CA . PHE B 1 96 ? 16.234 6.645 4.371 1 73 96 PHE B CA 1
ATOM 5973 C C . PHE B 1 96 ? 17.547 6.148 4.957 1 73 96 PHE B C 1
ATOM 5975 O O . PHE B 1 96 ? 18.594 6.723 4.695 1 73 96 PHE B O 1
ATOM 5982 N N . GLY B 1 97 ? 17.438 5.125 5.719 1 82.44 97 GLY B N 1
ATOM 5983 C CA . GLY B 1 97 ? 18.625 4.555 6.336 1 82.44 97 GLY B CA 1
ATOM 5984 C C . GLY B 1 97 ? 19.016 5.258 7.621 1 82.44 97 GLY B C 1
ATOM 5985 O O . GLY B 1 97 ? 20.188 5.227 8.016 1 82.44 97 GLY B O 1
ATOM 5986 N N . MET B 1 98 ? 18.094 6.008 8.188 1 86.19 98 MET B N 1
ATOM 5987 C CA . MET B 1 98 ? 18.344 6.656 9.469 1 86.19 98 MET B CA 1
ATOM 5988 C C . MET B 1 98 ? 17.953 5.746 10.625 1 86.19 98 MET B C 1
ATOM 5990 O O . MET B 1 98 ? 16.781 5.387 10.773 1 86.19 98 MET B O 1
ATOM 5994 N N . LEU B 1 99 ? 18.922 5.371 11.414 1 92.75 99 LEU B N 1
ATOM 5995 C CA . LEU B 1 99 ? 18.688 4.547 12.602 1 92.75 99 LEU B CA 1
ATOM 5996 C C . LEU B 1 99 ? 18.359 5.414 13.812 1 92.75 99 LEU B C 1
ATOM 5998 O O . LEU B 1 99 ? 19.078 6.371 14.102 1 92.75 99 LEU B O 1
ATOM 6002 N N . GLU B 1 100 ? 17.312 5.145 14.43 1 90.69 100 GLU B N 1
ATOM 6003 C CA . GLU B 1 100 ? 16.938 5.836 15.664 1 90.69 100 GLU B CA 1
ATOM 6004 C C . GLU B 1 100 ? 16.734 4.848 16.812 1 90.69 100 GLU B C 1
ATOM 6006 O O . GLU B 1 100 ? 16.031 3.85 16.656 1 90.69 100 GLU B O 1
ATOM 6011 N N . VAL B 1 101 ? 17.406 5.094 17.891 1 91.81 101 VAL B N 1
ATOM 6012 C CA . VAL B 1 101 ? 17.234 4.309 19.109 1 91.81 101 VAL B CA 1
ATOM 6013 C C . VAL B 1 101 ? 16.453 5.129 20.141 1 91.81 101 VAL B C 1
ATOM 6015 O O . VAL B 1 101 ? 16.797 6.285 20.406 1 91.81 101 VAL B O 1
ATOM 6018 N N . SER B 1 102 ? 15.391 4.582 20.625 1 87.12 102 SER B N 1
ATOM 6019 C CA . SER B 1 102 ? 14.562 5.27 21.609 1 87.12 102 SER B CA 1
ATOM 6020 C C . SER B 1 102 ? 13.992 4.293 22.625 1 87.12 102 SER B C 1
ATOM 6022 O O . SER B 1 102 ? 13.977 3.08 22.391 1 87.12 102 SER B O 1
ATOM 6024 N N . ARG B 1 103 ? 13.578 4.844 23.781 1 86.56 103 ARG B N 1
ATOM 6025 C CA . ARG B 1 103 ? 12.891 4.023 24.781 1 86.56 103 ARG B CA 1
ATOM 6026 C C . ARG B 1 103 ? 11.531 3.562 24.266 1 86.56 103 ARG B C 1
ATOM 6028 O O . ARG B 1 103 ? 10.734 4.375 23.781 1 86.56 103 ARG B O 1
ATOM 6035 N N . PRO B 1 104 ? 11.305 2.287 24.328 1 87.69 104 PRO B N 1
ATOM 6036 C CA . PRO B 1 104 ? 10.031 1.791 23.812 1 87.69 104 PRO B CA 1
ATOM 6037 C C . PRO B 1 104 ? 8.867 2.057 24.766 1 87.69 104 PRO B C 1
ATOM 6039 O O . PRO B 1 104 ? 9.07 2.201 25.969 1 87.69 104 PRO B O 1
ATOM 6042 N N . VAL B 1 105 ? 7.727 2.217 24.141 1 85.5 105 VAL B N 1
ATOM 6043 C CA . VAL B 1 105 ? 6.488 2.219 24.922 1 85.5 105 VAL B CA 1
ATOM 6044 C C . VAL B 1 105 ? 6.078 0.785 25.234 1 85.5 105 VAL B C 1
ATOM 6046 O O . VAL B 1 105 ? 6.043 -0.073 24.359 1 85.5 105 VAL B O 1
ATOM 6049 N N . VAL B 1 106 ? 5.914 0.494 26.469 1 85.38 106 VAL B N 1
ATOM 6050 C CA . VAL B 1 106 ? 5.52 -0.848 26.875 1 85.38 106 VAL B CA 1
ATOM 6051 C C . VAL B 1 106 ? 4.098 -0.82 27.438 1 85.38 106 VAL B C 1
ATOM 6053 O O . VAL B 1 106 ? 3.883 -0.4 28.578 1 85.38 106 VAL B O 1
ATOM 6056 N N . GLY B 1 107 ? 3.123 -1.458 26.578 1 75.69 107 GLY B N 1
ATOM 6057 C CA . GLY B 1 107 ? 1.72 -1.375 26.953 1 75.69 107 GLY B CA 1
ATOM 6058 C C . GLY B 1 107 ? 1.194 0.048 26.984 1 75.69 107 GLY B C 1
ATOM 6059 O O . GLY B 1 107 ? 0.957 0.654 25.938 1 75.69 107 GLY B O 1
ATOM 6060 N N . GLY B 1 108 ? 1.255 0.687 27.938 1 67.88 108 GLY B N 1
ATOM 6061 C CA . GLY B 1 108 ? 0.786 2.049 28.125 1 67.88 108 GLY B CA 1
ATOM 6062 C C . GLY B 1 108 ? 1.812 2.945 28.797 1 67.88 108 GLY B C 1
ATOM 6063 O O . GLY B 1 108 ? 1.608 4.156 28.906 1 67.88 108 GLY B O 1
ATOM 6064 N N . ASP B 1 109 ? 2.896 2.254 29.094 1 76.25 109 ASP B N 1
ATOM 6065 C CA . ASP B 1 109 ? 3.885 3.014 29.859 1 76.25 109 ASP B CA 1
ATOM 6066 C C . ASP B 1 109 ? 5.234 3.033 29.141 1 76.25 109 ASP B C 1
ATOM 6068 O O . ASP B 1 109 ? 5.477 2.225 28.25 1 76.25 109 ASP B O 1
ATOM 6072 N N . LEU B 1 110 ? 6.004 4.043 29.469 1 72.62 110 LEU B N 1
ATOM 6073 C CA . LEU B 1 110 ? 7.359 4.102 28.938 1 72.62 110 LEU B CA 1
ATOM 6074 C C . LEU B 1 110 ? 8.289 3.156 29.688 1 72.62 110 LEU B C 1
ATOM 6076 O O . LEU B 1 110 ? 8.164 2.998 30.906 1 72.62 110 LEU B O 1
ATOM 6080 N N . PHE B 1 111 ? 9.141 2.65 28.875 1 74.31 111 PHE B N 1
ATOM 6081 C CA . PHE B 1 111 ? 10.188 1.825 29.453 1 74.31 111 PHE B CA 1
ATOM 6082 C C . PHE B 1 111 ? 11.086 2.658 30.359 1 74.31 111 PHE B C 1
ATOM 6084 O O . PHE B 1 111 ? 11.523 3.746 29.984 1 74.31 111 PHE B O 1
ATOM 6091 N N . VAL B 1 112 ? 11.367 2.285 31.578 1 71.19 112 VAL B N 1
ATOM 6092 C CA . VAL B 1 112 ? 11.891 3.133 32.625 1 71.19 112 VAL B CA 1
ATOM 6093 C C . VAL B 1 112 ? 13.398 2.953 32.75 1 71.19 112 VAL B C 1
ATOM 6095 O O . VAL B 1 112 ? 14.102 3.811 33.281 1 71.19 112 VAL B O 1
ATOM 6098 N N . GLU B 1 113 ? 13.977 2.062 32.188 1 69.88 113 GLU B N 1
ATOM 6099 C CA . GLU B 1 113 ? 15.414 1.905 32.438 1 69.88 113 GLU B CA 1
ATOM 6100 C C . GLU B 1 113 ? 16.203 3.035 31.766 1 69.88 113 GLU B C 1
ATOM 6102 O O . GLU B 1 113 ? 16.062 3.277 30.562 1 69.88 113 GLU B O 1
ATOM 6107 N N . THR B 1 114 ? 16.922 3.777 32.5 1 68.56 114 THR B N 1
ATOM 6108 C CA . THR B 1 114 ? 17.516 5.012 32.031 1 68.56 114 THR B CA 1
ATOM 6109 C C . THR B 1 114 ? 18.984 4.797 31.672 1 68.56 114 THR B C 1
ATOM 6111 O O . THR B 1 114 ? 19.578 5.566 30.906 1 68.56 114 THR B O 1
ATOM 6114 N N . ASP B 1 115 ? 19.703 3.734 32.188 1 85 115 ASP B N 1
ATOM 6115 C CA . ASP B 1 115 ? 21.141 3.631 31.906 1 85 115 ASP B CA 1
ATOM 6116 C C . ASP B 1 115 ? 21.422 2.543 30.891 1 85 115 ASP B C 1
ATOM 6118 O O . ASP B 1 115 ? 21.938 1.479 31.234 1 85 115 ASP B O 1
ATOM 6122 N N . ILE B 1 116 ? 21.078 2.854 29.656 1 91.75 116 ILE B N 1
ATOM 6123 C CA . ILE B 1 116 ? 21.25 1.916 28.562 1 91.75 116 ILE B CA 1
ATOM 6124 C C . ILE B 1 116 ? 22.141 2.531 27.484 1 91.75 116 ILE B C 1
ATOM 6126 O O . ILE B 1 116 ? 22.031 3.721 27.172 1 91.75 116 ILE B O 1
ATOM 6130 N N . THR B 1 117 ? 23.109 1.788 27.078 1 92.88 117 THR B N 1
ATOM 6131 C CA . THR B 1 117 ? 23.938 2.188 25.938 1 92.88 117 THR B CA 1
ATOM 6132 C C . THR B 1 117 ? 23.672 1.279 24.75 1 92.88 117 THR B C 1
ATOM 6134 O O . THR B 1 117 ? 23.516 0.066 24.906 1 92.88 117 THR B O 1
ATOM 6137 N N . CYS B 1 118 ? 23.562 1.885 23.609 1 94.94 118 CYS B N 1
ATOM 6138 C CA . CYS B 1 118 ? 23.312 1.117 22.391 1 94.94 118 CYS B CA 1
ATOM 6139 C C . CYS B 1 118 ? 24.406 1.372 21.359 1 94.94 118 CYS B C 1
ATOM 6141 O O . CYS B 1 118 ? 25.016 2.441 21.344 1 94.94 118 CYS B O 1
ATOM 6143 N N . SER B 1 119 ? 24.734 0.389 20.562 1 96.56 119 SER B N 1
ATOM 6144 C CA . SER B 1 119 ? 25.703 0.463 19.484 1 96.56 119 SER B CA 1
ATOM 6145 C C . SER B 1 119 ? 25.266 -0.358 18.281 1 96.56 119 SER B C 1
ATOM 6147 O O . SER B 1 119 ? 24.344 -1.169 18.391 1 96.56 119 SER B O 1
ATOM 6149 N N . TYR B 1 120 ? 25.75 -0.065 17.109 1 97.31 120 TYR B N 1
ATOM 6150 C CA . TYR B 1 120 ? 25.547 -0.93 15.953 1 97.31 120 TYR B CA 1
ATOM 6151 C C . TYR B 1 120 ? 26.875 -1.458 15.422 1 97.31 120 TYR B C 1
ATOM 6153 O O . TYR B 1 120 ? 27.906 -0.823 15.594 1 97.31 120 TYR B O 1
ATOM 6161 N N . GLN B 1 121 ? 26.891 -2.621 14.852 1 96.69 121 GLN B N 1
ATOM 6162 C CA . GLN B 1 121 ? 28.031 -3.297 14.242 1 96.69 121 GLN B CA 1
ATOM 6163 C C . GLN B 1 121 ? 27.672 -3.85 12.867 1 96.69 121 GLN B C 1
ATOM 6165 O O . GLN B 1 121 ? 26.656 -4.527 12.711 1 96.69 121 GLN B O 1
ATOM 6170 N N . PRO B 1 122 ? 28.484 -3.527 11.898 1 94.69 122 PRO B N 1
ATOM 6171 C CA . PRO B 1 122 ? 28.219 -4.105 10.578 1 94.69 122 PRO B CA 1
ATOM 6172 C C . PRO B 1 122 ? 28.375 -5.625 10.555 1 94.69 122 PRO B C 1
ATOM 6174 O O . PRO B 1 122 ? 29.188 -6.18 11.297 1 94.69 122 PRO B O 1
ATOM 6177 N N . LEU B 1 123 ? 27.484 -6.273 9.844 1 92.44 123 LEU B N 1
ATOM 6178 C CA . LEU B 1 123 ? 27.609 -7.703 9.586 1 92.44 123 LEU B CA 1
ATOM 6179 C C . LEU B 1 123 ? 28.469 -7.965 8.352 1 92.44 123 LEU B C 1
ATOM 6181 O O . LEU B 1 123 ? 28.172 -7.461 7.266 1 92.44 123 LEU B O 1
ATOM 6185 N N . LEU B 1 124 ? 29.531 -8.656 8.539 1 84.06 124 LEU B N 1
ATOM 6186 C CA . LEU B 1 124 ? 30.469 -8.906 7.461 1 84.06 124 LEU B CA 1
ATOM 6187 C C . LEU B 1 124 ? 30.562 -10.398 7.156 1 84.06 124 LEU B C 1
ATOM 6189 O O . LEU B 1 124 ? 30.312 -11.234 8.031 1 84.06 124 LEU B O 1
ATOM 6193 N N . ASN B 1 125 ? 30.594 -10.664 5.797 1 69.44 125 ASN B N 1
ATOM 6194 C CA . ASN B 1 125 ? 30.766 -12.047 5.387 1 69.44 125 ASN B CA 1
ATOM 6195 C C . ASN B 1 125 ? 32.25 -12.438 5.367 1 69.44 125 ASN B C 1
ATOM 6197 O O . ASN B 1 125 ? 33.062 -11.797 4.699 1 69.44 125 ASN B O 1
ATOM 6201 N N . ASN B 1 126 ? 32.844 -13.016 6.41 1 55.75 126 ASN B N 1
ATOM 6202 C CA . ASN B 1 126 ? 34.219 -13.422 6.23 1 55.75 126 ASN B CA 1
ATOM 6203 C C . ASN B 1 126 ? 34.344 -14.539 5.195 1 55.75 126 ASN B C 1
ATOM 6205 O O . ASN B 1 126 ? 35.25 -14.5 4.344 1 55.75 126 ASN B O 1
ATOM 6209 N N . SER B 1 127 ? 33.875 -15.773 5.441 1 55.5 127 SER B N 1
ATOM 6210 C CA . SER B 1 127 ? 33.812 -16.984 4.617 1 55.5 127 SER B CA 1
ATOM 6211 C C . SER B 1 127 ? 32.406 -17.562 4.617 1 55.5 127 SER B C 1
ATOM 6213 O O . SER B 1 127 ? 31.562 -17.172 5.414 1 55.5 127 SER B O 1
ATOM 6215 N N . ILE B 1 128 ? 32.094 -18.391 3.652 1 52.78 128 ILE B N 1
ATOM 6216 C CA . ILE B 1 128 ? 30.812 -19.078 3.508 1 52.78 128 ILE B CA 1
ATOM 6217 C C . ILE B 1 128 ? 30.328 -19.547 4.875 1 52.78 128 ILE B C 1
ATOM 6219 O O . ILE B 1 128 ? 31 -20.328 5.555 1 52.78 128 ILE B O 1
ATOM 6223 N N . GLY B 1 129 ? 29.234 -19.047 5.406 1 54.62 129 GLY B N 1
ATOM 6224 C CA . GLY B 1 129 ? 28.516 -19.562 6.562 1 54.62 129 GLY B CA 1
ATOM 6225 C C . GLY B 1 129 ? 28.891 -18.875 7.859 1 54.62 129 GLY B C 1
ATOM 6226 O O . GLY B 1 129 ? 28.25 -19.094 8.891 1 54.62 129 GLY B O 1
ATOM 6227 N N . HIS B 1 130 ? 30.062 -18.125 7.824 1 65.12 130 HIS B N 1
ATOM 6228 C CA . HIS B 1 130 ? 30.453 -17.547 9.109 1 65.12 130 HIS B CA 1
ATOM 6229 C C . HIS B 1 130 ? 30.188 -16.047 9.133 1 65.12 130 HIS B C 1
ATOM 6231 O O . HIS B 1 130 ? 30.531 -15.336 8.188 1 65.12 130 HIS B O 1
ATOM 6237 N N . VAL B 1 131 ? 29.375 -15.57 10.109 1 78.19 131 VAL B N 1
ATOM 6238 C CA . VAL B 1 131 ? 29.016 -14.164 10.242 1 78.19 131 VAL B CA 1
ATOM 6239 C C . VAL B 1 131 ? 30 -13.469 11.188 1 78.19 131 VAL B C 1
ATOM 6241 O O . VAL B 1 131 ? 30.25 -13.945 12.297 1 78.19 131 VAL B O 1
ATOM 6244 N N . LEU B 1 132 ? 30.75 -12.5 10.68 1 85.75 132 LEU B N 1
ATOM 6245 C CA . LEU B 1 132 ? 31.656 -11.672 11.477 1 85.75 132 LEU B CA 1
ATOM 6246 C C . LEU B 1 132 ? 31.031 -10.305 11.758 1 85.75 132 LEU B C 1
ATOM 6248 O O . LEU B 1 132 ? 30.344 -9.75 10.898 1 85.75 132 LEU B O 1
ATOM 6252 N N . LEU B 1 133 ? 31.25 -9.852 12.969 1 90.19 133 LEU B N 1
ATOM 6253 C CA . LEU B 1 133 ? 30.781 -8.523 13.352 1 90.19 133 LEU B CA 1
ATOM 6254 C C . LEU B 1 133 ? 31.906 -7.5 13.234 1 90.19 133 LEU B C 1
ATOM 6256 O O . LEU B 1 133 ? 33.031 -7.773 13.633 1 90.19 133 LEU B O 1
ATOM 6260 N N . GLY B 1 134 ? 31.641 -6.398 12.617 1 92.69 134 GLY B N 1
ATOM 6261 C CA . GLY B 1 134 ? 32.594 -5.312 12.508 1 92.69 134 GLY B CA 1
ATOM 6262 C C . GLY B 1 134 ? 32.75 -4.523 13.797 1 92.69 134 GLY B C 1
ATOM 6263 O O . GLY B 1 134 ? 32.438 -5.02 14.875 1 92.69 134 GLY B O 1
ATOM 6264 N N . THR B 1 135 ? 33.312 -3.311 13.656 1 93.94 135 THR B N 1
ATOM 6265 C CA . THR B 1 135 ? 33.562 -2.447 14.805 1 93.94 135 THR B CA 1
ATOM 6266 C C . THR B 1 135 ? 32.25 -1.826 15.305 1 93.94 135 THR B C 1
ATOM 6268 O O . THR B 1 135 ? 31.422 -1.387 14.516 1 93.94 135 THR B O 1
ATOM 6271 N N . ALA B 1 136 ? 32.156 -1.822 16.594 1 95.5 136 ALA B N 1
ATOM 6272 C CA . ALA B 1 136 ? 30.969 -1.267 17.219 1 95.5 136 ALA B CA 1
ATOM 6273 C C . ALA B 1 136 ? 31.016 0.259 17.234 1 95.5 136 ALA B C 1
ATOM 6275 O O . ALA B 1 136 ? 32.062 0.853 17.531 1 95.5 136 ALA B O 1
ATOM 6276 N N . VAL B 1 137 ? 29.969 0.863 16.859 1 96.56 137 VAL B N 1
ATOM 6277 C CA . VAL B 1 137 ? 29.812 2.312 16.906 1 96.56 137 VAL B CA 1
ATOM 6278 C C . VAL B 1 137 ? 28.641 2.686 17.812 1 96.56 137 VAL B C 1
ATOM 6280 O O . VAL B 1 137 ? 27.531 2.215 17.609 1 96.56 137 VAL B O 1
ATOM 6283 N N . GLU B 1 138 ? 28.922 3.537 18.734 1 95.38 138 GLU B N 1
ATOM 6284 C CA . GLU B 1 138 ? 27.875 3.932 19.672 1 95.38 138 GLU B CA 1
ATOM 6285 C C . GLU B 1 138 ? 26.859 4.852 19.016 1 95.38 138 GLU B C 1
ATOM 6287 O O . GLU B 1 138 ? 27.203 5.703 18.203 1 95.38 138 GLU B O 1
ATOM 6292 N N . VAL B 1 139 ? 25.594 4.605 19.391 1 94.12 139 VAL B N 1
ATOM 6293 C CA . VAL B 1 139 ? 24.5 5.41 18.875 1 94.12 139 VAL B CA 1
ATOM 6294 C C . VAL B 1 139 ? 23.812 6.148 20.016 1 94.12 139 VAL B C 1
ATOM 6296 O O . VAL B 1 139 ? 23.562 5.57 21.078 1 94.12 139 VAL B O 1
ATOM 6299 N N . GLU B 1 140 ? 23.469 7.398 19.828 1 88.88 140 GLU B N 1
ATOM 6300 C CA . GLU B 1 140 ? 22.797 8.211 20.844 1 88.88 140 GLU B CA 1
ATOM 6301 C C . GLU B 1 140 ? 21.281 8.031 20.781 1 88.88 140 GLU B C 1
ATOM 6303 O O . GLU B 1 140 ? 20.719 7.93 19.688 1 88.88 140 GLU B O 1
ATOM 6308 N N . PHE B 1 141 ? 20.688 8.047 21.984 1 87.12 141 PHE B N 1
ATOM 6309 C CA . PHE B 1 141 ? 19.234 7.914 22.062 1 87.12 141 PHE B CA 1
ATOM 6310 C C . PHE B 1 141 ? 18.531 9.141 21.469 1 87.12 141 PHE B C 1
ATOM 6312 O O . PHE B 1 141 ? 18.984 10.266 21.672 1 87.12 141 PHE B O 1
ATOM 6319 N N . ASN B 1 142 ? 17.516 8.859 20.719 1 81.94 142 ASN B N 1
ATOM 6320 C CA . ASN B 1 142 ? 16.594 9.867 20.203 1 81.94 142 ASN B CA 1
ATOM 6321 C C . ASN B 1 142 ? 17.266 10.789 19.203 1 81.94 142 ASN B C 1
ATOM 6323 O O . ASN B 1 142 ? 16.906 11.961 19.078 1 81.94 142 ASN B O 1
ATOM 6327 N N . ARG B 1 143 ? 18.312 10.312 18.594 1 83.5 143 ARG B N 1
ATOM 6328 C CA . ARG B 1 143 ? 19 11.016 17.516 1 83.5 143 ARG B CA 1
ATOM 6329 C C . ARG B 1 143 ? 19.172 10.117 16.297 1 83.5 143 ARG B C 1
ATOM 6331 O O . ARG B 1 143 ? 19.797 9.062 16.375 1 83.5 143 ARG B O 1
ATOM 6338 N N . PRO B 1 144 ? 18.625 10.578 15.242 1 85.75 144 PRO B N 1
ATOM 6339 C CA . PRO B 1 144 ? 18.797 9.766 14.031 1 85.75 144 PRO B CA 1
ATOM 6340 C C . PRO B 1 144 ? 20.25 9.656 13.594 1 85.75 144 PRO B C 1
ATOM 6342 O O . PRO B 1 144 ? 20.984 10.656 13.586 1 85.75 144 PRO B O 1
ATOM 6345 N N . THR B 1 145 ? 20.75 8.492 13.344 1 90.5 145 THR B N 1
ATOM 6346 C CA . THR B 1 145 ? 22.109 8.203 12.883 1 90.5 145 THR B CA 1
ATOM 6347 C C . THR B 1 145 ? 22.078 7.598 11.484 1 90.5 145 THR B C 1
ATOM 6349 O O . THR B 1 145 ? 21.469 6.547 11.266 1 90.5 145 THR B O 1
ATOM 6352 N N . PRO B 1 146 ? 22.672 8.242 10.57 1 89.38 146 PRO B N 1
ATOM 6353 C CA . PRO B 1 146 ? 22.734 7.637 9.234 1 89.38 146 PRO B CA 1
ATOM 6354 C C . PRO B 1 146 ? 23.594 6.383 9.195 1 89.38 146 PRO B C 1
ATOM 6356 O O . PRO B 1 146 ? 24.75 6.406 9.648 1 89.38 146 PRO B O 1
ATOM 6359 N N . ILE B 1 147 ? 23.109 5.336 8.711 1 92.31 147 ILE B N 1
ATOM 6360 C CA . ILE B 1 147 ? 23.844 4.082 8.586 1 92.31 147 ILE B CA 1
ATOM 6361 C C . ILE B 1 147 ? 24.281 3.879 7.137 1 92.31 147 ILE B C 1
ATOM 6363 O O . ILE B 1 147 ? 23.469 3.922 6.219 1 92.31 147 ILE B O 1
ATOM 6367 N N . ARG B 1 148 ? 25.547 3.574 6.926 1 88.88 148 ARG B N 1
ATOM 6368 C CA . ARG B 1 148 ? 26.078 3.424 5.578 1 88.88 148 ARG B CA 1
ATOM 6369 C C . ARG B 1 148 ? 26.344 1.958 5.258 1 88.88 148 ARG B C 1
ATOM 6371 O O . ARG B 1 148 ? 26.938 1.644 4.223 1 88.88 148 ARG B O 1
ATOM 6378 N N . HIS B 1 149 ? 25.906 1.069 6.102 1 91.5 149 HIS B N 1
ATOM 6379 C CA . HIS B 1 149 ? 26.062 -0.366 5.895 1 91.5 149 HIS B CA 1
ATOM 6380 C C . HIS B 1 149 ? 24.75 -1.011 5.469 1 91.5 149 HIS B C 1
ATOM 6382 O O . HIS B 1 149 ? 23.672 -0.621 5.938 1 91.5 149 HIS B O 1
ATOM 6388 N N . ASP B 1 150 ? 24.828 -1.99 4.57 1 92.25 150 ASP B N 1
ATOM 6389 C CA . ASP B 1 150 ? 23.625 -2.611 4.055 1 92.25 150 ASP B CA 1
ATOM 6390 C C . ASP B 1 150 ? 23.062 -3.631 5.047 1 92.25 150 ASP B C 1
ATOM 6392 O O . ASP B 1 150 ? 21.891 -4.02 4.957 1 92.25 150 ASP B O 1
ATOM 6396 N N . GLN B 1 151 ? 23.875 -4.117 6 1 94.31 151 GLN B N 1
ATOM 6397 C CA . GLN B 1 151 ? 23.438 -5.035 7.051 1 94.31 151 GLN B CA 1
ATOM 6398 C C . GLN B 1 151 ? 24.25 -4.836 8.328 1 94.31 151 GLN B C 1
ATOM 6400 O O . GLN B 1 151 ? 25.469 -4.652 8.266 1 94.31 151 GLN B O 1
ATOM 6405 N N . PHE B 1 152 ? 23.578 -4.797 9.469 1 96.12 152 PHE B N 1
ATOM 6406 C CA . PHE B 1 152 ? 24.219 -4.496 10.742 1 96.12 152 PHE B CA 1
ATOM 6407 C C . PHE B 1 152 ? 23.375 -4.996 11.906 1 96.12 152 PHE B C 1
ATOM 6409 O O . PHE B 1 152 ? 22.203 -5.344 11.727 1 96.12 152 PHE B O 1
ATOM 6416 N N . VAL B 1 153 ? 24.016 -5.082 13.039 1 96.56 153 VAL B N 1
ATOM 6417 C CA . VAL B 1 153 ? 23.344 -5.508 14.266 1 96.56 153 VAL B CA 1
ATOM 6418 C C . VAL B 1 153 ? 23.344 -4.371 15.281 1 96.56 153 VAL B C 1
ATOM 6420 O O . VAL B 1 153 ? 24.344 -3.676 15.445 1 96.56 153 VAL B O 1
ATOM 6423 N N . VAL B 1 154 ? 22.172 -4.098 15.82 1 97.06 154 VAL B N 1
ATOM 6424 C CA . VAL B 1 154 ? 22.062 -3.139 16.922 1 97.06 154 VAL B CA 1
ATOM 6425 C C . VAL B 1 154 ? 22 -3.881 18.25 1 97.06 154 VAL B C 1
ATOM 6427 O O . VAL B 1 154 ? 21.281 -4.863 18.391 1 97.06 154 VAL B O 1
ATOM 6430 N N . GLN B 1 155 ? 22.797 -3.43 19.172 1 96.44 155 GLN B N 1
ATOM 6431 C CA . GLN B 1 155 ? 22.812 -4.02 20.5 1 96.44 155 GLN B CA 1
ATOM 6432 C C . GLN B 1 155 ? 22.719 -2.945 21.578 1 96.44 155 GLN B C 1
ATOM 6434 O O . GLN B 1 155 ? 23.297 -1.862 21.438 1 96.44 155 GLN B O 1
ATOM 6439 N N . CYS B 1 156 ? 21.938 -3.195 22.578 1 95.12 156 CYS B N 1
ATOM 6440 C CA . CYS B 1 156 ? 21.828 -2.316 23.734 1 95.12 156 CYS B CA 1
ATOM 6441 C C . CYS B 1 156 ? 22.156 -3.066 25.016 1 95.12 156 CYS B C 1
ATOM 6443 O O . CYS B 1 156 ? 21.75 -4.219 25.188 1 95.12 156 CYS B O 1
ATOM 6445 N N . ARG B 1 157 ? 22.922 -2.43 25.875 1 94.56 157 ARG B N 1
ATOM 6446 C CA . ARG B 1 157 ? 23.359 -3.006 27.141 1 94.56 157 ARG B CA 1
ATOM 6447 C C . ARG B 1 157 ? 23.109 -2.039 28.297 1 94.56 157 ARG B C 1
ATOM 6449 O O . ARG B 1 157 ? 23.094 -0.821 28.109 1 94.56 157 ARG B O 1
ATOM 6456 N N . THR B 1 158 ? 22.828 -2.641 29.406 1 91.06 158 THR B N 1
ATOM 6457 C CA . THR B 1 158 ? 22.719 -1.81 30.594 1 91.06 158 THR B CA 1
ATOM 6458 C C . THR B 1 158 ? 24.094 -1.262 31 1 91.06 158 THR B C 1
ATOM 6460 O O . THR B 1 158 ? 25.125 -1.82 30.609 1 91.06 158 THR B O 1
ATOM 6463 N N . ALA B 1 159 ? 24.016 -0.11 31.656 1 84.06 159 ALA B N 1
ATOM 6464 C CA . ALA B 1 159 ? 25.25 0.532 32.094 1 84.06 159 ALA B CA 1
ATOM 6465 C C . ALA B 1 159 ? 26.062 -0.393 32.969 1 84.06 159 ALA B C 1
ATOM 6467 O O . ALA B 1 159 ? 25.531 -1.317 33.594 1 84.06 159 ALA B O 1
ATOM 6468 N N . PRO B 1 160 ? 27.422 -0.089 32.906 1 81.06 160 PRO B N 1
ATOM 6469 C CA . PRO B 1 160 ? 28.25 -0.834 33.875 1 81.06 160 PRO B CA 1
ATOM 6470 C C . PRO B 1 160 ? 27.797 -0.656 35.312 1 81.06 160 PRO B C 1
ATOM 6472 O O . PRO B 1 160 ? 27.328 0.416 35.688 1 81.06 160 PRO B O 1
ATOM 6475 N N . PRO B 1 161 ? 27.922 -1.854 36 1 82 161 PRO B N 1
ATOM 6476 C CA . PRO B 1 161 ? 28.781 -3.025 35.812 1 82 161 PRO B CA 1
ATOM 6477 C C . PRO B 1 161 ? 28.047 -4.191 35.156 1 82 161 PRO B C 1
ATOM 6479 O O . PRO B 1 161 ? 28.672 -5.133 34.688 1 82 161 PRO B O 1
ATOM 6482 N N . SER B 1 162 ? 26.703 -4.188 35.156 1 80 162 SER B N 1
ATOM 6483 C CA . SER B 1 162 ? 26 -5.363 34.656 1 80 162 SER B CA 1
ATOM 6484 C C . SER B 1 162 ? 26.234 -5.566 33.156 1 80 162 SER B C 1
ATOM 6486 O O . SER B 1 162 ? 26.516 -6.684 32.719 1 80 162 SER B O 1
ATOM 6488 N N . GLN B 1 163 ? 26.266 -4.613 32.406 1 87.88 163 GLN B N 1
ATOM 6489 C CA . GLN B 1 163 ? 26.438 -4.664 30.953 1 87.88 163 GLN B CA 1
ATOM 6490 C C . GLN B 1 163 ? 25.625 -5.809 30.344 1 87.88 163 GLN B C 1
ATOM 6492 O O . GLN B 1 163 ? 26.141 -6.566 29.516 1 87.88 163 GLN B O 1
ATOM 6497 N N . GLN B 1 164 ? 24.484 -6.004 30.906 1 91.88 164 GLN B N 1
ATOM 6498 C CA . GLN B 1 164 ? 23.594 -7.055 30.422 1 91.88 164 GLN B CA 1
ATOM 6499 C C . GLN B 1 164 ? 23.016 -6.703 29.047 1 91.88 164 GLN B C 1
ATOM 6501 O O . GLN B 1 164 ? 22.609 -5.566 28.828 1 91.88 164 GLN B O 1
ATOM 6506 N N . LEU B 1 165 ? 23.094 -7.73 28.156 1 93.44 165 LEU B N 1
ATOM 6507 C CA . LEU B 1 165 ? 22.516 -7.559 26.828 1 93.44 165 LEU B CA 1
ATOM 6508 C C . LEU B 1 165 ? 20.984 -7.594 26.906 1 93.44 165 LEU B C 1
ATOM 6510 O O . LEU B 1 165 ? 20.406 -8.617 27.266 1 93.44 165 LEU B O 1
ATOM 6514 N N . ILE B 1 166 ? 20.344 -6.484 26.562 1 92.62 166 ILE B N 1
ATOM 6515 C CA . ILE B 1 166 ? 18.906 -6.43 26.734 1 92.62 166 ILE B CA 1
ATOM 6516 C C . ILE B 1 166 ? 18.219 -6.332 25.375 1 92.62 166 ILE B C 1
ATOM 6518 O O . ILE B 1 166 ? 17 -6.516 25.266 1 92.62 166 ILE B O 1
ATOM 6522 N N . TYR B 1 167 ? 18.969 -5.965 24.391 1 94.31 167 TYR B N 1
ATOM 6523 C CA . TYR B 1 167 ? 18.438 -5.871 23.031 1 94.31 167 TYR B CA 1
ATOM 6524 C C . TYR B 1 167 ? 19.5 -6.234 22 1 94.31 167 TYR B C 1
ATOM 6526 O O . TYR B 1 167 ? 20.656 -5.805 22.109 1 94.31 167 TYR B O 1
ATOM 6534 N N . LYS B 1 168 ? 19.156 -7.062 21.078 1 95.44 168 LYS B N 1
ATOM 6535 C CA . LYS B 1 168 ? 20.047 -7.453 19.984 1 95.44 168 LYS B CA 1
ATOM 6536 C C . LYS B 1 168 ? 19.234 -7.828 18.734 1 95.44 168 LYS B C 1
ATOM 6538 O O . LYS B 1 168 ? 18.484 -8.805 18.75 1 95.44 168 LYS B O 1
ATOM 6543 N N . LYS B 1 169 ? 19.422 -7.074 17.672 1 95.69 169 LYS B N 1
ATOM 6544 C CA . LYS B 1 169 ? 18.656 -7.328 16.453 1 95.69 169 LYS B CA 1
ATOM 6545 C C . LYS B 1 169 ? 19.438 -6.863 15.227 1 95.69 169 LYS B C 1
ATOM 6547 O O . LYS B 1 169 ? 20.109 -5.836 15.258 1 95.69 169 LYS B O 1
ATOM 6552 N N . ALA B 1 170 ? 19.344 -7.672 14.203 1 95.69 170 ALA B N 1
ATOM 6553 C CA . ALA B 1 170 ? 19.969 -7.309 12.938 1 95.69 170 ALA B CA 1
ATOM 6554 C C . ALA B 1 170 ? 19.016 -6.504 12.055 1 95.69 170 ALA B C 1
ATOM 6556 O O . ALA B 1 170 ? 17.797 -6.66 12.148 1 95.69 170 ALA B O 1
ATOM 6557 N N . PHE B 1 171 ? 19.547 -5.609 11.227 1 96 171 PHE B N 1
ATOM 6558 C CA . PHE B 1 171 ? 18.797 -4.766 10.305 1 96 171 PHE B CA 1
ATOM 6559 C C . PHE B 1 171 ? 19.406 -4.812 8.914 1 96 171 PHE B C 1
ATOM 6561 O O . PHE B 1 171 ? 20.594 -5.074 8.758 1 96 171 PHE B O 1
ATOM 6568 N N . VAL B 1 172 ? 18.578 -4.695 7.891 1 95.12 172 VAL B N 1
ATOM 6569 C CA . VAL B 1 172 ? 18.984 -4.535 6.504 1 95.12 172 VAL B CA 1
ATOM 6570 C C . VAL B 1 172 ? 18.734 -3.102 6.051 1 95.12 172 VAL B C 1
ATOM 6572 O O . VAL B 1 172 ? 17.688 -2.52 6.371 1 95.12 172 VAL B O 1
ATOM 6575 N N . ASN B 1 173 ? 19.703 -2.486 5.438 1 91.38 173 ASN B N 1
ATOM 6576 C CA . ASN B 1 173 ? 19.609 -1.141 4.883 1 91.38 173 ASN B CA 1
ATOM 6577 C C . ASN B 1 173 ? 20.094 -1.103 3.432 1 91.38 173 ASN B C 1
ATOM 6579 O O . ASN B 1 173 ? 20.797 -2.002 2.982 1 91.38 173 ASN B O 1
ATOM 6583 N N . VAL B 1 174 ? 19.547 -0.322 2.557 1 85.44 174 VAL B N 1
ATOM 6584 C CA . VAL B 1 174 ? 20.078 -0.038 1.229 1 85.44 174 VAL B CA 1
ATOM 6585 C C . VAL B 1 174 ? 20.594 1.396 1.179 1 85.44 174 VAL B C 1
ATOM 6587 O O . VAL B 1 174 ? 19.828 2.332 0.922 1 85.44 174 VAL B O 1
ATOM 6590 N N . PRO B 1 175 ? 21.844 1.543 1.492 1 76.56 175 PRO B N 1
ATOM 6591 C CA . PRO B 1 175 ? 22.391 2.893 1.606 1 76.56 175 PRO B CA 1
ATOM 6592 C C . PRO B 1 175 ? 22.391 3.65 0.281 1 76.56 175 PRO B C 1
ATOM 6594 O O . PRO B 1 175 ? 22.578 3.053 -0.779 1 76.56 175 PRO B O 1
ATOM 6597 N N . ILE B 1 176 ? 21.75 4.949 0.308 1 63.5 176 ILE B N 1
ATOM 6598 C CA . ILE B 1 176 ? 21.797 5.828 -0.855 1 63.5 176 ILE B CA 1
ATOM 6599 C C . ILE B 1 176 ? 23.141 6.574 -0.878 1 63.5 176 ILE B C 1
ATOM 6601 O O . ILE B 1 176 ? 23.609 7.043 0.159 1 63.5 176 ILE B O 1
ATOM 6605 N N . ALA B 1 177 ? 23.859 6.445 -1.973 1 56.72 177 ALA B N 1
ATOM 6606 C CA . ALA B 1 177 ? 25.125 7.168 -2.078 1 56.72 177 ALA B CA 1
ATOM 6607 C C . ALA B 1 177 ? 24.906 8.672 -1.973 1 56.72 177 ALA B C 1
ATOM 6609 O O . ALA B 1 177 ? 24.109 9.25 -2.721 1 56.72 177 ALA B O 1
ATOM 6610 N N . SER B 1 178 ? 24.625 9.398 -0.894 1 51.72 178 SER B N 1
ATOM 6611 C CA . SER B 1 178 ? 24.25 10.789 -0.655 1 51.72 178 SER B CA 1
ATOM 6612 C C . SER B 1 178 ? 25.266 11.742 -1.271 1 51.72 178 SER B C 1
ATOM 6614 O O . SER B 1 178 ? 25.125 12.961 -1.182 1 51.72 178 SER B O 1
ATOM 6616 N N . GLY B 1 179 ? 26.438 11.422 -1.7 1 48.84 179 GLY B N 1
ATOM 6617 C CA . GLY B 1 179 ? 27.359 12.539 -1.89 1 48.84 179 GLY B CA 1
ATOM 6618 C C . GLY B 1 179 ? 27.062 13.336 -3.146 1 48.84 179 GLY B C 1
ATOM 6619 O O . GLY B 1 179 ? 26.484 12.82 -4.102 1 48.84 179 GLY B O 1
ATOM 6620 N N . PRO B 1 180 ? 26.953 14.781 -3.074 1 49.62 180 PRO B N 1
ATOM 6621 C CA . PRO B 1 180 ? 26.703 15.711 -4.18 1 49.62 180 PRO B CA 1
ATOM 6622 C C . PRO B 1 180 ? 27.219 15.188 -5.52 1 49.62 180 PRO B C 1
ATOM 6624 O O . PRO B 1 180 ? 26.594 15.406 -6.555 1 49.62 180 PRO B O 1
ATOM 6627 N N . ALA B 1 181 ? 28.625 15.227 -5.82 1 46.66 181 ALA B N 1
ATOM 6628 C CA . ALA B 1 181 ? 29.453 15.289 -7.023 1 46.66 181 ALA B CA 1
ATOM 6629 C C . ALA B 1 181 ? 29.422 13.961 -7.773 1 46.66 181 ALA B C 1
ATOM 6631 O O . ALA B 1 181 ? 30.031 13.836 -8.836 1 46.66 181 ALA B O 1
ATOM 6632 N N . THR B 1 182 ? 29.062 12.836 -7.234 1 52.31 182 THR B N 1
ATOM 6633 C CA . THR B 1 182 ? 29.531 11.609 -7.867 1 52.31 182 THR B CA 1
ATOM 6634 C C . THR B 1 182 ? 28.484 11.062 -8.836 1 52.31 182 THR B C 1
ATOM 6636 O O . THR B 1 182 ? 27.281 11.18 -8.594 1 52.31 182 THR B O 1
ATOM 6639 N N . GLU B 1 183 ? 28.844 10.906 -10.023 1 65 183 GLU B N 1
ATOM 6640 C CA . GLU B 1 183 ? 28.094 10.172 -11.039 1 65 183 GLU B CA 1
ATOM 6641 C C . GLU B 1 183 ? 27.344 8.984 -10.43 1 65 183 GLU B C 1
ATOM 6643 O O . GLU B 1 183 ? 27.906 8.25 -9.609 1 65 183 GLU B O 1
ATOM 6648 N N . PRO B 1 184 ? 26.031 8.992 -10.609 1 78.56 184 PRO B N 1
ATOM 6649 C CA . PRO B 1 184 ? 25.297 7.852 -10.07 1 78.56 184 PRO B CA 1
ATOM 6650 C C . PRO B 1 184 ? 25.938 6.512 -10.422 1 78.56 184 PRO B C 1
ATOM 6652 O O . PRO B 1 184 ? 26.359 6.301 -11.562 1 78.56 184 PRO B O 1
ATOM 6655 N N . LYS B 1 185 ? 26.203 5.781 -9.477 1 84.88 185 LYS B N 1
ATOM 6656 C CA . LYS B 1 185 ? 26.828 4.473 -9.617 1 84.88 185 LYS B CA 1
ATOM 6657 C C . LYS B 1 185 ? 26 3.559 -10.516 1 84.88 185 LYS B C 1
ATOM 6659 O O . LYS B 1 185 ? 26.562 2.746 -11.258 1 84.88 185 LYS B O 1
ATOM 6664 N N . PHE B 1 186 ? 24.719 3.738 -10.523 1 92.56 186 PHE B N 1
ATOM 6665 C CA . PHE B 1 186 ? 23.828 2.832 -11.234 1 92.56 186 PHE B CA 1
ATOM 6666 C C . PHE B 1 186 ? 23.016 3.586 -12.281 1 92.56 186 PHE B C 1
ATOM 6668 O O . PHE B 1 186 ? 22.766 4.785 -12.133 1 92.56 186 PHE B O 1
ATOM 6675 N N . ALA B 1 187 ? 22.656 2.846 -13.297 1 92.62 187 ALA B N 1
ATOM 6676 C CA . ALA B 1 187 ? 21.875 3.424 -14.383 1 92.62 187 ALA B CA 1
ATOM 6677 C C . ALA B 1 187 ? 20.484 3.834 -13.883 1 92.62 187 ALA B C 1
ATOM 6679 O O . ALA B 1 187 ? 20.031 3.365 -12.844 1 92.62 187 ALA B O 1
ATOM 6680 N N . GLU B 1 188 ? 19.906 4.75 -14.578 1 92.12 188 GLU B N 1
ATOM 6681 C CA . GLU B 1 188 ? 18.547 5.172 -14.242 1 92.12 188 GLU B CA 1
ATOM 6682 C C . GLU B 1 188 ? 17.531 4.086 -14.586 1 92.12 188 GLU B C 1
ATOM 6684 O O . GLU B 1 188 ? 17.656 3.402 -15.602 1 92.12 188 GLU B O 1
ATOM 6689 N N . ASN B 1 189 ? 16.578 3.916 -13.727 1 93.5 189 ASN B N 1
ATOM 6690 C CA . ASN B 1 189 ? 15.492 2.984 -14 1 93.5 189 ASN B CA 1
ATOM 6691 C C . ASN B 1 189 ? 14.586 3.492 -15.125 1 93.5 189 ASN B C 1
ATOM 6693 O O . ASN B 1 189 ? 14.359 4.699 -15.242 1 93.5 189 ASN B O 1
ATOM 6697 N N . SER B 1 190 ? 14.164 2.572 -16 1 90.94 190 SER B N 1
ATOM 6698 C CA . SER B 1 190 ? 13.32 2.957 -17.125 1 90.94 190 SER B CA 1
ATOM 6699 C C . SER B 1 190 ? 12.344 1.844 -17.5 1 90.94 190 SER B C 1
ATOM 6701 O O . SER B 1 190 ? 12.617 0.668 -17.234 1 90.94 190 SER B O 1
ATOM 6703 N N . TRP B 1 191 ? 11.25 2.264 -18.078 1 88.75 191 TRP B N 1
ATOM 6704 C CA . TRP B 1 191 ? 10.281 1.271 -18.516 1 88.75 191 TRP B CA 1
ATOM 6705 C C . TRP B 1 191 ? 10.766 0.544 -19.766 1 88.75 191 TRP B C 1
ATOM 6707 O O . TRP B 1 191 ? 10.32 -0.566 -20.062 1 88.75 191 TRP B O 1
ATOM 6717 N N . GLU B 1 192 ? 11.695 1.136 -20.531 1 86.69 192 GLU B N 1
ATOM 6718 C CA . GLU B 1 192 ? 12.25 0.526 -21.734 1 86.69 192 GLU B CA 1
ATOM 6719 C C . GLU B 1 192 ? 13.195 -0.623 -21.391 1 86.69 192 GLU B C 1
ATOM 6721 O O . GLU B 1 192 ? 13.25 -1.623 -22.109 1 86.69 192 GLU B O 1
ATOM 6726 N N . TYR B 1 193 ? 13.969 -0.371 -20.359 1 92.25 193 TYR B N 1
ATOM 6727 C CA . TYR B 1 193 ? 14.867 -1.368 -19.812 1 92.25 193 TYR B CA 1
ATOM 6728 C C . TYR B 1 193 ? 14.586 -1.593 -18.328 1 92.25 193 TYR B C 1
ATOM 6730 O O . TYR B 1 193 ? 15.367 -1.175 -17.469 1 92.25 193 TYR B O 1
ATOM 6738 N N . PRO B 1 194 ? 13.508 -2.307 -18.094 1 95.88 194 PRO B N 1
ATOM 6739 C CA . PRO B 1 194 ? 12.977 -2.342 -16.719 1 95.88 194 PRO B CA 1
ATOM 6740 C C . PRO B 1 194 ? 13.891 -3.094 -15.758 1 95.88 194 PRO B C 1
ATOM 6742 O O . PRO B 1 194 ? 14.633 -3.988 -16.172 1 95.88 194 PRO B O 1
ATOM 6745 N N . SER B 1 195 ? 13.859 -2.656 -14.516 1 97.62 195 SER B N 1
ATOM 6746 C CA . SER B 1 195 ? 14.445 -3.428 -13.422 1 97.62 195 SER B CA 1
ATOM 6747 C C . SER B 1 195 ? 13.727 -4.762 -13.242 1 97.62 195 SER B C 1
ATOM 6749 O O . SER B 1 195 ? 12.664 -4.988 -13.828 1 97.62 195 SER B O 1
ATOM 6751 N N . LEU B 1 196 ? 14.336 -5.699 -12.508 1 98.19 196 LEU B N 1
ATOM 6752 C CA . LEU B 1 196 ? 13.781 -7.039 -12.328 1 98.19 196 LEU B CA 1
ATOM 6753 C C . LEU B 1 196 ? 13.75 -7.418 -10.852 1 98.19 196 LEU B C 1
ATOM 6755 O O . LEU B 1 196 ? 14.797 -7.453 -10.188 1 98.19 196 LEU B O 1
ATOM 6759 N N . ALA B 1 197 ? 12.586 -7.582 -10.328 1 98.56 197 ALA B N 1
ATOM 6760 C CA . ALA B 1 197 ? 12.375 -8.039 -8.961 1 98.56 197 ALA B CA 1
ATOM 6761 C C . ALA B 1 197 ? 11.781 -9.445 -8.938 1 98.56 197 ALA B C 1
ATOM 6763 O O . ALA B 1 197 ? 10.703 -9.68 -9.5 1 98.56 197 ALA B O 1
ATOM 6764 N N . VAL B 1 198 ? 12.422 -10.375 -8.219 1 97.94 198 VAL B N 1
ATOM 6765 C CA . VAL B 1 198 ? 12.023 -11.773 -8.242 1 97.94 198 VAL B CA 1
ATOM 6766 C C . VAL B 1 198 ? 11.75 -12.266 -6.824 1 97.94 198 VAL B C 1
ATOM 6768 O O . VAL B 1 198 ? 12.633 -12.211 -5.965 1 97.94 198 VAL B O 1
ATOM 6771 N N . LEU B 1 199 ? 10.57 -12.68 -6.594 1 97.69 199 LEU B N 1
ATOM 6772 C CA . LEU B 1 199 ? 10.227 -13.383 -5.363 1 97.69 199 LEU B CA 1
ATOM 6773 C C . LEU B 1 199 ? 10.172 -14.891 -5.598 1 97.69 199 LEU B C 1
ATOM 6775 O O . LEU B 1 199 ? 9.367 -15.375 -6.402 1 97.69 199 LEU B O 1
ATOM 6779 N N . VAL B 1 200 ? 10.992 -15.562 -4.898 1 96.19 200 VAL B N 1
ATOM 6780 C CA . VAL B 1 200 ? 11.055 -17.016 -5.066 1 96.19 200 VAL B CA 1
ATOM 6781 C C . VAL B 1 200 ? 10.391 -17.703 -3.879 1 96.19 200 VAL B C 1
ATOM 6783 O O . VAL B 1 200 ? 10.695 -17.406 -2.725 1 96.19 200 VAL B O 1
ATOM 6786 N N . PHE B 1 201 ? 9.453 -18.562 -4.148 1 95.31 201 PHE B N 1
ATOM 6787 C CA . PHE B 1 201 ? 8.781 -19.359 -3.125 1 95.31 201 PHE B CA 1
ATOM 6788 C C . PHE B 1 201 ? 9.312 -20.797 -3.113 1 95.31 201 PHE B C 1
ATOM 6790 O O . PHE B 1 201 ? 9.422 -21.422 -4.164 1 95.31 201 PHE B O 1
ATOM 6797 N N . ASP B 1 202 ? 9.57 -21.203 -1.983 1 90.88 202 ASP B N 1
ATOM 6798 C CA . ASP B 1 202 ? 10.07 -22.578 -1.869 1 90.88 202 ASP B CA 1
ATOM 6799 C C . ASP B 1 202 ? 8.922 -23.578 -1.866 1 90.88 202 ASP B C 1
ATOM 6801 O O . ASP B 1 202 ? 8.141 -23.641 -0.912 1 90.88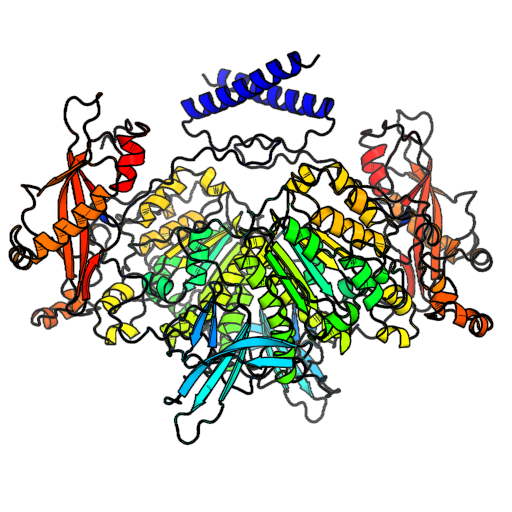 202 ASP B O 1
ATOM 6805 N N . SER B 1 203 ? 8.828 -24.344 -2.945 1 90.5 203 SER B N 1
ATOM 6806 C CA . SER B 1 203 ? 7.914 -25.484 -3.029 1 90.5 203 SER B CA 1
ATOM 6807 C C . SER B 1 203 ? 6.461 -25.031 -2.98 1 90.5 203 SER B C 1
ATOM 6809 O O . SER B 1 203 ? 5.676 -25.531 -2.174 1 90.5 203 SER B O 1
ATOM 6811 N N . VAL B 1 204 ? 6.078 -24.156 -3.74 1 94.31 204 VAL B N 1
ATOM 6812 C CA . VAL B 1 204 ? 4.703 -23.672 -3.82 1 94.31 204 VAL B CA 1
ATOM 6813 C C . VAL B 1 204 ? 4.164 -23.875 -5.234 1 94.31 204 VAL B C 1
ATOM 6815 O O . VAL B 1 204 ? 4.758 -23.406 -6.207 1 94.31 204 VAL B O 1
ATOM 6818 N N . SER B 1 205 ? 3.102 -24.594 -5.332 1 93.5 205 SER B N 1
ATOM 6819 C CA . SER B 1 205 ? 2.457 -24.797 -6.629 1 93.5 205 SER B CA 1
ATOM 6820 C C . SER B 1 205 ? 1.516 -23.641 -6.957 1 93.5 205 SER B C 1
ATOM 6822 O O . SER B 1 205 ? 1.148 -22.859 -6.078 1 93.5 205 SER B O 1
ATOM 6824 N N . ALA B 1 206 ? 1.186 -23.594 -8.219 1 94 206 ALA B N 1
ATOM 6825 C CA . ALA B 1 206 ? 0.236 -22.578 -8.656 1 94 206 ALA B CA 1
ATOM 6826 C C . ALA B 1 206 ? -1.108 -22.75 -7.953 1 94 206 ALA B C 1
ATOM 6828 O O . ALA B 1 206 ? -1.698 -21.766 -7.488 1 94 206 ALA B O 1
ATOM 6829 N N . ASN B 1 207 ? -1.562 -23.938 -7.836 1 90.12 207 ASN B N 1
ATOM 6830 C CA . ASN B 1 207 ? -2.857 -24.188 -7.211 1 90.12 207 ASN B CA 1
ATOM 6831 C C . ASN B 1 207 ? -2.814 -23.922 -5.711 1 90.12 207 ASN B C 1
ATOM 6833 O O . ASN B 1 207 ? -3.783 -23.422 -5.137 1 90.12 207 ASN B O 1
ATOM 6837 N N . GLN B 1 208 ? -1.778 -24.391 -5.094 1 89.25 208 GLN B N 1
ATOM 6838 C CA . GLN B 1 208 ? -1.625 -24.094 -3.678 1 89.25 208 GLN B CA 1
ATOM 6839 C C . GLN B 1 208 ? -1.669 -22.578 -3.432 1 89.25 208 GLN B C 1
ATOM 6841 O O . GLN B 1 208 ? -2.281 -22.125 -2.463 1 89.25 208 GLN B O 1
ATOM 6846 N N . PHE B 1 209 ? -0.968 -21.812 -4.262 1 93.25 209 PHE B N 1
ATOM 6847 C CA . PHE B 1 209 ? -0.95 -20.359 -4.141 1 93.25 209 PHE B CA 1
ATOM 6848 C C . PHE B 1 209 ? -2.357 -19.797 -4.273 1 93.25 209 PHE B C 1
ATOM 6850 O O . PHE B 1 209 ? -2.762 -18.938 -3.484 1 93.25 209 PHE B O 1
ATOM 6857 N N . ARG B 1 210 ? -3.111 -20.297 -5.148 1 90.19 210 ARG B N 1
ATOM 6858 C CA . ARG B 1 210 ? -4.48 -19.828 -5.363 1 90.19 210 ARG B CA 1
ATOM 6859 C C . ARG B 1 210 ? -5.352 -20.125 -4.148 1 90.19 210 ARG B C 1
ATOM 6861 O O . ARG B 1 210 ? -6.176 -19.297 -3.756 1 90.19 210 ARG B O 1
ATOM 6868 N N . ARG B 1 211 ? -5.133 -21.203 -3.57 1 84.5 211 ARG B N 1
ATOM 6869 C CA . ARG B 1 211 ? -5.98 -21.641 -2.469 1 84.5 211 ARG B CA 1
ATOM 6870 C C . ARG B 1 211 ? -5.598 -20.938 -1.169 1 84.5 211 ARG B C 1
ATOM 6872 O O . ARG B 1 211 ? -6.469 -20.594 -0.367 1 84.5 211 ARG B O 1
ATOM 6879 N N . THR B 1 212 ? -4.316 -20.781 -1.024 1 87.56 212 THR B N 1
ATOM 6880 C CA . THR B 1 212 ? -3.848 -20.375 0.293 1 87.56 212 THR B CA 1
ATOM 6881 C C . THR B 1 212 ? -3.586 -18.875 0.325 1 87.56 212 THR B C 1
ATOM 6883 O O . THR B 1 212 ? -3.525 -18.266 1.399 1 87.56 212 THR B O 1
ATOM 6886 N N . MET B 1 213 ? -3.406 -18.266 -0.832 1 91.94 213 MET B N 1
ATOM 6887 C CA . MET B 1 213 ? -3.113 -16.828 -0.912 1 91.94 213 MET B CA 1
ATOM 6888 C C . MET B 1 213 ? -4.172 -16.109 -1.735 1 91.94 213 MET B C 1
ATOM 6890 O O . MET B 1 213 ? -3.842 -15.391 -2.684 1 91.94 213 MET B O 1
ATOM 6894 N N . PRO B 1 214 ? -5.414 -16.203 -1.367 1 88.12 214 PRO B N 1
ATOM 6895 C CA . PRO B 1 214 ? -6.477 -15.664 -2.223 1 88.12 214 PRO B CA 1
ATOM 6896 C C . PRO B 1 214 ? -6.418 -14.141 -2.355 1 88.12 214 PRO B C 1
ATOM 6898 O O . PRO B 1 214 ? -6.766 -13.594 -3.404 1 88.12 214 PRO B O 1
ATOM 6901 N N . GLN B 1 215 ? -6.059 -13.414 -1.347 1 89.88 215 GLN B N 1
ATOM 6902 C CA . GLN B 1 215 ? -5.992 -11.961 -1.429 1 89.88 215 GLN B CA 1
ATOM 6903 C C . GLN B 1 215 ? -4.883 -11.508 -2.373 1 89.88 215 GLN B C 1
ATOM 6905 O O . GLN B 1 215 ? -5.078 -10.602 -3.184 1 89.88 215 GLN B O 1
ATOM 6910 N N . THR B 1 216 ? -3.748 -12.133 -2.246 1 95.25 216 THR B N 1
ATOM 6911 C CA . THR B 1 216 ? -2.643 -11.828 -3.148 1 95.25 216 THR B CA 1
ATOM 6912 C C . THR B 1 216 ? -3 -12.203 -4.586 1 95.25 216 THR B C 1
ATOM 6914 O O . THR B 1 216 ? -2.713 -11.445 -5.516 1 95.25 216 THR B O 1
ATOM 6917 N N . MET B 1 217 ? -3.658 -13.336 -4.738 1 93.06 217 MET B N 1
ATOM 6918 C CA . MET B 1 217 ? -4.035 -13.781 -6.078 1 93.06 217 MET B CA 1
ATOM 6919 C C . MET B 1 217 ? -4.98 -12.789 -6.738 1 93.06 217 MET B C 1
ATOM 6921 O O . MET B 1 217 ? -4.82 -12.461 -7.914 1 93.06 217 MET B O 1
ATOM 6925 N N . LYS B 1 218 ? -5.914 -12.352 -6.02 1 90.25 218 LYS B N 1
ATOM 6926 C CA . LYS B 1 218 ? -6.828 -11.352 -6.555 1 90.25 218 LYS B CA 1
ATOM 6927 C C . LYS B 1 218 ? -6.07 -10.102 -6.996 1 90.25 218 LYS B C 1
ATOM 6929 O O . LYS B 1 218 ? -6.355 -9.531 -8.055 1 90.25 218 LYS B O 1
ATOM 6934 N N . PHE B 1 219 ? -5.195 -9.688 -6.168 1 94.44 219 PHE B N 1
ATOM 6935 C CA . PHE B 1 219 ? -4.387 -8.523 -6.512 1 94.44 219 PHE B CA 1
ATOM 6936 C C . PHE B 1 219 ? -3.629 -8.758 -7.812 1 94.44 219 PHE B C 1
ATOM 6938 O O . PHE B 1 219 ? -3.551 -7.871 -8.664 1 94.44 219 PHE B O 1
ATOM 6945 N N . LEU B 1 220 ? -2.994 -9.938 -7.957 1 96.81 220 LEU B N 1
ATOM 6946 C CA . LEU B 1 220 ? -2.23 -10.25 -9.156 1 96.81 220 LEU B CA 1
ATOM 6947 C C . LEU B 1 220 ? -3.109 -10.156 -10.398 1 96.81 220 LEU B C 1
ATOM 6949 O O . LEU B 1 220 ? -2.713 -9.562 -11.406 1 96.81 220 LEU B O 1
ATOM 6953 N N . VAL B 1 221 ? -4.262 -10.703 -10.305 1 91.56 221 VAL B N 1
ATOM 6954 C CA . VAL B 1 221 ? -5.188 -10.695 -11.43 1 91.56 221 VAL B CA 1
ATOM 6955 C C . VAL B 1 221 ? -5.605 -9.266 -11.75 1 91.56 221 VAL B C 1
ATOM 6957 O O . VAL B 1 221 ? -5.539 -8.836 -12.906 1 91.56 221 VAL B O 1
ATOM 6960 N N . ASP B 1 222 ? -5.93 -8.492 -10.727 1 88.25 222 ASP B N 1
ATOM 6961 C CA . ASP B 1 222 ? -6.406 -7.125 -10.898 1 88.25 222 ASP B CA 1
ATOM 6962 C C . ASP B 1 222 ? -5.312 -6.23 -11.477 1 88.25 222 ASP B C 1
ATOM 6964 O O . ASP B 1 222 ? -5.605 -5.199 -12.086 1 88.25 222 ASP B O 1
ATOM 6968 N N . ASN B 1 223 ? -4.105 -6.641 -11.266 1 92.56 223 ASN B N 1
ATOM 6969 C CA . ASN B 1 223 ? -2.998 -5.812 -11.727 1 92.56 223 ASN B CA 1
ATOM 6970 C C . ASN B 1 223 ? -2.295 -6.434 -12.922 1 92.56 223 ASN B C 1
ATOM 6972 O O . ASN B 1 223 ? -1.133 -6.125 -13.195 1 92.56 223 ASN B O 1
ATOM 6976 N N . HIS B 1 224 ? -2.867 -7.41 -13.602 1 89.62 224 HIS B N 1
ATOM 6977 C CA . HIS B 1 224 ? -2.521 -7.934 -14.922 1 89.62 224 HIS B CA 1
ATOM 6978 C C . HIS B 1 224 ? -1.21 -8.711 -14.875 1 89.62 224 HIS B C 1
ATOM 6980 O O . HIS B 1 224 ? -0.353 -8.531 -15.75 1 89.62 224 HIS B O 1
ATOM 6986 N N . PHE B 1 225 ? -1.04 -9.422 -13.805 1 96.5 225 PHE B N 1
ATOM 6987 C CA . PHE B 1 225 ? 0.016 -10.43 -13.836 1 96.5 225 PHE B CA 1
ATOM 6988 C C . PHE B 1 225 ? -0.344 -11.562 -14.781 1 96.5 225 PHE B C 1
ATOM 6990 O O . PHE B 1 225 ? -1.506 -11.969 -14.859 1 96.5 225 PHE B O 1
ATOM 6997 N N . PHE B 1 226 ? 0.606 -12.016 -15.508 1 95.62 226 PHE B N 1
ATOM 6998 C CA . PHE B 1 226 ? 0.429 -13.227 -16.297 1 95.62 226 PHE B CA 1
ATOM 6999 C C . PHE B 1 226 ? 0.863 -14.453 -15.523 1 95.62 226 PHE B C 1
ATOM 7001 O O . PHE B 1 226 ? 2.049 -14.625 -15.234 1 95.62 226 PHE B O 1
ATOM 7008 N N . THR B 1 227 ? -0.103 -15.266 -15.156 1 96.44 227 THR B N 1
ATOM 7009 C CA . THR B 1 227 ? 0.208 -16.516 -14.461 1 96.44 227 THR B CA 1
ATOM 7010 C C . THR B 1 227 ? 0.176 -17.688 -15.422 1 96.44 227 THR B C 1
ATOM 7012 O O . THR B 1 227 ? -0.765 -17.844 -16.203 1 96.44 227 THR B O 1
ATOM 7015 N N . MET B 1 228 ? 1.256 -18.438 -15.422 1 97.06 228 MET B N 1
ATOM 7016 C CA . MET B 1 228 ? 1.298 -19.641 -16.266 1 97.06 228 MET B CA 1
ATOM 7017 C C . MET B 1 228 ? 0.516 -20.781 -15.633 1 97.06 228 MET B C 1
ATOM 7019 O O . MET B 1 228 ? 0.975 -21.391 -14.672 1 97.06 228 MET B O 1
ATOM 7023 N N . ASN B 1 229 ? -0.542 -21.172 -16.281 1 94.81 229 ASN B N 1
ATOM 7024 C CA . ASN B 1 229 ? -1.501 -22.094 -15.695 1 94.81 229 ASN B CA 1
ATOM 7025 C C . ASN B 1 229 ? -1.155 -23.547 -16.016 1 94.81 229 ASN B C 1
ATOM 7027 O O . ASN B 1 229 ? -1.699 -24.469 -15.406 1 94.81 229 ASN B O 1
ATOM 7031 N N . MET B 1 230 ? -0.29 -23.781 -16.953 1 97.06 230 MET B N 1
ATOM 7032 C CA . MET B 1 230 ? 0.124 -25.125 -17.344 1 97.06 230 MET B CA 1
ATOM 7033 C C . MET B 1 230 ? 1.636 -25.281 -17.234 1 97.06 230 MET B C 1
ATOM 7035 O O . MET B 1 230 ? 2.271 -25.875 -18.109 1 97.06 230 MET B O 1
ATOM 7039 N N . TYR B 1 231 ? 2.199 -24.672 -16.25 1 97.81 231 TYR B N 1
ATOM 7040 C CA . TYR B 1 231 ? 3.627 -24.797 -15.977 1 97.81 231 TYR B CA 1
ATOM 7041 C C . TYR B 1 231 ? 3.941 -26.156 -15.344 1 97.81 231 TYR B C 1
ATOM 7043 O O . TYR B 1 231 ? 3.396 -26.5 -14.297 1 97.81 231 TYR B O 1
ATOM 7051 N N . ASN B 1 232 ? 4.73 -26.984 -16.016 1 97.62 232 ASN B N 1
ATOM 7052 C CA . ASN B 1 232 ? 5.172 -28.297 -15.555 1 97.62 232 ASN B CA 1
ATOM 7053 C C . ASN B 1 232 ? 6.668 -28.312 -15.258 1 97.62 232 ASN B C 1
ATOM 7055 O O . ASN B 1 232 ? 7.477 -27.906 -16.094 1 97.62 232 ASN B O 1
ATOM 7059 N N . GLU B 1 233 ? 7.051 -28.781 -14.086 1 95.88 233 GLU B N 1
ATOM 7060 C CA . GLU B 1 233 ? 8.469 -28.844 -13.727 1 95.88 233 GLU B CA 1
ATOM 7061 C C . GLU B 1 233 ? 9.219 -29.828 -14.609 1 95.88 233 GLU B C 1
ATOM 7063 O O . GLU B 1 233 ? 8.609 -30.703 -15.234 1 95.88 233 GLU B O 1
ATOM 7068 N N . MET B 1 234 ? 10.539 -29.688 -14.602 1 92.88 234 MET B N 1
ATOM 7069 C CA . MET B 1 234 ? 11.336 -30.516 -15.5 1 92.88 234 MET B CA 1
ATOM 7070 C C . MET B 1 234 ? 12.156 -31.531 -14.711 1 92.88 234 MET B C 1
ATOM 7072 O O . MET B 1 234 ? 12.602 -32.531 -15.266 1 92.88 234 MET B O 1
ATOM 7076 N N . THR B 1 235 ? 12.391 -31.172 -13.492 1 90.12 235 THR B N 1
ATOM 7077 C CA . THR B 1 235 ? 13.125 -32.094 -12.625 1 90.12 235 THR B CA 1
ATOM 7078 C C . THR B 1 235 ? 12.477 -32.188 -11.25 1 90.12 235 THR B C 1
ATOM 7080 O O . THR B 1 235 ? 11.703 -31.297 -10.859 1 90.12 235 THR B O 1
ATOM 7083 N N . ASP B 1 236 ? 12.789 -33.25 -10.547 1 86.31 236 ASP B N 1
ATOM 7084 C CA . ASP B 1 236 ? 12.219 -33.438 -9.219 1 86.31 236 ASP B CA 1
ATOM 7085 C C . ASP B 1 236 ? 13.078 -32.781 -8.148 1 86.31 236 ASP B C 1
ATOM 7087 O O . ASP B 1 236 ? 12.812 -32.906 -6.953 1 86.31 236 ASP B O 1
ATOM 7091 N N . ASP B 1 237 ? 14.039 -32.062 -8.562 1 85.12 237 ASP B N 1
ATOM 7092 C CA . ASP B 1 237 ? 14.945 -31.375 -7.652 1 85.12 237 ASP B CA 1
ATOM 7093 C C . ASP B 1 237 ? 14.68 -29.875 -7.641 1 85.12 237 ASP B C 1
ATOM 7095 O O . ASP B 1 237 ? 14.906 -29.188 -8.641 1 85.12 237 ASP B O 1
ATOM 7099 N N . SER B 1 238 ? 14.266 -29.422 -6.426 1 83.19 238 SER B N 1
ATOM 7100 C CA . SER B 1 238 ? 13.898 -28.016 -6.289 1 83.19 238 SER B CA 1
ATOM 7101 C C . SER B 1 238 ? 15.086 -27.109 -6.586 1 83.19 238 SER B C 1
ATOM 7103 O O . SER B 1 238 ? 14.93 -26.062 -7.234 1 83.19 238 SER B O 1
ATOM 7105 N N . ASN B 1 239 ? 16.234 -27.438 -6.137 1 83.44 239 ASN B N 1
ATOM 7106 C CA . ASN B 1 239 ? 17.422 -26.625 -6.344 1 83.44 239 ASN B CA 1
ATOM 7107 C C . ASN B 1 239 ? 17.812 -26.562 -7.82 1 83.44 239 ASN B C 1
ATOM 7109 O O . ASN B 1 239 ? 18.172 -25.5 -8.328 1 83.44 239 ASN B O 1
ATOM 7113 N N . ALA B 1 240 ? 17.75 -27.719 -8.438 1 87.12 240 ALA B N 1
ATOM 7114 C CA . ALA B 1 240 ? 18.078 -27.75 -9.859 1 87.12 240 ALA B CA 1
ATOM 7115 C C . ALA B 1 240 ? 17.109 -26.875 -10.664 1 87.12 240 ALA B C 1
ATOM 7117 O O . ALA B 1 240 ? 17.531 -26.156 -11.578 1 87.12 240 ALA B O 1
ATOM 7118 N N . ASN B 1 241 ? 15.844 -26.953 -10.367 1 92 241 ASN B N 1
ATOM 7119 C CA . ASN B 1 241 ? 14.852 -26.156 -11.078 1 92 241 ASN B CA 1
ATOM 7120 C C . ASN B 1 241 ? 15.078 -24.672 -10.867 1 92 241 ASN B C 1
ATOM 7122 O O . ASN B 1 241 ? 15.039 -23.891 -11.82 1 92 241 ASN B O 1
ATOM 7126 N N . ILE B 1 242 ? 15.344 -24.25 -9.609 1 91.56 242 ILE B N 1
ATOM 7127 C CA . ILE B 1 242 ? 15.516 -22.828 -9.305 1 91.56 242 ILE B CA 1
ATOM 7128 C C . ILE B 1 242 ? 16.797 -22.312 -9.969 1 91.56 242 ILE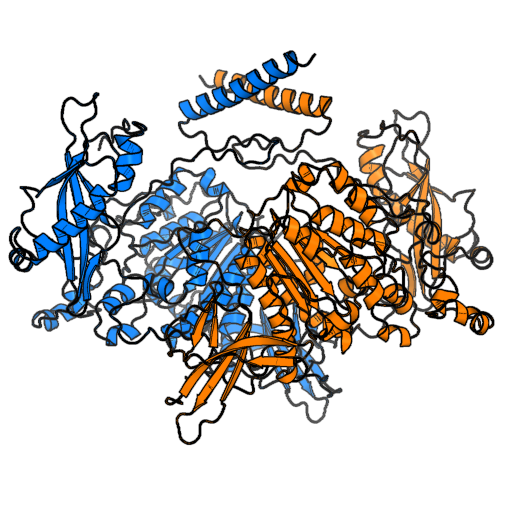 B C 1
ATOM 7130 O O . ILE B 1 242 ? 16.812 -21.203 -10.508 1 91.56 242 ILE B O 1
ATOM 7134 N N . LEU B 1 243 ? 17.828 -23.109 -9.938 1 89.06 243 LEU B N 1
ATOM 7135 C CA . LEU B 1 243 ? 19.078 -22.703 -10.578 1 89.06 243 LEU B CA 1
ATOM 7136 C C . LEU B 1 243 ? 18.891 -22.594 -12.086 1 89.06 243 LEU B C 1
ATOM 7138 O O . LEU B 1 243 ? 19.484 -21.719 -12.727 1 89.06 243 LEU B O 1
ATOM 7142 N N . THR B 1 244 ? 18.125 -23.5 -12.656 1 91.75 244 THR B N 1
ATOM 7143 C CA . THR B 1 244 ? 17.797 -23.406 -14.078 1 91.75 244 THR B CA 1
ATOM 7144 C C . THR B 1 244 ? 17.062 -22.109 -14.383 1 91.75 244 THR B C 1
ATOM 7146 O O . THR B 1 244 ? 17.359 -21.438 -15.375 1 91.75 244 THR B O 1
ATOM 7149 N N . ILE B 1 245 ? 16.172 -21.75 -13.547 1 94.69 245 ILE B N 1
ATOM 7150 C CA . ILE B 1 245 ? 15.414 -20.516 -13.734 1 94.69 245 ILE B CA 1
ATOM 7151 C C . ILE B 1 245 ? 16.344 -19.312 -13.617 1 94.69 245 ILE B C 1
ATOM 7153 O O . ILE B 1 245 ? 16.375 -18.453 -14.5 1 94.69 245 ILE B O 1
ATOM 7157 N N . LEU B 1 246 ? 17.141 -19.25 -12.57 1 92.19 246 LEU B N 1
ATOM 7158 C CA . LEU B 1 246 ? 18 -18.094 -12.289 1 92.19 246 LEU B CA 1
ATOM 7159 C C . LEU B 1 246 ? 19.156 -18.016 -13.297 1 92.19 246 LEU B C 1
ATOM 7161 O O . LEU B 1 246 ? 19.719 -16.953 -13.516 1 92.19 246 LEU B O 1
ATOM 7165 N N . GLY B 1 247 ? 19.453 -19.188 -13.891 1 89.44 247 GLY B N 1
ATOM 7166 C CA . GLY B 1 247 ? 20.5 -19.25 -14.898 1 89.44 247 GLY B CA 1
ATOM 7167 C C . GLY B 1 247 ? 20 -18.984 -16.297 1 89.44 247 GLY B C 1
ATOM 7168 O O . GLY B 1 247 ? 20.734 -19.188 -17.281 1 89.44 247 GLY B O 1
ATOM 7169 N N . GLY B 1 248 ? 18.766 -18.578 -16.453 1 91.44 248 GLY B N 1
ATOM 7170 C CA . GLY B 1 248 ? 18.219 -18.25 -17.766 1 91.44 248 GLY B CA 1
ATOM 7171 C C . GLY B 1 248 ? 17.859 -19.469 -18.594 1 91.44 248 GLY B C 1
ATOM 7172 O O . GLY B 1 248 ? 18.062 -19.484 -19.797 1 91.44 248 GLY B O 1
ATOM 7173 N N . GLY B 1 249 ? 17.453 -20.516 -17.906 1 91.25 249 GLY B N 1
ATOM 7174 C CA . GLY B 1 249 ? 16.969 -21.703 -18.594 1 91.25 249 GLY B CA 1
ATOM 7175 C C . GLY B 1 249 ? 18.062 -22.703 -18.922 1 91.25 249 GLY B C 1
ATOM 7176 O O . GLY B 1 249 ? 17.781 -23.781 -19.438 1 91.25 249 GLY B O 1
ATOM 7177 N N . ARG B 1 250 ? 19.219 -22.391 -18.625 1 87.19 250 ARG B N 1
ATOM 7178 C CA . ARG B 1 250 ? 20.344 -23.281 -18.922 1 87.19 250 ARG B CA 1
ATOM 7179 C C . ARG B 1 250 ? 20.578 -24.281 -17.781 1 87.19 250 ARG B C 1
ATOM 7181 O O . ARG B 1 250 ? 20.109 -24.062 -16.672 1 87.19 250 ARG B O 1
ATOM 7188 N N . ASP B 1 251 ? 21.219 -25.266 -18.172 1 82.69 251 ASP B N 1
ATOM 7189 C CA . ASP B 1 251 ? 21.594 -26.234 -17.156 1 82.69 251 ASP B CA 1
ATOM 7190 C C . ASP B 1 251 ? 22.547 -25.625 -16.141 1 82.69 251 ASP B C 1
ATOM 7192 O O . ASP B 1 251 ? 23.516 -24.953 -16.516 1 82.69 251 ASP B O 1
ATOM 7196 N N . PRO B 1 252 ? 22.203 -25.797 -14.93 1 78.25 252 PRO B N 1
ATOM 7197 C CA . PRO B 1 252 ? 23.016 -25.188 -13.867 1 78.25 252 PRO B CA 1
ATOM 7198 C C . PRO B 1 252 ? 24.5 -25.5 -14.008 1 78.25 252 PRO B C 1
ATOM 7200 O O . PRO B 1 252 ? 25.344 -24.688 -13.648 1 78.25 252 PRO B O 1
ATOM 7203 N N . ALA B 1 253 ? 24.797 -26.688 -14.484 1 74.56 253 ALA B N 1
ATOM 7204 C CA . ALA B 1 253 ? 26.188 -27.094 -14.633 1 74.56 253 ALA B CA 1
ATOM 7205 C C . ALA B 1 253 ? 26.875 -26.312 -15.75 1 74.56 253 ALA B C 1
ATOM 7207 O O . ALA B 1 253 ? 28.094 -26.172 -15.75 1 74.56 253 ALA B O 1
ATOM 7208 N N . GLU B 1 254 ? 26.125 -25.734 -16.609 1 75.94 254 GLU B N 1
ATOM 7209 C CA . GLU B 1 254 ? 26.672 -25.062 -17.797 1 75.94 254 GLU B CA 1
ATOM 7210 C C . GLU B 1 254 ? 26.5 -23.547 -17.672 1 75.94 254 GLU B C 1
ATOM 7212 O O . GLU B 1 254 ? 27.062 -22.797 -18.484 1 75.94 254 GLU B O 1
ATOM 7217 N N . THR B 1 255 ? 25.797 -23.234 -16.594 1 75.12 255 THR B N 1
ATOM 7218 C CA . THR B 1 255 ? 25.422 -21.828 -16.5 1 75.12 255 THR B CA 1
ATOM 7219 C C . THR B 1 255 ? 26.609 -20.969 -16.094 1 75.12 255 THR B C 1
ATOM 7221 O O . THR B 1 255 ? 27.281 -21.266 -15.102 1 75.12 255 THR B O 1
ATOM 7224 N N . GLN B 1 256 ? 26.875 -19.922 -16.938 1 70.12 256 GLN B N 1
ATOM 7225 C CA . GLN B 1 256 ? 27.969 -19 -16.641 1 70.12 256 GLN B CA 1
ATOM 7226 C C . GLN B 1 256 ? 27.438 -17.641 -16.203 1 70.12 256 GLN B C 1
ATOM 7228 O O . GLN B 1 256 ? 28.141 -16.875 -15.539 1 70.12 256 GLN B O 1
ATOM 7233 N N . THR B 1 257 ? 26.25 -17.453 -16.562 1 83.06 257 THR B N 1
ATOM 7234 C CA . THR B 1 257 ? 25.672 -16.141 -16.297 1 83.06 257 THR B CA 1
ATOM 7235 C C . THR B 1 257 ? 24.297 -16.281 -15.633 1 83.06 257 THR B C 1
ATOM 7237 O O . THR B 1 257 ? 23.406 -16.953 -16.172 1 83.06 257 THR B O 1
ATOM 7240 N N . PHE B 1 258 ? 24.188 -15.75 -14.461 1 89.56 258 PHE B N 1
ATOM 7241 C CA . PHE B 1 258 ? 22.906 -15.727 -13.781 1 89.56 258 PHE B CA 1
ATOM 7242 C C . PHE B 1 258 ? 22.203 -14.391 -14.008 1 89.56 258 PHE B C 1
ATOM 7244 O O . PHE B 1 258 ? 22.781 -13.461 -14.562 1 89.56 258 PHE B O 1
ATOM 7251 N N . LEU B 1 259 ? 20.953 -14.305 -13.586 1 92.69 259 LEU B N 1
ATOM 7252 C CA . LEU B 1 259 ? 20.156 -13.102 -13.789 1 92.69 259 LEU B CA 1
ATOM 7253 C C . LEU B 1 259 ? 20.844 -11.875 -13.211 1 92.69 259 LEU B C 1
ATOM 7255 O O . LEU B 1 259 ? 20.859 -10.812 -13.844 1 92.69 259 LEU B O 1
ATOM 7259 N N . TRP B 1 260 ? 21.438 -11.984 -11.969 1 92.38 260 TRP B N 1
ATOM 7260 C CA . TRP B 1 260 ? 22.078 -10.836 -11.336 1 92.38 260 TRP B CA 1
ATOM 7261 C C . TRP B 1 260 ? 23.344 -10.43 -12.086 1 92.38 260 TRP B C 1
ATOM 7263 O O . TRP B 1 260 ? 23.734 -9.258 -12.062 1 92.38 260 TRP B O 1
ATOM 7273 N N . ASP B 1 261 ? 23.984 -11.359 -12.812 1 90.19 261 ASP B N 1
ATOM 7274 C CA . ASP B 1 261 ? 25.141 -11.016 -13.641 1 90.19 261 ASP B CA 1
ATOM 7275 C C . ASP B 1 261 ? 24.719 -10.164 -14.836 1 90.19 261 ASP B C 1
ATOM 7277 O O . ASP B 1 261 ? 25.359 -9.156 -15.148 1 90.19 261 ASP B O 1
ATOM 7281 N N . ALA B 1 262 ? 23.703 -10.648 -15.484 1 91.25 262 ALA B N 1
ATOM 7282 C CA . ALA B 1 262 ? 23.188 -9.922 -16.641 1 91.25 262 ALA B CA 1
ATOM 7283 C C . ALA B 1 262 ? 22.75 -8.508 -16.25 1 91.25 262 ALA B C 1
ATOM 7285 O O . ALA B 1 262 ? 23.031 -7.543 -16.953 1 91.25 262 ALA B O 1
ATOM 7286 N N . MET B 1 263 ? 22.125 -8.398 -15.148 1 94.31 263 MET B N 1
ATOM 7287 C CA . MET B 1 263 ? 21.609 -7.105 -14.703 1 94.31 263 MET B CA 1
ATOM 7288 C C . MET B 1 263 ? 22.75 -6.203 -14.242 1 94.31 263 MET B C 1
ATOM 7290 O O . MET B 1 263 ? 22.703 -4.984 -14.406 1 94.31 263 MET B O 1
ATOM 7294 N N . LYS B 1 264 ? 23.719 -6.824 -13.641 1 92.38 264 LYS B N 1
ATOM 7295 C CA . LYS B 1 264 ? 24.906 -6.07 -13.258 1 92.38 264 LYS B CA 1
ATOM 7296 C C . LYS B 1 264 ? 25.578 -5.449 -14.484 1 92.38 264 LYS B C 1
ATOM 7298 O O . LYS B 1 264 ? 26.062 -4.32 -14.422 1 92.38 264 LYS B O 1
ATOM 7303 N N . GLU B 1 265 ? 25.625 -6.184 -15.508 1 89.88 265 GLU B N 1
ATOM 7304 C CA . GLU B 1 265 ? 26.203 -5.68 -16.75 1 89.88 265 GLU B CA 1
ATOM 7305 C C . GLU B 1 265 ? 25.438 -4.453 -17.25 1 89.88 265 GLU B C 1
ATOM 7307 O O . GLU B 1 265 ? 26.016 -3.586 -17.906 1 89.88 265 GLU B O 1
ATOM 7312 N N . ARG B 1 266 ? 24.234 -4.395 -16.891 1 92.19 266 ARG B N 1
ATOM 7313 C CA . ARG B 1 266 ? 23.422 -3.236 -17.234 1 92.19 266 ARG B CA 1
ATOM 7314 C C . ARG B 1 266 ? 23.594 -2.113 -16.219 1 92.19 266 ARG B C 1
ATOM 7316 O O . ARG B 1 266 ? 22.875 -1.113 -16.266 1 92.19 266 ARG B O 1
ATOM 7323 N N . GLN B 1 267 ? 24.453 -2.355 -15.297 1 93.06 267 GLN B N 1
ATOM 7324 C CA . GLN B 1 267 ? 24.75 -1.402 -14.234 1 93.06 267 GLN B CA 1
ATOM 7325 C C . GLN B 1 267 ? 23.578 -1.257 -13.273 1 93.06 267 GLN B C 1
ATOM 7327 O O . GLN B 1 267 ? 23.281 -0.151 -12.82 1 93.06 267 GLN B O 1
ATOM 7332 N N . CYS B 1 268 ? 22.891 -2.309 -13.078 1 95.06 268 CYS B N 1
ATOM 7333 C CA . CYS B 1 268 ? 21.828 -2.334 -12.086 1 95.06 268 CYS B CA 1
ATOM 7334 C C . CYS B 1 268 ? 22.375 -2.674 -10.703 1 95.06 268 CYS B C 1
ATOM 7336 O O . CYS B 1 268 ? 23.344 -3.436 -10.586 1 95.06 268 CYS B O 1
ATOM 7338 N N . MET B 1 269 ? 21.766 -2.082 -9.711 1 94.69 269 MET B N 1
ATOM 7339 C CA . MET B 1 269 ? 22.031 -2.531 -8.352 1 94.69 269 MET B CA 1
ATOM 7340 C C . MET B 1 269 ? 21.516 -3.945 -8.125 1 94.69 269 MET B C 1
ATOM 7342 O O . MET B 1 269 ? 20.391 -4.262 -8.516 1 94.69 269 MET B O 1
ATOM 7346 N N . THR B 1 270 ? 22.312 -4.824 -7.586 1 94.62 270 THR B N 1
ATOM 7347 C CA . THR B 1 270 ? 21.906 -6.211 -7.402 1 94.62 270 THR B CA 1
ATOM 7348 C C . THR B 1 270 ? 21.734 -6.531 -5.918 1 94.62 270 THR B C 1
ATOM 7350 O O . THR B 1 270 ? 22.625 -6.262 -5.113 1 94.62 270 THR B O 1
ATOM 7353 N N . TYR B 1 271 ? 20.578 -6.98 -5.535 1 93.69 271 TYR B N 1
ATOM 7354 C CA . TYR B 1 271 ? 20.156 -7.305 -4.176 1 93.69 271 TYR B CA 1
ATOM 7355 C C . TYR B 1 271 ? 19.719 -8.766 -4.074 1 93.69 271 TYR B C 1
ATOM 7357 O O . TYR B 1 271 ? 18.766 -9.18 -4.734 1 93.69 271 TYR B O 1
ATOM 7365 N N . LEU B 1 272 ? 20.438 -9.594 -3.291 1 90.94 272 LEU B N 1
ATOM 7366 C CA . LEU B 1 272 ? 20.109 -11.008 -3.129 1 90.94 272 LEU B CA 1
ATOM 7367 C C . LEU B 1 272 ? 19.844 -11.336 -1.666 1 90.94 272 LEU B C 1
ATOM 7369 O O . LEU B 1 272 ? 20.656 -11.055 -0.797 1 90.94 272 LEU B O 1
ATOM 7373 N N . SER B 1 273 ? 18.656 -11.883 -1.444 1 91.19 273 SER B N 1
ATOM 7374 C CA . SER B 1 273 ? 18.297 -12.312 -0.101 1 91.19 273 SER B CA 1
ATOM 7375 C C . SER B 1 273 ? 17.625 -13.688 -0.125 1 91.19 273 SER B C 1
ATOM 7377 O O . SER B 1 273 ? 16.906 -14.016 -1.064 1 91.19 273 SER B O 1
ATOM 7379 N N . GLU B 1 274 ? 17.938 -14.5 0.884 1 88.5 274 GLU B N 1
ATOM 7380 C CA . GLU B 1 274 ? 17.391 -15.836 1.075 1 88.5 274 GLU B CA 1
ATOM 7381 C C . GLU B 1 274 ? 17.188 -16.156 2.557 1 88.5 274 GLU B C 1
ATOM 7383 O O . GLU B 1 274 ? 18.125 -16 3.352 1 88.5 274 GLU B O 1
ATOM 7388 N N . GLU B 1 275 ? 16.031 -16.609 2.979 1 88.69 275 GLU B N 1
ATOM 7389 C CA . GLU B 1 275 ? 15.586 -16.625 4.371 1 88.69 275 GLU B CA 1
ATOM 7390 C C . GLU B 1 275 ? 16.453 -17.562 5.211 1 88.69 275 GLU B C 1
ATOM 7392 O O . GLU B 1 275 ? 16.531 -17.422 6.434 1 88.69 275 GLU B O 1
ATOM 7397 N N . VAL B 1 276 ? 17.094 -18.531 4.672 1 81 276 VAL B N 1
ATOM 7398 C CA . VAL B 1 276 ? 17.812 -19.531 5.453 1 81 276 VAL B CA 1
ATOM 7399 C C . VAL B 1 276 ? 19.297 -19.188 5.465 1 81 276 VAL B C 1
ATOM 7401 O O . VAL B 1 276 ? 20 -19.422 6.461 1 81 276 VAL B O 1
ATOM 7404 N N . GLY B 1 277 ? 19.75 -18.5 4.398 1 71.62 277 GLY B N 1
ATOM 7405 C CA . GLY B 1 277 ? 21.125 -18.062 4.328 1 71.62 277 GLY B CA 1
ATOM 7406 C C . GLY B 1 277 ? 22.062 -19.125 3.787 1 71.62 277 GLY B C 1
ATOM 7407 O O . GLY B 1 277 ? 23.281 -19 3.924 1 71.62 277 GLY B O 1
ATOM 7408 N N . ASP B 1 278 ? 21.484 -20.25 3.227 1 70.06 278 ASP B N 1
ATOM 7409 C CA . ASP B 1 278 ? 22.359 -21.328 2.748 1 70.06 278 ASP B CA 1
ATOM 7410 C C . ASP B 1 278 ? 22.234 -21.5 1.235 1 70.06 278 ASP B C 1
ATOM 7412 O O . ASP B 1 278 ? 22.625 -22.531 0.688 1 70.06 278 ASP B O 1
ATOM 7416 N N . PHE B 1 279 ? 21.531 -20.594 0.624 1 64.12 279 PHE B N 1
ATOM 7417 C CA . PHE B 1 279 ? 21.281 -20.703 -0.807 1 64.12 279 PHE B CA 1
ATOM 7418 C C . PHE B 1 279 ? 22.578 -20.922 -1.577 1 64.12 279 PHE B C 1
ATOM 7420 O O . PHE B 1 279 ? 22.547 -21.359 -2.732 1 64.12 279 PHE B O 1
ATOM 7427 N N . PRO B 1 280 ? 23.766 -20.578 -1.436 1 57.41 280 PRO B N 1
ATOM 7428 C CA . PRO B 1 280 ? 24.844 -21.062 -2.314 1 57.41 280 PRO B CA 1
ATOM 7429 C C . PRO B 1 280 ? 25 -22.578 -2.275 1 57.41 280 PRO B C 1
ATOM 7431 O O . PRO B 1 280 ? 25.844 -23.125 -2.988 1 57.41 280 PRO B O 1
ATOM 7434 N N . PRO B 1 281 ? 24.672 -23.234 -1.076 1 50.88 281 PRO B N 1
ATOM 7435 C CA . PRO B 1 281 ? 25.219 -24.547 -1.438 1 50.88 281 PRO B CA 1
ATOM 7436 C C . PRO B 1 281 ? 25 -24.891 -2.908 1 50.88 281 PRO B C 1
ATOM 7438 O O . PRO B 1 281 ? 25.828 -25.578 -3.512 1 50.88 281 PRO B O 1
ATOM 7441 N N . ILE B 1 282 ? 23.953 -24.422 -3.268 1 47.31 282 ILE B N 1
ATOM 7442 C CA . ILE B 1 282 ? 23.594 -24.812 -4.629 1 47.31 282 ILE B CA 1
ATOM 7443 C C . ILE B 1 282 ? 24.453 -24.031 -5.625 1 47.31 282 ILE B C 1
ATOM 7445 O O . ILE B 1 282 ? 24.703 -24.5 -6.738 1 47.31 282 ILE B O 1
ATOM 7449 N N . LEU B 1 283 ? 24.594 -22.656 -5.305 1 51.34 283 LEU B N 1
ATOM 7450 C CA . LEU B 1 283 ? 25.359 -21.969 -6.336 1 51.34 283 LEU B CA 1
ATOM 7451 C C . LEU B 1 283 ? 26.828 -22.391 -6.285 1 51.34 283 LEU B C 1
ATOM 7453 O O . LEU B 1 283 ? 27.625 -21.984 -7.137 1 51.34 283 LEU B O 1
ATOM 7457 N N . GLY B 1 284 ? 27.016 -23.391 -5.602 1 45.62 284 GLY B N 1
ATOM 7458 C CA . GLY B 1 284 ? 28.391 -23.844 -5.484 1 45.62 284 GLY B CA 1
ATOM 7459 C C . GLY B 1 284 ? 29.312 -22.797 -4.895 1 45.62 284 GLY B C 1
ATOM 7460 O O . GLY B 1 284 ? 28.875 -21.922 -4.16 1 45.62 284 GLY B O 1
ATOM 7461 N N . ASN B 1 285 ? 30.688 -22.922 -4.965 1 45 285 ASN B N 1
ATOM 7462 C CA . ASN B 1 285 ? 31.812 -22.062 -4.582 1 45 285 ASN B CA 1
ATOM 7463 C C . ASN B 1 285 ? 31.719 -20.688 -5.227 1 45 285 ASN B C 1
ATOM 7465 O O . ASN B 1 285 ? 32.719 -20 -5.363 1 45 285 ASN B O 1
ATOM 7469 N N . MET B 1 286 ? 30.609 -20.312 -5.688 1 49.06 286 MET B N 1
ATOM 7470 C CA . MET B 1 286 ? 30.656 -19.094 -6.496 1 49.06 286 MET B CA 1
ATOM 7471 C C . MET B 1 286 ? 30.5 -17.859 -5.621 1 49.06 286 MET B C 1
ATOM 7473 O O . MET B 1 286 ? 29.625 -17.812 -4.75 1 49.06 286 MET B O 1
ATOM 7477 N N . SER B 1 287 ? 31.531 -17.25 -5.359 1 56.88 287 SER B N 1
ATOM 7478 C CA . SER B 1 287 ? 31.469 -15.883 -4.852 1 56.88 287 SER B CA 1
ATOM 7479 C C . SER B 1 287 ? 30.422 -15.062 -5.59 1 56.88 287 SER B C 1
ATOM 7481 O O . SER B 1 287 ? 30.422 -15.016 -6.824 1 56.88 287 SER B O 1
ATOM 7483 N N . LEU B 1 288 ? 29.25 -14.812 -4.887 1 70.25 288 LEU B N 1
ATOM 7484 C CA . LEU B 1 288 ? 28.25 -13.984 -5.555 1 70.25 288 LEU B CA 1
ATOM 7485 C C . LEU B 1 288 ? 28.75 -12.547 -5.707 1 70.25 288 LEU B C 1
ATOM 7487 O O . LEU B 1 288 ? 29.172 -11.93 -4.73 1 70.25 288 LEU B O 1
ATOM 7491 N N . ASP B 1 289 ? 29.109 -12.156 -6.891 1 80.31 289 ASP B N 1
ATOM 7492 C CA . ASP B 1 289 ? 29.469 -10.773 -7.176 1 80.31 289 ASP B CA 1
ATOM 7493 C C . ASP B 1 289 ? 28.219 -9.898 -7.312 1 80.31 289 ASP B C 1
ATOM 7495 O O . ASP B 1 289 ? 27.844 -9.508 -8.422 1 80.31 289 ASP B O 1
ATOM 7499 N N . VAL B 1 290 ? 27.562 -9.68 -6.133 1 88.19 290 VAL B N 1
ATOM 7500 C CA . VAL B 1 290 ? 26.359 -8.844 -6.098 1 88.19 290 VAL B CA 1
ATOM 7501 C C . VAL B 1 290 ? 26.594 -7.656 -5.16 1 88.19 290 VAL B C 1
ATOM 7503 O O . VAL B 1 290 ? 27.453 -7.719 -4.277 1 88.19 290 VAL B O 1
ATOM 7506 N N . GLU B 1 291 ? 25.953 -6.59 -5.379 1 89.06 291 GLU B N 1
ATOM 7507 C CA . GLU B 1 291 ? 26.125 -5.375 -4.59 1 89.06 291 GLU B CA 1
ATOM 7508 C C . GLU B 1 291 ? 25.734 -5.598 -3.133 1 89.06 291 GLU B C 1
ATOM 7510 O O . GLU B 1 291 ? 26.438 -5.176 -2.221 1 89.06 291 GLU B O 1
ATOM 7515 N N . HIS B 1 292 ? 24.594 -6.227 -2.9 1 90.19 292 HIS B N 1
ATOM 7516 C CA . HIS B 1 292 ? 24.109 -6.516 -1.556 1 90.19 292 HIS B CA 1
ATOM 7517 C C . HIS B 1 292 ? 23.828 -8.008 -1.378 1 90.19 292 HIS B C 1
ATOM 7519 O O . HIS B 1 292 ? 22.781 -8.508 -1.811 1 90.19 292 HIS B O 1
ATOM 7525 N N . ASP B 1 293 ? 24.75 -8.688 -0.817 1 87.75 293 ASP B N 1
ATOM 7526 C CA . ASP B 1 293 ? 24.594 -10.086 -0.433 1 87.75 293 ASP B CA 1
ATOM 7527 C C . ASP B 1 293 ? 24.156 -10.211 1.027 1 87.75 293 ASP B C 1
ATOM 7529 O O . ASP B 1 293 ? 24.984 -10.117 1.935 1 87.75 293 ASP B O 1
ATOM 7533 N N . LEU B 1 294 ? 22.922 -10.547 1.27 1 88.62 294 LEU B N 1
ATOM 7534 C CA . LEU B 1 294 ? 22.375 -10.438 2.619 1 88.62 294 LEU B CA 1
ATOM 7535 C C . LEU B 1 294 ? 22.453 -11.781 3.34 1 88.62 294 LEU B C 1
ATOM 7537 O O . LEU B 1 294 ? 21.812 -11.969 4.375 1 88.62 294 LEU B O 1
ATOM 7541 N N . ARG B 1 295 ? 23.188 -12.719 2.908 1 85.94 295 ARG B N 1
ATOM 7542 C CA . ARG B 1 295 ? 23.312 -14.031 3.539 1 85.94 295 ARG B CA 1
ATOM 7543 C C . ARG B 1 295 ? 23.812 -13.898 4.977 1 85.94 295 ARG B C 1
ATOM 7545 O O . ARG B 1 295 ? 23.328 -14.586 5.871 1 85.94 295 ARG B O 1
ATOM 7552 N N . PRO B 1 296 ? 24.75 -12.953 5.266 1 85.31 296 PRO B N 1
ATOM 7553 C CA . PRO B 1 296 ? 25.141 -12.797 6.668 1 85.31 296 PRO B CA 1
ATOM 7554 C C . PRO B 1 296 ? 23.984 -12.367 7.566 1 85.31 296 PRO B C 1
ATOM 7556 O O . PRO B 1 296 ? 23.875 -12.828 8.703 1 85.31 296 PRO B O 1
ATOM 7559 N N . PHE B 1 297 ? 23.188 -11.523 7.121 1 91.56 297 PHE B N 1
ATOM 7560 C CA . PHE B 1 297 ? 22.016 -11.094 7.883 1 91.56 297 PHE B CA 1
ATOM 7561 C C . PHE B 1 297 ? 21.125 -12.281 8.227 1 91.56 297 PHE B C 1
ATOM 7563 O O . PHE B 1 297 ? 20.703 -12.438 9.375 1 91.56 297 PHE B O 1
ATOM 7570 N N . TYR B 1 298 ? 20.859 -13.094 7.254 1 88.94 298 TYR B N 1
ATOM 7571 C CA . TYR B 1 298 ? 19.906 -14.188 7.453 1 88.94 298 TYR B CA 1
ATOM 7572 C C . TYR B 1 298 ? 20.531 -15.297 8.297 1 88.94 298 TYR B C 1
ATOM 7574 O O . TYR B 1 298 ? 19.844 -15.961 9.07 1 88.94 298 TYR B O 1
ATOM 7582 N N . ALA B 1 299 ? 21.844 -15.508 8.133 1 84.5 299 ALA B N 1
ATOM 7583 C CA . ALA B 1 299 ? 22.531 -16.453 9.008 1 84.5 299 ALA B CA 1
ATOM 7584 C C . ALA B 1 299 ? 22.453 -16 10.461 1 84.5 299 ALA B C 1
ATOM 7586 O O . ALA B 1 299 ? 22.188 -16.812 11.359 1 84.5 299 ALA B O 1
ATOM 7587 N N . PHE B 1 300 ? 22.625 -14.719 10.695 1 89.06 300 PHE B N 1
ATOM 7588 C CA . PHE B 1 300 ? 22.547 -14.164 12.039 1 89.06 300 PHE B CA 1
ATOM 7589 C C . PHE B 1 300 ? 21.125 -14.258 12.578 1 89.06 300 PHE B C 1
ATOM 7591 O O . PHE B 1 300 ? 20.906 -14.664 13.727 1 89.06 300 PHE B O 1
ATOM 7598 N N . SER B 1 301 ? 20.172 -13.828 11.797 1 90.75 301 SER B N 1
ATOM 7599 C CA . SER B 1 301 ? 18.781 -13.766 12.211 1 90.75 301 SER B CA 1
ATOM 7600 C C . SER B 1 301 ? 18.234 -15.156 12.531 1 90.75 301 SER B C 1
ATOM 7602 O O . SER B 1 301 ? 17.406 -15.312 13.422 1 90.75 301 SER B O 1
ATOM 7604 N N . ARG B 1 302 ? 18.703 -16.125 11.836 1 85.94 302 ARG B N 1
ATOM 7605 C CA . ARG B 1 302 ? 18.266 -17.5 12.07 1 85.94 302 ARG B CA 1
ATOM 7606 C C . ARG B 1 302 ? 18.625 -17.969 13.477 1 85.94 302 ARG B C 1
ATOM 7608 O O . ARG B 1 302 ? 17.875 -18.688 14.117 1 85.94 302 ARG B O 1
ATOM 7615 N N . GLU B 1 303 ? 19.703 -17.516 13.922 1 84.56 303 GLU B N 1
ATOM 7616 C CA . GLU B 1 303 ? 20.172 -17.906 15.242 1 84.56 303 GLU B CA 1
ATOM 7617 C C . GLU B 1 303 ? 19.359 -17.25 16.344 1 84.56 303 GLU B C 1
ATOM 7619 O O . GLU B 1 303 ? 19.281 -17.766 17.453 1 84.56 303 GLU B O 1
ATOM 7624 N N . THR B 1 304 ? 18.797 -16.203 16.016 1 86.06 304 THR B N 1
ATOM 7625 C CA . THR B 1 304 ? 18.125 -15.438 17.062 1 86.06 304 THR B CA 1
ATOM 7626 C C . THR B 1 304 ? 16.609 -15.562 16.938 1 86.06 304 THR B C 1
ATOM 7628 O O . THR B 1 304 ? 15.859 -15.055 17.781 1 86.06 304 THR B O 1
ATOM 7631 N N . THR B 1 305 ? 16.141 -16.156 15.898 1 88.38 305 THR B N 1
ATOM 7632 C CA . THR B 1 305 ? 14.703 -16.328 15.68 1 88.38 305 THR B CA 1
ATOM 7633 C C . THR B 1 305 ? 14.195 -17.578 16.391 1 88.38 305 THR B C 1
ATOM 7635 O O . THR B 1 305 ? 14.836 -18.641 16.328 1 88.38 305 THR B O 1
ATOM 7638 N N . ASP B 1 306 ? 13.133 -17.438 17.109 1 88.75 306 ASP B N 1
ATOM 7639 C CA . ASP B 1 306 ? 12.461 -18.562 17.75 1 88.75 306 ASP B CA 1
ATOM 7640 C C . ASP B 1 306 ? 11.281 -19.062 16.906 1 88.75 306 ASP B C 1
ATOM 7642 O O . ASP B 1 306 ? 10.188 -18.5 16.984 1 88.75 306 ASP B O 1
ATOM 7646 N N . GLY B 1 307 ? 11.523 -20.172 16.219 1 89.06 307 GLY B N 1
ATOM 7647 C CA . GLY B 1 307 ? 10.508 -20.594 15.273 1 89.06 307 GLY B CA 1
ATOM 7648 C C . GLY B 1 307 ? 10.312 -19.625 14.125 1 89.06 307 GLY B C 1
ATOM 7649 O O . GLY B 1 307 ? 11.234 -19.391 13.336 1 89.06 307 GLY B O 1
ATOM 7650 N N . HIS B 1 308 ? 9.102 -19.031 14.156 1 92.94 308 HIS B N 1
ATOM 7651 C CA . HIS B 1 308 ? 8.812 -18.078 13.094 1 92.94 308 HIS B CA 1
ATOM 7652 C C . HIS B 1 308 ? 8.711 -16.656 13.641 1 92.94 308 HIS B C 1
ATOM 7654 O O . HIS B 1 308 ? 8.242 -15.742 12.953 1 92.94 308 HIS B O 1
ATOM 7660 N N . CYS B 1 309 ? 9.188 -16.453 14.914 1 93.56 309 CYS B N 1
ATOM 7661 C CA . CYS B 1 309 ? 9.031 -15.164 15.594 1 93.56 309 CYS B CA 1
ATOM 7662 C C . CYS B 1 309 ? 10.383 -14.555 15.922 1 93.56 309 CYS B C 1
ATOM 7664 O O . CYS B 1 309 ? 11.258 -15.227 16.469 1 93.56 309 CYS B O 1
ATOM 7666 N N . THR B 1 310 ? 10.586 -13.312 15.547 1 92.75 310 THR B N 1
ATOM 7667 C CA . THR B 1 310 ? 11.766 -12.586 15.992 1 92.75 310 THR B CA 1
ATOM 7668 C C . THR B 1 310 ? 11.695 -12.297 17.484 1 92.75 310 THR B C 1
ATOM 7670 O O . THR B 1 310 ? 10.617 -12.383 18.094 1 92.75 310 THR B O 1
ATOM 7673 N N . ARG B 1 311 ? 12.758 -11.953 18.047 1 92.12 311 ARG B N 1
ATOM 7674 C CA . ARG B 1 311 ? 12.82 -11.773 19.5 1 92.12 311 ARG B CA 1
ATOM 7675 C C . ARG B 1 311 ? 12.078 -10.508 19.922 1 92.12 311 ARG B C 1
ATOM 7677 O O . ARG B 1 311 ? 11.703 -10.367 21.078 1 92.12 311 ARG B O 1
ATOM 7684 N N . ASP B 1 312 ? 11.914 -9.609 18.984 1 89.81 312 ASP B N 1
ATOM 7685 C CA . ASP B 1 312 ? 11.164 -8.398 19.328 1 89.81 312 ASP B CA 1
ATOM 7686 C C . ASP B 1 312 ? 9.688 -8.562 18.984 1 89.81 312 ASP B C 1
ATOM 7688 O O . ASP B 1 312 ? 8.938 -7.578 18.953 1 89.81 312 ASP B O 1
ATOM 7692 N N . GLY B 1 313 ? 9.258 -9.75 18.688 1 89.69 313 GLY B N 1
ATOM 7693 C CA . GLY B 1 313 ? 7.836 -10.055 18.641 1 89.69 313 GLY B CA 1
ATOM 7694 C C . GLY B 1 313 ? 7.242 -9.914 17.25 1 89.69 313 GLY B C 1
ATOM 7695 O O . GLY B 1 313 ? 6.023 -9.828 17.094 1 89.69 313 GLY B O 1
ATOM 7696 N N . ARG B 1 314 ? 7.984 -9.906 16.219 1 92 314 ARG B N 1
ATOM 7697 C CA . ARG B 1 314 ? 7.496 -9.844 14.852 1 92 314 ARG B CA 1
ATOM 7698 C C . ARG B 1 314 ? 7.527 -11.227 14.195 1 92 314 ARG B C 1
ATOM 7700 O O . ARG B 1 314 ? 8.211 -12.133 14.68 1 92 314 ARG B O 1
ATOM 7707 N N . VAL B 1 315 ? 6.695 -11.375 13.219 1 93.5 315 VAL B N 1
ATOM 7708 C CA . VAL B 1 315 ? 6.809 -12.57 12.391 1 93.5 315 VAL B CA 1
ATOM 7709 C C . VAL B 1 315 ? 8.016 -12.445 11.461 1 93.5 315 VAL B C 1
ATOM 7711 O O . VAL B 1 315 ? 8.094 -11.516 10.656 1 93.5 315 VAL B O 1
ATOM 7714 N N . ALA B 1 316 ? 8.914 -13.344 11.516 1 94.88 316 ALA B N 1
ATOM 7715 C CA . ALA B 1 316 ? 10.203 -13.234 10.828 1 94.88 316 ALA B CA 1
ATOM 7716 C C . ALA B 1 316 ? 10 -13.078 9.32 1 94.88 316 ALA B C 1
ATOM 7718 O O . ALA B 1 316 ? 10.578 -12.188 8.703 1 94.88 316 ALA B O 1
ATOM 7719 N N . SER B 1 317 ? 9.18 -13.906 8.711 1 94.5 317 SER B N 1
ATOM 7720 C CA . SER B 1 317 ? 8.969 -13.867 7.266 1 94.5 317 SER B CA 1
ATOM 7721 C C . SER B 1 317 ? 8.359 -12.547 6.828 1 94.5 317 SER B C 1
ATOM 7723 O O . SER B 1 317 ? 8.625 -12.07 5.719 1 94.5 317 SER B O 1
ATOM 7725 N N . HIS B 1 318 ? 7.492 -11.953 7.68 1 95.56 318 HIS B N 1
ATOM 7726 C CA . HIS B 1 318 ? 6.953 -10.633 7.379 1 95.56 318 HIS B CA 1
ATOM 7727 C C . HIS B 1 318 ? 8.055 -9.578 7.324 1 95.56 318 HIS B C 1
ATOM 7729 O O . HIS B 1 318 ? 8.086 -8.742 6.418 1 95.56 318 HIS B O 1
ATOM 7735 N N . GLU B 1 319 ? 8.906 -9.656 8.273 1 94.69 319 GLU B N 1
ATOM 7736 C CA . GLU B 1 319 ? 10.023 -8.711 8.328 1 94.69 319 GLU B CA 1
ATOM 7737 C C . GLU B 1 319 ? 10.945 -8.875 7.125 1 94.69 319 GLU B C 1
ATOM 7739 O O . GLU B 1 319 ? 11.438 -7.883 6.578 1 94.69 319 GLU B O 1
ATOM 7744 N N . TYR B 1 320 ? 11.234 -10.094 6.77 1 95.94 320 TYR B N 1
ATOM 7745 C CA . TYR B 1 320 ? 12.094 -10.352 5.621 1 95.94 320 TYR B CA 1
ATOM 7746 C C . TYR B 1 320 ? 11.484 -9.781 4.344 1 95.94 320 TYR B C 1
ATOM 7748 O O . TYR B 1 320 ? 12.188 -9.18 3.529 1 95.94 320 TYR B O 1
ATOM 7756 N N . LEU B 1 321 ? 10.227 -10 4.184 1 96.25 321 LEU B N 1
ATOM 7757 C CA . LEU B 1 321 ? 9.531 -9.43 3.035 1 96.25 321 LEU B CA 1
ATOM 7758 C C . LEU B 1 321 ? 9.57 -7.906 3.072 1 96.25 321 LEU B C 1
ATOM 7760 O O . LEU B 1 321 ? 9.727 -7.262 2.031 1 96.25 321 LEU B O 1
ATOM 7764 N N . GLU B 1 322 ? 9.422 -7.352 4.234 1 94.38 322 GLU B N 1
ATOM 7765 C CA . GLU B 1 322 ? 9.508 -5.906 4.414 1 94.38 322 GLU B CA 1
ATOM 7766 C C . GLU B 1 322 ? 10.883 -5.383 4.008 1 94.38 322 GLU B C 1
ATOM 7768 O O . GLU B 1 322 ? 10.992 -4.309 3.414 1 94.38 322 GLU B O 1
ATOM 7773 N N . ASN B 1 323 ? 11.922 -6.09 4.414 1 94.62 323 ASN B N 1
ATOM 7774 C CA . ASN B 1 323 ? 13.266 -5.699 4.004 1 94.62 323 ASN B CA 1
ATOM 7775 C C . ASN B 1 323 ? 13.398 -5.641 2.486 1 94.62 323 ASN B C 1
ATOM 7777 O O . ASN B 1 323 ? 13.992 -4.707 1.944 1 94.62 323 ASN B O 1
ATOM 7781 N N . TRP B 1 324 ? 12.875 -6.629 1.834 1 95.56 324 TRP B N 1
ATOM 7782 C CA . TRP B 1 324 ? 12.891 -6.668 0.375 1 95.56 324 TRP B CA 1
ATOM 7783 C C . TRP B 1 324 ? 12.117 -5.492 -0.21 1 95.56 324 TRP B C 1
ATOM 7785 O O . TRP B 1 324 ? 12.609 -4.797 -1.102 1 95.56 324 TRP B O 1
ATOM 7795 N N . LYS B 1 325 ? 10.914 -5.258 0.304 1 94.94 325 LYS B N 1
ATOM 7796 C CA . LYS B 1 325 ? 10.078 -4.141 -0.124 1 94.94 325 LYS B CA 1
ATOM 7797 C C . LYS B 1 325 ? 10.812 -2.812 0.039 1 94.94 325 LYS B C 1
ATOM 7799 O O . LYS B 1 325 ? 10.844 -1.993 -0.882 1 94.94 325 LYS B O 1
ATOM 7804 N N . ASN B 1 326 ? 11.422 -2.607 1.16 1 92.06 326 ASN B N 1
ATOM 7805 C CA . ASN B 1 326 ? 12.125 -1.36 1.443 1 92.06 326 ASN B CA 1
ATOM 7806 C C . ASN B 1 326 ? 13.328 -1.17 0.52 1 92.06 326 ASN B C 1
ATOM 7808 O O . ASN B 1 326 ? 13.625 -0.048 0.108 1 92.06 326 ASN B O 1
ATOM 7812 N N . ALA B 1 327 ? 14.031 -2.27 0.253 1 93 327 ALA B N 1
ATOM 7813 C CA . ALA B 1 327 ? 15.148 -2.197 -0.686 1 93 327 ALA B CA 1
ATOM 7814 C C . ALA B 1 327 ? 14.68 -1.7 -2.053 1 93 327 ALA B C 1
ATOM 7816 O O . ALA B 1 327 ? 15.352 -0.881 -2.684 1 93 327 ALA B O 1
ATOM 7817 N N . LEU B 1 328 ? 13.57 -2.199 -2.486 1 94.44 328 LEU B N 1
ATOM 7818 C CA . LEU B 1 328 ? 13.016 -1.793 -3.775 1 94.44 328 LEU B CA 1
ATOM 7819 C C . LEU B 1 328 ? 12.602 -0.327 -3.752 1 94.44 328 LEU B C 1
ATOM 7821 O O . LEU B 1 328 ? 12.844 0.408 -4.711 1 94.44 328 LEU B O 1
ATOM 7825 N N . LEU B 1 329 ? 12.039 0.107 -2.664 1 91.19 329 LEU B N 1
ATOM 7826 C CA . LEU B 1 329 ? 11.609 1.495 -2.531 1 91.19 329 LEU B CA 1
ATOM 7827 C C . LEU B 1 329 ? 12.805 2.439 -2.561 1 91.19 329 LEU B C 1
ATOM 7829 O O . LEU B 1 329 ? 12.734 3.516 -3.16 1 91.19 329 LEU B O 1
ATOM 7833 N N . HIS B 1 330 ? 13.82 1.991 -1.997 1 88 330 HIS B N 1
ATOM 7834 C CA . HIS B 1 330 ? 15.016 2.828 -1.916 1 88 330 HIS B CA 1
ATOM 7835 C C . HIS B 1 330 ? 15.727 2.908 -3.264 1 88 330 HIS B C 1
ATOM 7837 O O . HIS B 1 330 ? 16.344 3.922 -3.582 1 88 330 HIS B O 1
ATOM 7843 N N . SER B 1 331 ? 15.586 1.873 -4.082 1 90.25 331 SER B N 1
ATOM 7844 C CA . SER B 1 331 ? 16.312 1.812 -5.34 1 90.25 331 SER B CA 1
ATOM 7845 C C . SER B 1 331 ? 15.406 2.105 -6.527 1 90.25 331 SER B C 1
ATOM 7847 O O . SER B 1 331 ? 15.781 1.865 -7.676 1 90.25 331 SER B O 1
ATOM 7849 N N . LYS B 1 332 ? 14.242 2.588 -6.266 1 91.31 332 LYS B N 1
ATOM 7850 C CA . LYS B 1 332 ? 13.203 2.643 -7.285 1 91.31 332 LYS B CA 1
ATOM 7851 C C . LYS B 1 332 ? 13.609 3.547 -8.445 1 91.31 332 LYS B C 1
ATOM 7853 O O . LYS B 1 332 ? 13.133 3.379 -9.57 1 91.31 332 LYS B O 1
ATOM 7858 N N . GLU B 1 333 ? 14.578 4.562 -8.219 1 90.12 333 GLU B N 1
ATOM 7859 C CA . GLU B 1 333 ? 14.953 5.508 -9.258 1 90.12 333 GLU B CA 1
ATOM 7860 C C . GLU B 1 333 ? 16.125 4.98 -10.086 1 90.12 333 GLU B C 1
ATOM 7862 O O . GLU B 1 333 ? 16.453 5.531 -11.133 1 90.12 333 GLU B O 1
ATOM 7867 N N . ARG B 1 334 ? 16.734 3.908 -9.625 1 92.94 334 ARG B N 1
ATOM 7868 C CA . ARG B 1 334 ? 17.906 3.316 -10.281 1 92.94 334 ARG B CA 1
ATOM 7869 C C . ARG B 1 334 ? 17.594 1.9 -10.758 1 92.94 334 ARG B C 1
ATOM 7871 O O . ARG B 1 334 ? 16.75 1.218 -10.188 1 92.94 334 ARG B O 1
ATOM 7878 N N . CYS B 1 335 ? 18.297 1.561 -11.805 1 95.62 335 CYS B N 1
ATOM 7879 C CA . CYS B 1 335 ? 18.172 0.18 -12.266 1 95.62 335 CYS B CA 1
ATOM 7880 C C . CYS B 1 335 ? 18.547 -0.795 -11.156 1 95.62 335 CYS B C 1
ATOM 7882 O O . CYS B 1 335 ? 19.547 -0.604 -10.461 1 95.62 335 CYS B O 1
ATOM 7884 N N . HIS B 1 336 ? 17.734 -1.794 -10.992 1 96.81 336 HIS B N 1
ATOM 7885 C CA . HIS B 1 336 ? 18 -2.721 -9.891 1 96.81 336 HIS B CA 1
ATOM 7886 C C . HIS B 1 336 ? 17.531 -4.129 -10.234 1 96.81 336 HIS B C 1
ATOM 7888 O O . HIS B 1 336 ? 16.625 -4.305 -11.055 1 96.81 336 HIS B O 1
ATOM 7894 N N . PHE B 1 337 ? 18.219 -5.109 -9.703 1 96.88 337 PHE B N 1
ATOM 7895 C CA . PHE B 1 337 ? 17.828 -6.508 -9.602 1 96.88 337 PHE B CA 1
ATOM 7896 C C . PHE B 1 337 ? 17.656 -6.918 -8.141 1 96.88 337 PHE B C 1
ATOM 7898 O O . PHE B 1 337 ? 18.531 -6.668 -7.316 1 96.88 337 PHE B O 1
ATOM 7905 N N . SER B 1 338 ? 16.547 -7.461 -7.875 1 96.75 338 SER B N 1
ATOM 7906 C CA . SER B 1 338 ? 16.328 -7.938 -6.516 1 96.75 338 SER B CA 1
ATOM 7907 C C . SER B 1 338 ? 15.727 -9.344 -6.508 1 96.75 338 SER B C 1
ATOM 7909 O O . SER B 1 338 ? 14.867 -9.656 -7.332 1 96.75 338 SER B O 1
ATOM 7911 N N . MET B 1 339 ? 16.219 -10.156 -5.648 1 95.44 339 MET B N 1
ATOM 7912 C CA . MET B 1 339 ? 15.656 -11.492 -5.434 1 95.44 339 MET B CA 1
ATOM 7913 C C . MET B 1 339 ? 15.492 -11.781 -3.947 1 95.44 339 MET B C 1
ATOM 7915 O O . MET B 1 339 ? 16.406 -11.531 -3.158 1 95.44 339 MET B O 1
ATOM 7919 N N . HIS B 1 340 ? 14.383 -12.195 -3.555 1 95.44 340 HIS B N 1
ATOM 7920 C CA . HIS B 1 340 ? 14.133 -12.695 -2.209 1 95.44 340 HIS B CA 1
ATOM 7921 C C . HIS B 1 340 ? 13.57 -14.109 -2.246 1 95.44 340 HIS B C 1
ATOM 7923 O O . HIS B 1 340 ? 12.531 -14.352 -2.865 1 95.44 340 HIS B O 1
ATOM 7929 N N . TYR B 1 341 ? 14.281 -15.062 -1.687 1 94.25 341 TYR B N 1
ATOM 7930 C CA . TYR B 1 341 ? 13.906 -16.469 -1.653 1 94.25 341 TYR B CA 1
ATOM 7931 C C . TYR B 1 341 ? 13.234 -16.828 -0.33 1 94.25 341 TYR B C 1
ATOM 7933 O O . TYR B 1 341 ? 13.898 -16.953 0.698 1 94.25 341 TYR B O 1
ATOM 7941 N N . MET B 1 342 ? 11.922 -16.953 -0.345 1 94.12 342 MET B N 1
ATOM 7942 C CA . MET B 1 342 ? 11.109 -17.266 0.827 1 94.12 342 MET B CA 1
ATOM 7943 C C . MET B 1 342 ? 11.039 -18.781 1.049 1 94.12 342 MET B C 1
ATOM 7945 O O . MET B 1 342 ? 10.461 -19.5 0.238 1 94.12 342 MET B O 1
ATOM 7949 N N . ARG B 1 343 ? 11.469 -19.25 2.25 1 91 343 ARG B N 1
ATOM 7950 C CA . ARG B 1 343 ? 11.633 -20.688 2.426 1 91 343 ARG B CA 1
ATOM 7951 C C . ARG B 1 343 ? 11.125 -21.141 3.791 1 91 343 ARG B C 1
ATOM 7953 O O . ARG B 1 343 ? 10.625 -22.25 3.939 1 91 343 ARG B O 1
ATOM 7960 N N . THR B 1 344 ? 11.125 -20.328 4.766 1 90.56 344 THR B N 1
ATOM 7961 C CA . THR B 1 344 ? 11.008 -20.766 6.152 1 90.56 344 THR B CA 1
ATOM 7962 C C . THR B 1 344 ? 9.602 -21.266 6.453 1 90.56 344 THR B C 1
ATOM 7964 O O . THR B 1 344 ? 9.422 -22.328 7.055 1 90.56 344 THR B O 1
ATOM 7967 N N . LEU B 1 345 ? 8.57 -20.609 6.027 1 89.69 345 LEU B N 1
ATOM 7968 C CA . LEU B 1 345 ? 7.199 -20.984 6.359 1 89.69 345 LEU B CA 1
ATOM 7969 C C . LEU B 1 345 ? 6.809 -22.297 5.68 1 89.69 345 LEU B C 1
ATOM 7971 O O . LEU B 1 345 ? 6.395 -23.25 6.348 1 89.69 345 LEU B O 1
ATOM 7975 N N . THR B 1 346 ? 7.035 -22.422 4.402 1 88.69 346 THR B N 1
ATOM 7976 C CA . THR B 1 346 ? 6.551 -23.547 3.617 1 88.69 346 THR B CA 1
ATOM 7977 C C . THR B 1 346 ? 7.387 -24.797 3.889 1 88.69 346 THR B C 1
ATOM 7979 O O . THR B 1 346 ? 6.918 -25.922 3.693 1 88.69 346 THR B O 1
ATOM 7982 N N . ARG B 1 347 ? 8.594 -24.625 4.297 1 85 347 ARG B N 1
ATOM 7983 C CA . ARG B 1 347 ? 9.43 -25.766 4.66 1 85 347 ARG B CA 1
ATOM 7984 C C . ARG B 1 347 ? 8.914 -26.453 5.922 1 85 347 ARG B C 1
ATOM 7986 O O . ARG B 1 347 ? 9.023 -27.672 6.062 1 85 347 ARG B O 1
ATOM 7993 N N . ASP B 1 348 ? 8.414 -25.656 6.781 1 84.81 348 ASP B N 1
ATOM 7994 C CA . ASP B 1 348 ? 7.887 -26.203 8.023 1 84.81 348 ASP B CA 1
ATOM 7995 C C . ASP B 1 348 ? 6.508 -26.828 7.809 1 84.81 348 ASP B C 1
ATOM 7997 O O . ASP B 1 348 ? 6.246 -27.953 8.266 1 84.81 348 ASP B O 1
ATOM 8001 N N . ASN B 1 349 ? 5.656 -26.109 7.203 1 85.94 349 ASN B N 1
ATOM 8002 C CA . ASN B 1 349 ? 4.305 -26.547 6.867 1 85.94 349 ASN B CA 1
ATOM 8003 C C .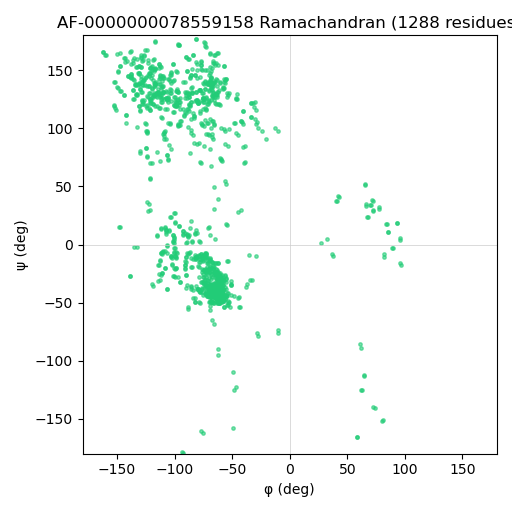 ASN B 1 349 ? 3.773 -25.812 5.637 1 85.94 349 ASN B C 1
ATOM 8005 O O . ASN B 1 349 ? 3.666 -24.594 5.633 1 85.94 349 ASN B O 1
ATOM 8009 N N . PRO B 1 350 ? 3.453 -26.578 4.605 1 83.94 350 PRO B N 1
ATOM 8010 C CA . PRO B 1 350 ? 2.988 -25.938 3.373 1 83.94 350 PRO B CA 1
ATOM 8011 C C . PRO B 1 350 ? 1.797 -25.016 3.602 1 83.94 350 PRO B C 1
ATOM 8013 O O . PRO B 1 350 ? 1.625 -24.031 2.873 1 83.94 350 PRO B O 1
ATOM 8016 N N . GLU B 1 351 ? 1.002 -25.297 4.566 1 82.5 351 GLU B N 1
ATOM 8017 C CA . GLU B 1 351 ? -0.213 -24.516 4.793 1 82.5 351 GLU B CA 1
ATOM 8018 C C . GLU B 1 351 ? 0.096 -23.203 5.5 1 82.5 351 GLU B C 1
ATOM 8020 O O . GLU B 1 351 ? -0.754 -22.312 5.566 1 82.5 351 GLU B O 1
ATOM 8025 N N . TYR B 1 352 ? 1.35 -23.016 5.984 1 90 352 TYR B N 1
ATOM 8026 C CA . TYR B 1 352 ? 1.741 -21.766 6.637 1 90 352 TYR B CA 1
ATOM 8027 C C . TYR B 1 352 ? 1.899 -20.641 5.621 1 90 352 TYR B C 1
ATOM 8029 O O . TYR B 1 352 ? 2 -19.469 5.992 1 90 352 TYR B O 1
ATOM 8037 N N . LEU B 1 353 ? 1.809 -21.031 4.34 1 92.25 353 LEU B N 1
ATOM 8038 C CA . LEU B 1 353 ? 1.909 -20.016 3.305 1 92.25 353 LEU B CA 1
ATOM 8039 C C . LEU B 1 353 ? 0.829 -18.953 3.482 1 92.25 353 LEU B C 1
ATOM 8041 O O . LEU B 1 353 ? 1.049 -17.781 3.176 1 92.25 353 LEU B O 1
ATOM 8045 N N . SER B 1 354 ? -0.31 -19.359 4.027 1 90.81 354 SER B N 1
ATOM 8046 C CA . SER B 1 354 ? -1.451 -18.469 4.176 1 90.81 354 SER B CA 1
ATOM 8047 C C . SER B 1 354 ? -1.125 -17.312 5.117 1 90.81 354 SER B C 1
ATOM 8049 O O . SER B 1 354 ? -1.757 -16.25 5.055 1 90.81 354 SER B O 1
ATOM 8051 N N . LEU B 1 355 ? -0.133 -17.469 5.973 1 92.38 355 LEU B N 1
ATOM 8052 C CA . LEU B 1 355 ? 0.27 -16.438 6.922 1 92.38 355 LEU B CA 1
ATOM 8053 C C . LEU B 1 355 ? 0.873 -15.234 6.199 1 92.38 355 LEU B C 1
ATOM 8055 O O . LEU B 1 355 ? 0.985 -14.156 6.777 1 92.38 355 LEU B O 1
ATOM 8059 N N . LEU B 1 356 ? 1.221 -15.422 4.898 1 95.44 356 LEU B N 1
ATOM 8060 C CA . LEU B 1 356 ? 1.897 -14.375 4.141 1 95.44 356 LEU B CA 1
ATOM 8061 C C . LEU B 1 356 ? 0.909 -13.617 3.258 1 95.44 356 LEU B C 1
ATOM 8063 O O . LEU B 1 356 ? 1.257 -12.594 2.666 1 95.44 356 LEU B O 1
ATOM 8067 N N . ASP B 1 357 ? -0.312 -14.055 3.1 1 93.38 357 ASP B N 1
ATOM 8068 C CA . ASP B 1 357 ? -1.252 -13.586 2.086 1 93.38 357 ASP B CA 1
ATOM 8069 C C . ASP B 1 357 ? -1.469 -12.078 2.189 1 93.38 357 ASP B C 1
ATOM 8071 O O . ASP B 1 357 ? -1.164 -11.336 1.253 1 93.38 357 ASP B O 1
ATOM 8075 N N . LEU B 1 358 ? -1.832 -11.617 3.396 1 92.12 358 LEU B N 1
ATOM 8076 C CA . LEU B 1 358 ? -2.115 -10.195 3.578 1 92.12 358 LEU B CA 1
ATOM 8077 C C . LEU B 1 358 ? -0.843 -9.367 3.445 1 92.12 358 LEU B C 1
ATOM 8079 O O . LEU B 1 358 ? -0.848 -8.312 2.805 1 92.12 358 LEU B O 1
ATOM 8083 N N . GLU B 1 359 ? 0.239 -9.812 4.066 1 95 359 GLU B N 1
ATOM 8084 C CA . GLU B 1 359 ? 1.498 -9.07 4.07 1 95 359 GLU B CA 1
ATOM 8085 C C . GLU B 1 359 ? 2.043 -8.898 2.654 1 95 359 GLU B C 1
ATOM 8087 O O . GLU B 1 359 ? 2.521 -7.824 2.295 1 95 359 GLU B O 1
ATOM 8092 N N . LEU B 1 360 ? 1.993 -9.938 1.874 1 97.56 360 LEU B N 1
ATOM 8093 C CA . LEU B 1 360 ? 2.496 -9.852 0.508 1 97.56 360 LEU B CA 1
ATOM 8094 C C . LEU B 1 360 ? 1.621 -8.93 -0.334 1 97.56 360 LEU B C 1
ATOM 8096 O O . LEU B 1 360 ? 2.133 -8.102 -1.089 1 97.56 360 LEU B O 1
ATOM 8100 N N . ARG B 1 361 ? 0.316 -9.109 -0.253 1 95.69 361 ARG B N 1
ATOM 8101 C CA . ARG B 1 361 ? -0.587 -8.227 -0.988 1 95.69 361 ARG B CA 1
ATOM 8102 C C . ARG B 1 361 ? -0.299 -6.762 -0.677 1 95.69 361 ARG B C 1
ATOM 8104 O O . ARG B 1 361 ? -0.14 -5.949 -1.589 1 95.69 361 ARG B O 1
ATOM 8111 N N . GLU B 1 362 ? -0.204 -6.41 0.59 1 95 362 GLU B N 1
ATOM 8112 C CA . GLU B 1 362 ? 0.024 -5.031 1.007 1 95 362 GLU B CA 1
ATOM 8113 C C . GLU B 1 362 ? 1.394 -4.535 0.55 1 95 362 GLU B C 1
ATOM 8115 O O . GLU B 1 362 ? 1.552 -3.363 0.203 1 95 362 GLU B O 1
ATOM 8120 N N . SER B 1 363 ? 2.375 -5.395 0.631 1 96.88 363 SER B N 1
ATOM 8121 C CA . SER B 1 363 ? 3.701 -5.02 0.147 1 96.88 363 SER B CA 1
ATOM 8122 C C . SER B 1 363 ? 3.668 -4.672 -1.337 1 96.88 363 SER B C 1
ATOM 8124 O O . SER B 1 363 ? 4.254 -3.67 -1.758 1 96.88 363 SER B O 1
ATOM 8126 N N . LEU B 1 364 ? 2.988 -5.5 -2.107 1 97.94 364 LEU B N 1
ATOM 8127 C CA . LEU B 1 364 ? 2.875 -5.242 -3.539 1 97.94 364 LEU B CA 1
ATOM 8128 C C . LEU B 1 364 ? 2.092 -3.959 -3.801 1 97.94 364 LEU B C 1
ATOM 8130 O O . LEU B 1 364 ? 2.428 -3.195 -4.711 1 97.94 364 LEU B O 1
ATOM 8134 N N . GLU B 1 365 ? 1.087 -3.732 -2.986 1 96.62 365 GLU B N 1
ATOM 8135 C CA . GLU B 1 365 ? 0.313 -2.5 -3.102 1 96.62 365 GLU B CA 1
ATOM 8136 C C . GLU B 1 365 ? 1.183 -1.275 -2.83 1 96.62 365 GLU B C 1
ATOM 8138 O O . GLU B 1 365 ? 1.08 -0.267 -3.533 1 96.62 365 GLU B O 1
ATOM 8143 N N . THR B 1 366 ? 2 -1.36 -1.816 1 95.94 366 THR B N 1
ATOM 8144 C CA . THR B 1 366 ? 2.92 -0.276 -1.493 1 95.94 366 THR B CA 1
ATOM 8145 C C . THR B 1 366 ? 3.869 -0.007 -2.658 1 95.94 366 THR B C 1
ATOM 8147 O O . THR B 1 366 ? 4.105 1.147 -3.02 1 95.94 366 THR B O 1
ATOM 8150 N N . LEU B 1 367 ? 4.395 -1.044 -3.232 1 97.31 367 LEU B N 1
ATOM 8151 C CA . LEU B 1 367 ? 5.316 -0.9 -4.355 1 97.31 367 LEU B CA 1
ATOM 8152 C C . LEU B 1 367 ? 4.613 -0.277 -5.559 1 97.31 367 LEU B C 1
ATOM 8154 O O . LEU B 1 367 ? 5.188 0.574 -6.242 1 97.31 367 LEU B O 1
ATOM 8158 N N . LYS B 1 368 ? 3.367 -0.694 -5.805 1 96.75 368 LYS B N 1
ATOM 8159 C CA . LYS B 1 368 ? 2.568 -0.101 -6.875 1 96.75 368 LYS B CA 1
ATOM 8160 C C . LYS B 1 368 ? 2.328 1.385 -6.621 1 96.75 368 LYS B C 1
ATOM 8162 O O . LYS B 1 368 ? 2.52 2.211 -7.512 1 96.75 368 LYS B O 1
ATOM 8167 N N . ALA B 1 369 ? 1.99 1.695 -5.406 1 94.69 369 ALA B N 1
ATOM 8168 C CA . ALA B 1 369 ? 1.659 3.068 -5.031 1 94.69 369 ALA B CA 1
ATOM 8169 C C . ALA B 1 369 ? 2.867 3.986 -5.191 1 94.69 369 ALA B C 1
ATOM 8171 O O . ALA B 1 369 ? 2.717 5.199 -5.363 1 94.69 369 ALA B O 1
ATOM 8172 N N . ASN B 1 370 ? 4.02 3.387 -5.137 1 93.62 370 ASN B N 1
ATOM 8173 C CA . ASN B 1 370 ? 5.242 4.176 -5.223 1 93.62 370 ASN B CA 1
ATOM 8174 C C . ASN B 1 370 ? 5.859 4.105 -6.617 1 93.62 370 ASN B C 1
ATOM 8176 O O . ASN B 1 370 ? 7.02 4.469 -6.805 1 93.62 370 ASN B O 1
ATOM 8180 N N . GLY B 1 371 ? 5.188 3.521 -7.582 1 94 371 GLY B N 1
ATOM 8181 C CA . GLY B 1 371 ? 5.508 3.682 -8.992 1 94 371 GLY B CA 1
ATOM 8182 C C . GLY B 1 371 ? 6.379 2.564 -9.539 1 94 371 GLY B C 1
ATOM 8183 O O . GLY B 1 371 ? 6.77 2.588 -10.703 1 94 371 GLY B O 1
ATOM 8184 N N . LEU B 1 372 ? 6.676 1.546 -8.734 1 96.94 372 LEU B N 1
ATOM 8185 C CA . LEU B 1 372 ? 7.602 0.508 -9.18 1 96.94 372 LEU B CA 1
ATOM 8186 C C . LEU B 1 372 ? 6.977 -0.346 -10.273 1 96.94 372 LEU B C 1
ATOM 8188 O O . LEU B 1 372 ? 7.688 -0.974 -11.062 1 96.94 372 LEU B O 1
ATOM 8192 N N . PHE B 1 373 ? 5.656 -0.388 -10.414 1 96.19 373 PHE B N 1
ATOM 8193 C CA . PHE B 1 373 ? 4.992 -1.177 -11.445 1 96.19 373 PHE B CA 1
ATOM 8194 C C . PHE B 1 373 ? 5.168 -0.536 -12.82 1 96.19 373 PHE B C 1
ATOM 8196 O O . PHE B 1 373 ? 4.91 -1.169 -13.844 1 96.19 373 PHE B O 1
ATOM 8203 N N . GLU B 1 374 ? 5.727 0.687 -12.891 1 93.06 374 GLU B N 1
ATOM 8204 C CA . GLU B 1 374 ? 5.84 1.429 -14.141 1 93.06 374 GLU B CA 1
ATOM 8205 C C . GLU B 1 374 ? 7.164 1.131 -14.844 1 93.06 374 GLU B C 1
ATOM 8207 O O . GLU B 1 374 ? 7.297 1.349 -16.047 1 93.06 374 GLU B O 1
ATOM 8212 N N . ASP B 1 375 ? 8.125 0.641 -14.031 1 95.81 375 ASP B N 1
ATOM 8213 C CA . ASP B 1 375 ? 9.438 0.504 -14.664 1 95.81 375 ASP B CA 1
ATOM 8214 C C . ASP B 1 375 ? 10.195 -0.689 -14.086 1 95.81 375 ASP B C 1
ATOM 8216 O O . ASP B 1 375 ? 11.422 -0.754 -14.188 1 95.81 375 ASP B O 1
ATOM 8220 N N . THR B 1 376 ? 9.492 -1.577 -13.383 1 98 376 THR B N 1
ATOM 8221 C CA . THR B 1 376 ? 10.086 -2.783 -12.828 1 98 376 THR B CA 1
ATOM 8222 C C . THR B 1 376 ? 9.258 -4.016 -13.18 1 98 376 THR B C 1
ATOM 8224 O O . THR B 1 376 ? 8.031 -3.979 -13.125 1 98 376 THR B O 1
ATOM 8227 N N . VAL B 1 377 ? 9.906 -5.062 -13.617 1 98.25 377 VAL B N 1
ATOM 8228 C CA . VAL B 1 377 ? 9.266 -6.359 -13.82 1 98.25 377 VAL B CA 1
ATOM 8229 C C . VAL B 1 377 ? 9.242 -7.137 -12.508 1 98.25 377 VAL B C 1
ATOM 8231 O O . VAL B 1 377 ? 10.242 -7.191 -11.789 1 98.25 377 VAL B O 1
ATOM 8234 N N . PHE B 1 378 ? 8.102 -7.625 -12.188 1 98.75 378 PHE B N 1
ATOM 8235 C CA . PHE B 1 378 ? 7.957 -8.461 -11 1 98.75 378 PHE B CA 1
ATOM 8236 C C . PHE B 1 378 ? 7.684 -9.906 -11.391 1 98.75 378 PHE B C 1
ATOM 8238 O O . PHE B 1 378 ? 6.816 -10.18 -12.219 1 98.75 378 PHE B O 1
ATOM 8245 N N . ALA B 1 379 ? 8.406 -10.828 -10.812 1 98.69 379 ALA B N 1
ATOM 8246 C CA . ALA B 1 379 ? 8.195 -12.25 -11.055 1 98.69 379 ALA B CA 1
ATOM 8247 C C . ALA B 1 379 ? 8.055 -13.008 -9.734 1 98.69 379 ALA B C 1
ATOM 8249 O O . ALA B 1 379 ? 8.875 -12.859 -8.828 1 98.69 379 ALA B O 1
ATOM 8250 N N . LEU B 1 380 ? 6.965 -13.719 -9.562 1 98.62 380 LEU B N 1
ATOM 8251 C CA . LEU B 1 380 ? 6.777 -14.711 -8.508 1 98.62 380 LEU B CA 1
ATOM 8252 C C . LEU B 1 380 ? 7.012 -16.125 -9.047 1 98.62 380 LEU B C 1
ATOM 8254 O O . LEU B 1 380 ? 6.32 -16.562 -9.969 1 98.62 380 LEU B O 1
ATOM 8258 N N . VAL B 1 381 ? 8 -16.766 -8.445 1 97.56 381 VAL B N 1
ATOM 8259 C CA . VAL B 1 381 ? 8.406 -18.016 -9.086 1 97.56 381 VAL B CA 1
ATOM 8260 C C . VAL B 1 381 ? 8.648 -19.078 -8.023 1 97.56 381 VAL B C 1
ATOM 8262 O O . VAL B 1 381 ? 8.961 -18.766 -6.875 1 97.56 381 VAL B O 1
ATOM 8265 N N . SER B 1 382 ? 8.352 -20.25 -8.391 1 96.06 382 SER B N 1
ATOM 8266 C CA . SER B 1 382 ? 8.703 -21.438 -7.633 1 96.06 382 SER B CA 1
ATOM 8267 C C . SER B 1 382 ? 9.312 -22.516 -8.539 1 96.06 382 SER B C 1
ATOM 8269 O O . SER B 1 382 ? 9.086 -22.516 -9.75 1 96.06 382 SER B O 1
ATOM 8271 N N . GLY B 1 383 ? 10.164 -23.375 -7.965 1 91.62 383 GLY B N 1
ATOM 8272 C CA . GLY B 1 383 ? 10.805 -24.422 -8.75 1 91.62 383 GLY B CA 1
ATOM 8273 C C . GLY B 1 383 ? 10.008 -25.703 -8.773 1 91.62 383 GLY B C 1
ATOM 8274 O O . GLY B 1 383 ? 10.148 -26.516 -9.703 1 91.62 383 GLY B O 1
ATOM 8275 N N . ARG B 1 384 ? 9.258 -25.891 -7.789 1 91.44 384 ARG B N 1
ATOM 8276 C CA . ARG B 1 384 ? 8.422 -27.094 -7.688 1 91.44 384 ARG B CA 1
ATOM 8277 C C . ARG B 1 384 ? 7.312 -26.891 -6.66 1 91.44 384 ARG B C 1
ATOM 8279 O O . ARG B 1 384 ? 7.301 -25.891 -5.938 1 91.44 384 ARG B O 1
ATOM 8286 N N . GLY B 1 385 ? 6.352 -27.812 -6.727 1 89.38 385 GLY B N 1
ATOM 8287 C CA . GLY B 1 385 ? 5.359 -27.812 -5.66 1 89.38 385 GLY B CA 1
ATOM 8288 C C . GLY B 1 385 ? 5.844 -28.516 -4.406 1 89.38 385 GLY B C 1
ATOM 8289 O O . GLY B 1 385 ? 6.984 -28.984 -4.348 1 89.38 385 GLY B O 1
ATOM 8290 N N . ASN B 1 386 ? 5.004 -28.5 -3.355 1 83.56 386 ASN B N 1
ATOM 8291 C CA . ASN B 1 386 ? 5.387 -29.047 -2.057 1 83.56 386 ASN B CA 1
ATOM 8292 C C . ASN B 1 386 ? 5.262 -30.578 -2.027 1 83.56 386 ASN B C 1
ATOM 8294 O O . ASN B 1 386 ? 4.172 -31.109 -2.229 1 83.56 386 ASN B O 1
ATOM 8298 N N . PRO B 1 387 ? 6.336 -31.219 -1.755 1 73.19 387 PRO B N 1
ATOM 8299 C CA . PRO B 1 387 ? 6.301 -32.688 -1.762 1 73.19 387 PRO B CA 1
ATOM 8300 C C . PRO B 1 387 ? 5.613 -33.25 -0.529 1 73.19 387 PRO B C 1
ATOM 8302 O O . PRO B 1 387 ? 5.23 -34.438 -0.525 1 73.19 387 PRO B O 1
ATOM 8305 N N . LEU B 1 388 ? 5.543 -32.531 0.517 1 63.94 388 LEU B N 1
ATOM 8306 C CA . LEU B 1 388 ? 5.027 -33.031 1.778 1 63.94 388 LEU B CA 1
ATOM 8307 C C . LEU B 1 388 ? 3.582 -33.5 1.628 1 63.94 388 LEU B C 1
ATOM 8309 O O . LEU B 1 388 ? 3.16 -34.469 2.279 1 63.94 388 LEU B O 1
ATOM 8313 N N . ARG B 1 389 ? 2.826 -32.875 0.854 1 56.66 389 ARG B N 1
ATOM 8314 C CA . ARG B 1 389 ? 1.421 -33.25 0.722 1 56.66 389 ARG B CA 1
ATOM 8315 C C . ARG B 1 389 ? 1.268 -34.531 -0.049 1 56.66 389 ARG B C 1
ATOM 8317 O O . ARG B 1 389 ? 0.189 -35.156 -0.061 1 56.66 389 ARG B O 1
ATOM 8324 N N . VAL B 1 390 ? 2.338 -34.969 -0.636 1 52.12 390 VAL B N 1
ATOM 8325 C CA . VAL B 1 390 ? 2.311 -36.156 -1.502 1 52.12 390 VAL B CA 1
ATOM 8326 C C . VAL B 1 390 ? 2.139 -37.406 -0.659 1 52.12 390 VAL B C 1
ATOM 8328 O O . VAL B 1 390 ? 1.527 -38.375 -1.104 1 52.12 390 VAL B O 1
ATOM 8331 N N . LYS B 1 391 ? 2.57 -37.188 0.506 1 50.84 391 LYS B N 1
ATOM 8332 C CA . LYS B 1 391 ? 2.42 -38.406 1.334 1 50.84 391 LYS B CA 1
ATOM 8333 C C . LYS B 1 391 ? 0.948 -38.75 1.514 1 50.84 391 LYS B C 1
ATOM 8335 O O . LYS B 1 391 ? 0.613 -39.906 1.734 1 50.84 391 LYS B O 1
ATOM 8340 N N . ASP B 1 392 ? 0.121 -37.75 1.208 1 54.69 392 ASP B N 1
ATOM 8341 C CA . ASP B 1 392 ? -1.299 -38 1.454 1 54.69 392 ASP B CA 1
ATOM 8342 C C . ASP B 1 392 ? -1.933 -38.781 0.309 1 54.69 392 ASP B C 1
ATOM 8344 O O . ASP B 1 392 ? -3.102 -39.156 0.385 1 54.69 392 ASP B O 1
ATOM 8348 N N . GLN B 1 393 ? -1.136 -39.281 -0.587 1 59.97 393 GLN B N 1
ATOM 8349 C CA . GLN B 1 393 ? -1.573 -40.094 -1.708 1 59.97 393 GLN B CA 1
ATOM 8350 C C . GLN B 1 393 ? -2.84 -39.531 -2.346 1 59.97 393 GLN B C 1
ATOM 8352 O O . GLN B 1 393 ? -3.805 -40.25 -2.576 1 59.97 393 GLN B O 1
ATOM 8357 N N . LEU B 1 394 ? -2.775 -38.219 -2.434 1 74.56 394 LEU B N 1
ATOM 8358 C CA . LEU B 1 394 ? -3.918 -37.562 -3.053 1 74.56 394 LEU B CA 1
ATOM 8359 C C . LEU B 1 394 ? -3.588 -37.125 -4.473 1 74.56 394 LEU B C 1
ATOM 8361 O O . LEU B 1 394 ? -2.449 -36.719 -4.762 1 74.56 394 LEU B O 1
ATOM 8365 N N . PHE B 1 395 ? -4.582 -37.281 -5.371 1 80.69 395 PHE B N 1
ATOM 8366 C CA . PHE B 1 395 ? -4.477 -36.844 -6.754 1 80.69 395 PHE B CA 1
ATOM 8367 C C . PHE B 1 395 ? -4.02 -35.406 -6.824 1 80.69 395 PHE B C 1
ATOM 8369 O O . PHE B 1 395 ? -3.1 -35.062 -7.578 1 80.69 395 PHE B O 1
ATOM 8376 N N . THR B 1 396 ? -4.57 -34.594 -6.008 1 81.5 396 THR B N 1
ATOM 8377 C CA . THR B 1 396 ? -4.266 -33.156 -6.016 1 81.5 396 THR B CA 1
ATOM 8378 C C . THR B 1 396 ? -2.807 -32.906 -5.641 1 81.5 396 THR B C 1
ATOM 8380 O O . THR B 1 396 ? -2.168 -32 -6.18 1 81.5 396 THR B O 1
ATOM 8383 N N . ALA B 1 397 ? -2.309 -33.719 -4.754 1 83.88 397 ALA B N 1
ATOM 8384 C CA . ALA B 1 397 ? -0.923 -33.562 -4.312 1 83.88 397 ALA B CA 1
ATOM 8385 C C . ALA B 1 397 ? 0.05 -33.875 -5.441 1 83.88 397 ALA B C 1
ATOM 8387 O O . ALA B 1 397 ? 1.093 -33.25 -5.578 1 83.88 397 ALA B O 1
ATOM 8388 N N . ARG B 1 398 ? -0.336 -34.906 -6.254 1 87.38 398 ARG B N 1
ATOM 8389 C CA . ARG B 1 398 ? 0.51 -35.312 -7.379 1 87.38 398 ARG B CA 1
ATOM 8390 C C . ARG B 1 398 ? 0.585 -34.188 -8.414 1 87.38 398 ARG B C 1
ATOM 8392 O O . ARG B 1 398 ? 1.651 -33.938 -8.977 1 87.38 398 ARG B O 1
ATOM 8399 N N . VAL B 1 399 ? -0.52 -33.562 -8.656 1 90 399 VAL B N 1
ATOM 8400 C CA . VAL B 1 399 ? -0.583 -32.5 -9.641 1 90 399 VAL B CA 1
ATOM 8401 C C . VAL B 1 399 ? 0.139 -31.266 -9.102 1 90 399 VAL B C 1
ATOM 8403 O O . VAL B 1 399 ? 0.962 -30.672 -9.805 1 90 399 VAL B O 1
ATOM 8406 N N . GLU B 1 400 ? -0.094 -30.938 -7.863 1 89.25 400 GLU B N 1
ATOM 8407 C CA . GLU B 1 400 ? 0.476 -29.734 -7.273 1 89.25 400 GLU B CA 1
ATOM 8408 C C . GLU B 1 400 ? 1.996 -29.828 -7.172 1 89.25 400 GLU B C 1
ATOM 8410 O O . GLU B 1 400 ? 2.701 -28.844 -7.379 1 89.25 400 GLU B O 1
ATOM 8415 N N . GLU B 1 401 ? 2.443 -30.922 -6.859 1 90.5 401 GLU B N 1
ATOM 8416 C CA . GLU B 1 401 ? 3.887 -31.094 -6.723 1 90.5 401 GLU B CA 1
ATOM 8417 C C . GLU B 1 401 ? 4.609 -30.781 -8.031 1 90.5 401 GLU B C 1
ATOM 8419 O O . GLU B 1 401 ? 5.73 -30.281 -8.023 1 90.5 401 GLU B O 1
ATOM 8424 N N . ARG B 1 402 ? 3.955 -30.984 -9.133 1 94.12 402 ARG B N 1
ATOM 8425 C CA . ARG B 1 402 ? 4.625 -30.969 -10.43 1 94.12 402 ARG B CA 1
ATOM 8426 C C . ARG B 1 402 ? 4.277 -29.703 -11.203 1 94.12 402 ARG B C 1
ATOM 8428 O O . ARG B 1 402 ? 4.773 -29.484 -12.312 1 94.12 402 ARG B O 1
ATOM 8435 N N . SER B 1 403 ? 3.447 -28.828 -10.672 1 95.62 403 SER B N 1
ATOM 8436 C CA . SER B 1 403 ? 3.031 -27.594 -11.336 1 95.62 403 SER B CA 1
ATOM 8437 C C . SER B 1 403 ? 3.312 -26.375 -10.461 1 95.62 403 SER B C 1
ATOM 8439 O O . SER B 1 403 ? 2.4 -25.828 -9.836 1 95.62 403 SER B O 1
ATOM 8441 N N . PRO B 1 404 ? 4.574 -25.891 -10.508 1 97 404 PRO B N 1
ATOM 8442 C CA . PRO B 1 404 ? 4.957 -24.781 -9.648 1 97 404 PRO B CA 1
ATOM 8443 C C . PRO B 1 404 ? 4.363 -23.453 -10.109 1 97 404 PRO B C 1
ATOM 8445 O O . PRO B 1 404 ? 3.775 -23.375 -11.195 1 97 404 PRO B O 1
ATOM 8448 N N . LEU B 1 405 ? 4.527 -22.453 -9.227 1 97.75 405 LEU B N 1
ATOM 8449 C CA . LEU B 1 405 ? 4.012 -21.109 -9.461 1 97.75 405 LEU B CA 1
ATOM 8450 C C . LEU B 1 405 ? 4.953 -20.328 -10.359 1 97.75 405 LEU B C 1
ATOM 8452 O O . LEU B 1 405 ? 6.168 -20.328 -10.148 1 97.75 405 LEU B O 1
ATOM 8456 N N . PHE B 1 406 ? 4.438 -19.672 -11.414 1 98.38 406 PHE B N 1
ATOM 8457 C CA . PHE B 1 406 ? 5.121 -18.609 -12.141 1 98.38 406 PHE B CA 1
ATOM 8458 C C . PHE B 1 406 ? 4.145 -17.516 -12.562 1 98.38 406 PHE B C 1
ATOM 8460 O O . PHE B 1 406 ? 3.215 -17.766 -13.328 1 98.38 406 PHE B O 1
ATOM 8467 N N . SER B 1 407 ? 4.234 -16.391 -12.008 1 98.5 407 SER B N 1
ATOM 8468 C CA . SER B 1 407 ? 3.447 -15.203 -12.312 1 98.5 407 SER B CA 1
ATOM 8469 C C . SER B 1 407 ? 4.344 -13.992 -12.555 1 98.5 407 SER B C 1
ATOM 8471 O O . SER B 1 407 ? 5.266 -13.727 -11.781 1 98.5 407 SER B O 1
ATOM 8473 N N . ILE B 1 408 ? 4.094 -13.25 -13.68 1 98.44 408 ILE B N 1
ATOM 8474 C CA . ILE B 1 408 ? 5.012 -12.172 -14.047 1 98.44 408 ILE B CA 1
ATOM 8475 C C . ILE B 1 408 ? 4.215 -10.93 -14.43 1 98.44 408 ILE B C 1
ATOM 8477 O O . ILE B 1 408 ? 3.145 -11.023 -15.031 1 98.44 408 ILE B O 1
ATOM 8481 N N . LYS B 1 409 ? 4.656 -9.82 -14 1 97.88 409 LYS B N 1
ATOM 8482 C CA . LYS B 1 409 ? 4.105 -8.516 -14.352 1 97.88 409 LYS B CA 1
ATOM 8483 C C . LYS B 1 409 ? 5.145 -7.652 -15.062 1 97.88 409 LYS B C 1
ATOM 8485 O O . LYS B 1 409 ? 6.242 -7.438 -14.547 1 97.88 409 LYS B O 1
ATOM 8490 N N . LEU B 1 410 ? 4.828 -7.266 -16.25 1 95.94 410 LEU B N 1
ATOM 8491 C CA . LEU B 1 410 ? 5.656 -6.32 -17 1 95.94 410 LEU B CA 1
ATOM 8492 C C . LEU B 1 410 ? 5.035 -4.926 -16.984 1 95.94 410 LEU B C 1
ATOM 8494 O O . LEU B 1 410 ? 3.814 -4.785 -16.875 1 95.94 410 LEU B O 1
ATOM 8498 N N . PRO B 1 411 ? 5.918 -3.91 -17.016 1 93.75 411 PRO B N 1
ATOM 8499 C CA . PRO B 1 411 ? 5.367 -2.555 -17.078 1 93.75 411 PRO B CA 1
ATOM 8500 C C . PRO B 1 411 ? 4.445 -2.344 -18.281 1 93.75 411 PRO B C 1
ATOM 8502 O O . PRO B 1 411 ? 4.727 -2.842 -19.375 1 93.75 411 PRO B O 1
ATOM 8505 N N . GLU B 1 412 ? 3.375 -1.646 -18.078 1 84.69 412 GLU B N 1
ATOM 8506 C CA . GLU B 1 412 ? 2.359 -1.459 -19.109 1 84.69 412 GLU B CA 1
ATOM 8507 C C . GLU B 1 412 ? 2.936 -0.739 -20.328 1 84.69 412 GLU B C 1
ATOM 8509 O O . GLU B 1 412 ? 2.621 -1.087 -21.469 1 84.69 412 GLU B O 1
ATOM 8514 N N . LYS B 1 413 ? 3.76 0.269 -20.109 1 81.5 413 LYS B N 1
ATOM 8515 C CA . LYS B 1 413 ? 4.371 1.008 -21.203 1 81.5 413 LYS B CA 1
ATOM 8516 C C . LYS B 1 413 ? 5.27 0.102 -22.047 1 81.5 413 LYS B C 1
ATOM 8518 O O . LYS B 1 413 ? 5.305 0.217 -23.266 1 81.5 413 LYS B O 1
ATOM 8523 N N . TYR B 1 414 ? 5.938 -0.784 -21.375 1 86.94 414 TYR B N 1
ATOM 8524 C CA . TYR B 1 414 ? 6.766 -1.771 -22.062 1 86.94 414 TYR B CA 1
ATOM 8525 C C . TYR B 1 414 ? 5.918 -2.65 -22.984 1 86.94 414 TYR B C 1
ATOM 8527 O O . TYR B 1 414 ? 6.27 -2.871 -24.141 1 86.94 414 TYR B O 1
ATOM 8535 N N . LEU B 1 415 ? 4.836 -3.096 -22.453 1 83.62 415 LEU B N 1
ATOM 8536 C CA . LEU B 1 415 ? 3.977 -4.027 -23.172 1 83.62 415 LEU B CA 1
ATOM 8537 C C . LEU B 1 415 ? 3.252 -3.322 -24.328 1 83.62 415 LEU B C 1
ATOM 8539 O O . LEU B 1 415 ? 2.943 -3.943 -25.344 1 83.62 415 LEU B O 1
ATOM 8543 N N . ARG B 1 416 ? 3.029 -2.137 -24.078 1 76.19 416 ARG B N 1
ATOM 8544 C CA . ARG B 1 416 ? 2.395 -1.373 -25.156 1 76.19 416 ARG B CA 1
ATOM 8545 C C . ARG B 1 416 ? 3.344 -1.191 -26.328 1 76.19 416 ARG B C 1
ATOM 8547 O O . ARG B 1 416 ? 2.92 -1.244 -27.484 1 76.19 416 ARG B O 1
ATOM 8554 N N . LYS B 1 417 ? 4.551 -0.928 -26.031 1 74.88 417 LYS B N 1
ATOM 8555 C CA . LYS B 1 417 ? 5.57 -0.798 -27.062 1 74.88 417 LYS B CA 1
ATOM 8556 C C . LYS B 1 417 ? 5.855 -2.143 -27.734 1 74.88 417 LYS B C 1
ATOM 8558 O O . LYS B 1 417 ? 6.113 -2.205 -28.938 1 74.88 417 LYS B O 1
ATOM 8563 N N . HIS B 1 418 ? 5.844 -3.133 -26.922 1 80 418 HIS B N 1
ATOM 8564 C CA . HIS B 1 418 ? 6.133 -4.48 -27.391 1 80 418 HIS B CA 1
ATOM 8565 C C . HIS B 1 418 ? 4.863 -5.328 -27.453 1 80 418 HIS B C 1
ATOM 8567 O O . HIS B 1 418 ? 4.738 -6.316 -26.719 1 80 418 HIS B O 1
ATOM 8573 N N . PHE B 1 419 ? 4.105 -5.141 -28.391 1 75.31 419 PHE B N 1
ATOM 8574 C CA . PHE B 1 419 ? 2.777 -5.734 -28.484 1 75.31 419 PHE B CA 1
ATOM 8575 C C . PHE B 1 419 ? 2.871 -7.238 -28.719 1 75.31 419 PHE B C 1
ATOM 8577 O O . PHE B 1 419 ? 2.045 -8 -28.203 1 75.31 419 PHE B O 1
ATOM 8584 N N . MET B 1 420 ? 3.756 -7.641 -29.516 1 81.5 420 MET B N 1
ATOM 8585 C CA . MET B 1 420 ? 3.906 -9.07 -29.766 1 81.5 420 MET B CA 1
ATOM 8586 C C . MET B 1 420 ? 4.273 -9.82 -28.5 1 81.5 420 MET B C 1
ATOM 8588 O O . MET B 1 420 ? 3.77 -10.914 -28.25 1 81.5 420 MET B O 1
ATOM 8592 N N . GLU B 1 421 ? 5.148 -9.164 -27.734 1 86.75 421 GLU B N 1
ATOM 8593 C CA . GLU B 1 421 ? 5.512 -9.766 -26.453 1 86.75 421 GLU B CA 1
ATOM 8594 C C . GLU B 1 421 ? 4.301 -9.891 -25.547 1 86.75 421 GLU B C 1
ATOM 8596 O O . GLU B 1 421 ? 4.141 -10.898 -24.844 1 86.75 421 GLU B O 1
ATOM 8601 N N . ARG B 1 422 ? 3.5 -8.852 -25.547 1 86.75 422 ARG B N 1
ATOM 8602 C CA . ARG B 1 422 ? 2.275 -8.883 -24.75 1 86.75 422 ARG B CA 1
ATOM 8603 C C . ARG B 1 422 ? 1.364 -10.023 -25.188 1 86.75 422 ARG B C 1
ATOM 8605 O O . ARG B 1 422 ? 0.859 -10.781 -24.359 1 86.75 422 ARG B O 1
ATOM 8612 N N . SER B 1 423 ? 1.184 -10.117 -26.438 1 83.12 423 SER B N 1
ATOM 8613 C CA . SER B 1 423 ? 0.326 -11.156 -27 1 83.12 423 SER B CA 1
ATOM 8614 C C . SER B 1 423 ? 0.886 -12.547 -26.703 1 83.12 423 SER B C 1
ATOM 8616 O O . SER B 1 423 ? 0.155 -13.438 -26.266 1 83.12 423 SER B O 1
ATOM 8618 N N . ASN B 1 424 ? 2.172 -12.703 -26.922 1 89.62 424 ASN B N 1
ATOM 8619 C CA . ASN B 1 424 ? 2.812 -14 -26.734 1 89.62 424 ASN B CA 1
ATOM 8620 C C . ASN B 1 424 ? 2.678 -14.484 -25.297 1 89.62 424 ASN B C 1
ATOM 8622 O O . ASN B 1 424 ? 2.25 -15.609 -25.047 1 89.62 424 ASN B O 1
ATOM 8626 N N . ILE B 1 425 ? 3.01 -13.648 -24.406 1 94.12 425 ILE B N 1
ATOM 8627 C CA . ILE B 1 425 ? 2.982 -14.07 -23 1 94.12 425 ILE B CA 1
ATOM 8628 C C . ILE B 1 425 ? 1.538 -14.305 -22.562 1 94.12 425 ILE B C 1
ATOM 8630 O O . ILE B 1 425 ? 1.267 -15.188 -21.75 1 94.12 425 ILE B O 1
ATOM 8634 N N . GLY B 1 426 ? 0.601 -13.531 -23.062 1 90.94 426 GLY B N 1
ATOM 8635 C CA . GLY B 1 426 ? -0.812 -13.742 -22.781 1 90.94 426 GLY B CA 1
ATOM 8636 C C . GLY B 1 426 ? -1.322 -15.086 -23.25 1 90.94 426 GLY B C 1
ATOM 8637 O O . GLY B 1 426 ? -2.045 -15.773 -22.531 1 90.94 426 GLY B O 1
ATOM 8638 N N . VAL B 1 427 ? -0.938 -15.461 -24.422 1 88.5 427 VAL B N 1
ATOM 8639 C CA . VAL B 1 427 ? -1.344 -16.75 -24.984 1 88.5 427 VAL B CA 1
ATOM 8640 C C . VAL B 1 427 ? -0.661 -17.891 -24.219 1 88.5 427 VAL B C 1
ATOM 8642 O O . VAL B 1 427 ? -1.299 -18.891 -23.891 1 88.5 427 VAL B O 1
ATOM 8645 N N . ASN B 1 428 ? 0.574 -17.641 -23.938 1 95 428 ASN B N 1
ATOM 8646 C CA . ASN B 1 428 ? 1.361 -18.688 -23.281 1 95 428 ASN B CA 1
ATOM 8647 C C . ASN B 1 428 ? 0.901 -18.922 -21.844 1 95 428 ASN B C 1
ATOM 8649 O O . ASN B 1 428 ? 1.271 -19.922 -21.234 1 95 428 ASN B O 1
ATOM 8653 N N . ALA B 1 429 ? 0.102 -18.031 -21.281 1 94.75 429 ALA B N 1
ATOM 8654 C CA . ALA B 1 429 ? -0.436 -18.219 -19.938 1 94.75 429 ALA B CA 1
ATOM 8655 C C . ALA B 1 429 ? -1.208 -19.531 -19.828 1 94.75 429 ALA B C 1
ATOM 8657 O O . ALA B 1 429 ? -1.301 -20.125 -18.75 1 94.75 429 ALA B O 1
ATOM 8658 N N . ASN B 1 430 ? -1.741 -20 -20.969 1 92.25 430 ASN B N 1
ATOM 8659 C CA . ASN B 1 430 ? -2.521 -21.219 -20.984 1 92.25 430 ASN B CA 1
ATOM 8660 C C . ASN B 1 430 ? -1.938 -22.25 -21.953 1 92.25 430 ASN B C 1
ATOM 8662 O O . ASN B 1 430 ? -2.678 -23 -22.594 1 92.25 430 ASN B O 1
ATOM 8666 N N . ARG B 1 431 ? -0.674 -22.203 -22.141 1 94.69 431 ARG B N 1
ATOM 8667 C CA . ARG B 1 431 ? 0.048 -23.203 -22.922 1 94.69 431 ARG B CA 1
ATOM 8668 C C . ARG B 1 431 ? 0.998 -24 -22.031 1 94.69 431 ARG B C 1
ATOM 8670 O O . ARG B 1 431 ? 1.416 -23.531 -20.969 1 94.69 431 ARG B O 1
ATOM 8677 N N . LEU B 1 432 ? 1.299 -25.203 -22.484 1 97.31 432 LEU B N 1
ATOM 8678 C CA . LEU B 1 432 ? 2.271 -26.016 -21.75 1 97.31 432 LEU B CA 1
ATOM 8679 C C . LEU B 1 432 ? 3.623 -25.312 -21.688 1 97.31 432 LEU B C 1
ATOM 8681 O O . LEU B 1 432 ? 4.199 -24.969 -22.734 1 97.31 432 LEU B O 1
ATOM 8685 N N . THR B 1 433 ? 4.062 -25.047 -20.5 1 97.25 433 THR B N 1
ATOM 8686 C CA . THR B 1 433 ? 5.312 -24.344 -20.234 1 97.25 433 THR B CA 1
ATOM 8687 C C . THR B 1 433 ? 6.207 -25.172 -19.312 1 97.25 433 THR B C 1
ATOM 8689 O O . THR B 1 433 ? 5.715 -25.906 -18.453 1 97.25 433 THR B O 1
ATOM 8692 N N . ASN B 1 434 ? 7.508 -25.109 -19.547 1 97.12 434 ASN B N 1
ATOM 8693 C CA . ASN B 1 434 ? 8.453 -25.844 -18.703 1 97.12 434 ASN B CA 1
ATOM 8694 C C . ASN B 1 434 ? 9.391 -24.906 -17.969 1 97.12 434 ASN B C 1
ATOM 8696 O O . ASN B 1 434 ? 9.32 -23.688 -18.141 1 97.12 434 ASN B O 1
ATOM 8700 N N . THR B 1 435 ? 10.234 -25.438 -17.078 1 97 435 THR B N 1
ATOM 8701 C CA . THR B 1 435 ? 11.117 -24.672 -16.203 1 97 435 THR B CA 1
ATOM 8702 C C . THR B 1 435 ? 12.125 -23.875 -17.016 1 97 435 THR B C 1
ATOM 8704 O O . THR B 1 435 ? 12.461 -22.734 -16.656 1 97 435 THR B O 1
ATOM 8707 N N . ARG B 1 436 ? 12.625 -24.391 -18.062 1 95.88 436 ARG B N 1
ATOM 8708 C CA . ARG B 1 436 ? 13.602 -23.719 -18.922 1 95.88 436 ARG B CA 1
ATOM 8709 C C . ARG B 1 436 ? 13.023 -22.453 -19.516 1 95.88 436 ARG B C 1
ATOM 8711 O O . ARG B 1 436 ? 13.703 -21.422 -19.578 1 95.88 436 ARG B O 1
ATOM 8718 N N . GLU B 1 437 ? 11.844 -22.516 -19.953 1 97.38 437 GLU B N 1
ATOM 8719 C CA . GLU B 1 437 ? 11.195 -21.375 -20.578 1 97.38 437 GLU B CA 1
ATOM 8720 C C . GLU B 1 437 ? 10.984 -20.234 -19.578 1 97.38 437 GLU B C 1
ATOM 8722 O O . GLU B 1 437 ? 11.055 -19.062 -19.938 1 97.38 437 GLU B O 1
ATOM 8727 N N . VAL B 1 438 ? 10.695 -20.609 -18.297 1 97.69 438 VAL B N 1
ATOM 8728 C CA . VAL B 1 438 ? 10.594 -19.609 -17.25 1 97.69 438 VAL B CA 1
ATOM 8729 C C . VAL B 1 438 ? 11.922 -18.875 -17.109 1 97.69 438 VAL B C 1
ATOM 8731 O O . VAL B 1 438 ? 11.961 -17.641 -17.062 1 97.69 438 VAL B O 1
ATOM 8734 N N . GLY B 1 439 ? 13 -19.609 -17.062 1 96.19 439 GLY B N 1
ATOM 8735 C CA . GLY B 1 439 ? 14.328 -19.016 -16.969 1 96.19 439 GLY B CA 1
ATOM 8736 C C . GLY B 1 439 ? 14.664 -18.141 -18.172 1 96.19 439 GLY B C 1
ATOM 8737 O O . GLY B 1 439 ? 15.156 -17.031 -18.016 1 96.19 439 GLY B O 1
ATOM 8738 N N . LEU B 1 440 ? 14.391 -18.656 -19.391 1 95.5 440 LEU B N 1
ATOM 8739 C CA . LEU B 1 440 ? 14.648 -17.922 -20.625 1 95.5 440 LEU B CA 1
ATOM 8740 C C . LEU B 1 440 ? 13.875 -16.609 -20.656 1 95.5 440 LEU B C 1
ATOM 8742 O O . LEU B 1 440 ? 14.383 -15.594 -21.141 1 95.5 440 LEU B O 1
ATOM 8746 N N . THR B 1 441 ? 12.648 -16.656 -20.172 1 96.75 441 THR B N 1
ATOM 8747 C CA . THR B 1 441 ? 11.805 -15.477 -20.156 1 96.75 441 THR B CA 1
ATOM 8748 C C . THR B 1 441 ? 12.398 -14.406 -19.25 1 96.75 441 THR B C 1
ATOM 8750 O O . THR B 1 441 ? 12.477 -13.234 -19.625 1 96.75 441 THR B O 1
ATOM 8753 N N . LEU B 1 442 ? 12.836 -14.789 -18.031 1 96.88 442 LEU B N 1
ATOM 8754 C CA . LEU B 1 442 ? 13.43 -13.844 -17.094 1 96.88 442 LEU B CA 1
ATOM 8755 C C . LEU B 1 442 ? 14.75 -13.312 -17.625 1 96.88 442 LEU B C 1
ATOM 8757 O O . LEU B 1 442 ? 15.062 -12.133 -17.453 1 96.88 442 LEU B O 1
ATOM 8761 N N . MET B 1 443 ? 15.492 -14.148 -18.266 1 94.25 443 MET B N 1
ATOM 8762 C CA . MET B 1 443 ? 16.75 -13.719 -18.859 1 94.25 443 MET B CA 1
ATOM 8763 C C . MET B 1 443 ? 16.516 -12.742 -20 1 94.25 443 MET B C 1
ATOM 8765 O O . MET B 1 443 ? 17.281 -11.805 -20.203 1 94.25 443 MET B O 1
ATOM 8769 N N . ASP B 1 444 ? 15.469 -13.031 -20.781 1 93.31 444 ASP B N 1
ATOM 8770 C CA . ASP B 1 444 ? 15.078 -12.125 -21.844 1 93.31 444 ASP B CA 1
ATOM 8771 C C . ASP B 1 444 ? 14.852 -10.711 -21.312 1 93.31 444 ASP B C 1
ATOM 8773 O O . ASP B 1 444 ? 15.312 -9.734 -21.922 1 93.31 444 ASP B O 1
ATOM 8777 N N . VAL B 1 445 ? 14.234 -10.617 -20.188 1 93.81 445 VAL B N 1
ATOM 8778 C CA . VAL B 1 445 ? 14 -9.336 -19.531 1 93.81 445 VAL B CA 1
ATOM 8779 C C . VAL B 1 445 ? 15.328 -8.758 -19.047 1 93.81 445 VAL B C 1
ATOM 8781 O O . VAL B 1 445 ? 15.594 -7.562 -19.234 1 93.81 445 VAL B O 1
ATOM 8784 N N . ALA B 1 446 ? 16.141 -9.555 -18.438 1 93.88 446 ALA B N 1
ATOM 8785 C CA . ALA B 1 446 ? 17.406 -9.117 -17.859 1 93.88 446 ALA B CA 1
ATOM 8786 C C . ALA B 1 446 ? 18.359 -8.594 -18.922 1 93.88 446 ALA B C 1
ATOM 8788 O O . ALA B 1 446 ? 19.188 -7.711 -18.656 1 93.88 446 ALA B O 1
ATOM 8789 N N . LEU B 1 447 ? 18.172 -9.062 -20.109 1 89.81 447 LEU B N 1
ATOM 8790 C CA . LEU B 1 447 ? 19.109 -8.703 -21.172 1 89.81 447 LEU B CA 1
ATOM 8791 C C . LEU B 1 447 ? 18.547 -7.602 -22.047 1 89.81 447 LEU B C 1
ATOM 8793 O O . LEU B 1 447 ? 19.141 -7.258 -23.078 1 89.81 447 LEU B O 1
ATOM 8797 N N . THR B 1 448 ? 17.391 -7.059 -21.672 1 80.25 448 THR B N 1
ATOM 8798 C CA . THR B 1 448 ? 16.828 -5.957 -22.438 1 80.25 448 THR B CA 1
ATOM 8799 C C . THR B 1 448 ? 17.703 -4.711 -22.328 1 80.25 448 THR B C 1
ATOM 8801 O O . THR B 1 448 ? 17.781 -4.102 -21.266 1 80.25 448 THR B O 1
ATOM 8804 N N . SER B 1 449 ? 18.703 -4.395 -23.172 1 65.69 449 SER B N 1
ATOM 8805 C CA . SER B 1 449 ? 19.562 -3.215 -23.094 1 65.69 449 SER B CA 1
ATOM 8806 C C . SER B 1 449 ? 19.797 -2.609 -24.469 1 65.69 449 SER B C 1
ATOM 8808 O O . SER B 1 449 ? 19.688 -3.299 -25.484 1 65.69 449 SER B O 1
ATOM 8810 N N . PRO B 1 450 ? 19.859 -1.203 -24.5 1 55.19 450 PRO B N 1
ATOM 8811 C CA . PRO B 1 450 ? 20.25 -0.601 -25.781 1 55.19 450 PRO B CA 1
ATOM 8812 C C . PRO B 1 450 ? 21.438 -1.304 -26.438 1 55.19 450 PRO B C 1
ATOM 8814 O O . PRO B 1 450 ? 21.5 -1.41 -27.656 1 55.19 450 PRO B O 1
ATOM 8817 N N . SER B 1 451 ? 22.422 -1.565 -25.609 1 49.34 451 SER B N 1
ATOM 8818 C CA . SER B 1 451 ? 23.688 -2.09 -26.094 1 49.34 451 SER B CA 1
ATOM 8819 C C . SER B 1 451 ? 23.594 -3.582 -26.391 1 49.34 451 SER B C 1
ATOM 8821 O O . SER B 1 451 ? 24.531 -4.172 -26.953 1 49.34 451 SER B O 1
ATOM 8823 N N . SER B 1 452 ? 22.547 -4.215 -25.906 1 52.31 452 SER B N 1
ATOM 8824 C CA . SER B 1 452 ? 22.547 -5.672 -25.906 1 52.31 452 SER B CA 1
ATOM 8825 C C . SER B 1 452 ? 22.031 -6.219 -27.234 1 52.31 452 SER B C 1
ATOM 8827 O O . SER B 1 452 ? 21.359 -7.258 -27.266 1 52.31 452 SER B O 1
ATOM 8829 N N . GLU B 1 453 ? 21.922 -5.508 -28.234 1 48.69 453 GLU B N 1
ATOM 8830 C CA . GLU B 1 453 ? 21.656 -6.199 -29.5 1 48.69 453 GLU B CA 1
ATOM 8831 C C . GLU B 1 453 ? 22.328 -7.562 -29.531 1 48.69 453 GLU B C 1
ATOM 8833 O O . GLU B 1 453 ? 21.844 -8.484 -30.203 1 48.69 453 GLU B O 1
ATOM 8838 N N . HIS B 1 454 ? 23.422 -7.691 -28.875 1 46.53 454 HIS B N 1
ATOM 8839 C CA . HIS B 1 454 ? 24.375 -8.797 -29 1 46.53 454 HIS B CA 1
ATOM 8840 C C . HIS B 1 454 ? 23.922 -10.008 -28.188 1 46.53 454 HIS B C 1
ATOM 8842 O O . HIS B 1 454 ? 24.484 -11.094 -28.312 1 46.53 454 HIS B O 1
ATOM 8848 N N . HIS B 1 455 ? 22.922 -9.93 -27.328 1 58.91 455 HIS B N 1
ATOM 8849 C CA . HIS B 1 455 ? 22.828 -11.086 -26.453 1 58.91 455 HIS B CA 1
ATOM 8850 C C . HIS B 1 455 ? 21.75 -12.055 -26.922 1 58.91 455 HIS B C 1
ATOM 8852 O O . HIS B 1 455 ? 21.125 -12.734 -26.109 1 58.91 455 HIS B O 1
ATOM 8858 N N . GLU B 1 456 ? 21.547 -11.977 -28.219 1 60.44 456 GLU B N 1
ATOM 8859 C CA . GLU B 1 456 ? 20.609 -12.906 -28.844 1 60.44 456 GLU B CA 1
ATOM 8860 C C . GLU B 1 456 ? 21.016 -14.352 -28.594 1 60.44 456 GLU B C 1
ATOM 8862 O O . GLU B 1 456 ? 20.156 -15.234 -28.5 1 60.44 456 GLU B O 1
ATOM 8867 N N . GLN B 1 457 ? 22.328 -14.492 -28.453 1 60.12 457 GLN B N 1
ATOM 8868 C CA . GLN B 1 457 ? 22.812 -15.852 -28.25 1 60.12 457 GLN B CA 1
ATOM 8869 C C . GLN B 1 457 ? 22.297 -16.453 -26.953 1 60.12 457 GLN B C 1
ATOM 8871 O O . GLN B 1 457 ? 22 -17.641 -26.875 1 60.12 457 GLN B O 1
ATOM 8876 N N . GLU B 1 458 ? 22.156 -15.594 -25.969 1 62.84 458 GLU B N 1
ATOM 8877 C CA . GLU B 1 458 ? 21.688 -16.078 -24.672 1 62.84 458 GLU B CA 1
ATOM 8878 C C . GLU B 1 458 ? 20.203 -16.375 -24.703 1 62.84 458 GLU B C 1
ATOM 8880 O O . GLU B 1 458 ? 19.688 -17.094 -23.844 1 62.84 458 GLU B O 1
ATOM 8885 N N . LEU B 1 459 ? 19.625 -15.898 -25.688 1 69.88 459 LEU B N 1
ATOM 8886 C CA . LEU B 1 459 ? 18.188 -16.094 -25.797 1 69.88 459 LEU B CA 1
ATOM 8887 C C . LEU B 1 459 ? 17.859 -17.109 -26.891 1 69.88 459 LEU B C 1
ATOM 8889 O O . LEU B 1 459 ? 16.688 -17.25 -27.281 1 69.88 459 LEU B O 1
ATOM 8893 N N . GLU B 1 460 ? 18.953 -17.734 -27.266 1 71.69 460 GLU B N 1
ATOM 8894 C CA . GLU B 1 460 ? 18.75 -18.75 -28.297 1 71.69 460 GLU B CA 1
ATOM 8895 C C . GLU B 1 460 ? 17.844 -19.875 -27.781 1 71.69 460 GLU B C 1
ATOM 8897 O O . GLU B 1 460 ? 17.875 -20.219 -26.594 1 71.69 460 GLU B O 1
ATOM 8902 N N . GLN B 1 461 ? 17.078 -20.297 -28.609 1 77.06 461 GLN B N 1
ATOM 8903 C CA . GLN B 1 461 ? 16.219 -21.438 -28.328 1 77.06 461 GLN B CA 1
ATOM 8904 C C . GLN B 1 461 ? 17.031 -22.641 -27.859 1 77.06 461 GLN B C 1
ATOM 8906 O O . GLN B 1 461 ? 18.094 -22.922 -28.391 1 77.06 461 GLN B O 1
ATOM 8911 N N . ILE B 1 462 ? 16.672 -23.156 -26.781 1 81.5 462 ILE B N 1
ATOM 8912 C CA . ILE B 1 462 ? 17.266 -24.375 -26.266 1 81.5 462 ILE B CA 1
ATOM 8913 C C . ILE B 1 462 ? 16.312 -25.547 -26.484 1 81.5 462 ILE B C 1
ATOM 8915 O O . ILE B 1 462 ? 15.297 -25.656 -25.797 1 81.5 462 ILE B O 1
ATOM 8919 N N . GLY B 1 463 ? 16.656 -26.312 -27.438 1 78.56 463 GLY B N 1
ATOM 8920 C CA . GLY B 1 463 ? 15.68 -27.312 -27.828 1 78.56 463 GLY B CA 1
ATOM 8921 C C . GLY B 1 463 ? 14.383 -26.703 -28.359 1 78.56 463 GLY B C 1
ATOM 8922 O O . GLY B 1 463 ? 14.406 -25.859 -29.25 1 78.56 463 GLY B O 1
ATOM 8923 N N . ASN B 1 464 ? 13.312 -27.125 -27.719 1 84.94 464 ASN B N 1
ATOM 8924 C CA . ASN B 1 464 ? 12 -26.594 -28.094 1 84.94 464 ASN B CA 1
ATOM 8925 C C . ASN B 1 464 ? 11.5 -25.578 -27.078 1 84.94 464 ASN B C 1
ATOM 8927 O O . ASN B 1 464 ? 10.289 -25.391 -26.922 1 84.94 464 ASN B O 1
ATOM 8931 N N . SER B 1 465 ? 12.477 -25.016 -26.391 1 93.31 465 SER B N 1
ATOM 8932 C CA . SER B 1 465 ? 12.109 -24.047 -25.359 1 93.31 465 SER B CA 1
ATOM 8933 C C . SER B 1 465 ? 12.609 -22.641 -25.719 1 93.31 465 SER B C 1
ATOM 8935 O O . SER B 1 465 ? 13.742 -22.484 -26.188 1 93.31 465 SER B O 1
ATOM 8937 N N . SER B 1 466 ? 11.797 -21.688 -25.641 1 93.62 466 SER B N 1
ATOM 8938 C CA . SER B 1 466 ? 12.109 -20.281 -25.906 1 93.62 466 SER B CA 1
ATOM 8939 C C . SER B 1 466 ? 11.453 -19.375 -24.891 1 93.62 466 SER B C 1
ATOM 8941 O O . SER B 1 466 ? 10.609 -19.812 -24.094 1 93.62 466 SER B O 1
ATOM 8943 N N . SER B 1 467 ? 11.953 -18.141 -24.922 1 95.44 467 SER B N 1
ATOM 8944 C CA . SER B 1 467 ? 11.312 -17.141 -24.078 1 95.44 467 SER B CA 1
ATOM 8945 C C . SER B 1 467 ? 9.828 -17.016 -24.391 1 95.44 467 SER B C 1
ATOM 8947 O O . SER B 1 467 ? 9.438 -16.922 -25.562 1 95.44 467 SER B O 1
ATOM 8949 N N . LEU B 1 468 ? 9.008 -16.969 -23.344 1 96.38 468 LEU B N 1
ATOM 8950 C CA . LEU B 1 468 ? 7.555 -16.875 -23.469 1 96.38 468 LEU B CA 1
ATOM 8951 C C . LEU B 1 468 ? 7.145 -15.508 -24.016 1 96.38 468 LEU B C 1
ATOM 8953 O O . LEU B 1 468 ? 5.996 -15.32 -24.422 1 96.38 468 LEU B O 1
ATOM 8957 N N . LEU B 1 469 ? 8.07 -14.586 -24.047 1 93.81 469 LEU B N 1
ATOM 8958 C CA . LEU B 1 469 ? 7.824 -13.266 -24.609 1 93.81 469 LEU B CA 1
ATOM 8959 C C . LEU B 1 469 ? 8.031 -13.266 -26.125 1 93.81 469 LEU B C 1
ATOM 8961 O O . LEU B 1 469 ? 7.473 -12.422 -26.828 1 93.81 469 LEU B O 1
ATOM 8965 N N . ARG B 1 470 ? 8.758 -14.273 -26.609 1 90.81 470 ARG B N 1
ATOM 8966 C CA . ARG B 1 470 ? 9.188 -14.219 -28 1 90.81 470 ARG B CA 1
ATOM 8967 C C . ARG B 1 470 ? 8.398 -15.195 -28.859 1 90.81 470 ARG B C 1
ATOM 8969 O O . ARG B 1 470 ? 8.086 -14.898 -30.016 1 90.81 470 ARG B O 1
ATOM 8976 N N . VAL B 1 471 ? 8.133 -16.344 -28.266 1 91.31 471 VAL B N 1
ATOM 8977 C CA . VAL B 1 471 ? 7.523 -17.406 -29.078 1 91.31 471 VAL B CA 1
ATOM 8978 C C . VAL B 1 471 ? 6.273 -17.922 -28.375 1 91.31 471 VAL B C 1
ATOM 8980 O O . VAL B 1 471 ? 6.258 -18.078 -27.141 1 91.31 471 VAL B O 1
ATOM 8983 N N . VAL B 1 472 ? 5.262 -18.203 -29.109 1 90.75 472 VAL B N 1
ATOM 8984 C CA . VAL B 1 472 ? 4.051 -18.828 -28.594 1 90.75 472 VAL B CA 1
ATOM 8985 C C . VAL B 1 472 ? 4.18 -20.344 -28.703 1 90.75 472 VAL B C 1
ATOM 8987 O O . VAL B 1 472 ? 4.523 -20.875 -29.75 1 90.75 472 VAL B O 1
ATOM 8990 N N . ASN B 1 473 ? 3.988 -20.969 -27.609 1 93.75 473 ASN B N 1
ATOM 8991 C CA . ASN B 1 473 ? 3.979 -22.438 -27.625 1 93.75 473 ASN B CA 1
ATOM 8992 C C . ASN B 1 473 ? 2.762 -22.969 -28.375 1 93.75 473 ASN B C 1
ATOM 8994 O O . ASN B 1 473 ? 1.654 -22.453 -28.219 1 93.75 473 ASN B O 1
ATOM 8998 N N . GLU B 1 474 ? 2.98 -24.031 -29.078 1 88.81 474 GLU B N 1
ATOM 8999 C CA . GLU B 1 474 ? 1.921 -24.594 -29.922 1 88.81 474 GLU B CA 1
ATOM 9000 C C . GLU B 1 474 ? 0.9 -25.359 -29.078 1 88.81 474 GLU B C 1
ATOM 9002 O O . GLU B 1 474 ? 1.232 -25.891 -28.016 1 88.81 474 GLU B O 1
ATOM 9007 N N . VAL B 1 475 ? -0.29 -25.516 -29.609 1 87.06 475 VAL B N 1
ATOM 9008 C CA . VAL B 1 475 ? -1.382 -26.203 -28.922 1 87.06 475 VAL B CA 1
ATOM 9009 C C . VAL B 1 475 ? -1.102 -27.703 -28.891 1 87.06 475 VAL B C 1
ATOM 9011 O O . VAL B 1 475 ? -1.538 -28.406 -27.984 1 87.06 475 VAL B O 1
ATOM 9014 N N . TYR B 1 476 ? -0.35 -28.25 -29.875 1 91.06 476 TYR B N 1
ATOM 9015 C CA . TYR B 1 476 ? -0.125 -29.688 -29.984 1 91.06 476 TYR B CA 1
ATOM 9016 C C . TYR B 1 476 ? 1.15 -30.094 -29.266 1 91.06 476 TYR B C 1
ATOM 9018 O O . TYR B 1 476 ? 1.591 -31.234 -29.359 1 91.06 476 TYR B O 1
ATOM 9026 N N . ARG B 1 477 ? 1.723 -29.188 -28.547 1 94 477 ARG B N 1
ATOM 9027 C CA . ARG B 1 477 ? 2.955 -29.438 -27.812 1 94 477 ARG B CA 1
ATOM 9028 C C . ARG B 1 477 ? 2.734 -30.484 -26.719 1 94 477 ARG B C 1
ATOM 9030 O O . ARG B 1 477 ? 1.886 -30.312 -25.844 1 94 477 ARG B O 1
ATOM 9037 N N . SER B 1 478 ? 3.537 -31.609 -26.797 1 93.94 478 SER B N 1
ATOM 9038 C CA . SER B 1 478 ? 3.48 -32.656 -25.797 1 93.94 478 SER B CA 1
ATOM 9039 C C . SER B 1 478 ? 4.566 -32.5 -24.75 1 93.94 478 SER B C 1
ATOM 9041 O O . SER B 1 478 ? 5.441 -31.625 -24.875 1 93.94 478 SER B O 1
ATOM 9043 N N . CYS B 1 479 ? 4.492 -33.344 -23.656 1 96.5 479 CYS B N 1
ATOM 9044 C CA . CYS B 1 479 ? 5.539 -33.312 -22.641 1 96.5 479 CYS B CA 1
ATOM 9045 C C . CYS B 1 479 ? 6.891 -33.656 -23.234 1 96.5 479 CYS B C 1
ATOM 9047 O O . CYS B 1 479 ? 7.918 -33.094 -22.875 1 96.5 479 CYS B O 1
ATOM 9049 N N . ASP B 1 480 ? 6.891 -34.562 -24.188 1 94.5 480 ASP B N 1
ATOM 9050 C CA . ASP B 1 480 ? 8.125 -34.938 -24.859 1 94.5 480 ASP B CA 1
ATOM 9051 C C . ASP B 1 480 ? 8.719 -33.781 -25.641 1 94.5 480 ASP B C 1
ATOM 9053 O O . ASP B 1 480 ? 9.93 -33.531 -25.578 1 94.5 480 ASP B O 1
ATOM 9057 N N . ASP B 1 481 ? 7.836 -33.125 -26.359 1 93.62 481 ASP B N 1
ATOM 9058 C CA . ASP B 1 481 ? 8.273 -31.922 -27.094 1 93.62 481 ASP B CA 1
ATOM 9059 C C . ASP B 1 481 ? 8.898 -30.906 -26.141 1 93.62 481 ASP B C 1
ATOM 9061 O O . ASP B 1 481 ? 9.844 -30.203 -26.516 1 93.62 481 ASP B O 1
ATOM 9065 N N . ALA B 1 482 ? 8.359 -30.828 -24.969 1 95.5 482 ALA B N 1
ATOM 9066 C CA . ALA B 1 482 ? 8.766 -29.828 -23.984 1 95.5 482 ALA B CA 1
ATOM 9067 C C . ALA B 1 482 ? 9.914 -30.359 -23.109 1 95.5 482 ALA B C 1
ATOM 9069 O O . ALA B 1 482 ? 10.32 -29.703 -22.156 1 95.5 482 ALA B O 1
ATOM 9070 N N . ALA B 1 483 ? 10.391 -31.516 -23.344 1 93.62 483 ALA B N 1
ATOM 9071 C CA . ALA B 1 483 ? 11.492 -32.125 -22.609 1 93.62 483 ALA B CA 1
ATOM 9072 C C . ALA B 1 483 ? 11.109 -32.406 -21.156 1 93.62 483 ALA B C 1
ATOM 9074 O O . ALA B 1 483 ? 11.938 -32.219 -20.25 1 93.62 483 ALA B O 1
ATOM 9075 N N . ILE B 1 484 ? 9.914 -32.719 -20.828 1 95.56 484 ILE B N 1
ATOM 9076 C CA . ILE B 1 484 ? 9.414 -33.125 -19.531 1 95.56 484 ILE B CA 1
ATOM 9077 C C . ILE B 1 484 ? 9.359 -34.656 -19.438 1 95.56 484 ILE B C 1
ATOM 9079 O O . ILE B 1 484 ? 8.672 -35.312 -20.234 1 95.56 484 ILE B O 1
ATOM 9083 N N . PRO B 1 485 ? 10.062 -35.156 -18.516 1 94.38 485 PRO B N 1
ATOM 9084 C CA . PRO B 1 485 ? 10.055 -36.625 -18.438 1 94.38 485 PRO B CA 1
ATOM 9085 C C . PRO B 1 485 ? 8.672 -37.188 -18.094 1 94.38 485 PRO B C 1
ATOM 9087 O O . PRO B 1 485 ? 7.875 -36.531 -17.422 1 94.38 485 PRO B O 1
ATOM 9090 N N . PRO B 1 486 ? 8.422 -38.406 -18.484 1 92.88 486 PRO B N 1
ATOM 9091 C CA . PRO B 1 486 ? 7.094 -39 -18.328 1 92.88 486 PRO B CA 1
ATOM 9092 C C . PRO B 1 486 ? 6.645 -39.062 -16.859 1 92.88 486 PRO B C 1
ATOM 9094 O O . PRO B 1 486 ? 5.457 -38.906 -16.578 1 92.88 486 PRO B O 1
ATOM 9097 N N . HIS B 1 487 ? 7.57 -39.25 -15.953 1 92.06 487 HIS B N 1
ATOM 9098 C CA . HIS B 1 487 ? 7.176 -39.406 -14.555 1 92.06 487 HIS B CA 1
ATOM 9099 C C . HIS B 1 487 ? 6.82 -38.062 -13.938 1 92.06 487 HIS B C 1
ATOM 9101 O O . HIS B 1 487 ? 6.297 -38 -12.82 1 92.06 487 HIS B O 1
ATOM 9107 N N . LEU B 1 488 ? 7.062 -37 -14.648 1 94.69 488 LEU B N 1
ATOM 9108 C CA . LEU B 1 488 ? 6.699 -35.656 -14.172 1 94.69 488 LEU B CA 1
ATOM 9109 C C . LEU B 1 488 ? 5.586 -35.062 -15.023 1 94.69 488 LEU B C 1
ATOM 9111 O O . LEU B 1 488 ? 5.047 -34 -14.688 1 94.69 488 LEU B O 1
ATOM 9115 N N . CYS B 1 489 ? 5.211 -35.719 -16.109 1 95.94 489 CYS B N 1
ATOM 9116 C CA . CYS B 1 489 ? 4.277 -35.188 -17.078 1 95.94 489 CYS B CA 1
ATOM 9117 C C . CYS B 1 489 ? 2.855 -35.188 -16.531 1 95.94 489 CYS B C 1
ATOM 9119 O O . CYS B 1 489 ? 2.326 -36.219 -16.141 1 95.94 489 CYS B O 1
ATOM 9121 N N . LEU B 1 490 ? 2.191 -34.031 -16.578 1 96.25 490 LEU B N 1
ATOM 9122 C CA . LEU B 1 490 ? 0.843 -33.875 -16.031 1 96.25 490 LEU B CA 1
ATOM 9123 C C . LEU B 1 490 ? -0.199 -33.969 -17.141 1 96.25 490 LEU B C 1
ATOM 9125 O O . LEU B 1 490 ? -1.401 -33.969 -16.875 1 96.25 490 LEU B O 1
ATOM 9129 N N . CYS B 1 491 ? 0.215 -34.031 -18.391 1 96.88 491 CYS B N 1
ATOM 9130 C CA . CYS B 1 491 ? -0.744 -34.219 -19.469 1 96.88 491 CYS B CA 1
ATOM 9131 C C . CYS B 1 491 ? -1.438 -35.562 -19.359 1 96.88 491 CYS B C 1
ATOM 9133 O O . CYS B 1 491 ? -0.789 -36.594 -19.438 1 96.88 491 CYS B O 1
ATOM 9135 N N . MET B 1 492 ? -2.678 -35.5 -19.25 1 95.5 492 MET B N 1
ATOM 9136 C CA . MET B 1 492 ? -3.424 -36.719 -19.016 1 95.5 492 MET B CA 1
ATOM 9137 C C . MET B 1 492 ? -3.559 -37.531 -20.281 1 95.5 492 MET B C 1
ATOM 9139 O O . MET B 1 492 ? -3.578 -37 -21.391 1 95.5 492 MET B O 1
ATOM 9143 N N . ASP B 1 493 ? -3.715 -38.781 -20.016 1 92.38 493 ASP B N 1
ATOM 9144 C CA . ASP B 1 493 ? -3.896 -39.75 -21.125 1 92.38 493 ASP B CA 1
ATOM 9145 C C . ASP B 1 493 ? -5.359 -40.156 -21.234 1 92.38 493 ASP B C 1
ATOM 9147 O O . ASP B 1 493 ? -6.066 -40.281 -20.234 1 92.38 493 ASP B O 1
ATOM 9151 N N . GLU B 1 494 ? -5.715 -40.375 -22.484 1 93.38 494 GLU B N 1
ATOM 9152 C CA . GLU B 1 494 ? -7.031 -40.969 -22.703 1 93.38 494 GLU B CA 1
ATOM 9153 C C . GLU B 1 494 ? -7.055 -42.438 -22.297 1 93.38 494 GLU B C 1
ATOM 9155 O O . GLU B 1 494 ? -6.102 -43.156 -22.547 1 93.38 494 GLU B O 1
ATOM 9160 N N . LYS B 1 495 ? -8.141 -42.781 -21.656 1 92.81 495 LYS B N 1
ATOM 9161 C CA . LYS B 1 495 ? -8.383 -44.156 -21.297 1 92.81 495 LYS B CA 1
ATOM 9162 C C . LYS B 1 495 ? -9.5 -44.75 -22.125 1 92.81 495 LYS B C 1
ATOM 9164 O O . LYS B 1 495 ? -10.656 -44.781 -21.703 1 92.81 495 LYS B O 1
ATOM 9169 N N . PRO B 1 496 ? -9.141 -45.438 -23.172 1 91.75 496 PRO B N 1
ATOM 9170 C CA . PRO B 1 496 ? -10.164 -45.906 -24.109 1 91.75 496 PRO B CA 1
ATOM 9171 C C . PRO B 1 496 ? -11.094 -46.938 -23.5 1 91.75 496 PRO B C 1
ATOM 9173 O O . PRO B 1 496 ? -12.305 -46.906 -23.734 1 91.75 496 PRO B O 1
ATOM 9176 N N . LEU B 1 497 ? -10.516 -47.875 -22.766 1 91.06 497 LEU B N 1
ATOM 9177 C CA . LEU B 1 497 ? -11.328 -48.938 -22.172 1 91.06 497 LEU B CA 1
ATOM 9178 C C . LEU B 1 497 ? -12.352 -48.344 -21.203 1 91.06 497 LEU B C 1
ATOM 9180 O O . LEU B 1 497 ? -13.5 -48.781 -21.172 1 91.06 497 LEU B O 1
ATOM 9184 N N . LEU B 1 498 ? -11.93 -47.375 -20.484 1 90.44 498 LEU B N 1
ATOM 9185 C CA . LEU B 1 498 ? -12.852 -46.75 -19.562 1 90.44 498 LEU B CA 1
ATOM 9186 C C . LEU B 1 498 ? -13.875 -45.906 -20.312 1 90.44 498 LEU B C 1
ATOM 9188 O O . LEU B 1 498 ? -15.023 -45.781 -19.875 1 90.44 498 LEU B O 1
ATOM 9192 N N . SER B 1 499 ? -13.484 -45.312 -21.359 1 92.81 499 SER B N 1
ATOM 9193 C CA . SER B 1 499 ? -14.383 -44.469 -22.172 1 92.81 499 SER B CA 1
ATOM 9194 C C . SER B 1 499 ? -15.531 -45.312 -22.734 1 92.81 499 SER B C 1
ATOM 9196 O O . SER B 1 499 ? -16.641 -44.781 -22.906 1 92.81 499 SER B O 1
ATOM 9198 N N . GLU B 1 500 ? -15.273 -46.531 -22.984 1 93.12 500 GLU B N 1
ATOM 9199 C CA . GLU B 1 500 ? -16.281 -47.438 -23.547 1 93.12 500 GLU B CA 1
ATOM 9200 C C . GLU B 1 500 ? -17.406 -47.688 -22.547 1 93.12 500 GLU B C 1
ATOM 9202 O O . GLU B 1 500 ? -18.5 -48.094 -22.938 1 93.12 500 GLU B O 1
ATOM 9207 N N . GLU B 1 501 ? -17.094 -47.438 -21.391 1 91.75 501 GLU B N 1
ATOM 9208 C CA . GLU B 1 501 ? -18.094 -47.656 -20.359 1 91.75 501 GLU B CA 1
ATOM 9209 C C . GLU B 1 501 ? -19.141 -46.562 -20.344 1 91.75 501 GLU B C 1
ATOM 9211 O O . GLU B 1 501 ? -20.203 -46.688 -19.734 1 91.75 501 GLU B O 1
ATOM 9216 N N . TYR B 1 502 ? -18.859 -45.469 -21.062 1 94.31 502 TYR B N 1
ATOM 9217 C CA . TYR B 1 502 ? -19.766 -44.312 -21.078 1 94.31 502 TYR B CA 1
ATOM 9218 C C . TYR B 1 502 ? -20.25 -44.031 -22.484 1 94.31 502 TYR B C 1
ATOM 9220 O O . TYR B 1 502 ? -20 -42.938 -23.016 1 94.31 502 TYR B O 1
ATOM 9228 N N . PRO B 1 503 ? -21.062 -44.875 -23.016 1 94.81 503 PRO B N 1
ATOM 9229 C CA . PRO B 1 503 ? -21.641 -44.625 -24.328 1 94.81 503 PRO B CA 1
ATOM 9230 C C . PRO B 1 503 ? -22.719 -43.531 -24.297 1 94.81 503 PRO B C 1
ATOM 9232 O O . PRO B 1 503 ? -23.156 -43.125 -23.203 1 94.81 503 PRO B O 1
ATOM 9235 N N . SER B 1 504 ? -23.203 -43.156 -25.469 1 94.5 504 SER B N 1
ATOM 9236 C CA . SER B 1 504 ? -24.125 -42.031 -25.625 1 94.5 504 SER B CA 1
ATOM 9237 C C . SER B 1 504 ? -25.469 -42.344 -24.953 1 94.5 504 SER B C 1
ATOM 9239 O O . SER B 1 504 ? -26.234 -41.406 -24.656 1 94.5 504 SER B O 1
ATOM 9241 N N . TYR B 1 505 ? -25.734 -43.594 -24.703 1 93.44 505 TYR B N 1
ATOM 9242 C CA . TYR B 1 505 ? -27 -43.938 -24.109 1 93.44 505 TYR B CA 1
ATOM 9243 C C . TYR B 1 505 ? -26.859 -44.188 -22.609 1 93.44 505 TYR B C 1
ATOM 9245 O O . TYR B 1 505 ? -27.844 -44.438 -21.906 1 93.44 505 TYR B O 1
ATOM 9253 N N . SER B 1 506 ? -25.656 -44.125 -22.109 1 94.56 506 SER B N 1
ATOM 9254 C CA . SER B 1 506 ? -25.453 -44.281 -20.688 1 94.56 506 SER B CA 1
ATOM 9255 C C . SER B 1 506 ? -26.047 -43.125 -19.891 1 94.56 506 SER B C 1
ATOM 9257 O O . SER B 1 506 ? -26.219 -42.031 -20.438 1 94.56 506 SER B O 1
ATOM 9259 N N . PHE B 1 507 ? -26.344 -43.375 -18.656 1 94.5 507 PHE B N 1
ATOM 9260 C CA . PHE B 1 507 ? -26.922 -42.375 -17.781 1 94.5 507 PHE B CA 1
ATOM 9261 C C . PHE B 1 507 ? -25.953 -41.219 -17.594 1 94.5 507 PHE B C 1
ATOM 9263 O O . PHE B 1 507 ? -26.359 -40.031 -17.625 1 94.5 507 PHE B O 1
ATOM 9270 N N . GLU B 1 508 ? -24.719 -41.469 -17.344 1 93.88 508 GLU B N 1
ATOM 9271 C CA . GLU B 1 508 ? -23.688 -40.438 -17.125 1 93.88 508 GLU B CA 1
ATOM 9272 C C . GLU B 1 508 ? -23.562 -39.531 -18.344 1 93.88 508 GLU B C 1
ATOM 9274 O O . GLU B 1 508 ? -23.484 -38.312 -18.219 1 93.88 508 GLU B O 1
ATOM 9279 N N . PHE B 1 509 ? -23.516 -40.125 -19.531 1 95.62 509 PHE B N 1
ATOM 9280 C CA . PHE B 1 509 ? -23.406 -39.344 -20.75 1 95.62 509 PHE B CA 1
ATOM 9281 C C . PHE B 1 509 ? -24.578 -38.406 -20.891 1 95.62 509 PHE B C 1
ATOM 9283 O O . PHE B 1 509 ? -24.391 -37.219 -21.188 1 95.62 509 PHE B O 1
ATOM 9290 N N . LEU B 1 510 ? -25.766 -38.906 -20.641 1 94.88 510 LEU B N 1
ATOM 9291 C CA . LEU B 1 510 ? -26.969 -38.125 -20.812 1 94.88 510 LEU B CA 1
ATOM 9292 C C . LEU B 1 510 ? -27 -36.969 -19.797 1 94.88 510 LEU B C 1
ATOM 9294 O O . LEU B 1 510 ? -27.453 -35.875 -20.109 1 94.88 510 LEU B O 1
ATOM 9298 N N . GLN B 1 511 ? -26.578 -37.25 -18.688 1 95.06 511 GLN B N 1
ATOM 9299 C CA . GLN B 1 511 ? -26.531 -36.219 -17.656 1 95.06 511 GLN B CA 1
ATOM 9300 C C . GLN B 1 511 ? -25.594 -35.094 -18.062 1 95.06 511 GLN B C 1
ATOM 9302 O O . GLN B 1 511 ? -25.938 -33.906 -17.938 1 95.06 511 GLN B O 1
ATOM 9307 N N . LEU B 1 512 ? -24.406 -35.406 -18.484 1 95.75 512 LEU B N 1
ATOM 9308 C CA . LEU B 1 512 ? -23.422 -34.406 -18.891 1 95.75 512 LEU B CA 1
ATOM 9309 C C . LEU B 1 512 ? -23.891 -33.688 -20.156 1 95.75 512 LEU B C 1
ATOM 9311 O O . LEU B 1 512 ? -23.656 -32.5 -20.297 1 95.75 512 LEU B O 1
ATOM 9315 N N . PHE B 1 513 ? -24.547 -34.438 -21 1 95.25 513 PHE B N 1
ATOM 9316 C CA . PHE B 1 513 ? -25.109 -33.844 -22.203 1 95.25 513 PHE B CA 1
ATOM 9317 C C . PHE B 1 513 ? -26.109 -32.75 -21.844 1 95.25 513 PHE B C 1
ATOM 9319 O O . PHE B 1 513 ? -26.078 -31.656 -22.406 1 95.25 513 PHE B O 1
ATOM 9326 N N . GLU B 1 514 ? -26.938 -33.062 -20.938 1 95.19 514 GLU B N 1
ATOM 9327 C CA . GLU B 1 514 ? -27.953 -32.094 -20.516 1 95.19 514 GLU B CA 1
ATOM 9328 C C . GLU B 1 514 ? -27.297 -30.859 -19.891 1 95.19 514 GLU B C 1
ATOM 9330 O O . GLU B 1 514 ? -27.781 -29.734 -20.062 1 95.19 514 GLU B O 1
ATOM 9335 N N . TYR B 1 515 ? -26.281 -31.141 -19.156 1 94.69 515 TYR B N 1
ATOM 9336 C CA . TYR B 1 515 ? -25.562 -30.016 -18.547 1 94.69 515 TYR B CA 1
ATOM 9337 C C . TYR B 1 515 ? -24.969 -29.109 -19.609 1 94.69 515 TYR B C 1
ATOM 9339 O O . TYR B 1 515 ? -25.141 -27.875 -19.562 1 94.69 515 TYR B O 1
ATOM 9347 N N . VAL B 1 516 ? -24.266 -29.656 -20.547 1 93.94 516 VAL B N 1
ATOM 9348 C CA . VAL B 1 516 ? -23.609 -28.875 -21.594 1 93.94 516 VAL B CA 1
ATOM 9349 C C . VAL B 1 516 ? -24.672 -28.172 -22.453 1 93.94 516 VAL B C 1
ATOM 9351 O O . VAL B 1 516 ? -24.469 -27.047 -22.891 1 93.94 516 VAL B O 1
ATOM 9354 N N . LYS B 1 517 ? -25.75 -28.875 -22.688 1 93.62 517 LYS B N 1
ATOM 9355 C CA . LYS B 1 517 ? -26.875 -28.297 -23.422 1 93.62 517 LYS B CA 1
ATOM 9356 C C . LYS B 1 517 ? -27.391 -27.047 -22.719 1 93.62 517 LYS B C 1
ATOM 9358 O O . LYS B 1 517 ? -27.562 -26 -23.359 1 93.62 517 LYS B O 1
ATOM 9363 N N . ALA B 1 518 ? -27.578 -27.203 -21.5 1 93.81 518 ALA B N 1
ATOM 9364 C CA . ALA B 1 518 ? -28.062 -26.078 -20.719 1 93.81 518 ALA B CA 1
ATOM 9365 C C . ALA B 1 518 ? -27.078 -24.906 -20.75 1 93.81 518 ALA B C 1
ATOM 9367 O O . ALA B 1 518 ? -27.484 -23.75 -20.875 1 93.81 518 ALA B O 1
ATOM 9368 N N . GLU B 1 519 ? -25.797 -25.188 -20.594 1 92.38 519 GLU B N 1
ATOM 9369 C CA . GLU B 1 519 ? -24.766 -24.156 -20.594 1 92.38 519 GLU B CA 1
ATOM 9370 C C . GLU B 1 519 ? -24.688 -23.453 -21.953 1 92.38 519 GLU B C 1
ATOM 9372 O O . GLU B 1 519 ? -24.484 -22.25 -22.016 1 92.38 519 GLU B O 1
ATOM 9377 N N . ALA B 1 520 ? -24.828 -24.188 -23 1 90.25 520 ALA B N 1
ATOM 9378 C CA . ALA B 1 520 ? -24.75 -23.641 -24.344 1 90.25 520 ALA B CA 1
ATOM 9379 C C . ALA B 1 520 ? -25.953 -22.766 -24.656 1 90.25 520 ALA B C 1
ATOM 9381 O O . ALA B 1 520 ? -25.828 -21.703 -25.266 1 90.25 520 ALA B O 1
ATOM 9382 N N . LEU B 1 521 ? -27.062 -23.156 -24.234 1 91.88 521 LEU B N 1
ATOM 9383 C CA . LEU B 1 521 ? -28.312 -22.5 -24.578 1 91.88 521 LEU B CA 1
ATOM 9384 C C . LEU B 1 521 ? -28.531 -21.25 -23.719 1 91.88 521 LEU B C 1
ATOM 9386 O O . LEU B 1 521 ? -29.484 -20.516 -23.938 1 91.88 521 LEU B O 1
ATOM 9390 N N . LYS B 1 522 ? -27.703 -21.125 -22.75 1 89.56 522 LYS B N 1
ATOM 9391 C CA . LYS B 1 522 ? -27.719 -19.859 -22.047 1 89.56 522 LYS B CA 1
ATOM 9392 C C . LYS B 1 522 ? -27.391 -18.703 -22.984 1 89.56 522 LYS B C 1
ATOM 9394 O O . LYS B 1 522 ? -27.734 -17.547 -22.719 1 89.56 522 LYS B O 1
ATOM 9399 N N . ASN B 1 523 ? -26.703 -19.031 -24.031 1 86.19 523 ASN B N 1
ATOM 9400 C CA . ASN B 1 523 ? -26.328 -18.047 -25.031 1 86.19 523 ASN B CA 1
ATOM 9401 C C . ASN B 1 523 ? -27.375 -17.922 -26.125 1 86.19 523 ASN B C 1
ATOM 9403 O O . ASN B 1 523 ? -27.797 -18.938 -26.688 1 86.19 523 ASN B O 1
ATOM 9407 N N . ASP B 1 524 ? -27.844 -16.734 -26.453 1 86.12 524 ASP B N 1
ATOM 9408 C CA . ASP B 1 524 ? -29 -16.5 -27.312 1 86.12 524 ASP B CA 1
ATOM 9409 C C . ASP B 1 524 ? -28.688 -16.828 -28.766 1 86.12 524 ASP B C 1
ATOM 9411 O O . ASP B 1 524 ? -29.594 -16.922 -29.594 1 86.12 524 ASP B O 1
ATOM 9415 N N . CYS B 1 525 ? -27.453 -17.047 -29.062 1 88.19 525 CYS B N 1
ATOM 9416 C CA . CYS B 1 525 ? -27.094 -17.266 -30.453 1 88.19 525 CYS B CA 1
ATOM 9417 C C . CYS B 1 525 ? -27.25 -18.734 -30.828 1 88.19 525 CYS B C 1
ATOM 9419 O O . CYS B 1 525 ? -27.141 -19.094 -32 1 88.19 525 CYS B O 1
ATOM 9421 N N . PHE B 1 526 ? -27.531 -19.531 -29.859 1 91.25 526 PHE B N 1
ATOM 9422 C CA . PHE B 1 526 ? -27.656 -20.969 -30.141 1 91.25 526 PHE B CA 1
ATOM 9423 C C . PHE B 1 526 ? -29.109 -21.406 -29.984 1 91.25 526 PHE B C 1
ATOM 9425 O O . PHE B 1 526 ? -29.844 -20.891 -29.125 1 91.25 526 PHE B O 1
ATOM 9432 N N . GLU B 1 527 ? -29.516 -22.344 -30.812 1 90 527 GLU B N 1
ATOM 9433 C CA . GLU B 1 527 ? -30.906 -22.75 -30.797 1 90 527 GLU B CA 1
ATOM 9434 C C . GLU B 1 527 ? -31.047 -24.234 -30.453 1 90 527 GLU B C 1
ATOM 9436 O O . GLU B 1 527 ? -32.094 -24.672 -29.953 1 90 527 GLU B O 1
ATOM 9441 N N . GLU B 1 528 ? -30.062 -25.047 -30.906 1 92.38 528 GLU B N 1
ATOM 9442 C CA . GLU B 1 528 ? -30.172 -26.484 -30.719 1 92.38 528 GLU B CA 1
ATOM 9443 C C . GLU B 1 528 ? -28.812 -27.109 -30.359 1 92.38 528 GLU B C 1
ATOM 9445 O O . GLU B 1 528 ? -27.781 -26.641 -30.828 1 92.38 528 GLU B O 1
ATOM 9450 N N . VAL B 1 529 ? -28.875 -28.109 -29.531 1 94.44 529 VAL B N 1
ATOM 9451 C CA . VAL B 1 529 ? -27.719 -28.906 -29.156 1 94.44 529 VAL B CA 1
ATOM 9452 C C . VAL B 1 529 ? -28.016 -30.391 -29.375 1 94.44 529 VAL B C 1
ATOM 9454 O O . VAL B 1 529 ? -29.031 -30.891 -28.891 1 94.44 529 VAL B O 1
ATOM 9457 N N . ASP B 1 530 ? -27.219 -31.031 -30.156 1 93.62 530 ASP B N 1
ATOM 9458 C CA . ASP B 1 530 ? -27.438 -32.438 -30.5 1 93.62 530 ASP B CA 1
ATOM 9459 C C . ASP B 1 530 ? -26.203 -33.281 -30.156 1 93.62 530 ASP B C 1
ATOM 9461 O O . ASP B 1 530 ? -25.141 -32.75 -29.859 1 93.62 530 ASP B O 1
ATOM 9465 N N . LEU B 1 531 ? -26.453 -34.562 -30.203 1 93.25 531 LEU B N 1
ATOM 9466 C CA . LEU B 1 531 ? -25.312 -35.469 -30.062 1 93.25 531 LEU B CA 1
ATOM 9467 C C . LEU B 1 531 ? -24.375 -35.344 -31.266 1 93.25 531 LEU B C 1
ATOM 9469 O O . LEU B 1 531 ? -24.828 -35.188 -32.406 1 93.25 531 LEU B O 1
ATOM 9473 N N . ALA B 1 532 ? -23.125 -35.312 -30.969 1 90.69 532 ALA B N 1
ATOM 9474 C CA . ALA B 1 532 ? -22.125 -35.344 -32.062 1 90.69 532 ALA B CA 1
ATOM 9475 C C . ALA B 1 532 ? -21.938 -36.75 -32.594 1 90.69 532 ALA B C 1
ATOM 9477 O O . ALA B 1 532 ? -21.516 -37.656 -31.859 1 90.69 532 ALA B O 1
ATOM 9478 N N . LYS B 1 533 ? -22.141 -36.969 -33.812 1 87.69 533 LYS B N 1
ATOM 9479 C CA . LYS B 1 533 ? -22.125 -38.312 -34.406 1 87.69 533 LYS B CA 1
ATOM 9480 C C . LYS B 1 533 ? -20.75 -38.938 -34.281 1 87.69 533 LYS B C 1
ATOM 9482 O O . LYS B 1 533 ? -20.641 -40.156 -34.219 1 87.69 533 LYS B O 1
ATOM 9487 N N . GLU B 1 534 ? -19.797 -38.156 -34.281 1 86.31 534 GLU B N 1
ATOM 9488 C CA . GLU B 1 534 ? -18.422 -38.688 -34.25 1 86.31 534 GLU B CA 1
ATOM 9489 C C . GLU B 1 534 ? -17.969 -38.875 -32.812 1 86.31 534 GLU B C 1
ATOM 9491 O O . GLU B 1 534 ? -16.906 -39.469 -32.562 1 86.31 534 GLU B O 1
ATOM 9496 N N . HIS B 1 535 ? -18.672 -38.469 -31.828 1 88.88 535 HIS B N 1
ATOM 9497 C CA . HIS B 1 535 ? -18.297 -38.531 -30.406 1 88.88 535 HIS B CA 1
ATOM 9498 C C . HIS B 1 535 ? -19.422 -39.156 -29.578 1 88.88 535 HIS B C 1
ATOM 9500 O O . HIS B 1 535 ? -20.109 -38.469 -28.844 1 88.88 535 HIS B O 1
ATOM 9506 N N . LEU B 1 536 ? -19.469 -40.469 -29.656 1 91.62 536 LEU B N 1
ATOM 9507 C CA . LEU B 1 536 ? -20.609 -41.156 -29.078 1 91.62 536 LEU B CA 1
ATOM 9508 C C . LEU B 1 536 ? -20.25 -41.75 -27.703 1 91.62 536 LEU B C 1
ATOM 9510 O O . LEU B 1 536 ? -21.031 -42.5 -27.125 1 91.62 536 LEU B O 1
ATOM 9514 N N . HIS B 1 537 ? -19.047 -41.469 -27.266 1 94.31 537 HIS B N 1
ATOM 9515 C CA . HIS B 1 537 ? -18.609 -41.875 -25.922 1 94.31 537 HIS B CA 1
ATOM 9516 C C . HIS B 1 537 ? -18.016 -40.656 -25.188 1 94.31 537 HIS B C 1
ATOM 9518 O O . HIS B 1 537 ? -17.531 -39.719 -25.797 1 94.31 537 HIS B O 1
ATOM 9524 N N . LEU B 1 538 ? -18.141 -40.75 -23.859 1 95.06 538 LEU B N 1
ATOM 9525 C CA . LEU B 1 538 ? -17.328 -39.844 -23.078 1 95.06 538 LEU B CA 1
ATOM 9526 C C . LEU B 1 538 ? -15.852 -40.188 -23.188 1 95.06 538 LEU B C 1
ATOM 9528 O O . LEU B 1 538 ? -15.492 -41.344 -23.281 1 95.06 538 LEU B O 1
ATOM 9532 N N . THR B 1 539 ? -15.031 -39.25 -23.281 1 94.31 539 THR B N 1
ATOM 9533 C CA . THR B 1 539 ? -13.594 -39.469 -23.25 1 94.31 539 THR B CA 1
ATOM 9534 C C . THR B 1 539 ? -13.078 -39.406 -21.812 1 94.31 539 THR B C 1
ATOM 9536 O O . THR B 1 539 ? -13.125 -38.344 -21.188 1 94.31 539 THR B O 1
ATOM 9539 N N . VAL B 1 540 ? -12.625 -40.469 -21.312 1 94.69 540 VAL B N 1
ATOM 9540 C CA . VAL B 1 540 ? -12.094 -40.5 -19.953 1 94.69 540 VAL B CA 1
ATOM 9541 C C . VAL B 1 540 ? -10.594 -40.219 -19.984 1 94.69 540 VAL B C 1
ATOM 9543 O O . VAL B 1 540 ? -9.859 -40.75 -20.797 1 94.69 540 VAL B O 1
ATOM 9546 N N . LEU B 1 541 ? -10.195 -39.312 -19.141 1 94.88 541 LEU B N 1
ATOM 9547 C CA . LEU B 1 541 ? -8.805 -38.875 -19.031 1 94.88 541 LEU B CA 1
ATOM 9548 C C . LEU B 1 541 ? -8.25 -39.156 -17.641 1 94.88 541 LEU B C 1
ATOM 9550 O O . LEU B 1 541 ? -8.961 -39 -16.641 1 94.88 541 LEU B O 1
ATOM 9554 N N . SER B 1 542 ? -7.027 -39.562 -17.578 1 92.5 542 SER B N 1
ATOM 9555 C CA . SER B 1 542 ? -6.363 -39.781 -16.297 1 92.5 542 SER B CA 1
ATOM 9556 C C . SER B 1 542 ? -4.871 -39.469 -16.391 1 92.5 542 SER B C 1
ATOM 9558 O O . SER B 1 542 ? -4.305 -39.438 -17.484 1 92.5 542 SER B O 1
ATOM 9560 N N . LEU B 1 543 ? -4.277 -39.344 -15.219 1 92.62 543 LEU B N 1
ATOM 9561 C CA . LEU B 1 543 ? -2.84 -39.094 -15.164 1 92.62 543 LEU B CA 1
ATOM 9562 C C . LEU B 1 543 ? -2.062 -40.375 -15.531 1 92.62 543 LEU B C 1
ATOM 9564 O O . LEU B 1 543 ? -2.547 -41.469 -15.32 1 92.62 543 LEU B O 1
ATOM 9568 N N . ASN B 1 544 ? -0.931 -40.062 -16.094 1 88.88 544 ASN B N 1
ATOM 9569 C CA . ASN B 1 544 ? -0.048 -41.188 -16.359 1 88.88 544 ASN B CA 1
ATOM 9570 C C . ASN B 1 544 ? 0.245 -42 -15.086 1 88.88 544 ASN B C 1
ATOM 9572 O O . ASN B 1 544 ? 0.39 -41.406 -14.008 1 88.88 544 ASN B O 1
ATOM 9576 N N . PRO B 1 545 ? 0.327 -43.281 -15.203 1 88.69 545 PRO B N 1
ATOM 9577 C CA . PRO B 1 545 ? 0.495 -44.125 -14.023 1 88.69 545 PRO B CA 1
ATOM 9578 C C . PRO B 1 545 ? 1.746 -43.781 -13.219 1 88.69 545 PRO B C 1
ATOM 9580 O O . PRO B 1 545 ? 1.754 -43.938 -11.992 1 88.69 545 PRO B O 1
ATOM 9583 N N . MET B 1 546 ? 2.752 -43.406 -13.852 1 90.19 546 MET B N 1
ATOM 9584 C CA . MET B 1 546 ? 3.971 -43.031 -13.133 1 90.19 546 MET B CA 1
ATOM 9585 C C . MET B 1 546 ? 3.715 -41.875 -12.172 1 90.19 546 MET B C 1
ATOM 9587 O O . MET B 1 546 ? 4.176 -41.906 -11.031 1 90.19 546 MET B O 1
ATOM 9591 N N . VAL B 1 547 ? 2.998 -40.875 -12.625 1 90.5 547 VAL B N 1
ATOM 9592 C CA . VAL B 1 547 ? 2.656 -39.719 -11.805 1 90.5 547 VAL B CA 1
ATOM 9593 C C . VAL B 1 547 ? 1.721 -40.156 -10.672 1 90.5 547 VAL B C 1
ATOM 9595 O O . VAL B 1 547 ? 1.859 -39.688 -9.539 1 90.5 547 VAL B O 1
ATOM 9598 N N . GLN B 1 548 ? 0.836 -40.938 -10.961 1 87.94 548 GLN B N 1
ATOM 9599 C CA . GLN B 1 548 ? -0.109 -41.438 -9.953 1 87.94 548 GLN B CA 1
ATOM 9600 C C . GLN B 1 548 ? 0.61 -42.125 -8.812 1 87.94 548 GLN B C 1
ATOM 9602 O O . GLN B 1 548 ? 0.209 -42.031 -7.656 1 87.94 548 GLN B O 1
ATOM 9607 N N . HIS B 1 549 ? 1.667 -42.875 -9.18 1 84.44 549 HIS B N 1
ATOM 9608 C CA . HIS B 1 549 ? 2.432 -43.594 -8.172 1 84.44 549 HIS B CA 1
ATOM 9609 C C . HIS B 1 549 ? 3.352 -42.656 -7.402 1 84.44 549 HIS B C 1
ATOM 9611 O O . HIS B 1 549 ? 3.906 -43.031 -6.367 1 84.44 549 HIS B O 1
ATOM 9617 N N . GLY B 1 550 ? 3.477 -41.469 -7.863 1 82.12 550 GLY B N 1
ATOM 9618 C CA . GLY B 1 550 ? 4.34 -40.5 -7.215 1 82.12 550 GLY B CA 1
ATOM 9619 C C . GLY B 1 550 ? 5.816 -40.781 -7.406 1 82.12 550 GLY B C 1
ATOM 9620 O O . GLY B 1 550 ? 6.625 -40.562 -6.508 1 82.12 550 GLY B O 1
ATOM 9621 N N . ILE B 1 551 ? 6.121 -41.406 -8.516 1 82.12 551 ILE B N 1
ATOM 9622 C CA . ILE B 1 551 ? 7.508 -41.781 -8.797 1 82.12 551 ILE B CA 1
ATOM 9623 C C . ILE B 1 551 ? 8.328 -40.5 -9.031 1 82.12 551 ILE B C 1
ATOM 9625 O O . ILE B 1 551 ? 7.859 -39.562 -9.664 1 82.12 551 ILE B O 1
ATOM 9629 N N . ARG B 1 552 ? 9.5 -40.438 -8.438 1 77.31 552 ARG B N 1
ATOM 9630 C CA . ARG B 1 552 ? 10.375 -39.281 -8.602 1 77.31 552 ARG B CA 1
ATOM 9631 C C . ARG B 1 552 ? 11.477 -39.594 -9.617 1 77.31 552 ARG B C 1
ATOM 9633 O O . ARG B 1 552 ? 11.992 -38.688 -10.266 1 77.31 552 ARG B O 1
ATOM 9640 N N . LYS B 1 553 ? 11.781 -40.844 -9.695 1 80.62 553 LYS B N 1
ATOM 9641 C CA . LYS B 1 553 ? 12.781 -41.312 -10.656 1 80.62 553 LYS B CA 1
ATOM 9642 C C . LYS B 1 553 ? 12.227 -42.375 -11.57 1 80.62 553 LYS B C 1
ATOM 9644 O O . LYS B 1 553 ? 11.57 -43.312 -11.109 1 80.62 553 LYS B O 1
ATOM 9649 N N . GLU B 1 554 ? 12.547 -42.25 -12.828 1 82.12 554 GLU B N 1
ATOM 9650 C CA . GLU B 1 554 ? 12.008 -43.156 -13.836 1 82.12 554 GLU B CA 1
ATOM 9651 C C . GLU B 1 554 ? 12.414 -44.594 -13.555 1 82.12 554 GLU B C 1
ATOM 9653 O O . GLU B 1 554 ? 11.648 -45.531 -13.836 1 82.12 554 GLU B O 1
ATOM 9658 N N . ARG B 1 555 ? 13.547 -44.719 -12.961 1 82.31 555 ARG B N 1
ATOM 9659 C CA . ARG B 1 555 ? 14.055 -46.062 -12.711 1 82.31 555 ARG B CA 1
ATOM 9660 C C . ARG B 1 555 ? 13.148 -46.812 -11.742 1 82.31 555 ARG B C 1
ATOM 9662 O O . ARG B 1 555 ? 13.078 -48.062 -11.781 1 82.31 555 ARG B O 1
ATOM 9669 N N . ASP B 1 556 ? 12.484 -46.156 -10.977 1 83.75 556 ASP B N 1
ATOM 9670 C CA . ASP B 1 556 ? 11.617 -46.75 -9.984 1 83.75 556 ASP B CA 1
ATOM 9671 C C . ASP B 1 556 ? 10.391 -47.375 -10.641 1 83.75 556 ASP B C 1
ATOM 9673 O O . ASP B 1 556 ? 9.703 -48.219 -10.031 1 83.75 556 ASP B O 1
ATOM 9677 N N . TRP B 1 557 ? 10.164 -47 -11.859 1 86.38 557 TRP B N 1
ATOM 9678 C CA . TRP B 1 557 ? 8.977 -47.5 -12.562 1 86.38 557 TRP B CA 1
ATOM 9679 C C . TRP B 1 557 ? 9.078 -49 -12.836 1 86.38 557 TRP B C 1
ATOM 9681 O O . TRP B 1 557 ? 8.062 -49.688 -12.805 1 86.38 557 TRP B O 1
ATOM 9691 N N . THR B 1 558 ? 10.227 -49.469 -12.961 1 85.5 558 THR B N 1
ATOM 9692 C CA . THR B 1 558 ? 10.414 -50.875 -13.266 1 85.5 558 THR B CA 1
ATOM 9693 C C . THR B 1 558 ? 9.82 -51.75 -12.156 1 85.5 558 THR B C 1
ATOM 9695 O O . THR B 1 558 ? 9.219 -52.781 -12.438 1 85.5 558 THR B O 1
ATOM 9698 N N . ARG B 1 559 ? 9.938 -51.312 -11.023 1 83.5 559 ARG B N 1
ATOM 9699 C CA . ARG B 1 559 ? 9.422 -52.062 -9.883 1 83.5 559 ARG B CA 1
ATOM 9700 C C . ARG B 1 559 ? 7.945 -51.75 -9.656 1 83.5 559 ARG B C 1
ATOM 9702 O O . ARG B 1 559 ? 7.164 -52.688 -9.391 1 83.5 559 ARG B O 1
ATOM 9709 N N . LEU B 1 560 ? 7.516 -50.562 -9.875 1 84.25 560 LEU B N 1
ATOM 9710 C CA . LEU B 1 560 ? 6.199 -50.125 -9.414 1 84.25 560 LEU B CA 1
ATOM 9711 C C . LEU B 1 560 ? 5.145 -50.375 -10.492 1 84.25 560 LEU B C 1
ATOM 9713 O O . LEU B 1 560 ? 3.947 -50.406 -10.195 1 84.25 560 LEU B O 1
ATOM 9717 N N . ARG B 1 561 ? 5.586 -50.562 -11.672 1 84.75 561 ARG B N 1
ATOM 9718 C CA . ARG B 1 561 ? 4.652 -50.75 -12.781 1 84.75 561 ARG B CA 1
ATOM 9719 C C . ARG B 1 561 ? 3.801 -52 -12.594 1 84.75 561 ARG B C 1
ATOM 9721 O O . ARG B 1 561 ? 2.76 -52.156 -13.234 1 84.75 561 ARG B O 1
ATOM 9728 N N . LYS B 1 562 ? 4.223 -52.844 -11.711 1 79.88 562 LYS B N 1
ATOM 9729 C CA . LYS B 1 562 ? 3.508 -54.094 -11.461 1 79.88 562 LYS B CA 1
ATOM 9730 C C . LYS B 1 562 ? 2.275 -53.844 -10.594 1 79.88 562 LYS B C 1
ATOM 9732 O O . LYS B 1 562 ? 1.394 -54.719 -10.516 1 79.88 562 LYS B O 1
ATOM 9737 N N . PHE B 1 563 ? 2.254 -52.656 -10.055 1 79.62 563 PHE B N 1
ATOM 9738 C CA . PHE B 1 563 ? 1.154 -52.344 -9.148 1 79.62 563 PHE B CA 1
ATOM 9739 C C . PHE B 1 563 ? 0.209 -51.312 -9.773 1 79.62 563 PHE B C 1
ATOM 9741 O O . PHE B 1 563 ? 0.651 -50.406 -10.453 1 79.62 563 PHE B O 1
ATOM 9748 N N . HIS B 1 564 ? -1.057 -51.688 -9.688 1 73.25 564 HIS B N 1
ATOM 9749 C CA . HIS B 1 564 ? -2.059 -50.719 -10.133 1 73.25 564 HIS B CA 1
ATOM 9750 C C . HIS B 1 564 ? -2.334 -49.688 -9.055 1 73.25 564 HIS B C 1
ATOM 9752 O O . HIS B 1 564 ? -2.457 -50 -7.871 1 73.25 564 HIS B O 1
ATOM 9758 N N . ASN B 1 565 ? -2.168 -48.406 -9.398 1 71.56 565 ASN B N 1
ATOM 9759 C CA . ASN B 1 565 ? -2.486 -47.281 -8.492 1 71.56 565 ASN B CA 1
ATOM 9760 C C . ASN B 1 565 ? -3.463 -46.312 -9.133 1 71.56 565 ASN B C 1
ATOM 9762 O O . ASN B 1 565 ? -3.102 -45.594 -10.062 1 71.56 565 ASN B O 1
ATOM 9766 N N . ASP B 1 566 ? -4.766 -46.5 -8.805 1 71.5 566 ASP B N 1
ATOM 9767 C CA . ASP B 1 566 ? -5.797 -45.562 -9.25 1 71.5 566 ASP B CA 1
ATOM 9768 C C . ASP B 1 566 ? -6.18 -44.594 -8.133 1 71.5 566 ASP B C 1
ATOM 9770 O O . ASP B 1 566 ? -6.664 -45 -7.082 1 71.5 566 ASP B O 1
ATOM 9774 N N . MET B 1 567 ? -5.883 -43.406 -8.336 1 76.69 567 MET B N 1
ATOM 9775 C CA . MET B 1 567 ? -6.102 -42.406 -7.297 1 76.69 567 MET B CA 1
ATOM 9776 C C . MET B 1 567 ? -7.57 -42 -7.234 1 76.69 567 MET B C 1
ATOM 9778 O O . MET B 1 567 ? -7.945 -41.156 -6.418 1 76.69 567 MET B O 1
ATOM 9782 N N . GLY B 1 568 ? -8.359 -42.562 -7.98 1 72.25 568 GLY B N 1
ATOM 9783 C CA . GLY B 1 568 ? -9.805 -42.406 -7.879 1 72.25 568 GLY B CA 1
ATOM 9784 C C . GLY B 1 568 ? -10.312 -41.156 -8.555 1 72.25 568 GLY B C 1
ATOM 9785 O O . GLY B 1 568 ? -11.508 -40.875 -8.523 1 72.25 568 GLY B O 1
ATOM 9786 N N . MET B 1 569 ? -9.523 -40.281 -9.008 1 81.25 569 MET B N 1
ATOM 9787 C CA . MET B 1 569 ? -9.953 -39.094 -9.703 1 81.25 569 MET B CA 1
ATOM 9788 C C . MET B 1 569 ? -9.609 -39.156 -11.188 1 81.25 569 MET B C 1
ATOM 9790 O O . MET B 1 569 ? -8.484 -39.5 -11.555 1 81.25 569 MET B O 1
ATOM 9794 N N . ASN B 1 570 ? -10.688 -38.969 -11.977 1 88.69 570 ASN B N 1
ATOM 9795 C CA . ASN B 1 570 ? -10.555 -38.906 -13.422 1 88.69 570 ASN B CA 1
ATOM 9796 C C . ASN B 1 570 ? -11.242 -37.688 -14.008 1 88.69 570 ASN B C 1
ATOM 9798 O O . ASN B 1 570 ? -11.93 -36.969 -13.289 1 88.69 570 ASN B O 1
ATOM 9802 N N . TYR B 1 571 ? -10.836 -37.438 -15.148 1 93.38 571 TYR B N 1
ATOM 9803 C CA . TYR B 1 571 ? -11.523 -36.375 -15.898 1 93.38 571 TYR B CA 1
ATOM 9804 C C . TYR B 1 571 ? -12.266 -36.969 -17.094 1 93.38 571 TYR B C 1
ATOM 9806 O O . TYR B 1 571 ? -11.891 -38 -17.625 1 93.38 571 TYR B O 1
ATOM 9814 N N . VAL B 1 572 ? -13.398 -36.312 -17.359 1 94.44 572 VAL B N 1
ATOM 9815 C CA . VAL B 1 572 ? -14.211 -36.781 -18.484 1 94.44 572 VAL B CA 1
ATOM 9816 C C . VAL B 1 572 ? -14.523 -35.594 -19.406 1 94.44 572 VAL B C 1
ATOM 9818 O O . VAL B 1 572 ? -14.773 -34.5 -18.938 1 94.44 572 VAL B O 1
ATOM 9821 N N . GLU B 1 573 ? -14.414 -35.875 -20.672 1 94 573 GLU B N 1
ATOM 9822 C CA . GLU B 1 573 ? -14.766 -34.844 -21.672 1 94 573 GLU B CA 1
ATOM 9823 C C . GLU B 1 573 ? -15.938 -35.312 -22.531 1 94 573 GLU B C 1
ATOM 9825 O O . GLU B 1 573 ? -16.031 -36.469 -22.891 1 94 573 GLU B O 1
ATOM 9830 N N . ILE B 1 574 ? -16.812 -34.375 -22.719 1 94.06 574 ILE B N 1
ATOM 9831 C CA . ILE B 1 574 ? -17.938 -34.625 -23.609 1 94.06 574 ILE B CA 1
ATOM 9832 C C . ILE B 1 574 ? -17.922 -33.625 -24.766 1 94.06 574 ILE B C 1
ATOM 9834 O O . ILE B 1 574 ? -17.609 -32.438 -24.547 1 94.06 574 ILE B O 1
ATOM 9838 N N . THR B 1 575 ? -18.125 -34.125 -25.938 1 92.38 575 THR B N 1
ATOM 9839 C CA . THR B 1 575 ? -18.25 -33.25 -27.109 1 92.38 575 THR B CA 1
ATOM 9840 C C . THR B 1 575 ? -19.656 -33.344 -27.688 1 92.38 575 THR B C 1
ATOM 9842 O O . THR B 1 575 ? -20.203 -34.406 -27.891 1 92.38 575 THR B O 1
ATOM 9845 N N . VAL B 1 576 ? -20.219 -32.156 -27.891 1 93.25 576 VAL B N 1
ATOM 9846 C CA . VAL B 1 576 ? -21.578 -32.094 -28.422 1 93.25 576 VAL B CA 1
ATOM 9847 C C . VAL B 1 576 ? -21.594 -31.188 -29.656 1 93.25 576 VAL B C 1
ATOM 9849 O O . VAL B 1 576 ? -20.641 -30.453 -29.922 1 93.25 576 VAL B O 1
ATOM 9852 N N . GLU B 1 577 ? -22.641 -31.359 -30.406 1 92.25 577 GLU B N 1
ATOM 9853 C CA . GLU B 1 577 ? -22.875 -30.5 -31.562 1 92.25 577 GLU B CA 1
ATOM 9854 C C . GLU B 1 577 ? -23.859 -29.391 -31.234 1 92.25 577 GLU B C 1
ATOM 9856 O O . GLU B 1 577 ? -24.953 -29.641 -30.719 1 92.25 577 GLU B O 1
ATOM 9861 N N . VAL B 1 578 ? -23.422 -28.203 -31.453 1 92 578 VAL B N 1
ATOM 9862 C CA . VAL B 1 578 ? -24.25 -27.031 -31.188 1 92 578 VAL B CA 1
ATOM 9863 C C . VAL B 1 578 ? -24.578 -26.328 -32.5 1 92 578 VAL B C 1
ATOM 9865 O O . VAL B 1 578 ? -23.703 -26.109 -33.344 1 92 578 VAL B O 1
ATOM 9868 N N . ARG B 1 579 ? -25.812 -25.906 -32.625 1 90.12 579 ARG B N 1
ATOM 9869 C CA . ARG B 1 579 ? -26.281 -25.234 -33.812 1 90.12 579 ARG B CA 1
ATOM 9870 C C . ARG B 1 579 ? -26.734 -23.812 -33.5 1 90.12 579 ARG B C 1
ATOM 9872 O O . ARG B 1 579 ? -27.516 -23.594 -32.562 1 90.12 579 ARG B O 1
ATOM 9879 N N . ALA B 1 580 ? -26.203 -22.922 -34.281 1 88.75 580 ALA B N 1
ATOM 9880 C CA . ALA B 1 580 ? -26.578 -21.531 -34.094 1 88.75 580 ALA B CA 1
ATOM 9881 C C . ALA B 1 580 ? -27.922 -21.234 -34.781 1 88.75 580 ALA B C 1
ATOM 9883 O O . ALA B 1 580 ? -28.328 -21.938 -35.688 1 88.75 580 ALA B O 1
ATOM 9884 N N . VAL B 1 581 ? -28.484 -20.188 -34.219 1 89 581 VAL B N 1
ATOM 9885 C CA . VAL B 1 581 ? -29.688 -19.688 -34.844 1 89 581 VAL B CA 1
ATOM 9886 C C . VAL B 1 581 ? -29.375 -19.219 -36.281 1 89 581 VAL B C 1
ATOM 9888 O O . VAL B 1 581 ? -28.391 -18.516 -36.5 1 89 581 VAL B O 1
ATOM 9891 N N . LYS B 1 582 ? -30.141 -19.641 -37.156 1 85.5 582 LYS B N 1
ATOM 9892 C CA . LYS B 1 582 ? -29.891 -19.234 -38.531 1 85.5 582 LYS B CA 1
ATOM 9893 C C . LYS B 1 582 ? -30.156 -17.75 -38.719 1 85.5 582 LYS B C 1
ATOM 9895 O O . LYS B 1 582 ? -31.234 -17.25 -38.406 1 85.5 582 LYS B O 1
ATOM 9900 N N . ARG B 1 583 ? -29.156 -17.141 -39.188 1 80.38 583 ARG B N 1
ATOM 9901 C CA . ARG B 1 583 ? -29.312 -15.742 -39.531 1 80.38 583 ARG B CA 1
ATOM 9902 C C . ARG B 1 583 ? -29.766 -15.586 -40.969 1 80.38 583 ARG B C 1
ATOM 9904 O O . ARG B 1 583 ? -29.531 -16.469 -41.812 1 80.38 583 ARG B O 1
ATOM 9911 N N . SER B 1 584 ? -30.281 -14.555 -41.406 1 76.81 584 SER B N 1
ATOM 9912 C CA . SER B 1 584 ? -30.766 -14.281 -42.75 1 76.81 584 SER B CA 1
ATOM 9913 C C . SER B 1 584 ? -29.609 -14.289 -43.75 1 76.81 584 SER B C 1
ATOM 9915 O O . SER B 1 584 ? -29.797 -14.695 -44.906 1 76.81 584 SER B O 1
ATOM 9917 N N . ILE B 1 585 ? -28.422 -13.961 -43.281 1 70.19 585 ILE B N 1
ATOM 9918 C CA . ILE B 1 585 ? -27.281 -13.812 -44.156 1 70.19 585 ILE B CA 1
ATOM 9919 C C . ILE B 1 585 ? -26.625 -15.18 -44.375 1 70.19 585 ILE B C 1
ATOM 9921 O O . ILE B 1 585 ? -25.844 -15.352 -45.312 1 70.19 585 ILE B O 1
ATOM 9925 N N . ASP B 1 586 ? -27 -16.125 -43.625 1 74 586 ASP B N 1
ATOM 9926 C CA . ASP B 1 586 ? -26.359 -17.438 -43.688 1 74 586 ASP B CA 1
ATOM 9927 C C . ASP B 1 586 ? -27.156 -18.391 -44.562 1 74 586 ASP B C 1
ATOM 9929 O O . ASP B 1 586 ? -28.391 -18.422 -44.5 1 74 586 ASP B O 1
ATOM 9933 N N . SER B 1 587 ? -26.484 -18.938 -45.531 1 76.19 587 SER B N 1
ATOM 9934 C CA . SER B 1 587 ? -27.125 -19.922 -46.375 1 76.19 587 SER B CA 1
ATOM 9935 C C . SER B 1 587 ? -27.5 -21.172 -45.594 1 76.19 587 SER B C 1
ATOM 9937 O O . SER B 1 587 ? -28.531 -21.797 -45.875 1 76.19 587 SER B O 1
ATOM 9939 N N . GLU B 1 588 ? -26.562 -21.531 -44.719 1 79.69 588 GLU B N 1
ATOM 9940 C CA . GLU B 1 588 ? -26.797 -22.703 -43.906 1 79.69 588 GLU B CA 1
ATOM 9941 C C . GLU B 1 588 ? -26.578 -22.375 -42.406 1 79.69 588 GLU B C 1
ATOM 9943 O O . GLU B 1 588 ? -25.922 -21.391 -42.094 1 79.69 588 GLU B O 1
ATOM 9948 N N . ARG B 1 589 ? -27.188 -23.203 -41.688 1 82.19 589 ARG B N 1
ATOM 9949 C CA . ARG B 1 589 ? -27.016 -23.047 -40.25 1 82.19 589 ARG B CA 1
ATOM 9950 C C . ARG B 1 589 ? -25.578 -23.375 -39.844 1 82.19 589 ARG B C 1
ATOM 9952 O O . ARG B 1 589 ? -25 -24.375 -40.281 1 82.19 589 ARG B O 1
ATOM 9959 N N . ILE B 1 590 ? -25.047 -22.531 -39.062 1 83.38 590 ILE B N 1
ATOM 9960 C CA . ILE B 1 590 ? -23.703 -22.75 -38.562 1 83.38 590 ILE B CA 1
ATOM 9961 C C . ILE B 1 590 ? -23.703 -23.828 -37.5 1 83.38 590 ILE B C 1
ATOM 9963 O O . ILE B 1 590 ? -24.516 -23.781 -36.562 1 83.38 590 ILE B O 1
ATOM 9967 N N . LYS B 1 591 ? -22.875 -24.812 -37.75 1 84.75 591 LYS B N 1
ATOM 9968 C CA . LYS B 1 591 ? -22.688 -25.891 -36.781 1 84.75 591 LYS B CA 1
ATOM 9969 C C . LYS B 1 591 ? -21.297 -25.844 -36.188 1 84.75 591 LYS B C 1
ATOM 9971 O O . LYS B 1 591 ? -20.312 -25.562 -36.875 1 84.75 591 LYS B O 1
ATOM 9976 N N . LEU B 1 592 ? -21.297 -26 -34.844 1 87 592 LEU B N 1
ATOM 9977 C CA . LEU B 1 592 ? -20 -26.078 -34.188 1 87 592 LEU B CA 1
ATOM 9978 C C . LEU B 1 592 ? -20 -27.188 -33.156 1 87 592 LEU B C 1
ATOM 9980 O O . LEU B 1 592 ? -21.062 -27.641 -32.719 1 87 592 LEU B O 1
ATOM 9984 N N . TYR B 1 593 ? -18.797 -27.688 -32.844 1 88.56 593 TYR B N 1
ATOM 9985 C CA . TYR B 1 593 ? -18.641 -28.656 -31.75 1 88.56 593 TYR B CA 1
ATOM 9986 C C . TYR B 1 593 ? -18.203 -27.953 -30.453 1 88.56 593 TYR B C 1
ATOM 9988 O O . TYR B 1 593 ? -17.375 -27.047 -30.484 1 88.56 593 TYR B O 1
ATOM 9996 N N . ALA B 1 594 ? -18.906 -28.281 -29.406 1 89.94 594 ALA B N 1
ATOM 9997 C CA . ALA B 1 594 ? -18.547 -27.781 -28.078 1 89.94 594 ALA B CA 1
ATOM 9998 C C . ALA B 1 594 ? -18.062 -28.906 -27.172 1 89.94 594 ALA B C 1
ATOM 10000 O O . ALA B 1 594 ? -18.656 -29.984 -27.156 1 89.94 594 ALA B O 1
ATOM 10001 N N . ARG B 1 595 ? -16.969 -28.656 -26.578 1 91.06 595 ARG B N 1
ATOM 10002 C CA . ARG B 1 595 ? -16.375 -29.625 -25.656 1 91.06 595 ARG B CA 1
ATOM 10003 C C . ARG B 1 595 ? -16.328 -29.078 -24.234 1 91.06 595 ARG B C 1
ATOM 10005 O O . ARG B 1 595 ? -16.047 -27.906 -24.031 1 91.06 595 ARG B O 1
ATOM 10012 N N . MET B 1 596 ? -16.609 -29.906 -23.297 1 92.12 596 MET B N 1
ATOM 10013 C CA . MET B 1 596 ? -16.531 -29.531 -21.891 1 92.12 596 MET B CA 1
ATOM 10014 C C . MET B 1 596 ? -15.914 -30.672 -21.062 1 92.12 596 MET B C 1
ATOM 10016 O O . MET B 1 596 ? -16.109 -31.844 -21.375 1 92.12 596 MET B O 1
ATOM 10020 N N . ARG B 1 597 ? -15.18 -30.25 -20.125 1 92.31 597 ARG B N 1
ATOM 10021 C CA . ARG B 1 597 ? -14.508 -31.219 -19.25 1 92.31 597 ARG B CA 1
ATOM 10022 C C . ARG B 1 597 ? -15.125 -31.203 -17.859 1 92.31 597 ARG B C 1
ATOM 10024 O O . ARG B 1 597 ? -15.523 -30.141 -17.359 1 92.31 597 ARG B O 1
ATOM 10031 N N . PHE B 1 598 ? -15.188 -32.406 -17.312 1 92.38 598 PHE B N 1
ATOM 10032 C CA . PHE B 1 598 ? -15.695 -32.594 -15.953 1 92.38 598 PHE B CA 1
ATOM 10033 C C . PHE B 1 598 ? -14.695 -33.375 -15.109 1 92.38 598 PHE B C 1
ATOM 10035 O O . PHE B 1 598 ? -14.031 -34.281 -15.617 1 92.38 598 PHE B O 1
ATOM 10042 N N . ARG B 1 599 ? -14.578 -33 -13.898 1 89.69 599 ARG B N 1
ATOM 10043 C CA . ARG B 1 599 ? -13.836 -33.781 -12.93 1 89.69 599 ARG B CA 1
ATOM 10044 C C . ARG B 1 599 ? -14.734 -34.812 -12.258 1 89.69 599 ARG B C 1
ATOM 10046 O O . ARG B 1 599 ? -15.852 -34.5 -11.836 1 89.69 599 ARG B O 1
ATOM 10053 N N . HIS B 1 600 ? -14.32 -36 -12.234 1 87.19 600 HIS B N 1
ATOM 10054 C CA . HIS B 1 600 ? -15.102 -37.094 -11.648 1 87.19 600 HIS B CA 1
ATOM 10055 C C . HIS B 1 600 ? -14.422 -37.625 -10.391 1 87.19 600 HIS B C 1
ATOM 10057 O O . HIS B 1 600 ? -13.281 -38.094 -10.445 1 87.19 600 HIS B O 1
ATOM 10063 N N . THR B 1 601 ? -15.086 -37.5 -9.281 1 80.38 601 THR B N 1
ATOM 10064 C CA . THR B 1 601 ? -14.656 -38.125 -8.031 1 80.38 601 THR B CA 1
ATOM 10065 C C . THR B 1 601 ? -15.734 -39.062 -7.484 1 80.38 601 THR B C 1
ATOM 10067 O O . THR B 1 601 ? -16.922 -38.844 -7.73 1 80.38 601 THR B O 1
ATOM 10070 N N . PRO B 1 602 ? -15.305 -40.094 -6.848 1 72.94 602 PRO B N 1
ATOM 10071 C CA . PRO B 1 602 ? -16.297 -41.031 -6.297 1 72.94 602 PRO B CA 1
ATOM 10072 C C . PRO B 1 602 ? -17.281 -40.344 -5.34 1 72.94 602 PRO B C 1
ATOM 10074 O O . PRO B 1 602 ? -18.453 -40.688 -5.285 1 72.94 602 PRO B O 1
ATOM 10077 N N . MET B 1 603 ? -16.859 -39.375 -4.672 1 69.12 603 MET B N 1
ATOM 10078 C CA . MET B 1 603 ? -17.656 -38.75 -3.629 1 69.12 603 MET B CA 1
ATOM 10079 C C . MET B 1 603 ? -18.578 -37.688 -4.227 1 69.12 603 MET B C 1
ATOM 10081 O O . MET B 1 603 ? -19.734 -37.594 -3.832 1 69.12 603 MET B O 1
ATOM 10085 N N . GLN B 1 604 ? -18.172 -36.906 -5.223 1 70.25 604 GLN B N 1
ATOM 10086 C CA . GLN B 1 604 ? -18.906 -35.719 -5.668 1 70.25 604 GLN B CA 1
ATOM 10087 C C . GLN B 1 604 ? -19.516 -35.938 -7.043 1 70.25 604 GLN B C 1
ATOM 10089 O O . GLN B 1 604 ? -20.375 -35.156 -7.473 1 70.25 604 GLN B O 1
ATOM 10094 N N . GLY B 1 605 ? -19.188 -37.031 -7.613 1 82.06 605 GLY B N 1
ATOM 10095 C CA . GLY B 1 605 ? -19.672 -37.219 -8.969 1 82.06 605 GLY B CA 1
ATOM 10096 C C . GLY B 1 605 ? -18.953 -36.344 -9.984 1 82.06 605 GLY B C 1
ATOM 10097 O O . GLY B 1 605 ? -17.734 -36.25 -9.984 1 82.06 605 GLY B O 1
ATOM 10098 N N . PHE B 1 606 ? -19.734 -35.781 -10.969 1 88.25 606 PHE B N 1
ATOM 10099 C CA . PHE B 1 606 ? -19.141 -34.969 -12.039 1 88.25 606 PHE B CA 1
ATOM 10100 C C . PHE B 1 606 ? -19.25 -33.5 -11.727 1 88.25 606 PHE B C 1
ATOM 10102 O O . PHE B 1 606 ? -20.344 -32.969 -11.508 1 88.25 606 PHE B O 1
ATOM 10109 N N . GLU B 1 607 ? -18.125 -32.812 -11.672 1 88.06 607 GLU B N 1
ATOM 10110 C CA . GLU B 1 607 ? -18.062 -31.375 -11.469 1 88.06 607 GLU B CA 1
ATOM 10111 C C . GLU B 1 607 ? -17.5 -30.672 -12.703 1 88.06 607 GLU B C 1
ATOM 10113 O O . GLU B 1 607 ? -16.438 -31.047 -13.203 1 88.06 607 GLU B O 1
ATOM 10118 N N . PRO B 1 608 ? -18.172 -29.672 -13.141 1 88.19 608 PRO B N 1
ATOM 10119 C CA . PRO B 1 608 ? -17.688 -28.969 -14.328 1 88.19 608 PRO B CA 1
ATOM 10120 C C . PRO B 1 608 ? -16.359 -28.25 -14.086 1 88.19 608 PRO B C 1
ATOM 10122 O O . PRO B 1 608 ? -16.141 -27.703 -13.008 1 88.19 608 PRO B O 1
ATOM 10125 N N . VAL B 1 609 ? -15.539 -28.359 -15.062 1 85.12 609 VAL B N 1
ATOM 10126 C CA . VAL B 1 609 ? -14.266 -27.656 -15.055 1 85.12 609 VAL B CA 1
ATOM 10127 C C . VAL B 1 609 ? -14.297 -26.531 -16.078 1 85.12 609 VAL B C 1
ATOM 10129 O O . VAL B 1 609 ? -14.109 -26.766 -17.281 1 85.12 609 VAL B O 1
ATOM 10132 N N . GLY B 1 610 ? -14.648 -25.328 -15.695 1 75.75 610 GLY B N 1
ATOM 10133 C CA . GLY B 1 610 ? -14.703 -24.188 -16.609 1 75.75 610 GLY B CA 1
ATOM 10134 C C . GLY B 1 610 ? -15.977 -24.141 -17.438 1 75.75 610 GLY B C 1
ATOM 10135 O O . GLY B 1 610 ? -17.047 -24.516 -16.953 1 75.75 610 GLY B O 1
ATOM 10136 N N . THR B 1 611 ? -15.828 -23.547 -18.672 1 77.19 611 THR B N 1
ATOM 10137 C CA . THR B 1 611 ? -16.953 -23.406 -19.594 1 77.19 611 THR B CA 1
ATOM 10138 C C . THR B 1 611 ? -16.688 -24.156 -20.891 1 77.19 611 THR B C 1
ATOM 10140 O O . THR B 1 611 ? -15.539 -24.516 -21.188 1 77.19 611 THR B O 1
ATOM 10143 N N . PRO B 1 612 ? -17.766 -24.438 -21.562 1 81.56 612 PRO B N 1
ATOM 10144 C CA . PRO B 1 612 ? -17.594 -25.188 -22.812 1 81.56 612 PRO B CA 1
ATOM 10145 C C . PRO B 1 612 ? -16.719 -24.438 -23.828 1 81.56 612 PRO B C 1
ATOM 10147 O O . PRO B 1 612 ? -16.859 -23.219 -23.984 1 81.56 612 PRO B O 1
ATOM 10150 N N . ILE B 1 613 ? -15.898 -25.203 -24.469 1 83.94 613 ILE B N 1
ATOM 10151 C CA . ILE B 1 613 ? -15 -24.625 -25.453 1 83.94 613 ILE B CA 1
ATOM 10152 C C . ILE B 1 613 ? -15.383 -25.109 -26.859 1 83.94 613 ILE B C 1
ATOM 10154 O O . ILE B 1 613 ? -15.922 -26.219 -27 1 83.94 613 ILE B O 1
ATOM 10158 N N . ILE B 1 614 ? -15.039 -24.266 -27.812 1 78.56 614 ILE B N 1
ATOM 10159 C CA . ILE B 1 614 ? -15.32 -24.609 -29.203 1 78.56 614 ILE B CA 1
ATOM 10160 C C . ILE B 1 614 ? -14.164 -25.422 -29.781 1 78.56 614 ILE B C 1
ATOM 10162 O O . ILE B 1 614 ? -13 -25.047 -29.656 1 78.56 614 ILE B O 1
ATOM 10166 N N . THR B 1 615 ? -14.367 -26.547 -30.219 1 73.88 615 THR B N 1
ATOM 10167 C CA . THR B 1 615 ? -13.32 -27.391 -30.781 1 73.88 615 THR B CA 1
ATOM 10168 C C . THR B 1 615 ? -13.203 -27.156 -32.281 1 73.88 615 THR B C 1
ATOM 10170 O O . THR B 1 615 ? -12.141 -27.375 -32.875 1 73.88 615 THR B O 1
ATOM 10173 N N . TRP B 1 616 ? -14.258 -26.938 -33.031 1 61.16 616 TRP B N 1
ATOM 10174 C CA . TRP B 1 616 ? -14.203 -26.719 -34.469 1 61.16 616 TRP B CA 1
ATOM 10175 C C . TRP B 1 616 ? -15.031 -25.516 -34.875 1 61.16 616 TRP B C 1
ATOM 10177 O O . TRP B 1 616 ? -16.203 -25.391 -34.5 1 61.16 616 TRP B O 1
ATOM 10187 N N . VAL B 1 617 ? -14.234 -24.438 -35.094 1 55.34 617 VAL B N 1
ATOM 10188 C CA . VAL B 1 617 ? -14.977 -23.312 -35.625 1 55.34 617 VAL B CA 1
ATOM 10189 C C . VAL B 1 617 ? -14.57 -23.062 -37.094 1 55.34 617 VAL B C 1
ATOM 10191 O O . VAL B 1 617 ? -13.453 -23.406 -37.5 1 55.34 617 VAL B O 1
ATOM 10194 N N . SER B 1 618 ? -15.578 -22.734 -37.844 1 54.81 618 SER B N 1
ATOM 10195 C CA . SER B 1 618 ? -15.234 -22.297 -39.188 1 54.81 618 SER B CA 1
ATOM 10196 C C . SER B 1 618 ? -14.078 -21.312 -39.188 1 54.81 618 SER B C 1
ATOM 10198 O O . SER B 1 618 ? -13.867 -20.594 -38.219 1 54.81 618 SER B O 1
ATOM 10200 N N . LYS B 1 619 ? -13.008 -21.5 -40 1 52.81 619 LYS B N 1
ATOM 10201 C CA . LYS B 1 619 ? -11.766 -20.75 -40.156 1 52.81 619 LYS B CA 1
ATOM 10202 C C . LYS B 1 619 ? -12 -19.25 -39.969 1 52.81 619 LYS B C 1
ATOM 10204 O O . LYS B 1 619 ? -11.07 -18.516 -39.625 1 52.81 619 LYS B O 1
ATOM 10209 N N . ARG B 1 620 ? -13.219 -18.703 -39.875 1 55.22 620 ARG B N 1
ATOM 10210 C CA . ARG B 1 620 ? -13.43 -17.25 -39.875 1 55.22 620 ARG B CA 1
ATOM 10211 C C . ARG B 1 620 ? -13.648 -16.75 -38.438 1 55.22 620 ARG B C 1
ATOM 10213 O O . ARG B 1 620 ? -13.664 -15.539 -38.219 1 55.22 620 ARG B O 1
ATOM 10220 N N . CYS B 1 621 ? -13.75 -17.625 -37.562 1 60.91 621 CYS B N 1
ATOM 10221 C CA . CYS B 1 621 ? -14.039 -17.141 -36.219 1 60.91 621 CYS B CA 1
ATOM 10222 C C . CYS B 1 621 ? -12.953 -17.562 -35.25 1 60.91 621 CYS B C 1
ATOM 10224 O O . CYS B 1 621 ? -12.586 -18.734 -35.188 1 60.91 621 CYS B O 1
ATOM 10226 N N . LEU B 1 622 ? -12.367 -16.578 -34.531 1 61.94 622 LEU B N 1
ATOM 10227 C CA . LEU B 1 622 ? -11.258 -16.812 -33.594 1 61.94 622 LEU B CA 1
ATOM 10228 C C . LEU B 1 622 ? -11.781 -17.141 -32.219 1 61.94 622 LEU B C 1
ATOM 10230 O O . LEU B 1 622 ? -10.992 -17.344 -31.281 1 61.94 622 LEU B O 1
ATOM 10234 N N . ALA B 1 623 ? -13.141 -17.297 -32.125 1 67.5 623 ALA B N 1
ATOM 10235 C CA . ALA B 1 623 ? -13.68 -17.578 -30.797 1 67.5 623 ALA B CA 1
ATOM 10236 C C . ALA B 1 623 ? -13.297 -18.984 -30.328 1 67.5 623 ALA B C 1
ATOM 10238 O O . ALA B 1 623 ? -13.297 -19.922 -31.125 1 67.5 623 ALA B O 1
ATOM 10239 N N . ARG B 1 624 ? -12.938 -19.062 -29.062 1 72.19 624 ARG B N 1
ATOM 10240 C CA . ARG B 1 624 ? -12.539 -20.359 -28.531 1 72.19 624 ARG B CA 1
ATOM 10241 C C . ARG B 1 624 ? -13.547 -20.859 -27.5 1 72.19 624 ARG B C 1
ATOM 10243 O O . ARG B 1 624 ? -13.523 -22.031 -27.125 1 72.19 624 ARG B O 1
ATOM 10250 N N . ARG B 1 625 ? -14.398 -19.922 -27.078 1 77.5 625 ARG B N 1
ATOM 10251 C CA . ARG B 1 625 ? -15.43 -20.297 -26.125 1 77.5 625 ARG B CA 1
ATOM 10252 C C . ARG B 1 625 ? -16.828 -20.078 -26.703 1 77.5 625 ARG B C 1
ATOM 10254 O O . ARG B 1 625 ? -17.016 -19.219 -27.562 1 77.5 625 ARG B O 1
ATOM 10261 N N . VAL B 1 626 ? -17.703 -20.875 -26.234 1 79.12 626 VAL B N 1
ATOM 10262 C CA . VAL B 1 626 ? -19.078 -20.797 -26.719 1 79.12 626 VAL B CA 1
ATOM 10263 C C . VAL B 1 626 ? -19.641 -19.406 -26.469 1 79.12 626 VAL B C 1
ATOM 10265 O O . VAL B 1 626 ? -20.312 -18.828 -27.344 1 79.12 626 VAL B O 1
ATOM 10268 N N . GLU B 1 627 ? -19.344 -18.859 -25.328 1 76.56 627 GLU B N 1
ATOM 10269 C CA . GLU B 1 627 ? -19.844 -17.531 -24.984 1 76.56 627 GLU B CA 1
ATOM 10270 C C . GLU B 1 627 ? -19.219 -16.453 -25.891 1 76.56 627 GLU B C 1
ATOM 10272 O O . GLU B 1 627 ? -19.891 -15.492 -26.266 1 76.56 627 GLU B O 1
ATOM 10277 N N . GLN B 1 628 ? -18.031 -16.625 -26.219 1 73.94 628 GLN B N 1
ATOM 10278 C CA . GLN B 1 628 ? -17.328 -15.688 -27.078 1 73.94 628 GLN B CA 1
ATOM 10279 C C . GLN B 1 628 ? -17.828 -15.75 -28.516 1 73.94 628 GLN B C 1
ATOM 10281 O O . GLN B 1 628 ? -17.828 -14.742 -29.234 1 73.94 628 GLN B O 1
ATOM 10286 N N . PHE B 1 629 ? -18.234 -16.906 -28.984 1 77.62 629 PHE B N 1
ATOM 10287 C CA . PHE B 1 629 ? -18.734 -17.094 -30.344 1 77.62 629 PHE B CA 1
ATOM 10288 C C . PHE B 1 629 ? -19.953 -16.203 -30.594 1 77.62 629 PHE B C 1
ATOM 10290 O O . PHE B 1 629 ? -20.047 -15.578 -31.656 1 77.62 629 PHE B O 1
ATOM 10297 N N . CYS B 1 630 ? -20.812 -16.078 -29.641 1 77.44 630 CYS B N 1
ATOM 10298 C CA . CYS B 1 630 ? -22 -15.273 -29.812 1 77.44 630 CYS B CA 1
ATOM 10299 C C . CYS B 1 630 ? -21.656 -13.797 -29.969 1 77.44 630 CYS B C 1
ATOM 10301 O O . CYS B 1 630 ? -22.141 -13.125 -30.875 1 77.44 630 CYS B O 1
ATOM 10303 N N . GLU B 1 631 ? -20.781 -13.445 -29.125 1 69.38 631 GLU B N 1
ATOM 10304 C CA . GLU B 1 631 ? -20.453 -12.023 -29.109 1 69.38 631 GLU B CA 1
ATOM 10305 C C . GLU B 1 631 ? -19.531 -11.648 -30.266 1 69.38 631 GLU B C 1
ATOM 10307 O O . GLU B 1 631 ? -19.734 -10.617 -30.906 1 69.38 631 GLU B O 1
ATOM 10312 N N . MET B 1 632 ? -18.594 -12.516 -30.562 1 68.38 632 MET B N 1
ATOM 10313 C CA . MET B 1 632 ? -17.516 -12.133 -31.469 1 68.38 632 MET B CA 1
ATOM 10314 C C . MET B 1 632 ? -17.828 -12.562 -32.906 1 68.38 632 MET B C 1
ATOM 10316 O O . MET B 1 632 ? -17.422 -11.906 -33.875 1 68.38 632 MET B O 1
ATOM 10320 N N . CYS B 1 633 ? -18.5 -13.617 -33 1 71.69 633 CYS B N 1
ATOM 10321 C CA . CYS B 1 633 ? -18.609 -14.211 -34.312 1 71.69 633 CYS B CA 1
ATOM 10322 C C . CYS B 1 633 ? -20.062 -14.164 -34.812 1 71.69 633 CYS B C 1
ATOM 10324 O O . CYS B 1 633 ? -20.297 -13.969 -36 1 71.69 633 CYS B O 1
ATOM 10326 N N . TYR B 1 634 ? -20.969 -14.234 -34 1 75.75 634 TYR B N 1
ATOM 10327 C CA . TYR B 1 634 ? -22.359 -14.305 -34.406 1 75.75 634 TYR B CA 1
ATOM 10328 C C . TYR B 1 634 ? -22.953 -12.906 -34.562 1 75.75 634 TYR B C 1
ATOM 10330 O O . TYR B 1 634 ? -23.5 -12.562 -35.625 1 75.75 634 TYR B O 1
ATOM 10338 N N . HIS B 1 635 ? -22.797 -12.055 -33.375 1 69.75 635 HIS B N 1
ATOM 10339 C CA . HIS B 1 635 ? -23.391 -10.727 -33.406 1 69.75 635 HIS B CA 1
ATOM 10340 C C . HIS B 1 635 ? -22.484 -9.719 -34.125 1 69.75 635 HIS B C 1
ATOM 10342 O O . HIS B 1 635 ? -22.969 -8.797 -34.781 1 69.75 635 HIS B O 1
ATOM 10348 N N . ASN B 1 636 ? -21.172 -9.719 -33.688 1 55.91 636 ASN B N 1
ATOM 10349 C CA . ASN B 1 636 ? -20.25 -8.734 -34.25 1 55.91 636 ASN B CA 1
ATOM 10350 C C . ASN B 1 636 ? -19.297 -9.367 -35.25 1 55.91 636 ASN B C 1
ATOM 10352 O O . ASN B 1 636 ? -18.547 -10.281 -34.938 1 55.91 636 ASN B O 1
ATOM 10356 N N . ARG B 1 637 ? -19.672 -9.508 -36.5 1 48.28 637 ARG B N 1
ATOM 10357 C CA . ARG B 1 637 ? -18.828 -10.07 -37.531 1 48.28 637 ARG B CA 1
ATOM 10358 C C . ARG B 1 637 ? -17.406 -9.508 -37.469 1 48.28 637 ARG B C 1
ATOM 10360 O O . ARG B 1 637 ? -17.078 -8.57 -38.188 1 48.28 637 ARG B O 1
ATOM 10367 N N . LEU B 1 638 ? -16.938 -9.125 -36.438 1 40.47 638 LEU B N 1
ATOM 10368 C CA . LEU B 1 638 ? -15.633 -8.469 -36.438 1 40.47 638 LEU B CA 1
ATOM 10369 C C . LEU B 1 638 ? -14.625 -9.305 -37.219 1 40.47 638 LEU B C 1
ATOM 10371 O O . LEU B 1 638 ? -14.016 -8.812 -38.188 1 40.47 638 LEU B O 1
ATOM 10375 N N . MET B 1 639 ? -13.523 -9.984 -36.375 1 40.72 639 MET B N 1
ATOM 10376 C CA . MET B 1 639 ? -12.117 -10.188 -36.719 1 40.72 639 MET B CA 1
ATOM 10377 C C . MET B 1 639 ? -11.938 -11.406 -37.625 1 40.72 639 MET B C 1
ATOM 10379 O O . MET B 1 639 ? -10.844 -11.953 -37.719 1 40.72 639 MET B O 1
ATOM 10383 N N . THR B 1 640 ? -12.844 -11.969 -38.125 1 36.16 640 THR B N 1
ATOM 10384 C CA . THR B 1 640 ? -12.492 -13.305 -38.594 1 36.16 640 THR B CA 1
ATOM 10385 C C . THR B 1 640 ? -11.469 -13.242 -39.719 1 36.16 640 THR B C 1
ATOM 10387 O O . THR B 1 640 ? -11.078 -14.281 -40.281 1 36.16 640 THR B O 1
ATOM 10390 N N . ASP B 1 641 ? -11.398 -12.148 -40.5 1 34.53 641 ASP B N 1
ATOM 10391 C CA . ASP B 1 641 ? -10.703 -12.57 -41.719 1 34.53 641 ASP B CA 1
ATOM 10392 C C . ASP B 1 641 ? -9.234 -12.875 -41.438 1 34.53 641 ASP B C 1
ATOM 10394 O O . ASP B 1 641 ? -8.352 -12.43 -42.156 1 34.53 641 ASP B O 1
ATOM 10398 N N . VAL B 1 642 ? -8.797 -12.906 -40.25 1 32.19 642 VAL B N 1
ATOM 10399 C CA . VAL B 1 642 ? -7.363 -13.195 -40.281 1 32.19 642 VAL B CA 1
ATOM 10400 C C . VAL B 1 642 ? -7.141 -14.648 -40.688 1 32.19 642 VAL B C 1
ATOM 10402 O O . VAL B 1 642 ? -7.703 -15.562 -40.062 1 32.19 642 VAL B O 1
ATOM 10405 N N . ASP B 1 643 ? -6.906 -14.914 -41.938 1 28.55 643 ASP B N 1
ATOM 10406 C CA . ASP B 1 643 ? -6.434 -16.172 -42.5 1 28.55 643 ASP B CA 1
ATOM 10407 C C . ASP B 1 643 ? -5.355 -16.812 -41.625 1 28.55 643 ASP B C 1
ATOM 10409 O O . ASP B 1 643 ? -4.289 -16.219 -41.438 1 28.55 643 ASP B O 1
ATOM 10413 N N . PRO B 1 644 ? -5.648 -17.531 -40.625 1 28.81 644 PRO B N 1
ATOM 10414 C CA . PRO B 1 644 ? -4.512 -18.25 -40.031 1 28.81 644 PRO B CA 1
ATOM 10415 C C . PRO B 1 644 ? -3.762 -19.109 -41.031 1 28.81 644 PRO B C 1
ATOM 10417 O O . PRO B 1 644 ? -4.301 -20.109 -41.531 1 28.81 644 PRO B O 1
ATOM 10420 N N . SER B 1 645 ? -3.289 -18.625 -42.219 1 24.33 645 SER B N 1
ATOM 10421 C CA . SER B 1 645 ? -2.406 -19.562 -42.906 1 24.33 645 SER B CA 1
ATOM 10422 C C . SER B 1 645 ? -1.441 -20.219 -41.938 1 24.33 645 SER B C 1
ATOM 10424 O O . SER B 1 645 ? -0.825 -19.562 -41.094 1 24.33 645 SER B O 1
ATOM 10426 N N . PRO B 1 646 ? -1.771 -21.594 -41.656 1 22.67 646 PRO B N 1
ATOM 10427 C CA . PRO B 1 646 ? -0.521 -22.266 -41.281 1 22.67 646 PRO B CA 1
ATOM 10428 C C . PRO B 1 646 ? 0.618 -21.953 -42.25 1 22.67 646 PRO B C 1
ATOM 10430 O O . PRO B 1 646 ? 0.377 -21.734 -43.438 1 22.67 646 PRO B O 1
#

pLDDT: mean 81.24, std 18.34, range [21.53, 98.75]

Radius of gyration: 34.38 Å; Cα contacts (8 Å, |Δi|>4): 2725; chains: 2; bounding box: 66×108×86 Å

Sequence (1292 aa):
MTASTSFASWLVVAAILGASFYFYSNHKYLTYVKTADTFDPLYLLIPPIVMSSIMENDCKWPVLPAVDANLDNAVTRFRNIRCNAVMNPFAFLDEFGMLEVSRPVVGGDLFVETDITCSYQPLLNNSIGHVLLGTAVEVEFNRPTPIRHDQFVVQCRTAPPSQQLIYKKAFVNVPIASGPATEPKFAENSWEYPSLAVLVFDSVSANQFRRTMPQTMKFLVDNHFFTMNMYNEMTDDSNANILTILGGGRDPAETQTFLWDAMKERQCMTYLSEEVGDFPPILGNMSLDVEHDLRPFYAFSRETTDGHCTRDGRVASHEYLENWKNALLHSKERCHFSMHYMRTLTRDNPEYLSLLDLELRESLETLKANGLFEDTVFALVSGRGNPLRVKDQLFTARVEERSPLFSIKLPEKYLRKHFMERSNIGVNANRLTNTREVGLTLMDVALTSPSSEHHEQELEQIGNSSSLLRVVNEVYRSCDDAAIPPHLCLCMDEKPLLSEEYPSYSFEFLQLFEYVKAEALKNDCFEEVDLAKEHLHLTVLSLNPMVQHGIRKERDWTRLRKFHNDMGMNYVEITVEVRAVKRSIDSERIKLYARMRFRHTPMQGFEPVGTPIITWVSKRCLARRVEQFCEMCYHNRLMTDVDPSPMTASTSFASWLVVAAILGASFYFYSNHKYLTYVKTADTFDPLYLLIPPIVMSSIMENDCKWPVLPAVDANLDNAVTRFRNIRCNAVMNPFAFLDEFGMLEVSRPVVGGDLFVETDITCSYQPLLNNSIGHVLLGTAVEVEFNRPTPIRHDQFVVQCRTAPPSQQLIYKKAFVNVPIASGPATEPKFAENSWEYPSLAVLVFDSVSANQFRRTMPQTMKFLVDNHFFTMNMYNEMTDDSNANILTILGGGRDPAETQTFLWDAMKERQCMTYLSEEVGDFPPILGNMSLDVEHDLRPFYAFSRETTDGHCTRDGRVASHEYLENWKNALLHSKERCHFSMHYMRTLTRDNPEYLSLLDLELRESLETLKANGLFEDTVFALVSGRGNPLRVKDQLFTARVEERSPLFSIKLPEKYLRKHFMERSNIGVNANRLTNTREVGLTLMDVALTSPSSEHHEQELEQIGNSSSLLRVVNEVYRSCDDAAIPPHLCLCMDEKPLLSEEYPSYSFEFLQLFEYVKAEALKNDCFEEVDLAKEHLHLTVLSLNPMVQHGIRKERDWTRLRKFHNDMGMNYVEITVEVRAVKRSIDSERIKLYARMRFRHTPMQGFEPVGTPIITWVSKRCLARRVEQFCEMCYHNRLMTDVDPSP

Solvent-accessible surface area (backbone atoms only — not comparable to full-atom values): 67425 Å² total; per-residue (Å²): 134,72,66,65,63,48,54,54,52,46,49,50,50,47,46,52,48,45,48,46,40,47,40,22,65,72,63,67,55,48,49,55,66,58,60,69,75,89,65,51,67,41,69,40,74,52,73,67,68,60,79,52,51,57,83,71,30,66,38,41,65,77,81,72,64,56,66,62,71,82,48,73,69,49,70,63,51,29,70,36,71,49,38,55,46,81,35,69,47,41,72,44,73,50,88,82,28,35,36,31,32,30,66,23,34,46,47,70,38,70,55,75,81,78,58,64,47,38,30,37,23,40,54,35,74,76,51,95,90,43,69,38,72,50,72,76,41,79,52,56,73,39,38,75,38,80,47,82,49,50,31,30,34,40,38,30,24,37,45,84,86,72,51,43,79,56,33,77,49,73,49,76,38,67,55,70,87,74,67,91,89,59,75,72,88,42,37,69,42,30,41,85,44,39,19,44,37,36,42,33,38,50,38,34,10,41,56,54,44,46,48,45,19,49,65,30,45,50,49,38,58,77,66,62,37,46,48,38,72,38,30,32,30,59,55,86,41,51,66,58,34,41,40,14,30,46,23,29,31,32,56,58,92,70,43,85,51,37,48,59,52,45,27,41,74,62,32,22,45,27,38,44,40,38,59,71,35,58,72,43,71,76,60,45,93,56,77,78,88,50,78,39,70,39,37,39,54,21,48,54,47,56,73,58,34,50,70,45,14,29,46,63,24,42,50,41,69,60,51,54,50,47,48,52,50,51,43,48,64,60,39,58,69,29,19,32,32,37,37,42,36,48,41,68,52,37,70,75,36,68,49,42,49,23,58,42,18,66,61,50,36,51,49,51,27,39,40,45,48,70,51,42,52,52,26,27,28,41,34,41,36,30,33,20,15,42,64,76,53,36,76,66,68,35,59,64,27,48,53,32,28,32,21,17,23,41,33,37,28,68,16,62,68,37,35,64,73,34,48,64,34,44,42,18,35,46,33,34,20,33,23,78,38,40,43,42,24,55,3,23,33,54,34,53,52,41,51,45,49,94,81,36,78,72,52,54,71,73,57,46,63,55,84,76,36,45,25,37,44,78,46,64,62,59,50,76,50,44,47,69,62,59,64,25,48,70,42,50,32,62,50,33,39,78,35,66,76,64,13,65,73,28,31,62,82,31,70,68,38,46,53,52,47,52,50,53,42,52,62,52,53,71,38,86,48,38,72,48,68,44,83,25,86,90,41,51,43,37,44,29,31,32,64,37,60,46,31,64,66,62,45,79,48,73,76,56,43,76,69,48,68,80,54,89,62,78,69,62,61,38,34,37,34,45,52,32,28,37,28,37,55,68,49,92,89,44,91,62,64,53,64,32,34,36,33,39,42,26,42,35,35,86,87,74,39,74,40,78,54,82,70,50,26,41,77,46,60,63,85,50,43,85,51,52,32,56,71,43,30,36,55,46,48,66,72,36,74,63,74,29,81,58,72,72,70,128,134,70,66,64,62,49,54,56,51,46,50,49,50,47,49,52,47,46,50,46,42,47,40,24,66,71,62,67,56,44,65,49,63,55,60,70,78,87,65,49,70,38,71,42,76,57,74,68,68,59,79,53,52,57,81,71,28,64,39,40,63,78,82,70,63,61,67,58,69,83,47,68,72,48,71,61,52,30,71,34,71,48,37,55,48,81,34,68,47,40,72,43,71,49,88,81,27,35,35,30,32,31,67,23,32,46,46,71,38,69,55,73,82,77,58,64,49,37,31,38,23,40,55,35,73,77,52,95,92,45,70,39,73,51,71,75,41,79,52,58,74,37,38,75,38,80,48,82,49,50,31,31,32,40,37,29,23,36,44,85,86,72,52,44,80,56,34,78,48,75,49,76,38,65,55,71,86,75,68,91,86,62,74,73,87,42,37,71,40,30,40,86,43,38,20,43,37,36,40,33,38,47,38,35,11,41,58,54,42,46,49,45,20,49,65,28,45,51,49,37,58,77,66,60,37,45,48,39,73,38,30,33,29,58,56,86,41,50,66,60,32,40,39,13,30,45,24,29,31,32,55,59,93,72,45,86,51,38,46,61,53,44,27,40,73,64,32,21,45,27,38,44,40,38,59,72,37,59,70,43,72,76,62,44,93,56,77,78,92,52,79,40,69,40,34,39,56,21,47,54,47,57,74,57,35,50,70,46,14,30,46,63,24,40,49,41,68,59,50,54,52,47,49,54,49,50,41,48,64,60,38,56,70,30,20,32,30,37,36,41,36,47,40,68,51,37,70,76,37,66,49,42,49,23,58,42,18,66,60,50,33,52,50,52,26,39,41,44,49,70,49,41,50,52,26,25,29,40,34,41,36,29,32,20,15,42,64,75,53,37,77,66,71,37,60,66,26,49,52,31,28,32,22,16,23,42,32,37,29,68,16,62,68,36,36,65,74,35,48,64,34,43,42,20,36,46,33,33,20,33,21,77,38,39,43,40,24,54,2,22,32,54,33,51,51,41,50,47,47,95,82,35,76,73,53,54,71,72,55,47,63,56,86,76,34,46,24,37,44,76,44,65,61,59,49,76,49,43,48,68,62,57,64,24,49,69,41,51,33,61,48,33,38,77,35,66,76,65,13,65,72,27,32,62,83,32,70,69,37,46,53,52,47,51,48,52,42,53,61,51,54,72,37,86,48,38,71,49,67,46,82,25,86,89,42,49,41,36,46,29,30,33,64,39,61,46,28,64,64,60,44,78,48,72,75,54,43,75,69,48,67,80,52,89,61,79,70,61,61,36,35,38,36,45,50,32,28,36,29,36,54,69,50,90,86,45,93,60,63,53,68,34,34,36,33,39,42,26,40,34,34,86,86,74,39,76,41,78,54,84,70,50,26,43,75,46,59,64,81,49,42,85,50,53,32,56,74,43,31,36,56,46,47,67,72,37,76,64,73,24,81,57,73,74,72,127

Foldseek 3Di:
DPVVVVVVVVVVVVVLVVVLVVCCVPVVFSAWPQDPPPSPTPGPPRPDLPAAALPLFPQAFDDADLFHPPVVPGLDFDADDFFAAQFADFWDADLQQWIAGEFDADPNHTDPQDAKWKWKWAWDCPDQLDTDTHDTDTDDHPDIDHDQHQKMKMWMAGDPPRRDTRDIAMDGHDHDPPDDPDDPQFAFFDLLQFAEEEEEEEAFFPSLCCNQQVLLVVLLVVQDKQKQSQEFEFALDQLQLVCCQQLQLDGNVPRDDGLQRLLVVNRAQEAEAEQQLNSCVVVPPDDPPHNHDCSSNNSVQVVQADQQYHNRGDGNLLVQLVSQLSNCLSCLGGHHYYYYYHYRQCVVPVSSVSNCNVSVNVSVVVCVVSPSLQRYKYKYWGNFHDQPCVVVLAPVSLSRRGHHIIIMGRHPVNCVVLVLLSSQSSNSSSPNHYSSQSNNQSSVSSNSDPPNPPCVVSQDDDQLHGHSSHDHDDSHQACVSNNHDLLRGSRWDWDVVVQVVFFQPDPLNVVVQVVLQVQLVVFVFWDDKAADPVFGTKTKIDRDQSSSVVPNDPVCCVVPVVDDRDNQKIKIKGKIKIWTDDDPVDPDIFIWIWMWMWIAHPVPGTHTDDAIFTNDGDQQDPGGGSNCCCVDVVPPVPDRVPRPPD/DPVVVVVVVVVVVVVLVVVLVVCCVPVVDSAFPQDPPPSPTNGPPPPDLLAAALPLFPQAFDDADLFHVVVVPGLDFDADDFFAAQFADFWDADLQQWIAGEFDADPNHTDPQDAKWKWKWAWDCPDQLDTDTHDTDTDDHPDTDHDQHQKIKMWMAGDPPRRDTRDIAMDGHDHDPPDDPDDPQFAFFDLLQFAEEEEEEEAFFPSLCCNQQVLLVVLLVVQDKQKQPQEFEFALDQLQLVCCQQLQLDGLVPRDDGLQRLLVVNRAQEAEAEQQLNSCVSVPPDDPPHNHDCSSNNSVQVVQADQQYHNRGDGNLLVQLVSQLSNCLSCLGGHHYYYYYDYRQCVVPVSSVSNCNVSVNVSVVVCVVSPSLQRYKYKYWGNFHDQVCVVVLAPVSLSRRGHHIIIMGRHPVNCVVLVLLSSQSSNSSSPNHYSSQSSNQSSVSSNSDPPNPPVVVSQDDDQLHGHSSPDHDDSHQACVSNNHDLLRRSRWDWDPVVQVVFFQPDPLNVVVQVVLQVQLVVFVFWDDKAADPVFGTKTKIDRDQSSSVVPNDPVCCVVPVVDDRDNQKIKIKGKIKIWTDDDPVDPDIFIWIWMWMWIAHPVPGTHTDDAIFTNDDDQQFSGGGSNCCCVDVVPPVPDRPPRPPD

InterPro domains:
  IPR004245 Protein of unknown function DUF229 [PF02995] (146-499)
  IPR004245 Protein of unknown function DUF229 [PTHR10974] (52-501)
  IPR004245 Protein of unknown function DUF229 [cd16021] (194-446)

Nearest PDB structures (foldseek):
  5xbp-assembly1_I  TM=3.795E-01  e=5.691E-01  Diaphorobacter sp. DS2
  3hx8-assembly2_C  TM=3.439E-01  e=2.239E+00  Mesorhizobium loti
  5ig3-assembly1_B  TM=4.157E-01  e=5.272E+00  Homo sapiens
  5ig5-assembly1_F-2  TM=3.219E-01  e=4.979E+00  Nematostella vectensis
  5xbp-assembly1_I  TM=3.378E-01  e=6.077E-01  Diaphorobacter sp. DS2

Organism: NCBI:txid53326